Protein 4MLL (pdb70)

Secondary structure (DSSP, 8-state):
-B-HHHHHHHHTTSEEEEEEEETTT--EEEEE-HHHHT--B--GGGHHHHHHHHHHHTTS--TT--BPP-SS--SSGGGSS-B-HHHHHHHT-HHHHHHHHHHH-HHHHHHHHHHHT-TT-----STTT--HHHHTTSSSS--B-HHHHHHHHHHHHTT-SSS-HHHHHHHHHHHEEEE-TTS-EEEEEEEEEEPTTSS-EEEEEEEEEE-TTS-EEEEEEEEEE---SS--HHHHHHHHHHHHHHHS--/-EE-HHHHHHHHTTSEEEEEEEETTT--EEEEE-HHHHT--B--GGGHHHHHHHHHHHTTS--TT--B---SS--SSGGGSS-B-HHHHHHHT-HHHHHHHHHHH-HHHHHHHHHHTT-TT-----STTS--HHHHTTSSSS--B-HHHHHHHHHHHHTT-SSS-HHHHHHHHHHTEEEE-TTS-EEEEEEEEEE-TTSS-EEEEEEEEEE-TT--EEEEEEEEEE---SS--HHHHHHHHHHHHHHHHT-/-EE-HHHHHHHHTTEEEEEEEEETTT--EEEEE-HHHHT--B--GGGHHHHHHHHHHHTTS--TT--B---SS--SSGGGSS-B-HHHHHHHT-HHHHHHHHHHH-HHHHHHHHHHTT-TT-----STTT--HHHHTTSSSS--B-HHHHHHHHHHHHTT-SSS-HHHHHHHHHHHEEEE-TTS-EEEEEEEEEEPTTSS-EEEEEEEEEE-TTS-EEEEEEEEEE---SS--HHHHHHHHHHHHHHHHT-/-B-HHHHHHHHTTSEEEEEEEETTT--EEEEE-HHHHT--B--GGGHHHHHHHHHHHTTS--TT--BPP-SS--SSGGGSS-B-HHHHHHHT-HHHHHHHHHHH-HHHHHHHHHHTT-TT-----STTT--HHHHTTSSSS--B-HHHHHHHHHHHHTT-SSS-HHHHHHHHHHTEEEE-TTS-EEEEEEEEEEPTTSS-EEEEEEEEEE-TTS-EEEEEEEEEE---SS--HHHHHHHHHHHHHHHHT-

CATH classification: 3.40.710.10

Sequence (1002 aa):
TDISTTVASPLFEGTEEGCFLLYDASTNAEIAQFNKAKCATQMAPDSTFDIALSLMAFDAEIIDQKTIFKKWDKTPKGMEEIWNSNHTPKTWMMQFSVVWVSQEITQKIGLNKIKNYLKDFDYGNQDFSGDKERNNGLTEAWLESSLKISPEEEQIQFLRRKIINHNNLPVKNSAIENTIENMYLQDLDNSTTKLYGKTGAGFTANRTLQNGWFEGFIISKSGHHKYVFVSALTGNLGSNNLTSSIKAKKNAITILNTLNLSTDISTVASPLFEGTEGCFLLYDASTNAEIAQFNKAKCATQMAPDSTFDIALSLMAFDAEIIDDQKTIFKWDKTPKGMMEIWNSNHTPKTWMMQFSSVVWVSQEEITQKIGLNKIKKNNYLKDFDYGNQDFSGDKERNNGLTEAWLESSLKISPEEEQIQFLRKIINHNLPVKNNSAIENTIENMYLQDLDNSTKLYGKTGAGFTTANRTLQNGWFEGFIISSKSSGHKKYVFVSALTGNLGSNNLTSSIKAKKNAITILNTLNLSTDISTVASPLFEGTEEGCFLLYDASSTNAEIAQFNKAKCATQMAPDSTFDIALLSLMAFDAEIIDDQKTIFKWDKTPKGMMEIWNSNHTPKTWMQFSSVVWVSQEEITQKIGLNKIKNYLKDFDDYGNQDFSGDKERNNGLTEAWLESSLKISPEEEQIQFLRKIINHNLPVKNSAIENTIENMYLQDLDNSTKLYGKTGAGFTTANRTLQNGWFEGFIISSKSGHKKYVFVSALTGNLGSNLTSSIKAKKNAITILNTLNLTDISTVASPLFEGTEEGCFLLYDASTNAEIAQFNKAKCATQMAPDSTFDIALSLMAFDAEIIDQKKTIFKWDKTPKGMMEIWNSNHTPKTWMMQFSVVWVSQEITQKIGLNKIKNNYLKDFDYGNQDFSGDKERNNGLTEAWLESSLKKISPEEEQIQFLRKIINHNLPVKKNSAIENTIENMYLQDLDNSTKLYGKTGAGFTANRRTLQNGWFEGFIISKSGHKYVFVSALTGNLGSNNLTSSIKAKKNAITILNTLNL

InterPro domains:
  IPR001460 Penicillin-binding protein, transpeptidase [PF00905] (42-262)
  IPR002137 Beta-lactamase, class-D active site [PS00337] (69-79)
  IPR012338 Beta-lactamase/transpeptidase-like [G3DSA:3.40.710.10] (26-276)
  IPR012338 Beta-lactamase/transpeptidase-like [SSF56601] (28-275)
  IPR058151 Beta-lactamase OXA-1 [NF000388] (1-276)

Radius of gyration: 31.04 Å; Cα contacts (8 Å, |Δi|>4): 2279; chains: 4; bounding box: 63×78×81 Å

GO terms:
  GO:0008800 beta-lactamase activity (F, EXP)

Organism: Escherichia coli (NCBI:txid562)

Nearest PDB structures (foldseek):
  1m6k-assembly1_B  TM=9.981E-01  e=2.168E-49  Escherichia coli
  4mll-assembly4_D  TM=9.985E-01  e=2.726E-49  Escherichia coli
  3isg-assembly2_B  TM=9.958E-01  e=1.517E-48  Escherichia coli
  6whl-assembly9_I  TM=9.258E-01  e=6.166E-25  Legionella pneumophila str. Paris
  6v6n-assembly4_D  TM=9.229E-01  e=4.985E-22  Agrobacterium tumefaciens

Structure (mmCIF, N/CA/C/O backbone):
data_4MLL
#
_entry.id   4MLL
#
_cell.length_a   50.919
_cell.length_b   72.609
_cell.length_c   73.446
_cell.angle_alpha   80.90
_cell.angle_beta   69.87
_cell.angle_gamma   71.44
#
_symmetry.space_group_name_H-M   'P 1'
#
loop_
_entity.id
_entity.type
_entity.pdbx_description
1 polymer 'Beta-lactamase OXA-1'
2 non-polymer '(2R,4S)-5,5-dimethyl-2-[(1R)-1-{[(5-methyl-3-phenyl-1,2-oxazol-4-yl)carbonyl]amino}-2-oxoethyl]-1,3-thiazolidine-4-carb oxylic acid'
3 non-polymer 'PHOSPHATE ION'
4 non-polymer (4S)-2-METHYL-2,4-PENTANEDIOL
5 water water
#
loop_
_atom_site.group_PDB
_atom_site.id
_atom_site.type_symbol
_atom_site.label_atom_id
_atom_site.label_alt_id
_atom_site.label_comp_id
_atom_site.label_asym_id
_atom_site.label_entity_id
_atom_site.label_seq_id
_atom_site.pdbx_PDB_ins_code
_atom_site.Cartn_x
_atom_site.Cartn_y
_atom_site.Cartn_z
_atom_site.occupancy
_atom_site.B_iso_or_equiv
_atom_site.auth_seq_id
_atom_site.auth_comp_id
_atom_site.auth_asym_id
_atom_site.auth_atom_id
_atom_site.pdbx_PDB_model_num
ATOM 1 N N . THR A 1 2 ? -4.860 32.892 -1.339 1.00 39.18 19 THR A N 1
ATOM 2 C CA . THR A 1 2 ? -3.701 32.467 -0.484 1.00 34.17 19 THR A CA 1
ATOM 3 C C . THR A 1 2 ? -4.123 32.123 0.952 1.00 35.31 19 THR A C 1
ATOM 4 O O . THR A 1 2 ? -3.328 31.584 1.729 1.00 25.27 19 THR A O 1
ATOM 8 N N . ASP A 1 3 ? -5.380 32.398 1.295 1.00 30.48 20 ASP A N 1
ATOM 9 C CA . ASP A 1 3 ? -5.956 31.916 2.559 1.00 35.71 20 ASP A CA 1
ATOM 10 C C . ASP A 1 3 ? -5.952 30.381 2.622 1.00 33.24 20 ASP A C 1
ATOM 11 O O . ASP A 1 3 ? -6.617 29.731 1.824 1.00 35.34 20 ASP A O 1
ATOM 16 N N . ILE A 1 4 ? -5.213 29.806 3.569 1.00 27.82 21 ILE A N 1
ATOM 17 C CA . ILE A 1 4 ? -5.072 28.323 3.656 1.00 25.34 21 ILE A CA 1
ATOM 18 C C . ILE A 1 4 ? -5.768 27.792 4.919 1.00 27.42 21 ILE A C 1
ATOM 19 O O . ILE A 1 4 ? -5.502 26.667 5.367 1.00 28.08 21 ILE A O 1
ATOM 24 N N . SER A 1 5 ? -6.698 28.587 5.442 1.00 24.32 22 SER A N 1
ATOM 25 C CA . SER A 1 5 ? -7.391 28.269 6.702 1.00 28.55 22 SER A CA 1
ATOM 26 C C . SER A 1 5 ? -8.039 26.900 6.706 1.00 30.10 22 SER A C 1
ATOM 27 O O . SER A 1 5 ? -8.157 26.290 7.761 1.00 30.52 22 SER A O 1
ATOM 30 N N . THR A 1 6 ? -8.517 26.440 5.559 1.00 31.66 23 THR A N 1
ATOM 31 C CA A THR A 1 6 ? -9.145 25.115 5.451 0.70 35.88 23 THR A CA 1
ATOM 32 C CA B THR A 1 6 ? -9.166 25.129 5.497 0.30 31.72 23 THR A CA 1
ATOM 33 C C . THR A 1 6 ? -8.228 24.019 5.959 1.00 31.91 23 THR A C 1
ATOM 34 O O . THR A 1 6 ? -8.658 23.082 6.632 1.00 32.05 23 THR A O 1
ATOM 41 N N . VAL A 1 7 ? -6.943 24.138 5.649 1.00 31.40 24 VAL A N 1
ATOM 42 C CA . VAL A 1 7 ? -5.956 23.127 6.063 1.00 27.48 24 VAL A CA 1
ATOM 43 C C . VAL A 1 7 ? -5.309 23.454 7.425 1.00 25.00 24 VAL A C 1
ATOM 44 O O . VAL A 1 7 ? -5.023 22.564 8.233 1.00 27.28 24 VAL A O 1
ATOM 48 N N . ALA A 1 8 ? -5.086 24.739 7.649 1.00 22.96 25 ALA A N 1
ATOM 49 C CA . ALA A 1 8 ? -4.266 25.167 8.773 1.00 22.88 25 ALA A CA 1
ATOM 50 C C . ALA A 1 8 ? -5.080 25.217 10.068 1.00 25.92 25 ALA A C 1
ATOM 51 O O . ALA A 1 8 ? -4.547 24.979 11.148 1.00 21.51 25 ALA A O 1
ATOM 53 N N . SER A 1 9 ? -6.382 25.502 9.953 1.00 26.87 26 SER A N 1
ATOM 54 C CA . SER A 1 9 ? -7.225 25.662 11.139 1.00 27.78 26 SER A CA 1
ATOM 55 C C . SER A 1 9 ? -7.212 24.483 12.081 1.00 23.02 26 SER A C 1
ATOM 56 O O . SER A 1 9 ? -6.953 24.638 13.262 1.00 21.79 26 SER A O 1
ATOM 59 N N . PRO A 1 10 ? -7.478 23.288 11.581 1.00 25.46 27 PRO A N 1
ATOM 60 C CA . PRO A 1 10 ? -7.422 22.128 12.471 1.00 26.91 27 PRO A CA 1
ATOM 61 C C . PRO A 1 10 ? -6.055 21.907 13.137 1.00 24.61 27 PRO A C 1
ATOM 62 O O . PRO A 1 10 ? -5.957 21.440 14.276 1.00 25.19 27 PRO A O 1
ATOM 66 N N . LEU A 1 11 ? -4.982 22.243 12.423 1.00 21.41 28 LEU A N 1
ATOM 67 C CA . LEU A 1 11 ? -3.638 22.023 12.945 1.00 19.79 28 LEU A CA 1
ATOM 68 C C . LEU A 1 11 ? -3.316 22.963 14.118 1.00 15.27 28 LEU A C 1
ATOM 69 O O . LEU A 1 11 ? -2.529 22.643 14.986 1.00 16.34 28 LEU A O 1
ATOM 74 N N . PHE A 1 12 ? -3.917 24.142 14.072 1.00 15.41 29 PHE A N 1
ATOM 75 C CA . PHE A 1 12 ? -3.708 25.155 15.093 1.00 15.45 29 PHE A CA 1
ATOM 76 C C . PHE A 1 12 ? -4.842 25.290 16.113 1.00 17.26 29 PHE A C 1
ATOM 77 O O . PHE A 1 12 ? -4.763 26.086 17.038 1.00 19.33 29 PHE A O 1
ATOM 85 N N . GLU A 1 13 ? -5.847 24.412 16.008 1.00 18.04 30 GLU A N 1
ATOM 86 C CA . GLU A 1 13 ? -6.882 24.384 17.028 1.00 21.09 30 GLU A CA 1
ATOM 87 C C . GLU A 1 13 ? -6.284 24.299 18.416 1.00 18.79 30 GLU A C 1
ATOM 88 O O . GLU A 1 13 ? -5.394 23.483 18.679 1.00 19.57 30 GLU A O 1
ATOM 94 N N . GLY A 1 14 ? -6.867 24.986 19.403 1.00 20.06 33 GLY A N 1
ATOM 95 C CA . GLY A 1 14 ? -6.450 25.057 20.789 1.00 19.44 33 GLY A CA 1
ATOM 96 C C . GLY A 1 14 ? -5.356 26.083 21.048 1.00 18.56 33 GLY A C 1
ATOM 97 O O . GLY A 1 14 ? -4.920 26.271 22.171 1.00 21.03 33 GLY A O 1
ATOM 98 N N . THR A 1 15 ? -4.927 26.755 19.977 1.00 18.22 34 THR A N 1
ATOM 99 C CA . THR A 1 15 ? -3.892 27.771 20.062 1.00 18.20 34 THR A CA 1
ATOM 100 C C . THR A 1 15 ? -4.301 28.979 19.260 1.00 16.51 34 THR A C 1
ATOM 101 O O . THR A 1 15 ? -5.140 28.896 18.381 1.00 18.82 34 THR A O 1
ATOM 105 N N A GLU A 1 16 ? -3.573 30.073 19.465 0.70 15.37 35 GLU A N 1
ATOM 106 N N B GLU A 1 16 ? -3.596 30.082 19.488 0.30 16.19 35 GLU A N 1
ATOM 107 C CA A GLU A 1 16 ? -3.597 31.208 18.536 0.70 17.97 35 GLU A CA 1
ATOM 108 C CA B GLU A 1 16 ? -3.600 31.203 18.556 0.30 16.75 35 GLU A CA 1
ATOM 109 C C A GLU A 1 16 ? -2.389 31.109 17.606 0.70 16.03 35 GLU A C 1
ATOM 110 C C B GLU A 1 16 ? -2.394 31.097 17.623 0.30 16.18 35 GLU A C 1
ATOM 111 O O A GLU A 1 16 ? -1.245 31.286 18.044 0.70 16.04 35 GLU A O 1
ATOM 112 O O B GLU A 1 16 ? -1.264 31.365 18.035 0.30 16.34 35 GLU A O 1
ATOM 123 N N . GLY A 1 17 ? -2.637 30.644 16.400 1.00 15.43 36 GLY A N 1
ATOM 124 C CA . GLY A 1 17 ? -1.583 30.237 15.500 1.00 16.67 36 GLY A CA 1
ATOM 125 C C . GLY A 1 17 ? -1.555 31.064 14.238 1.00 18.01 36 GLY A C 1
ATOM 126 O O . GLY A 1 17 ? -2.539 31.706 13.869 1.00 18.07 36 GLY A O 1
ATOM 127 N N . CYS A 1 18 ? -0.487 30.920 13.482 1.00 14.33 37 CYS A N 1
ATOM 128 C CA . CYS A 1 18 ? -0.373 31.534 12.175 1.00 17.35 37 CYS A CA 1
ATOM 129 C C . CYS A 1 18 ? 0.671 30.877 11.317 1.00 15.13 37 CYS A C 1
ATOM 130 O O . CYS A 1 18 ? 1.547 30.132 11.795 1.00 15.14 37 CYS A O 1
ATOM 133 N N . PHE A 1 19 ? 0.542 31.103 10.026 1.00 12.38 38 PHE A N 1
ATOM 134 C CA . PHE A 1 19 ? 1.471 30.550 9.097 1.00 11.47 38 PHE A CA 1
ATOM 135 C C . PHE A 1 19 ? 1.619 31.587 7.981 1.00 14.37 38 PHE A C 1
ATOM 136 O O . PHE A 1 19 ? 0.623 32.142 7.505 1.00 14.59 38 PHE A O 1
ATOM 144 N N . LEU A 1 20 ? 2.836 31.732 7.462 1.00 12.19 39 LEU A N 1
ATOM 145 C CA . LEU A 1 20 ? 3.147 32.582 6.316 1.00 11.62 39 LEU A CA 1
ATOM 146 C C . LEU A 1 20 ? 4.134 31.855 5.443 1.00 11.30 39 LEU A C 1
ATOM 147 O O . LEU A 1 20 ? 5.148 31.329 5.948 1.00 12.21 39 LEU A O 1
ATOM 152 N N . LEU A 1 21 ? 3.932 31.952 4.131 1.00 11.26 40 LEU A N 1
ATOM 153 C CA . LEU A 1 21 ? 4.860 31.442 3.146 1.00 11.54 40 LEU A CA 1
ATOM 154 C C . LEU A 1 21 ? 4.948 32.486 2.032 1.00 13.56 40 LEU A C 1
ATOM 155 O O . LEU A 1 21 ? 3.915 32.864 1.461 1.00 13.92 40 LEU A O 1
ATOM 160 N N . TYR A 1 22 ? 6.178 32.920 1.749 1.00 12.38 41 TYR A N 1
ATOM 161 C CA . TYR A 1 22 ? 6.428 33.927 0.711 1.00 12.09 41 TYR A CA 1
ATOM 162 C C . TYR A 1 22 ? 7.495 33.432 -0.236 1.00 12.58 41 TYR A C 1
ATOM 163 O O . TYR A 1 22 ? 8.474 32.834 0.179 1.00 13.31 41 TYR A O 1
ATOM 172 N N . ASP A 1 23 ? 7.367 33.795 -1.518 1.00 14.28 42 ASP A N 1
ATOM 173 C CA . ASP A 1 23 ? 8.449 33.559 -2.457 1.00 14.60 42 ASP A CA 1
ATOM 174 C C . ASP A 1 23 ? 9.603 34.508 -2.140 1.00 14.54 42 ASP A C 1
ATOM 175 O O . ASP A 1 23 ? 9.365 35.708 -2.006 1.00 15.00 42 ASP A O 1
ATOM 180 N N . ALA A 1 24 ? 10.807 33.983 -1.934 1.00 14.14 43 ALA A N 1
ATOM 181 C CA . ALA A 1 24 ? 11.908 34.818 -1.481 1.00 14.73 43 ALA A CA 1
ATOM 182 C C . ALA A 1 24 ? 12.300 35.872 -2.547 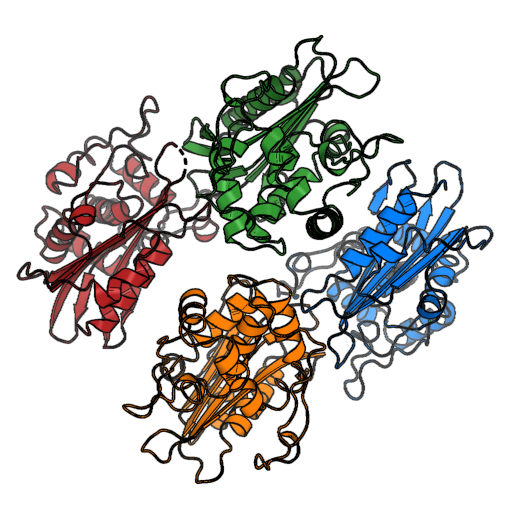1.00 17.14 43 ALA A C 1
ATOM 183 O O . ALA A 1 24 ? 12.808 36.959 -2.205 1.00 20.74 43 ALA A O 1
ATOM 185 N N . SER A 1 25 ? 12.123 35.490 -3.818 1.00 16.24 46 SER A N 1
ATOM 186 C CA . SER A 1 25 ? 12.657 36.333 -4.889 1.00 19.71 46 SER A CA 1
ATOM 187 C C . SER A 1 25 ? 11.673 37.438 -5.185 1.00 19.46 46 SER A C 1
ATOM 188 O O . SER A 1 25 ? 12.079 38.581 -5.334 1.00 23.88 46 SER A O 1
ATOM 191 N N . THR A 1 26 ? 10.399 37.150 -5.245 1.00 17.47 47 THR A N 1
ATOM 192 C CA . THR A 1 26 ? 9.387 38.117 -5.608 1.00 18.06 47 THR A CA 1
ATOM 193 C C . THR A 1 26 ? 8.629 38.742 -4.440 1.00 18.99 47 THR A C 1
ATOM 194 O O . THR A 1 26 ? 7.849 39.656 -4.635 1.00 18.40 47 THR A O 1
ATOM 198 N N . ASN A 1 27 ? 8.783 38.185 -3.236 1.00 17.26 48 ASN A N 1
ATOM 199 C CA . ASN A 1 27 ? 8.003 38.608 -2.075 1.00 16.06 48 ASN A CA 1
ATOM 200 C C . ASN A 1 27 ? 6.499 38.383 -2.218 1.00 15.90 48 ASN A C 1
ATOM 201 O O . ASN A 1 27 ? 5.710 39.032 -1.515 1.00 17.30 48 ASN A O 1
ATOM 206 N N . ALA A 1 28 ? 6.108 37.492 -3.117 1.00 17.70 49 ALA A N 1
ATOM 207 C CA . ALA A 1 28 ? 4.706 37.144 -3.257 1.00 19.11 49 ALA A CA 1
ATOM 208 C C . ALA A 1 28 ? 4.260 36.275 -2.082 1.00 18.33 49 ALA A C 1
ATOM 209 O O . ALA A 1 28 ? 4.944 35.317 -1.708 1.00 18.83 49 ALA A O 1
ATOM 211 N N . GLU A 1 29 ? 3.156 36.641 -1.473 1.00 17.95 50 GLU A N 1
ATOM 212 C CA . GLU A 1 29 ? 2.530 35.811 -0.459 1.00 19.47 50 GLU A CA 1
ATOM 213 C C . GLU A 1 29 ? 1.898 34.592 -1.111 1.00 19.95 50 GLU A C 1
ATOM 214 O O . GLU A 1 29 ? 1.002 34.714 -1.981 1.00 21.72 50 GLU A O 1
ATOM 220 N N . ILE A 1 30 ? 2.352 33.396 -0.727 1.00 17.68 51 ILE A N 1
ATOM 221 C CA . ILE A 1 30 ? 1.887 32.157 -1.328 1.00 16.74 51 ILE A CA 1
ATOM 222 C C . ILE A 1 30 ? 0.779 31.555 -0.484 1.00 16.44 51 ILE A C 1
ATOM 223 O O . ILE A 1 30 ? -0.195 31.016 -1.022 1.00 20.28 51 ILE A O 1
ATOM 228 N N . ALA A 1 31 ? 0.932 31.622 0.822 1.00 16.10 52 ALA A N 1
ATOM 229 C CA . ALA A 1 31 ? -0.033 31.057 1.760 1.00 16.41 52 ALA A CA 1
ATOM 230 C C . ALA A 1 31 ? -0.000 31.849 3.047 1.00 15.80 52 ALA A C 1
ATOM 231 O O . ALA A 1 31 ? 1.079 32.304 3.479 1.00 16.91 52 ALA A O 1
ATOM 233 N N . GLN A 1 32 ? -1.154 32.033 3.683 1.00 16.83 53 GLN A N 1
ATOM 234 C CA . GLN A 1 32 ? -1.284 32.690 4.938 1.00 17.34 53 GLN A CA 1
ATOM 235 C C . GLN A 1 32 ? -2.412 32.045 5.741 1.00 19.63 53 GLN A C 1
ATOM 236 O O . GLN A 1 32 ? -3.468 31.623 5.194 1.00 20.17 53 GLN A O 1
ATOM 242 N N . PHE A 1 33 ? -2.198 32.003 7.048 1.00 18.91 54 PHE A N 1
ATOM 243 C CA . PHE A 1 33 ? -3.240 31.656 8.016 1.00 19.02 54 PHE A CA 1
ATOM 244 C C . PHE A 1 33 ? -3.119 32.644 9.156 1.00 19.33 54 PHE A C 1
ATOM 245 O O . PHE A 1 33 ? -2.018 32.792 9.733 1.00 17.15 54 PHE A O 1
ATOM 253 N N . ASN A 1 34 ? -4.203 33.369 9.456 1.00 18.20 55 ASN A N 1
ATOM 254 C CA . ASN A 1 34 ? -4.345 34.222 10.648 1.00 19.29 55 ASN A CA 1
ATOM 255 C C . ASN A 1 34 ? -3.409 35.451 10.639 1.00 20.62 55 ASN A C 1
ATOM 256 O O . ASN A 1 34 ? -2.527 35.617 11.468 1.00 20.46 55 ASN A O 1
ATOM 261 N N . LYS A 1 35 ? -3.738 36.427 9.809 1.00 27.06 56 LYS A N 1
ATOM 262 C CA . LYS A 1 35 ? -2.899 37.624 9.705 1.00 29.36 56 LYS A CA 1
ATOM 263 C C . LYS A 1 35 ? -2.778 38.462 10.984 1.00 29.95 56 LYS A C 1
ATOM 264 O O . LYS A 1 35 ? -1.745 39.087 11.226 1.00 26.00 56 LYS A O 1
ATOM 270 N N . ALA A 1 36 ? -3.797 38.451 11.841 1.00 25.33 57 ALA A N 1
ATOM 271 C CA . ALA A 1 36 ? -3.741 39.185 13.088 1.00 25.33 57 ALA A CA 1
ATOM 272 C C . ALA A 1 36 ? -2.631 38.629 13.996 1.00 22.52 57 ALA A C 1
ATOM 273 O O . ALA A 1 36 ? -1.914 39.386 14.638 1.00 22.71 57 ALA A O 1
ATOM 275 N N . LYS A 1 37 ? -2.524 37.310 14.089 1.00 20.48 58 LYS A N 1
ATOM 276 C CA . LYS A 1 37 ? -1.457 36.702 14.886 1.00 20.89 58 LYS A CA 1
ATOM 277 C C . LYS A 1 37 ? -0.105 36.940 14.187 1.00 17.84 58 LYS A C 1
ATOM 278 O O . LYS A 1 37 ? 0.924 37.216 14.860 1.00 20.24 58 LYS A O 1
ATOM 284 N N . CYS A 1 38 ? -0.091 36.946 12.861 1.00 19.15 59 CYS A N 1
ATOM 285 C CA . CYS A 1 38 ? 1.145 37.255 12.107 1.00 19.12 59 CYS A CA 1
ATOM 286 C C . CYS A 1 38 ? 1.758 38.629 12.402 1.00 20.67 59 CYS A C 1
ATOM 287 O O . CYS A 1 38 ? 2.950 38.821 12.267 1.00 18.39 59 CYS A O 1
ATOM 290 N N . ALA A 1 39 ? 0.940 39.600 12.738 1.00 19.68 60 ALA A N 1
ATOM 291 C CA . ALA A 1 39 ? 1.403 40.946 13.000 1.00 19.90 60 ALA A CA 1
ATOM 292 C C . ALA A 1 39 ? 1.838 41.195 14.461 1.00 19.50 60 ALA A C 1
ATOM 293 O O . ALA A 1 39 ? 2.346 42.255 14.787 1.00 25.85 60 ALA A O 1
ATOM 295 N N . THR A 1 40 ? 1.588 40.240 15.341 1.00 18.07 61 THR A N 1
ATOM 296 C CA . THR A 1 40 ? 1.816 40.415 16.764 1.00 18.92 61 THR A CA 1
ATOM 297 C C . THR A 1 40 ? 3.285 40.076 17.065 1.00 20.32 61 THR A C 1
ATOM 298 O O . THR A 1 40 ? 3.762 38.968 16.765 1.00 19.01 61 THR A O 1
ATOM 302 N N . GLN A 1 41 ? 3.999 41.007 17.690 1.00 17.87 62 GLN A N 1
ATOM 303 C CA . GLN A 1 41 ? 5.379 40.758 18.144 1.00 17.75 62 GLN A CA 1
ATOM 304 C C . GLN A 1 41 ? 5.433 39.872 19.378 1.00 18.10 62 GLN A C 1
ATOM 305 O O . GLN A 1 41 ? 4.659 40.012 20.315 1.00 20.43 62 GLN A O 1
ATOM 311 N N . MET A 1 42 ? 6.337 38.900 19.357 1.00 15.14 63 MET A N 1
ATOM 312 C CA . MET A 1 42 ? 6.592 38.110 20.521 1.00 16.30 63 MET A CA 1
ATOM 313 C C . MET A 1 42 ? 8.071 37.762 20.609 1.00 14.05 63 MET A C 1
ATOM 314 O O . MET A 1 42 ? 8.821 37.940 19.648 1.00 12.19 63 MET A O 1
ATOM 319 N N . ALA A 1 43 ? 8.479 37.215 21.721 1.00 13.46 64 ALA A N 1
ATOM 320 C CA . ALA A 1 43 ? 9.868 36.819 21.891 1.00 13.56 64 ALA A CA 1
ATOM 321 C C . ALA A 1 43 ? 10.311 35.834 20.805 1.00 12.51 64 ALA A C 1
ATOM 322 O O . ALA A 1 43 ? 9.593 34.879 20.508 1.00 13.40 64 ALA A O 1
ATOM 324 N N . PRO A 1 44 ? 11.485 36.045 20.173 1.00 12.50 65 PRO A N 1
ATOM 325 C CA . PRO A 1 44 ? 11.918 35.093 19.161 1.00 12.12 65 PRO A CA 1
ATOM 326 C C . PRO A 1 44 ? 12.384 33.754 19.770 1.00 13.08 65 PRO A C 1
ATOM 327 O O . PRO A 1 44 ? 12.502 32.761 19.044 1.00 11.09 65 PRO A O 1
ATOM 331 N N . ASP A 1 45 ? 12.776 33.763 21.024 1.00 12.86 66 ASP A N 1
ATOM 332 C CA . ASP A 1 45 ? 13.355 32.587 21.643 1.00 11.08 66 ASP A CA 1
ATOM 333 C C . ASP A 1 45 ? 14.482 32.065 20.800 1.00 12.60 66 ASP A C 1
ATOM 334 O O . ASP A 1 45 ? 15.295 32.857 20.291 1.00 12.17 66 ASP A O 1
ATOM 339 N N . SER A 1 46 ? 14.626 30.777 20.611 1.00 12.53 67 SER A N 1
ATOM 340 C CA . SER A 1 46 ? 15.809 30.241 19.968 1.00 11.61 67 SER A CA 1
ATOM 341 C C . SER A 1 46 ? 15.862 30.558 18.508 1.00 11.50 67 SER A C 1
ATOM 342 O O . SER A 1 46 ? 16.877 30.351 17.890 1.00 12.45 67 SER A O 1
ATOM 345 N N . THR A 1 47 ? 14.800 31.129 17.919 1.00 11.39 68 THR A N 1
ATOM 346 C CA . THR A 1 47 ? 14.974 31.546 16.528 1.00 11.24 68 THR A CA 1
ATOM 347 C C . THR A 1 47 ? 15.952 32.707 16.401 1.00 11.24 68 THR A C 1
ATOM 348 O O . THR A 1 47 ? 16.466 32.956 15.296 1.00 11.60 68 THR A O 1
ATOM 352 N N . PHE A 1 48 ? 16.272 33.336 17.518 1.00 10.33 69 PHE A N 1
ATOM 353 C CA . PHE A 1 48 ? 17.276 34.407 17.499 1.00 11.00 69 PHE A CA 1
ATOM 354 C C . PHE A 1 48 ? 18.636 33.824 17.168 1.00 11.88 69 PHE A C 1
ATOM 355 O O . PHE A 1 48 ? 19.497 34.586 16.709 1.00 12.67 69 PHE A O 1
ATOM 363 N N . ASP A 1 49 ? 18.841 32.531 17.320 1.00 10.91 70 ASP A N 1
ATOM 364 C CA . ASP A 1 49 ? 20.101 31.899 16.933 1.00 11.84 70 ASP A CA 1
ATOM 365 C C . ASP A 1 49 ? 20.421 32.183 15.483 1.00 12.61 70 ASP A C 1
ATOM 366 O O . ASP A 1 49 ? 21.584 32.091 15.064 1.00 13.01 70 ASP A O 1
ATOM 371 N N . ILE A 1 50 ? 19.395 32.339 14.640 1.00 12.29 71 ILE A N 1
ATOM 372 C CA . ILE A 1 50 ? 19.668 32.627 13.237 1.00 11.53 71 ILE A CA 1
ATOM 373 C C . ILE A 1 50 ? 20.457 33.968 13.152 1.00 11.78 71 ILE A C 1
ATOM 374 O O . ILE A 1 50 ? 21.491 34.062 12.446 1.00 12.76 71 ILE A O 1
ATOM 379 N N . ALA A 1 51 ? 19.959 34.972 13.845 1.00 12.49 72 ALA A N 1
ATOM 380 C CA . ALA A 1 51 ? 20.699 36.258 13.902 1.00 11.31 72 ALA A CA 1
ATOM 381 C C . ALA A 1 51 ? 22.058 36.136 14.580 1.00 12.93 72 ALA A C 1
ATOM 382 O O . ALA A 1 51 ? 23.051 36.661 14.045 1.00 13.87 72 ALA A O 1
ATOM 384 N N . LEU A 1 52 ? 22.135 35.418 15.674 1.00 12.72 73 LEU A N 1
ATOM 385 C CA . LEU A 1 52 ? 23.415 35.245 16.360 1.00 13.03 73 LEU A CA 1
ATOM 386 C C . LEU A 1 52 ? 24.427 34.551 15.463 1.00 14.50 73 LEU A C 1
ATOM 387 O O . LEU A 1 52 ? 25.637 34.848 15.509 1.00 15.84 73 LEU A O 1
ATOM 392 N N . SER A 1 53 ? 24.015 33.550 14.690 1.00 12.68 74 SER A N 1
ATOM 393 C CA . SER A 1 53 ? 24.893 32.855 13.791 1.00 12.42 74 SER A CA 1
ATOM 394 C C . SER A 1 53 ? 25.463 33.821 12.777 1.00 14.08 74 SER A C 1
ATOM 395 O O . SER A 1 53 ? 26.667 33.736 12.439 1.00 15.29 74 SER A O 1
ATOM 398 N N . LEU A 1 54 ? 24.625 34.664 12.185 1.00 13.83 75 LEU A N 1
ATOM 399 C CA . LEU A 1 54 ? 25.112 35.648 11.222 1.00 13.89 75 LEU A CA 1
ATOM 400 C C . LEU A 1 54 ? 26.146 36.520 11.918 1.00 15.21 75 LEU A C 1
ATOM 401 O O . LEU A 1 54 ? 27.181 36.849 11.306 1.00 16.61 75 LEU A O 1
ATOM 406 N N . MET A 1 55 ? 25.844 36.991 13.115 1.00 14.49 76 MET A N 1
ATOM 407 C CA . MET A 1 55 ? 26.794 37.852 13.815 1.00 16.05 76 MET A CA 1
ATOM 408 C C . MET A 1 55 ? 28.101 37.145 14.069 1.00 18.41 76 MET A C 1
ATOM 409 O O . MET A 1 55 ? 29.172 37.747 13.884 1.00 18.41 76 MET A O 1
ATOM 414 N N . ALA A 1 56 ? 28.045 35.931 14.590 1.00 16.60 77 ALA A N 1
ATOM 415 C CA . ALA A 1 56 ? 29.239 35.237 14.985 1.00 14.53 77 ALA A CA 1
ATOM 416 C C . ALA A 1 56 ? 30.142 34.976 13.796 1.00 17.95 77 ALA A C 1
ATOM 417 O O . ALA A 1 56 ? 31.367 35.046 13.930 1.00 18.69 77 ALA A O 1
ATOM 419 N N . PHE A 1 57 ? 29.609 34.448 12.710 1.00 15.19 78 PHE A N 1
ATOM 420 C CA . PHE A 1 57 ? 30.414 34.227 11.513 1.00 16.73 78 PHE A CA 1
ATOM 421 C C . PHE A 1 57 ? 30.928 35.549 10.977 1.00 19.18 78 PHE A C 1
ATOM 422 O O . PHE A 1 57 ? 32.112 35.656 10.565 1.00 20.42 78 PHE A O 1
ATOM 430 N N . ASP A 1 58 ? 30.091 36.573 10.923 1.00 16.42 79 ASP A N 1
ATOM 431 C CA . ASP A 1 58 ? 30.505 37.890 10.373 1.00 17.28 79 ASP A CA 1
ATOM 432 C C . ASP A 1 58 ? 31.691 38.389 11.189 1.00 20.65 79 ASP A C 1
ATOM 433 O O . ASP A 1 58 ? 32.605 39.033 10.637 1.00 20.66 79 ASP A O 1
ATOM 438 N N . ALA A 1 59 ? 31.564 38.340 12.504 1.00 19.45 80 ALA A N 1
ATOM 439 C CA . ALA A 1 59 ? 32.593 38.903 13.401 1.00 20.93 80 ALA A CA 1
ATOM 440 C C . ALA A 1 59 ? 33.808 37.985 13.479 1.00 21.49 80 ALA A C 1
ATOM 441 O O . ALA A 1 59 ? 34.790 38.288 14.171 1.00 24.65 80 ALA A O 1
ATOM 443 N N . GLU A 1 60 ? 33.760 36.874 12.781 1.00 21.52 81 GLU A N 1
ATOM 444 C CA . GLU A 1 60 ? 34.851 35.907 12.717 1.00 23.83 81 GLU A CA 1
ATOM 445 C C . GLU A 1 60 ? 35.269 35.360 14.073 1.00 23.59 81 GLU A C 1
ATOM 446 O O . GLU A 1 60 ? 36.432 34.947 14.274 1.00 26.96 81 GLU A O 1
ATOM 452 N N . ILE A 1 61 ? 34.301 35.216 14.977 1.00 22.53 82 ILE A N 1
ATOM 453 C CA . ILE A 1 61 ? 34.538 34.529 16.241 1.00 21.73 82 ILE A CA 1
ATOM 454 C C . ILE A 1 61 ? 34.264 33.037 16.241 1.00 20.45 82 ILE A C 1
ATOM 455 O O . ILE A 1 61 ? 34.685 32.321 17.142 1.00 23.78 82 ILE A O 1
ATOM 460 N N . ILE A 1 62 ? 33.583 32.559 15.203 1.00 20.77 83 ILE A N 1
ATOM 461 C CA . ILE A 1 62 ? 33.485 31.138 14.934 1.00 21.67 83 ILE A CA 1
ATOM 462 C C . ILE A 1 62 ? 33.760 30.919 13.430 1.00 19.78 83 ILE A C 1
ATOM 463 O O . ILE A 1 62 ? 33.598 31.838 12.642 1.00 22.07 83 ILE A O 1
ATOM 468 N N . ASP A 1 63 ? 34.051 29.533 13.180 1.00 21.06 85 ASP A N 1
ATOM 469 C CA . ASP A 1 63 ? 33.975 29.035 11.824 1.00 22.03 85 ASP A CA 1
ATOM 470 C C . ASP A 1 63 ? 33.338 27.660 11.887 1.00 18.57 85 ASP A C 1
ATOM 471 O O . ASP A 1 63 ? 32.937 27.228 12.968 1.00 20.25 85 ASP A O 1
ATOM 476 N N . GLN A 1 64 ? 33.203 26.974 10.758 1.00 19.77 86 GLN A N 1
ATOM 477 C CA . GLN A 1 64 ? 32.530 25.698 10.755 1.00 22.66 86 GLN A CA 1
ATOM 478 C C . GLN A 1 64 ? 33.284 24.612 11.473 1.00 23.44 86 GLN A C 1
ATOM 479 O O . GLN A 1 64 ? 32.692 23.596 11.865 1.00 25.85 86 GLN A O 1
ATOM 485 N N . LYS A 1 65 ? 34.554 24.872 11.775 1.00 27.66 87 LYS A N 1
ATOM 486 C CA . LYS A 1 65 ? 35.353 23.892 12.524 1.00 30.26 87 LYS A CA 1
ATOM 487 C C . LYS A 1 65 ? 35.384 24.139 14.040 1.00 29.59 87 LYS A C 1
ATOM 488 O O . LYS A 1 65 ? 35.976 23.357 14.805 1.00 27.76 87 LYS A O 1
ATOM 494 N N . THR A 1 66 ? 34.741 25.211 14.479 1.00 24.61 88 THR A N 1
ATOM 495 C CA . THR A 1 66 ? 34.662 25.524 15.900 1.00 22.58 88 THR A CA 1
ATOM 496 C C . THR A 1 66 ? 34.018 24.407 16.688 1.00 24.55 88 THR A C 1
ATOM 497 O O . THR A 1 66 ? 33.025 23.823 16.271 1.00 24.56 88 THR A O 1
ATOM 501 N N . ILE A 1 67 ? 34.635 24.053 17.815 1.00 22.36 89 ILE A N 1
ATOM 502 C CA . ILE A 1 67 ? 34.028 23.180 18.794 1.00 21.84 89 ILE A CA 1
ATOM 503 C C . ILE A 1 67 ? 33.811 24.020 20.044 1.00 23.24 89 ILE A C 1
ATOM 504 O O . ILE A 1 67 ? 34.751 24.579 20.609 1.00 24.70 89 ILE A O 1
ATOM 509 N N . PHE A 1 68 ? 32.547 24.161 20.421 1.00 19.18 90 PHE A N 1
ATOM 510 C CA . PHE A 1 68 ? 32.138 24.754 21.690 1.00 18.68 90 PHE A CA 1
ATOM 511 C C . PHE A 1 68 ? 32.296 23.732 22.800 1.00 18.06 90 PHE A C 1
ATOM 512 O O . PHE A 1 68 ? 31.765 22.625 22.723 1.00 19.24 90 PHE A O 1
ATOM 520 N N A LYS A 1 69 ? 33.083 24.089 23.816 0.50 20.05 91 LYS A N 1
ATOM 521 N N B LYS A 1 69 ? 33.072 24.117 23.823 0.50 20.37 91 LYS A N 1
ATOM 522 C CA A LYS A 1 69 ? 33.530 23.134 24.817 0.50 19.63 91 LYS A CA 1
ATOM 523 C CA B LYS A 1 69 ? 33.500 23.208 24.881 0.50 20.25 91 LYS A CA 1
ATOM 524 C C A LYS A 1 69 ? 32.561 23.224 25.997 0.50 17.42 91 LYS A C 1
ATOM 525 C C B LYS A 1 69 ? 32.485 23.253 26.010 0.50 17.37 91 LYS A C 1
ATOM 526 O O A LYS A 1 69 ? 32.440 24.283 26.609 0.50 18.28 91 LYS A O 1
ATOM 527 O O B LYS A 1 69 ? 32.344 24.269 26.690 0.50 18.91 91 LYS A O 1
ATOM 538 N N . TRP A 1 70 ? 31.922 22.105 26.325 1.00 18.33 92 TRP A N 1
ATOM 539 C CA . TRP A 1 70 ? 30.969 22.009 27.433 1.00 17.46 92 TRP A CA 1
ATOM 540 C C . TRP A 1 70 ? 31.705 22.045 28.767 1.00 18.38 92 TRP A C 1
ATOM 541 O O . TRP A 1 70 ? 32.802 21.462 28.904 1.00 20.22 92 TRP A O 1
ATOM 552 N N . ASP A 1 71 ? 31.154 22.794 29.717 1.00 18.96 93 ASP A N 1
ATOM 553 C CA . ASP A 1 71 ? 31.776 22.921 31.022 1.00 18.03 93 ASP A CA 1
ATOM 554 C C . ASP A 1 71 ? 31.515 21.754 31.989 1.00 17.11 93 ASP A C 1
ATOM 555 O O . ASP A 1 71 ? 31.777 21.895 33.194 1.00 19.87 93 ASP A O 1
ATOM 560 N N . LYS A 1 72 ? 30.908 20.665 31.509 1.00 18.07 94 LYS A N 1
ATOM 561 C CA . LYS A 1 72 ? 30.637 19.441 32.318 1.00 18.71 94 LYS A CA 1
ATOM 562 C C . LYS A 1 72 ? 29.533 19.551 33.308 1.00 19.96 94 LYS A C 1
ATOM 563 O O . LYS A 1 72 ? 29.283 18.580 34.035 1.00 23.24 94 LYS A O 1
ATOM 569 N N . THR A 1 73 ? 28.815 20.654 33.330 1.00 21.99 95 THR A N 1
ATOM 570 C CA . THR A 1 73 ? 27.745 20.797 34.281 1.00 25.08 95 THR A CA 1
ATOM 571 C C . THR A 1 73 ? 26.379 20.762 33.588 1.00 26.63 95 THR A C 1
ATOM 572 O O . THR A 1 73 ? 26.249 21.144 32.412 1.00 24.38 95 THR A O 1
ATOM 576 N N . PRO A 1 74 ? 25.375 20.236 34.287 1.00 24.24 96 PRO A N 1
ATOM 577 C CA . PRO A 1 74 ? 24.103 19.998 33.621 1.00 24.67 96 PRO A CA 1
ATOM 578 C C . PRO A 1 74 ? 23.491 21.310 33.152 1.00 23.70 96 PRO A C 1
ATOM 579 O O . PRO A 1 74 ? 23.479 22.288 33.896 1.00 26.17 96 PRO A O 1
ATOM 583 N N . LYS A 1 75 ? 22.978 21.326 31.920 1.00 21.95 97 LYS A N 1
ATOM 584 C CA . LYS A 1 75 ? 22.439 22.562 31.352 1.00 25.32 97 LYS A CA 1
ATOM 585 C C . LYS A 1 75 ? 20.912 22.571 31.243 1.00 24.59 97 LYS A C 1
ATOM 586 O O . LYS A 1 75 ? 20.315 23.565 30.799 1.00 24.13 97 LYS A O 1
ATOM 592 N N . GLY A 1 76 ? 20.273 21.455 31.580 1.00 29.55 98 GLY A N 1
ATOM 593 C CA . GLY A 1 76 ? 18.811 21.425 31.650 1.00 32.11 98 GLY A CA 1
ATOM 594 C C . GLY A 1 76 ? 18.216 20.346 30.769 1.00 35.42 98 GLY A C 1
ATOM 595 O O . GLY A 1 76 ? 17.162 19.793 31.082 1.00 31.83 98 GLY A O 1
ATOM 596 N N . MET A 1 77 ? 18.924 20.036 29.685 1.00 32.36 99 MET A N 1
ATOM 597 C CA . MET A 1 77 ? 18.479 19.080 28.664 1.00 30.36 99 MET A CA 1
ATOM 598 C C . MET A 1 77 ? 19.680 18.187 28.305 1.00 27.41 99 MET A C 1
ATOM 599 O O . MET A 1 77 ? 20.769 18.681 28.039 1.00 24.26 99 MET A O 1
ATOM 604 N N . GLU A 1 78 ? 19.480 16.883 28.186 1.00 28.50 100 GLU A N 1
ATOM 605 C CA A GLU A 1 78 ? 20.614 16.004 27.967 0.50 28.30 100 GLU A CA 1
ATOM 606 C CA B GLU A 1 78 ? 20.584 15.959 27.932 0.50 27.47 100 GLU A CA 1
ATOM 607 C C . GLU A 1 78 ? 21.355 16.323 26.660 1.00 22.85 100 GLU A C 1
ATOM 608 O O . GLU A 1 78 ? 22.583 16.264 26.604 1.00 21.95 100 GLU A O 1
ATOM 619 N N . ILE A 1 79 ? 20.620 16.700 25.615 1.00 23.69 101 ILE A N 1
ATOM 620 C CA . ILE A 1 79 ? 21.266 17.033 24.361 1.00 22.85 101 ILE A CA 1
ATOM 621 C C . ILE A 1 79 ? 22.203 18.267 24.453 1.00 21.05 101 ILE A C 1
ATOM 622 O O . ILE A 1 79 ? 23.133 18.388 23.657 1.00 23.13 101 ILE A O 1
ATOM 627 N N . TRP A 1 80 ? 21.985 19.106 25.458 1.00 20.06 102 TRP A N 1
ATOM 628 C CA . TRP A 1 80 ? 22.826 20.293 25.694 1.00 19.27 102 TRP A CA 1
ATOM 629 C C . TRP A 1 80 ? 24.108 19.937 26.433 1.00 23.46 102 TRP A C 1
ATOM 630 O O . TRP A 1 80 ? 25.063 20.685 26.366 1.00 19.83 102 TRP A O 1
ATOM 641 N N . ASN A 1 81 ? 24.151 18.757 27.050 1.00 19.08 103 ASN A N 1
ATOM 642 C CA . ASN A 1 81 ? 25.259 18.392 27.962 1.00 18.38 103 ASN A CA 1
ATOM 643 C C . ASN A 1 81 ? 26.370 17.702 27.205 1.00 17.89 103 ASN A C 1
ATOM 644 O O . ASN A 1 81 ? 26.661 16.504 27.408 1.00 23.17 103 ASN A O 1
ATOM 649 N N . SER A 1 82 ? 26.969 18.413 26.271 1.00 18.72 104 SER A N 1
ATOM 650 C CA . SER A 1 82 ? 28.054 17.886 25.446 1.00 17.63 104 SER A CA 1
ATOM 651 C C . SER A 1 82 ? 28.719 19.024 24.697 1.00 19.15 104 SER A C 1
ATOM 652 O O . SER A 1 82 ? 28.193 20.145 24.688 1.00 19.20 104 SER A O 1
ATOM 655 N N . ASN A 1 83 ? 29.890 18.778 24.123 1.00 20.32 105 ASN A N 1
ATOM 656 C CA . ASN A 1 83 ? 30.477 19.727 23.197 1.00 20.02 105 ASN A CA 1
ATOM 657 C C . ASN A 1 83 ? 29.536 19.848 21.998 1.00 17.83 105 ASN A C 1
ATOM 658 O O . ASN A 1 83 ? 28.726 18.949 21.749 1.00 20.93 105 ASN A O 1
ATOM 663 N N . HIS A 1 84 ? 29.705 20.938 21.256 1.00 19.19 106 HIS A N 1
ATOM 664 C CA . HIS A 1 84 ? 28.872 21.215 20.098 1.00 19.28 106 HIS A CA 1
ATOM 665 C C . HIS A 1 84 ? 29.653 21.879 18.998 1.00 18.45 106 HIS A C 1
ATOM 666 O O . HIS A 1 84 ? 30.702 22.460 19.211 1.00 20.76 106 HIS A O 1
ATOM 673 N N . THR A 1 85 ? 29.081 21.844 17.801 1.00 18.58 107 THR A N 1
ATOM 674 C CA . THR A 1 85 ? 29.586 22.572 16.661 1.00 18.69 107 THR A CA 1
ATOM 675 C C . THR A 1 85 ? 28.581 23.680 16.285 1.00 16.37 107 THR A C 1
ATOM 676 O O . THR A 1 85 ? 27.473 23.679 16.813 1.00 17.53 107 THR A O 1
ATOM 680 N N . PRO A 1 86 ? 28.957 24.555 15.338 1.00 17.47 108 PRO A N 1
ATOM 681 C CA . PRO A 1 86 ? 27.922 25.497 14.893 1.00 16.57 108 PRO A CA 1
ATOM 682 C C . PRO A 1 86 ? 26.703 24.857 14.301 1.00 17.29 108 PRO A C 1
ATOM 683 O O . PRO A 1 86 ? 25.600 25.396 14.520 1.00 15.98 108 PRO A O 1
ATOM 687 N N . LYS A 1 87 ? 26.859 23.685 13.695 1.00 17.68 109 LYS A N 1
ATOM 688 C CA . LYS A 1 87 ? 25.738 22.934 13.172 1.00 17.39 109 LYS A CA 1
ATOM 689 C C . LYS A 1 87 ? 24.895 22.388 14.285 1.00 18.61 109 LYS A C 1
ATOM 690 O O . LYS A 1 87 ? 23.684 22.521 14.253 1.00 17.59 109 LYS A O 1
ATOM 696 N N . THR A 1 88 ? 25.483 21.701 15.269 1.00 17.19 110 THR A N 1
ATOM 697 C CA . THR A 1 88 ? 24.641 21.145 16.299 1.00 16.74 110 THR A CA 1
ATOM 698 C C . THR A 1 88 ? 24.054 22.159 17.278 1.00 15.02 110 THR A C 1
ATOM 699 O O . THR A 1 88 ? 22.976 21.939 17.851 1.00 16.26 110 THR A O 1
ATOM 703 N N . TRP A 1 89 ? 24.777 23.246 17.506 1.00 15.62 111 TRP A N 1
ATOM 704 C CA . TRP A 1 89 ? 24.234 24.435 18.148 1.00 14.69 111 TRP A CA 1
ATOM 705 C C . TRP A 1 89 ? 22.886 24.830 17.523 1.00 14.87 111 TRP A C 1
ATOM 706 O O . TRP A 1 89 ? 21.895 24.970 18.239 1.00 14.87 111 TRP A O 1
ATOM 717 N N . MET A 1 90 ? 22.895 25.015 16.212 1.00 14.61 112 MET A N 1
ATOM 718 C CA A MET A 1 90 ? 21.664 25.373 15.483 0.50 18.22 112 MET A CA 1
ATOM 719 C CA B MET A 1 90 ? 21.677 25.403 15.501 0.50 15.69 112 MET A CA 1
ATOM 720 C C . MET A 1 90 ? 20.607 24.298 15.604 1.00 16.85 112 MET A C 1
ATOM 721 O O . MET A 1 90 ? 19.470 24.599 15.949 1.00 17.53 112 MET A O 1
ATOM 730 N N . GLN A 1 91 ? 20.986 23.052 15.373 1.00 16.48 113 GLN A N 1
ATOM 731 C CA . GLN A 1 91 ? 20.031 21.946 15.324 1.00 18.31 113 GLN A CA 1
ATOM 732 C C . GLN A 1 91 ? 19.319 21.750 16.656 1.00 21.75 113 GLN A C 1
ATOM 733 O O . GLN A 1 91 ? 18.133 21.468 16.686 1.00 22.68 113 GLN A O 1
ATOM 739 N N . PHE A 1 92 ? 20.042 21.893 17.759 1.00 17.56 114 PHE A N 1
ATOM 740 C CA . PHE A 1 92 ? 19.516 21.548 19.075 1.00 18.15 114 PHE A CA 1
ATOM 741 C C . PHE A 1 92 ? 19.284 22.742 19.971 1.00 16.28 114 PHE A C 1
ATOM 742 O O . PHE A 1 92 ? 18.976 22.603 21.132 1.00 17.15 114 PHE A O 1
ATOM 750 N N . SER A 1 93 ? 19.388 23.933 19.382 1.00 15.78 115 SER A N 1
ATOM 751 C CA . SER A 1 93 ? 19.162 25.200 20.064 1.00 16.47 115 SER A CA 1
ATOM 752 C C . SER A 1 93 ? 19.881 25.195 21.418 1.00 14.73 115 SER A C 1
ATOM 753 O O . SER A 1 93 ? 19.288 25.363 22.486 1.00 15.00 115 SER A O 1
ATOM 756 N N . VAL A 1 94 ? 21.202 25.056 21.332 1.00 15.44 116 VAL A N 1
ATOM 757 C CA . VAL A 1 94 ? 21.999 24.976 22.541 1.00 15.86 116 VAL A CA 1
ATOM 758 C C . VAL A 1 94 ? 22.203 26.368 23.162 1.00 13.29 116 VAL A C 1
ATOM 759 O O . VAL A 1 94 ? 23.066 27.130 22.749 1.00 14.58 116 VAL A O 1
ATOM 763 N N . VAL A 1 95 ? 21.370 26.712 24.128 1.00 13.83 117 VAL A N 1
ATOM 764 C CA . VAL A 1 95 ? 21.269 28.048 24.676 1.00 13.87 117 VAL A CA 1
ATOM 765 C C . VAL A 1 95 ? 22.609 28.479 25.263 1.00 13.78 117 VAL A C 1
ATOM 766 O O . VAL A 1 95 ? 23.048 29.612 25.034 1.00 14.63 117 VAL A O 1
ATOM 770 N N . TRP A 1 96 ? 23.365 27.577 25.878 1.00 14.45 118 TRP A N 1
ATOM 771 C CA . TRP A 1 96 ? 24.629 28.015 26.482 1.00 15.32 118 TRP A CA 1
ATOM 772 C C . TRP A 1 96 ? 25.654 28.449 25.446 1.00 15.24 118 TRP A C 1
ATOM 773 O O . TRP A 1 96 ? 26.480 29.318 25.751 1.00 15.40 118 TRP A O 1
ATOM 784 N N . VAL A 1 97 ? 25.596 27.889 24.244 1.00 14.31 119 VAL A N 1
ATOM 785 C CA . VAL A 1 97 ? 26.449 28.306 23.141 1.00 14.33 119 VAL A CA 1
ATOM 786 C C . VAL A 1 97 ? 26.022 29.695 22.715 1.00 15.22 119 VAL A C 1
ATOM 787 O O . VAL A 1 97 ? 26.848 30.595 22.493 1.00 14.75 119 VAL A O 1
ATOM 791 N N . SER A 1 98 ? 24.713 29.909 22.566 1.00 13.87 120 SER A N 1
ATOM 792 C CA . SER A 1 98 ? 24.226 31.244 22.214 1.00 15.04 120 SER A CA 1
ATOM 793 C C . SER A 1 98 ? 24.738 32.287 23.203 1.00 14.07 120 SER A C 1
ATOM 794 O O . SER A 1 98 ? 25.093 33.403 22.798 1.00 14.88 120 SER A O 1
ATOM 797 N N . GLN A 1 99 ? 24.728 31.955 24.485 1.00 14.41 121 GLN A N 1
ATOM 798 C CA . GLN A 1 99 ? 25.156 32.875 25.533 1.00 15.72 121 GLN A CA 1
ATOM 799 C C . GLN A 1 99 ? 26.679 33.071 25.538 1.00 16.03 121 GLN A C 1
ATOM 800 O O . GLN A 1 99 ? 27.135 34.195 25.788 1.00 17.29 121 GLN A O 1
ATOM 806 N N . GLU A 1 100 ? 27.433 32.061 25.152 1.00 17.11 122 GLU A N 1
ATOM 807 C CA . GLU A 1 100 ? 28.880 32.192 24.974 1.00 18.32 122 GLU A CA 1
ATOM 808 C C . GLU A 1 100 ? 29.127 33.182 23.858 1.00 17.60 122 GLU A C 1
ATOM 809 O O . GLU A 1 100 ? 29.972 34.049 23.933 1.00 19.68 122 GLU A O 1
ATOM 815 N N . ILE A 1 101 ? 28.323 33.098 22.802 1.00 14.94 123 ILE A N 1
ATOM 816 C CA . ILE A 1 101 ? 28.489 33.947 21.663 1.00 15.95 123 ILE A CA 1
ATOM 817 C C . ILE A 1 101 ? 28.115 35.395 21.975 1.00 17.34 123 ILE A C 1
ATOM 818 O O . ILE A 1 101 ? 28.856 36.337 21.630 1.00 17.74 123 ILE A O 1
ATOM 823 N N . THR A 1 102 ? 27.015 35.618 22.671 1.00 16.18 124 THR A N 1
ATOM 824 C CA . THR A 1 102 ? 26.649 36.999 22.973 1.00 16.38 124 THR A CA 1
ATOM 825 C C . THR A 1 102 ? 27.678 37.668 23.890 1.00 18.66 124 THR A C 1
ATOM 826 O O . THR A 1 102 ? 28.014 38.848 23.704 1.00 18.73 124 THR A O 1
ATOM 830 N N . GLN A 1 103 ? 28.207 36.914 24.831 1.00 19.60 125 GLN A N 1
ATOM 831 C CA . GLN A 1 103 ? 29.203 37.461 25.769 1.00 19.66 125 GLN A CA 1
ATOM 832 C C . GLN A 1 103 ? 30.474 37.836 25.027 1.00 22.14 125 GLN A C 1
ATOM 833 O O . GLN A 1 103 ? 31.087 38.870 25.326 1.00 22.74 125 GLN A O 1
ATOM 839 N N . LYS A 1 104 ? 30.810 37.087 23.995 1.00 19.50 126 LYS A N 1
ATOM 840 C CA . LYS A 1 104 ? 31.971 37.385 23.199 1.00 20.21 126 LYS A CA 1
ATOM 841 C C . LYS A 1 104 ? 31.770 38.612 22.328 1.00 23.45 126 LYS A C 1
ATOM 842 O O . LYS A 1 104 ? 32.641 39.497 22.266 1.00 24.52 126 LYS A O 1
ATOM 848 N N . ILE A 1 105 ? 30.642 38.698 21.639 1.00 22.65 127 ILE A N 1
ATOM 849 C CA . ILE A 1 105 ? 30.366 39.898 20.817 1.00 20.45 127 ILE A CA 1
ATOM 850 C C . ILE A 1 105 ? 30.196 41.149 21.656 1.00 21.88 127 ILE A C 1
ATOM 851 O O . ILE A 1 105 ? 30.641 42.238 21.262 1.00 24.10 127 ILE A O 1
ATOM 856 N N . GLY A 1 106 ? 29.412 41.071 22.712 1.00 20.63 128 GLY A N 1
ATOM 857 C CA . GLY A 1 106 ? 29.220 42.209 23.581 1.00 24.06 128 GLY A CA 1
ATOM 858 C C . GLY A 1 106 ? 28.019 43.044 23.192 1.00 19.63 128 GLY A C 1
ATOM 859 O O . GLY A 1 106 ? 27.569 42.993 22.026 1.00 18.90 128 GLY A O 1
ATOM 860 N N . LEU A 1 107 ? 27.427 43.712 24.181 1.00 19.90 129 LEU A N 1
ATOM 861 C CA . LEU A 1 107 ? 26.167 44.349 24.038 1.00 18.85 129 LEU A CA 1
ATOM 862 C C . LEU A 1 107 ? 26.088 45.356 22.917 1.00 16.94 129 LEU A C 1
ATOM 863 O O . LEU A 1 107 ? 25.144 45.333 22.123 1.00 18.11 129 LEU A O 1
ATOM 868 N N . ASN A 1 108 ? 26.964 46.360 22.908 1.00 18.12 130 ASN A N 1
ATOM 869 C CA . ASN A 1 108 ? 26.858 47.385 21.924 1.00 16.53 130 ASN A CA 1
ATOM 870 C C . ASN A 1 108 ? 26.999 46.899 20.486 1.00 15.82 130 ASN A C 1
ATOM 871 O O . ASN A 1 108 ? 26.336 47.418 19.620 1.00 16.24 130 ASN A O 1
ATOM 876 N N . LYS A 1 109 ? 27.894 45.952 20.262 1.00 16.69 131 LYS A N 1
ATOM 877 C CA . LYS A 1 109 ? 28.031 45.364 18.947 1.00 16.26 131 LYS A CA 1
ATOM 878 C C . LYS A 1 109 ? 26.751 44.549 18.553 1.00 16.44 131 LYS A C 1
ATOM 879 O O . LYS A 1 109 ? 26.254 44.664 17.417 1.00 15.50 131 LYS A O 1
ATOM 885 N N . ILE A 1 110 ? 26.171 43.826 19.503 1.00 15.53 132 ILE A N 1
ATOM 886 C CA . ILE A 1 110 ? 24.869 43.141 19.224 1.00 15.78 132 ILE A CA 1
ATOM 887 C C . ILE A 1 110 ? 23.851 44.210 18.839 1.00 15.21 132 ILE A C 1
ATOM 888 O O . ILE A 1 110 ? 23.100 44.051 17.871 1.00 14.58 132 ILE A O 1
ATOM 893 N N . LYS A 1 111 ? 23.737 45.296 19.594 1.00 14.49 133 LYS A N 1
ATOM 894 C CA . LYS A 1 111 ? 22.791 46.341 19.263 1.00 15.19 133 LYS A CA 1
ATOM 895 C C . LYS A 1 111 ? 23.024 46.889 17.887 1.00 15.96 133 LYS A C 1
ATOM 896 O O . LYS A 1 111 ? 22.089 47.264 17.197 1.00 15.76 133 LYS A O 1
ATOM 902 N N . ASN A 1 112 ? 24.276 47.019 17.495 1.00 15.45 134 ASN A N 1
ATOM 903 C CA . ASN A 1 112 ? 24.564 47.529 16.177 1.00 15.74 134 ASN A CA 1
ATOM 904 C C . ASN A 1 112 ? 24.097 46.567 15.062 1.00 13.37 134 ASN A C 1
ATOM 905 O O . ASN A 1 112 ? 23.514 46.973 14.068 1.00 15.17 134 ASN A O 1
ATOM 910 N N . TYR A 1 113 ? 24.353 45.270 15.297 1.00 15.01 135 TYR A N 1
ATOM 911 C CA . TYR A 1 113 ? 23.817 44.240 14.391 1.00 15.31 135 TYR A CA 1
ATOM 912 C C . TYR A 1 113 ? 22.277 44.271 14.338 1.00 14.10 135 TYR A C 1
ATOM 913 O O . TYR A 1 113 ? 21.705 44.150 13.270 1.00 15.70 135 TYR A O 1
ATOM 922 N N . LEU A 1 114 ? 21.623 44.446 15.462 1.00 13.13 136 LEU A N 1
ATOM 923 C CA . LEU A 1 114 ? 20.174 44.492 15.503 1.00 13.80 136 LEU A CA 1
ATOM 924 C C . LEU A 1 114 ? 19.639 45.661 14.683 1.00 12.69 136 LEU A C 1
ATOM 925 O O . LEU A 1 114 ? 18.623 45.555 13.989 1.00 14.24 136 LEU A O 1
ATOM 930 N N . LYS A 1 115 ? 20.370 46.776 14.684 1.00 15.25 137 LYS A N 1
ATOM 931 C CA . LYS A 1 115 ? 19.968 47.946 13.956 1.00 14.73 137 LYS A CA 1
ATOM 932 C C . LYS A 1 115 ? 20.184 47.705 12.444 1.00 13.92 137 LYS A C 1
ATOM 933 O O . LYS A 1 115 ? 19.307 47.977 11.613 1.00 15.43 137 LYS A O 1
ATOM 939 N N . ASP A 1 116 ? 21.312 47.117 12.104 1.00 14.81 138 ASP A N 1
ATOM 940 C CA . ASP A 1 116 ? 21.615 46.742 10.719 1.00 19.07 138 ASP A CA 1
ATOM 941 C C . ASP A 1 116 ? 20.641 45.711 10.175 1.00 16.58 138 ASP A C 1
ATOM 942 O O . ASP A 1 116 ? 20.342 45.690 8.984 1.00 18.74 138 ASP A O 1
ATOM 947 N N . PHE A 1 117 ? 20.168 44.838 11.049 1.00 15.74 139 PHE A N 1
ATOM 948 C CA . PHE A 1 117 ? 19.203 43.804 10.628 1.00 15.76 139 PHE A CA 1
ATOM 949 C C . PHE A 1 117 ? 17.740 44.321 10.713 1.00 16.32 139 PHE A C 1
ATOM 950 O O . PHE A 1 117 ? 16.814 43.630 10.303 1.00 18.82 139 PHE A O 1
ATOM 958 N N . ASP A 1 118 ? 17.514 45.503 11.286 1.00 14.36 140 ASP A N 1
ATOM 959 C CA . ASP A 1 118 ? 16.188 46.099 11.471 1.00 15.71 140 ASP A CA 1
ATOM 960 C C . ASP A 1 118 ? 15.286 45.114 12.222 1.00 16.17 140 ASP A C 1
ATOM 961 O O . ASP A 1 118 ? 14.095 45.028 11.917 1.00 18.05 140 ASP A O 1
ATOM 966 N N . TYR A 1 119 ? 15.808 44.537 13.293 1.00 14.25 141 TYR A N 1
ATOM 967 C CA . TYR A 1 119 ? 15.255 43.317 13.890 1.00 13.55 141 TYR A CA 1
ATOM 968 C C . TYR A 1 119 ? 14.285 43.596 15.005 1.00 12.56 141 TYR A C 1
ATOM 969 O O . TYR A 1 119 ? 14.687 43.927 16.101 1.00 14.51 141 TYR A O 1
ATOM 978 N N . GLY A 1 120 ? 12.978 43.480 14.737 1.00 13.59 142 GLY A N 1
ATOM 979 C CA . GLY A 1 120 ? 11.956 43.561 15.767 1.00 14.04 142 GLY A CA 1
ATOM 980 C C . GLY A 1 120 ? 11.966 44.904 16.502 1.00 14.16 142 GLY A C 1
ATOM 981 O O . GLY A 1 120 ? 12.172 45.976 15.875 1.00 15.89 142 GLY A O 1
ATOM 982 N N . ASN A 1 121 ? 11.733 44.877 17.800 1.00 15.45 143 ASN A N 1
ATOM 983 C CA . ASN A 1 121 ? 11.750 46.084 18.643 1.00 14.65 143 ASN A CA 1
ATOM 984 C C . ASN A 1 121 ? 13.156 46.470 19.058 1.00 18.73 143 ASN A C 1
ATOM 985 O O . ASN A 1 121 ? 13.342 47.453 19.802 1.00 17.52 143 ASN A O 1
ATOM 990 N N . GLN A 1 122 ? 14.136 45.666 18.700 1.00 15.72 144 GLN A N 1
ATOM 991 C CA . GLN A 1 122 ? 15.538 45.932 19.030 1.00 16.88 144 GLN A CA 1
ATOM 992 C C . GLN A 1 122 ? 15.794 46.183 20.509 1.00 19.20 144 GLN A C 1
ATOM 993 O O . GLN A 1 122 ? 16.838 46.784 20.890 1.00 21.24 144 GLN A O 1
ATOM 999 N N . ASP A 1 123 ? 14.982 45.591 21.364 1.00 16.71 145 ASP A N 1
ATOM 1000 C CA . ASP A 1 123 ? 15.065 45.851 22.802 1.00 17.44 145 ASP A CA 1
ATOM 1001 C C . ASP A 1 123 ? 15.866 44.757 23.448 1.00 17.80 145 ASP A C 1
ATOM 1002 O O . ASP A 1 123 ? 15.331 43.664 23.695 1.00 17.24 145 ASP A O 1
ATOM 1007 N N . PHE A 1 124 ? 17.148 45.006 23.703 1.00 18.38 146 PHE A N 1
ATOM 1008 C CA . PHE A 1 124 ? 18.053 44.030 24.298 1.00 16.94 146 PHE A CA 1
ATOM 1009 C C . PHE A 1 124 ? 18.360 44.307 25.787 1.00 18.60 146 PHE A C 1
ATOM 1010 O O . PHE A 1 124 ? 19.326 43.759 26.346 1.00 21.19 146 PHE A O 1
ATOM 1018 N N . SER A 1 125 ? 17.372 44.910 26.438 1.00 17.89 147 SER A N 1
ATOM 1019 C CA . SER A 1 125 ? 17.555 45.299 27.838 1.00 22.99 147 SER A CA 1
ATOM 1020 C C . SER A 1 125 ? 17.388 44.150 28.840 1.00 25.39 147 SER A C 1
ATOM 1021 O O . SER A 1 125 ? 17.908 44.231 29.947 1.00 25.52 147 SER A O 1
ATOM 1024 N N . GLY A 1 126 ? 16.737 43.050 28.458 1.00 20.63 148 GLY A N 1
ATOM 1025 C CA . GLY A 1 126 ? 16.537 41.947 29.368 1.00 21.56 148 GLY A CA 1
ATOM 1026 C C . GLY A 1 126 ? 15.375 42.151 30.327 1.00 22.46 148 GLY A C 1
ATOM 1027 O O . GLY A 1 126 ? 14.439 42.902 30.041 1.00 25.28 148 GLY A O 1
ATOM 1028 N N . ASP A 1 127 ? 15.396 41.411 31.430 1.00 21.43 149 ASP A N 1
ATOM 1029 C CA . ASP A 1 127 ? 14.276 41.423 32.359 1.00 27.75 149 ASP A CA 1
ATOM 1030 C C . ASP A 1 127 ? 14.384 42.649 33.230 1.00 32.94 149 ASP A C 1
ATOM 1031 O O . ASP A 1 127 ? 15.492 43.060 33.580 1.00 28.28 149 ASP A O 1
ATOM 1036 N N . LYS A 1 128 ? 13.240 43.200 33.619 1.00 40.53 150 LYS A N 1
ATOM 1037 C CA . LYS A 1 128 ? 13.226 44.372 34.501 1.00 51.52 150 LYS A CA 1
ATOM 1038 C C . LYS A 1 128 ? 14.024 44.075 35.772 1.00 50.36 150 LYS A C 1
ATOM 1039 O O . LYS A 1 128 ? 13.789 43.065 36.441 1.00 49.71 150 LYS A O 1
ATOM 1041 N N . GLU A 1 129 ? 15.030 44.906 36.033 1.00 56.48 151 GLU A N 1
ATOM 1042 C CA . GLU A 1 129 ? 15.727 44.930 37.321 1.00 55.44 151 GLU A CA 1
ATOM 1043 C C . GLU A 1 129 ? 16.744 43.802 37.500 1.00 52.81 151 GLU A C 1
ATOM 1044 O O . GLU A 1 129 ? 17.219 43.572 38.612 1.00 54.50 151 GLU A O 1
ATOM 1050 N N . ARG A 1 130 ? 17.100 43.112 36.418 1.00 46.68 152 ARG A N 1
ATOM 1051 C CA . ARG A 1 130 ? 17.976 41.940 36.527 1.00 36.31 152 ARG A CA 1
ATOM 1052 C C . ARG A 1 130 ? 19.316 42.097 35.787 1.00 40.75 152 ARG A C 1
ATOM 1053 O O . ARG A 1 130 ? 20.256 41.331 36.020 1.00 40.64 152 ARG A O 1
ATOM 1055 N N . ASN A 1 131 ? 19.438 43.153 34.988 1.00 31.41 153 ASN A N 1
ATOM 1056 C CA . ASN A 1 131 ? 20.592 43.352 34.114 1.00 33.71 153 ASN A CA 1
ATOM 1057 C C . ASN A 1 131 ? 21.139 42.072 33.453 1.00 35.04 153 ASN A C 1
ATOM 1058 O O . ASN A 1 131 ? 22.349 41.825 33.453 1.00 33.84 153 ASN A O 1
ATOM 1063 N N . ASN A 1 132 ? 20.250 41.302 32.819 1.00 26.57 154 ASN A N 1
ATOM 1064 C CA . ASN A 1 132 ? 20.613 39.999 32.257 1.00 23.56 154 ASN A CA 1
ATOM 1065 C C . ASN A 1 132 ? 20.373 39.966 30.750 1.00 24.63 154 ASN A C 1
ATOM 1066 O O . ASN A 1 132 ? 20.275 38.892 30.142 1.00 22.90 154 ASN A O 1
ATOM 1071 N N . GLY A 1 133 ? 20.301 41.145 30.152 1.00 23.67 155 GLY A N 1
ATOM 1072 C CA . GLY A 1 133 ? 19.934 41.243 28.744 1.00 22.65 155 GLY A CA 1
ATOM 1073 C C . GLY A 1 133 ? 20.941 40.540 27.852 1.00 22.68 155 GLY A C 1
ATOM 1074 O O . GLY A 1 133 ? 20.559 39.885 26.898 1.00 19.85 155 GLY A O 1
ATOM 1075 N N . LEU A 1 134 ? 22.226 40.637 28.171 1.00 20.56 156 LEU A N 1
ATOM 1076 C CA . LEU A 1 134 ? 23.273 40.103 27.312 1.00 21.17 156 LEU A CA 1
ATOM 1077 C C . LEU A 1 134 ? 23.079 38.620 27.094 1.00 21.17 156 LEU A C 1
ATOM 1078 O O . LEU A 1 134 ? 23.423 38.118 26.011 1.00 22.41 156 LEU A O 1
ATOM 1083 N N . THR A 1 135 ? 22.595 37.911 28.110 1.00 19.88 157 THR A N 1
ATOM 1084 C CA . THR A 1 135 ? 22.392 36.479 28.007 1.00 21.25 157 THR A CA 1
ATOM 1085 C C . THR A 1 135 ? 20.942 35.957 28.042 1.00 19.64 157 THR A C 1
ATOM 1086 O O . THR A 1 135 ? 20.738 34.756 27.891 1.00 19.26 157 THR A O 1
ATOM 1090 N N . GLU A 1 136 ? 19.955 36.848 28.167 1.00 18.82 158 GLU A N 1
ATOM 1091 C CA . GLU A 1 136 ? 18.548 36.431 28.264 1.00 18.93 158 GLU A CA 1
ATOM 1092 C C . GLU A 1 136 ? 17.597 37.234 27.374 1.00 15.99 158 GLU A C 1
ATOM 1093 O O . GLU A 1 136 ? 16.419 36.900 27.332 1.00 17.33 158 GLU A O 1
ATOM 1099 N N . ALA A 1 137 ? 18.027 38.334 26.752 1.00 15.99 159 ALA A N 1
ATOM 1100 C CA . ALA A 1 137 ? 17.052 39.254 26.188 1.00 15.07 159 ALA A CA 1
ATOM 1101 C C . ALA A 1 137 ? 16.115 38.629 25.151 1.00 14.39 159 ALA A C 1
ATOM 1102 O O . ALA A 1 137 ? 15.032 39.170 24.928 1.00 15.64 159 ALA A O 1
ATOM 1104 N N . TRP A 1 138 ? 16.629 37.655 24.403 1.00 15.17 160 TRP A N 1
ATOM 1105 C CA . TRP A 1 138 ? 15.846 36.998 23.339 1.00 14.00 160 TRP A CA 1
ATOM 1106 C C . TRP A 1 138 ? 14.984 35.839 23.816 1.00 14.95 160 TRP A C 1
ATOM 1107 O O . TRP A 1 138 ? 14.189 35.320 22.999 1.00 13.88 160 TRP A O 1
ATOM 1118 N N . LEU A 1 139 ? 15.071 35.484 25.114 1.00 14.35 161 LEU A N 1
ATOM 1119 C CA . LEU A 1 139 ? 14.408 34.316 25.664 1.00 13.95 161 LEU A CA 1
ATOM 1120 C C . LEU A 1 139 ? 13.256 34.758 26.555 1.00 15.64 161 LEU A C 1
ATOM 1121 O O . LEU A 1 139 ? 13.446 35.019 27.721 1.00 16.96 161 LEU A O 1
ATOM 1126 N N . GLU A 1 140 ? 12.077 34.941 25.962 1.00 14.95 162 GLU A N 1
ATOM 1127 C CA . GLU A 1 140 ? 10.886 35.338 26.675 1.00 15.78 162 GLU A CA 1
ATOM 1128 C C . GLU A 1 140 ? 11.168 36.536 27.566 1.00 15.21 162 GLU A C 1
ATOM 1129 O O . GLU A 1 140 ? 10.827 36.545 28.740 1.00 17.94 162 GLU A O 1
ATOM 1135 N N . SER A 1 141 ? 11.696 37.588 26.966 1.00 15.17 163 SER A N 1
ATOM 1136 C CA . SER A 1 141 ? 12.161 38.752 27.692 1.00 16.12 163 SER A CA 1
ATOM 1137 C C . SER A 1 141 ? 11.862 39.978 26.840 1.00 16.12 163 SER A C 1
ATOM 1138 O O . SER A 1 141 ? 10.770 40.129 26.306 1.00 18.61 163 SER A O 1
ATOM 1141 N N . SER A 1 142 ? 12.793 40.894 26.739 1.00 16.49 164 SER A N 1
ATOM 1142 C CA . SER A 1 142 ? 12.521 42.218 26.187 1.00 15.53 164 SER A CA 1
ATOM 1143 C C . SER A 1 142 ? 12.412 42.247 24.660 1.00 13.73 164 SER A C 1
ATOM 1144 O O . SER A 1 142 ? 11.615 42.976 24.104 1.00 14.79 164 SER A O 1
ATOM 1147 N N . LEU A 1 143 ? 13.186 41.400 23.998 1.00 14.74 165 LEU A N 1
ATOM 1148 C CA . LEU A 1 143 ? 13.302 41.436 22.518 1.00 14.62 165 LEU A CA 1
ATOM 1149 C C . LEU A 1 143 ? 12.083 40.730 21.917 1.00 13.22 165 LEU A C 1
ATOM 1150 O O . LEU A 1 143 ? 11.676 39.667 22.402 1.00 13.41 165 LEU A O 1
ATOM 1155 N N . LYS A 1 144 ? 11.412 41.406 21.018 1.00 12.83 166 LYS A N 1
ATOM 1156 C CA . LYS A 1 144 ? 10.223 40.865 20.365 1.00 13.42 166 LYS A CA 1
ATOM 1157 C C . LYS A 1 144 ? 10.271 41.129 18.870 1.00 13.56 166 LYS A C 1
ATOM 1158 O O . LYS A 1 144 ? 10.753 42.172 18.427 1.00 14.22 166 LYS A O 1
ATOM 1164 N N . ILE A 1 145 ? 9.590 40.290 18.099 1.00 12.44 167 ILE A N 1
ATOM 1165 C CA . ILE A 1 145 ? 9.553 40.369 16.649 1.00 14.20 167 ILE A CA 1
ATOM 1166 C C . ILE A 1 145 ? 8.315 39.632 16.179 1.00 12.50 167 ILE A C 1
ATOM 1167 O O . ILE A 1 145 ? 7.940 38.647 16.823 1.00 12.69 167 ILE A O 1
ATOM 1172 N N . SER A 1 146 ? 7.651 40.095 15.150 1.00 12.04 168 SER A N 1
ATOM 1173 C CA . SER A 1 146 ? 6.445 39.483 14.651 1.00 11.93 168 SER A CA 1
ATOM 1174 C C . SER A 1 146 ? 6.773 38.420 13.612 1.00 12.05 168 SER A C 1
ATOM 1175 O O . SER A 1 146 ? 7.812 38.437 12.954 1.00 11.73 168 SER A O 1
ATOM 1178 N N . PRO A 1 147 ? 5.796 37.508 13.369 1.00 12.61 169 PRO A N 1
ATOM 1179 C CA . PRO A 1 147 ? 5.998 36.595 12.263 1.00 12.74 169 PRO A CA 1
ATOM 1180 C C . PRO A 1 147 ? 6.250 37.321 10.929 1.00 10.90 169 PRO A C 1
ATOM 1181 O O . PRO A 1 147 ? 7.029 36.840 10.110 1.00 11.65 169 PRO A O 1
ATOM 1185 N N . GLU A 1 148 ? 5.490 38.373 10.633 1.00 13.15 170 GLU A N 1
ATOM 1186 C CA A GLU A 1 148 ? 5.731 39.081 9.379 0.50 13.82 170 GLU A CA 1
ATOM 1187 C CA B GLU A 1 148 ? 5.676 39.174 9.433 0.50 14.61 170 GLU A CA 1
ATOM 1188 C C . GLU A 1 148 ? 7.122 39.664 9.316 1.00 11.21 170 GLU A C 1
ATOM 1189 O O . GLU A 1 148 ? 7.714 39.647 8.262 1.00 13.22 170 GLU A O 1
ATOM 1200 N N . GLU A 1 149 ? 7.638 40.166 10.421 1.00 11.72 171 GLU A N 1
ATOM 1201 C CA . GLU A 1 149 ? 8.992 40.683 10.458 1.00 13.65 171 GLU A CA 1
ATOM 1202 C C . GLU A 1 149 ? 10.030 39.581 10.269 1.00 11.76 171 GLU A C 1
ATOM 1203 O O . GLU A 1 149 ? 11.024 39.743 9.604 1.00 13.88 171 GLU A O 1
ATOM 1209 N N . GLN A 1 150 ? 9.763 38.403 10.861 1.00 11.79 172 GLN A N 1
ATOM 1210 C CA . GLN A 1 150 ? 10.646 37.257 10.677 1.00 12.29 172 GLN A CA 1
ATOM 1211 C C . GLN A 1 150 ? 10.687 36.840 9.244 1.00 11.10 172 GLN A C 1
ATOM 1212 O O . GLN A 1 150 ? 11.733 36.506 8.719 1.00 11.92 172 GLN A O 1
ATOM 1218 N N . ILE A 1 151 ? 9.533 36.832 8.550 1.00 11.56 173 ILE A N 1
ATOM 1219 C CA . ILE A 1 151 ? 9.563 36.567 7.115 1.00 11.61 173 ILE A CA 1
ATOM 1220 C C . ILE A 1 151 ? 10.541 37.479 6.390 1.00 11.80 173 ILE A C 1
ATOM 1221 O O . ILE A 1 151 ? 11.271 37.038 5.528 1.00 11.81 173 ILE A O 1
ATOM 1226 N N . GLN A 1 152 ? 10.432 38.784 6.648 1.00 11.87 174 GLN A N 1
ATOM 1227 C CA . GLN A 1 152 ? 11.271 39.722 5.891 1.00 11.71 174 GLN A CA 1
ATOM 1228 C C . GLN A 1 152 ? 12.737 39.678 6.293 1.00 12.91 174 GLN A C 1
ATOM 1229 O O . GLN A 1 152 ? 13.615 39.789 5.440 1.00 13.29 174 GLN A O 1
ATOM 1235 N N . PHE A 1 153 ? 13.019 39.287 7.527 1.00 11.14 175 PHE A N 1
ATOM 1236 C CA . PHE A 1 153 ? 14.377 39.052 7.955 1.00 12.52 175 PHE A CA 1
ATOM 1237 C C . PHE A 1 153 ? 14.914 37.875 7.213 1.00 13.40 175 PHE A C 1
ATOM 1238 O O . PHE A 1 153 ? 16.026 37.907 6.666 1.00 13.42 175 PHE A O 1
ATOM 1246 N N . LEU A 1 154 ? 14.126 36.784 7.171 1.00 11.24 176 LEU A N 1
ATOM 1247 C CA . LEU A 1 154 ? 14.591 35.602 6.435 1.00 11.70 176 LEU A CA 1
ATOM 1248 C C . LEU A 1 154 ? 14.822 35.891 4.939 1.00 10.93 176 LEU A C 1
ATOM 1249 O O . LEU A 1 154 ? 15.738 35.389 4.314 1.00 11.37 176 LEU A O 1
ATOM 1254 N N . ARG A 1 155 ? 13.923 36.673 4.374 1.00 11.94 177 ARG A N 1
ATOM 1255 C CA A ARG A 1 155 ? 14.060 37.093 2.983 0.50 13.16 177 ARG A CA 1
ATOM 1256 C CA B ARG A 1 155 ? 14.081 37.025 2.989 0.50 12.25 177 ARG A CA 1
ATOM 1257 C C . ARG A 1 155 ? 15.351 37.839 2.742 1.00 14.90 177 ARG A C 1
ATOM 1258 O O . ARG A 1 155 ? 16.040 37.581 1.765 1.00 14.56 177 ARG A O 1
ATOM 1273 N N . LYS A 1 156 ? 15.689 38.748 3.654 1.00 13.96 178 LYS A N 1
ATOM 1274 C CA . LYS A 1 156 ? 16.968 39.485 3.552 1.00 14.90 178 LYS A CA 1
ATOM 1275 C C . LYS A 1 156 ? 18.137 38.548 3.581 1.00 15.71 178 LYS A C 1
ATOM 1276 O O . LYS A 1 156 ? 19.132 38.743 2.863 1.00 18.88 178 LYS A O 1
ATOM 1282 N N . ILE A 1 157 ? 18.102 37.533 4.435 1.00 12.38 179 ILE A N 1
ATOM 1283 C CA . ILE A 1 157 ? 19.174 36.589 4.567 1.00 13.35 179 ILE A CA 1
ATOM 1284 C C . ILE A 1 157 ? 19.414 35.871 3.276 1.00 16.27 179 ILE A C 1
ATOM 1285 O O . ILE A 1 157 ? 20.505 35.966 2.690 1.00 17.93 179 ILE A O 1
ATOM 1290 N N . ILE A 1 158 ? 18.398 35.198 2.753 1.00 15.00 180 ILE A N 1
ATOM 1291 C CA . ILE A 1 158 ? 18.623 34.386 1.561 1.00 16.44 180 ILE A CA 1
ATOM 1292 C C . ILE A 1 158 ? 18.917 35.224 0.308 1.00 16.69 180 ILE A C 1
ATOM 1293 O O . ILE A 1 158 ? 19.681 34.803 -0.569 1.00 18.99 180 ILE A O 1
ATOM 1298 N N . ASN A 1 159 ? 18.436 36.456 0.299 1.00 15.89 181 ASN A N 1
ATOM 1299 C CA . ASN A 1 159 ? 18.759 37.405 -0.784 1.00 19.11 181 ASN A CA 1
ATOM 1300 C C . ASN A 1 159 ? 20.053 38.213 -0.551 1.00 19.82 181 ASN A C 1
ATOM 1301 O O . ASN A 1 159 ? 20.414 39.028 -1.413 1.00 21.39 181 ASN A O 1
ATOM 1306 N N . HIS A 1 160 ? 20.780 37.975 0.538 1.00 19.80 182 HIS A N 1
ATOM 1307 C CA . HIS A 1 160 ? 22.038 38.675 0.830 1.00 21.63 182 HIS A CA 1
ATOM 1308 C C . HIS A 1 160 ? 21.867 40.167 0.937 1.00 25.03 182 HIS A C 1
ATOM 1309 O O . HIS A 1 160 ? 22.797 40.946 0.709 1.00 25.78 182 HIS A O 1
ATOM 1316 N N . ASN A 1 161 ? 20.725 40.568 1.424 1.00 18.93 183 ASN A N 1
ATOM 1317 C CA A ASN A 1 161 ? 20.433 41.969 1.629 0.50 20.71 183 ASN A CA 1
ATOM 1318 C CA B ASN A 1 161 ? 20.402 41.955 1.623 0.50 19.17 183 ASN A CA 1
ATOM 1319 C C . ASN A 1 161 ? 20.615 42.328 3.095 1.00 20.87 183 ASN A C 1
ATOM 1320 O O . ASN A 1 161 ? 19.748 42.917 3.707 1.00 21.95 183 ASN A O 1
ATOM 1329 N N . LEU A 1 162 ? 21.772 41.942 3.637 1.00 20.80 184 LEU A N 1
ATOM 1330 C CA . LEU A 1 162 ? 22.237 42.374 4.970 1.00 19.81 184 LEU A CA 1
ATOM 1331 C C . LEU A 1 162 ? 23.720 42.706 4.867 1.00 21.40 184 LEU A C 1
ATOM 1332 O O . LEU A 1 162 ? 24.429 42.098 4.066 1.00 21.87 184 LEU A O 1
ATOM 1337 N N . PRO A 1 163 ? 24.205 43.637 5.713 1.00 20.92 185 PRO A N 1
ATOM 1338 C CA . PRO A 1 163 ? 25.590 44.084 5.609 1.00 23.60 185 PRO A CA 1
ATOM 1339 C C . PRO A 1 163 ? 26.504 43.178 6.419 1.00 20.76 185 PRO A C 1
ATOM 1340 O O . PRO A 1 163 ? 27.112 43.600 7.405 1.00 23.73 185 PRO A O 1
ATOM 1344 N N . VAL A 1 164 ? 26.485 41.887 6.095 1.00 19.11 186 VAL A N 1
ATOM 1345 C CA . VAL A 1 164 ? 27.390 40.893 6.646 1.00 18.01 186 VAL A CA 1
ATOM 1346 C C . VAL A 1 164 ? 28.063 40.078 5.529 1.00 16.45 186 VAL A C 1
ATOM 1347 O O . VAL A 1 164 ? 27.573 40.043 4.402 1.00 20.02 186 VAL A O 1
ATOM 1351 N N . LYS A 1 165 ? 29.132 39.390 5.887 1.00 20.43 187 LYS A N 1
ATOM 1352 C CA . LYS A 1 165 ? 29.814 38.498 4.952 1.00 21.24 187 LYS A CA 1
ATOM 1353 C C . LYS A 1 165 ? 28.822 37.580 4.266 1.00 20.29 187 LYS A C 1
ATOM 1354 O O . LYS A 1 165 ? 28.015 36.895 4.938 1.00 19.23 187 LYS A O 1
ATOM 1360 N N . ASN A 1 166 ? 29.009 37.377 2.980 1.00 22.17 188 ASN A N 1
ATOM 1361 C CA . ASN A 1 166 ? 28.213 36.429 2.217 1.00 21.47 188 ASN A CA 1
ATOM 1362 C C . ASN A 1 166 ? 28.354 35.013 2.768 1.00 20.92 188 ASN A C 1
ATOM 1363 O O . ASN A 1 166 ? 27.369 34.262 2.850 1.00 18.98 188 ASN A O 1
ATOM 1368 N N . SER A 1 167 ? 29.547 34.662 3.224 1.00 20.62 189 SER A N 1
ATOM 1369 C CA . SER A 1 167 ? 29.777 33.357 3.799 1.00 22.28 189 SER A CA 1
ATOM 1370 C C . SER A 1 167 ? 29.014 33.179 5.126 1.00 17.12 189 SER A C 1
ATOM 1371 O O . SER A 1 167 ? 28.714 32.070 5.510 1.00 18.33 189 SER A O 1
ATOM 1374 N N . ALA A 1 168 ? 28.963 34.235 5.928 1.00 17.68 190 ALA A N 1
ATOM 1375 C CA . ALA A 1 168 ? 28.186 34.220 7.173 1.00 15.80 190 ALA A CA 1
ATOM 1376 C C . ALA A 1 168 ? 26.727 33.827 6.902 1.00 17.00 190 ALA A C 1
ATOM 1377 O O . ALA A 1 168 ? 26.163 32.987 7.610 1.00 16.86 190 ALA A O 1
ATOM 1379 N N . ILE A 1 169 ? 26.140 34.406 5.890 1.00 14.84 191 ILE A N 1
ATOM 1380 C CA . ILE A 1 169 ? 24.807 34.002 5.430 1.00 16.31 191 ILE A CA 1
ATOM 1381 C C . ILE A 1 169 ? 24.745 32.542 5.003 1.00 16.54 191 ILE A C 1
ATOM 1382 O O . ILE A 1 169 ? 23.948 31.755 5.526 1.00 15.67 191 ILE A O 1
ATOM 1387 N N . GLU A 1 170 ? 25.605 32.117 4.103 1.00 16.06 192 GLU A N 1
ATOM 1388 C CA . GLU A 1 170 ? 25.455 30.771 3.581 1.00 16.28 192 GLU A CA 1
ATOM 1389 C C . GLU A 1 170 ? 25.883 29.705 4.571 1.00 15.07 192 GLU A C 1
ATOM 1390 O O . GLU A 1 170 ? 25.261 28.632 4.611 1.00 16.43 192 GLU A O 1
ATOM 1396 N N . ASN A 1 171 ? 26.841 29.983 5.462 1.00 15.82 193 ASN A N 1
ATOM 1397 C CA . ASN A 1 171 ? 27.126 29.008 6.511 1.00 17.64 193 ASN A CA 1
ATOM 1398 C C . ASN A 1 171 ? 25.927 28.839 7.468 1.00 15.68 193 ASN A C 1
ATOM 1399 O O . ASN A 1 171 ? 25.644 27.734 7.924 1.00 16.61 193 ASN A O 1
ATOM 1404 N N . THR A 1 172 ? 25.248 29.929 7.753 1.00 14.98 194 THR A N 1
ATOM 1405 C CA . THR A 1 172 ? 24.098 29.878 8.676 1.00 14.66 194 THR A CA 1
ATOM 1406 C C . THR A 1 172 ? 22.951 29.109 8.019 1.00 13.49 194 THR A C 1
ATOM 1407 O O . THR A 1 172 ? 22.369 28.233 8.642 1.00 13.44 194 THR A O 1
ATOM 1411 N N . ILE A 1 173 ? 22.684 29.358 6.748 1.00 12.99 195 ILE A N 1
ATOM 1412 C CA . ILE A 1 173 ? 21.666 28.635 6.024 1.00 13.08 195 ILE A CA 1
ATOM 1413 C C . ILE A 1 173 ? 21.997 27.170 5.966 1.00 14.75 195 ILE A C 1
ATOM 1414 O O . ILE A 1 173 ? 21.143 26.315 6.275 1.00 13.92 195 ILE A O 1
ATOM 1419 N N . GLU A 1 174 ? 23.254 26.846 5.661 1.00 14.69 196 GLU A N 1
ATOM 1420 C CA . GLU A 1 174 ? 23.653 25.459 5.596 1.00 13.87 196 GLU A CA 1
ATOM 1421 C C . GLU A 1 174 ? 23.353 24.745 6.914 1.00 14.86 196 GLU A C 1
ATOM 1422 O O . GLU A 1 174 ? 22.893 23.606 6.967 1.00 14.80 196 GLU A O 1
ATOM 1428 N N . ASN A 1 175 ? 23.695 25.403 8.001 1.00 14.56 197 ASN A N 1
ATOM 1429 C CA . ASN A 1 175 ? 23.532 24.836 9.327 1.00 14.02 197 ASN A CA 1
ATOM 1430 C C . ASN A 1 175 ? 22.093 24.704 9.805 1.00 14.10 197 ASN A C 1
ATOM 1431 O O . ASN A 1 175 ? 21.852 24.003 10.783 1.00 15.67 197 ASN A O 1
ATOM 1436 N N . MET A 1 176 ? 21.167 25.303 9.056 1.00 11.69 198 MET A N 1
ATOM 1437 C CA . MET A 1 176 ? 19.715 25.127 9.250 1.00 13.02 198 MET A CA 1
ATOM 1438 C C . MET A 1 176 ? 19.133 23.955 8.466 1.00 12.38 198 MET A C 1
ATOM 1439 O O . MET A 1 176 ? 17.949 23.612 8.654 1.00 12.96 198 MET A O 1
ATOM 1444 N N . TYR A 1 177 ? 19.890 23.387 7.540 1.00 11.95 199 TYR A N 1
ATOM 1445 C CA . TYR A 1 177 ? 19.298 22.333 6.743 1.00 12.08 199 TYR A CA 1
ATOM 1446 C C . TYR A 1 177 ? 18.804 21.232 7.658 1.00 13.64 199 TYR A C 1
ATOM 1447 O O . TYR A 1 177 ? 19.552 20.748 8.518 1.00 16.08 199 TYR A O 1
ATOM 1456 N N . LEU A 1 178 ? 17.606 20.730 7.375 1.00 12.72 200 LEU A N 1
ATOM 1457 C CA . LEU A 1 178 ? 17.008 19.650 8.180 1.00 14.08 200 LEU A CA 1
ATOM 1458 C C . LEU A 1 178 ? 16.796 18.379 7.380 1.00 16.15 200 LEU A C 1
ATOM 1459 O O . LEU A 1 178 ? 17.081 17.273 7.870 1.00 17.53 200 LEU A O 1
ATOM 1464 N N . GLN A 1 179 ? 16.156 18.486 6.235 1.00 14.54 201 GLN A N 1
ATOM 1465 C CA . GLN A 1 179 ? 15.659 17.332 5.501 1.00 15.32 201 GLN A CA 1
ATOM 1466 C C . GLN A 1 179 ? 15.115 17.771 4.167 1.00 16.29 201 GLN A C 1
ATOM 1467 O O . GLN A 1 179 ? 14.814 18.956 3.987 1.00 15.56 201 GLN A O 1
ATOM 1473 N N . ASP A 1 180 ? 14.760 16.832 3.315 1.00 14.69 202 ASP A N 1
ATOM 1474 C CA . ASP A 1 180 ? 13.903 17.090 2.182 1.00 16.76 202 ASP A CA 1
ATOM 1475 C C . ASP A 1 180 ? 12.461 16.710 2.501 1.00 17.34 202 ASP A C 1
ATOM 1476 O O . ASP A 1 180 ? 12.217 15.794 3.272 1.00 20.41 202 ASP A O 1
ATOM 1481 N N . LEU A 1 181 ? 11.502 17.374 1.885 1.00 17.22 203 LEU A N 1
ATOM 1482 C CA . LEU A 1 181 ? 10.083 17.092 2.070 1.00 18.35 203 LEU A CA 1
ATOM 1483 C C . LEU A 1 181 ? 9.684 16.089 1.019 1.00 19.78 203 LEU A C 1
ATOM 1484 O O . LEU A 1 181 ? 10.520 15.652 0.240 1.00 21.34 203 LEU A O 1
ATOM 1489 N N . ASP A 1 182 ? 8.385 15.823 0.929 1.00 21.38 204 ASP A N 1
ATOM 1490 C CA . ASP A 1 182 ? 7.885 14.659 0.195 1.00 28.06 204 ASP A CA 1
ATOM 1491 C C . ASP A 1 182 ? 8.116 14.846 -1.277 1.00 30.96 204 ASP A C 1
ATOM 1492 O O . ASP A 1 182 ? 8.354 13.856 -1.995 1.00 43.94 204 ASP A O 1
ATOM 1497 N N . ASN A 1 183 ? 7.987 16.081 -1.765 1.00 28.85 205 ASN A N 1
ATOM 1498 C CA . ASN A 1 183 ? 8.237 16.298 -3.205 1.00 35.27 205 ASN A CA 1
ATOM 1499 C C . ASN A 1 183 ? 9.664 16.801 -3.457 1.00 26.34 205 ASN A C 1
ATOM 1500 O O . ASN A 1 183 ? 9.961 17.507 -4.422 1.00 31.80 205 ASN A O 1
ATOM 1505 N N . SER A 1 184 ? 10.566 16.369 -2.586 1.00 27.31 206 SER A N 1
ATOM 1506 C CA . SER A 1 184 ? 11.997 16.697 -2.708 1.00 30.02 206 SER A CA 1
ATOM 1507 C C . SER A 1 184 ? 12.381 18.152 -2.399 1.00 25.33 206 SER A C 1
ATOM 1508 O O . SER A 1 184 ? 13.589 18.450 -2.420 1.00 29.94 206 SER A O 1
ATOM 1511 N N . THR A 1 185 ? 11.414 19.074 -2.263 1.00 18.76 207 THR A N 1
ATOM 1512 C CA A THR A 1 185 ? 11.719 20.420 -1.802 0.60 18.87 207 THR A CA 1
ATOM 1513 C CA B THR A 1 185 ? 11.796 20.426 -1.833 0.40 17.99 207 THR A CA 1
ATOM 1514 C C . THR A 1 185 ? 12.612 20.246 -0.581 1.00 16.65 207 THR A C 1
ATOM 1515 O O . THR A 1 185 ? 12.485 19.253 0.124 1.00 20.80 207 THR A O 1
ATOM 1522 N N . LYS A 1 186 ? 13.520 21.166 -0.351 1.00 15.23 208 LYS A N 1
ATOM 1523 C CA . LYS A 1 186 ? 14.500 21.068 0.726 1.00 15.17 208 LYS A CA 1
ATOM 1524 C C . LYS A 1 186 ? 14.136 22.031 1.836 1.00 13.96 208 LYS A C 1
ATOM 1525 O O . LYS A 1 186 ? 13.784 23.187 1.562 1.00 14.32 208 LYS A O 1
ATOM 1531 N N . LEU A 1 187 ? 14.156 21.556 3.064 1.00 13.03 209 LEU A N 1
ATOM 1532 C CA . LEU A 1 187 ? 13.762 22.318 4.232 1.00 12.64 209 LEU A CA 1
ATOM 1533 C C . LEU A 1 187 ? 14.971 22.717 5.073 1.00 11.66 209 LEU A C 1
ATOM 1534 O O . LEU A 1 187 ? 15.723 21.879 5.538 1.00 12.03 209 LEU A O 1
ATOM 1539 N N . TYR A 1 188 ? 15.055 24.017 5.349 1.00 11.41 210 TYR A N 1
ATOM 1540 C CA . TYR A 1 188 ? 16.072 24.583 6.199 1.00 11.19 210 TYR A CA 1
ATOM 1541 C C . TYR A 1 188 ? 15.294 25.306 7.275 1.00 13.45 210 TYR A C 1
ATOM 1542 O O . TYR A 1 188 ? 14.440 26.154 6.954 1.00 14.42 210 TYR A O 1
ATOM 1551 N N . GLY A 1 189 ? 15.404 24.906 8.528 1.00 12.37 211 GLY A N 1
ATOM 1552 C CA . GLY A 1 189 ? 14.533 25.480 9.513 1.00 14.26 211 GLY A CA 1
ATOM 1553 C C . GLY A 1 189 ? 15.129 25.609 10.886 1.00 13.67 211 GLY A C 1
ATOM 1554 O O . GLY A 1 189 ? 16.213 25.111 11.164 1.00 15.03 211 GLY A O 1
ATOM 1555 N N . LYS A 1 190 ? 14.393 26.250 11.771 1.00 12.80 212 LYS A N 1
ATOM 1556 C CA . LYS A 1 190 ? 14.832 26.536 13.130 1.00 11.90 212 LYS A CA 1
ATOM 1557 C C . LYS A 1 190 ? 13.605 26.700 14.008 1.00 11.45 212 LYS A C 1
ATOM 1558 O O . LYS A 1 190 ? 12.647 27.407 13.658 1.00 11.62 212 LYS A O 1
ATOM 1564 N N . THR A 1 191 ? 13.637 26.005 15.138 1.00 10.70 213 THR A N 1
ATOM 1565 C CA . THR A 1 191 ? 12.620 26.103 16.146 1.00 10.41 213 THR A CA 1
ATOM 1566 C C . THR A 1 191 ? 12.999 27.109 17.219 1.00 11.62 213 THR A C 1
ATOM 1567 O O . THR A 1 191 ? 14.163 27.443 17.449 1.00 12.75 213 THR A O 1
ATOM 1571 N N . GLY A 1 192 ? 11.977 27.517 17.966 1.00 11.26 214 GLY A N 1
ATOM 1572 C CA . GLY A 1 192 ? 12.151 28.217 19.236 1.00 12.91 214 GLY A CA 1
ATOM 1573 C C . GLY A 1 192 ? 10.900 28.122 20.061 1.00 12.71 214 GLY A C 1
ATOM 1574 O O . GLY A 1 192 ? 9.807 28.065 19.502 1.00 13.26 214 GLY A O 1
ATOM 1575 N N . ALA A 1 193 ? 11.016 28.139 21.371 1.00 12.87 215 ALA A N 1
ATOM 1576 C CA . ALA A 1 193 ? 9.850 28.010 22.217 1.00 14.02 215 ALA A CA 1
ATOM 1577 C C . ALA A 1 193 ? 10.182 28.523 23.594 1.00 14.58 215 ALA A C 1
ATOM 1578 O O . ALA A 1 193 ? 11.335 28.466 24.032 1.00 15.99 215 ALA A O 1
ATOM 1580 N N . GLY A 1 194 ? 9.147 28.879 24.328 1.00 12.64 216 GLY A N 1
ATOM 1581 C CA . GLY A 1 194 ? 9.284 29.293 25.698 1.00 13.38 216 GLY A CA 1
ATOM 1582 C C . GLY A 1 194 ? 7.938 29.507 26.316 1.00 13.28 216 GLY A C 1
ATOM 1583 O O . GLY A 1 194 ? 6.928 29.494 25.624 1.00 15.25 216 GLY A O 1
ATOM 1584 N N . PHE A 1 195 ? 7.915 29.722 27.629 1.00 14.86 217 PHE A N 1
ATOM 1585 C CA . PHE A 1 195 ? 6.729 30.142 28.315 1.00 15.10 217 PHE A CA 1
ATOM 1586 C C . PHE A 1 195 ? 6.697 31.654 28.357 1.00 13.74 217 PHE A C 1
ATOM 1587 O O . PHE A 1 195 ? 7.681 32.283 28.723 1.00 16.64 217 PHE A O 1
ATOM 1595 N N . THR A 1 196 ? 5.573 32.227 28.248 1.00 15.64 219 THR A N 1
ATOM 1596 C CA . THR A 1 196 ? 5.374 33.659 28.462 1.00 15.65 219 THR A CA 1
ATOM 1597 C C . THR A 1 196 ? 5.700 34.027 29.900 1.00 16.63 219 THR A C 1
ATOM 1598 O O . THR A 1 196 ? 5.254 33.368 30.836 1.00 16.45 219 THR A O 1
ATOM 1602 N N . ALA A 1 197 ? 6.498 35.060 30.097 1.00 16.69 220 ALA A N 1
ATOM 1603 C CA . ALA A 1 197 ? 6.910 35.468 31.417 1.00 19.28 220 ALA A CA 1
ATOM 1604 C C . ALA A 1 197 ? 5.694 35.699 32.280 1.00 17.73 220 ALA A C 1
ATOM 1605 O O . ALA A 1 197 ? 4.756 36.369 31.876 1.00 18.38 220 ALA A O 1
ATOM 1607 N N . ASN A 1 198 ? 5.704 35.142 33.489 1.00 17.95 221 ASN A N 1
ATOM 1608 C CA . ASN A 1 198 ? 4.667 35.422 34.477 1.00 19.50 221 ASN A CA 1
ATOM 1609 C C . ASN A 1 198 ? 3.300 34.821 34.132 1.00 18.85 221 ASN A C 1
ATOM 1610 O O . ASN A 1 198 ? 2.301 35.164 34.765 1.00 18.64 221 ASN A O 1
ATOM 1615 N N . ARG A 1 199 ? 3.249 33.905 33.157 1.00 17.23 222 ARG A N 1
ATOM 1616 C CA . ARG A 1 199 ? 2.016 33.298 32.720 1.00 17.81 222 ARG A CA 1
ATOM 1617 C C . ARG A 1 199 ? 2.219 31.800 32.416 1.00 15.46 222 ARG A C 1
ATOM 1618 O O . ARG A 1 199 ? 3.359 31.311 32.384 1.00 17.66 222 ARG A O 1
ATOM 1626 N N . THR A 1 200 ? 1.141 31.082 32.116 1.00 16.33 223 THR A N 1
ATOM 1627 C CA . THR A 1 200 ? 1.230 29.666 31.823 1.00 16.48 223 THR A CA 1
ATOM 1628 C C . THR A 1 200 ? 1.322 29.356 30.332 1.00 15.60 223 THR A C 1
ATOM 1629 O O . THR A 1 200 ? 1.660 28.247 29.944 1.00 17.59 223 THR A O 1
ATOM 1633 N N . LEU A 1 201 ? 1.048 30.372 29.507 1.00 15.38 224 LEU A N 1
ATOM 1634 C CA . LEU A 1 201 ? 1.097 30.231 28.052 1.00 15.74 224 LEU A CA 1
ATOM 1635 C C . LEU A 1 201 ? 2.494 29.870 27.508 1.00 14.85 224 LEU A C 1
ATOM 1636 O O . LEU A 1 201 ? 3.527 30.279 28.062 1.00 16.28 224 LEU A O 1
ATOM 1641 N N . GLN A 1 202 ? 2.465 29.065 26.455 1.00 15.91 225 GLN A N 1
ATOM 1642 C CA . GLN A 1 202 ? 3.642 28.680 25.661 1.00 16.80 225 GLN A CA 1
ATOM 1643 C C . GLN A 1 202 ? 3.580 29.430 24.331 1.00 16.13 225 GLN A C 1
ATOM 1644 O O . GLN A 1 202 ? 2.531 29.552 23.714 1.00 16.14 225 GLN A O 1
ATOM 1650 N N . ASN A 1 203 ? 4.756 29.723 23.799 1.00 15.43 226 ASN A N 1
ATOM 1651 C CA . ASN A 1 203 ? 4.945 30.285 22.445 1.00 13.06 226 ASN A CA 1
ATOM 1652 C C . ASN A 1 203 ? 5.886 29.392 21.704 1.00 12.08 226 ASN A C 1
ATOM 1653 O O . ASN A 1 203 ? 6.835 28.836 22.298 1.00 13.50 226 ASN A O 1
ATOM 1658 N N . GLY A 1 204 ? 5.594 29.164 20.433 1.00 11.71 227 GLY A N 1
ATOM 1659 C CA . GLY A 1 204 ? 6.452 28.354 19.617 1.00 11.40 227 GLY A CA 1
ATOM 1660 C C . GLY A 1 204 ? 6.619 28.941 18.233 1.00 11.56 227 GLY A C 1
ATOM 1661 O O . GLY A 1 204 ? 5.667 29.467 17.667 1.00 12.49 227 GLY A O 1
ATOM 1662 N N . TRP A 1 205 ? 7.766 28.633 17.657 1.00 10.55 228 TRP A N 1
ATOM 1663 C CA . TRP A 1 205 ? 8.130 28.996 16.302 1.00 10.89 228 TRP A CA 1
ATOM 1664 C C . TRP A 1 205 ? 8.725 27.816 15.560 1.00 10.54 228 TRP A C 1
ATOM 1665 O O . TRP A 1 205 ? 9.509 27.066 16.134 1.00 11.08 228 TRP A O 1
ATOM 1676 N N . PHE A 1 206 ? 8.509 27.780 14.242 1.00 9.57 229 PHE A N 1
ATOM 1677 C CA . PHE A 1 206 ? 9.361 27.044 13.362 1.00 9.68 229 PHE A CA 1
ATOM 1678 C C . PHE A 1 206 ? 9.401 27.882 12.091 1.00 10.59 229 PHE A C 1
ATOM 1679 O O . PHE A 1 206 ? 8.351 28.182 11.520 1.00 10.85 229 PHE A O 1
ATOM 1687 N N . GLU A 1 207 ? 10.588 28.175 11.571 1.00 10.37 230 GLU A N 1
ATOM 1688 C CA . GLU A 1 207 ? 10.723 29.089 10.452 1.00 9.82 230 GLU A CA 1
ATOM 1689 C C . GLU A 1 207 ? 11.955 28.763 9.669 1.00 10.21 230 GLU A C 1
ATOM 1690 O O . GLU A 1 207 ? 12.883 28.126 10.168 1.00 10.21 230 GLU A O 1
ATOM 1696 N N . GLY A 1 208 ? 12.020 29.290 8.444 1.00 10.09 231 GLY A N 1
ATOM 1697 C CA . GLY A 1 208 ? 13.152 29.055 7.608 1.00 10.86 231 GLY A CA 1
ATOM 1698 C C . GLY A 1 208 ? 12.883 29.196 6.134 1.00 10.41 231 GLY A C 1
ATOM 1699 O O . GLY A 1 208 ? 12.147 30.074 5.710 1.00 11.01 231 GLY A O 1
ATOM 1700 N N . PHE A 1 209 ? 13.545 28.336 5.389 1.00 11.33 232 PHE A N 1
ATOM 1701 C CA . PHE A 1 209 ? 13.653 28.429 3.939 1.00 12.44 232 PHE A CA 1
ATOM 1702 C C . PHE A 1 209 ? 13.216 27.116 3.327 1.00 12.24 232 PHE A C 1
ATOM 1703 O O . PHE A 1 209 ? 13.448 26.042 3.903 1.00 10.93 232 PHE A O 1
ATOM 1711 N N . ILE A 1 210 ? 12.588 27.210 2.172 1.00 12.55 233 ILE A N 1
ATOM 1712 C CA . ILE A 1 210 ? 12.360 26.051 1.301 1.00 13.98 233 ILE A CA 1
ATOM 1713 C C . ILE A 1 210 ? 12.970 26.260 -0.063 1.00 12.68 233 ILE A C 1
ATOM 1714 O O . ILE A 1 210 ? 12.864 27.368 -0.609 1.00 13.54 233 ILE A O 1
ATOM 1719 N N . ILE A 1 211 ? 13.740 25.296 -0.554 1.00 13.09 234 ILE A N 1
ATOM 1720 C CA . ILE A 1 211 ? 14.290 25.375 -1.904 1.00 14.44 234 ILE A CA 1
ATOM 1721 C C . ILE A 1 211 ? 13.681 24.255 -2.731 1.00 13.99 234 ILE A C 1
ATOM 1722 O O . ILE A 1 211 ? 13.812 23.105 -2.372 1.00 14.90 234 ILE A O 1
ATOM 1727 N N . SER A 1 212 ? 12.895 24.605 -3.751 1.00 15.60 235 SER A N 1
ATOM 1728 C CA . SER A 1 212 ? 12.194 23.628 -4.563 1.00 15.13 235 SER A CA 1
ATOM 1729 C C . SER A 1 212 ? 13.005 23.208 -5.761 1.00 16.49 235 SER A C 1
ATOM 1730 O O . SER A 1 212 ? 13.760 23.996 -6.322 1.00 15.82 235 SER A O 1
ATOM 1733 N N . LYS A 1 213 ? 12.807 21.957 -6.171 1.00 17.18 236 LYS A N 1
ATOM 1734 C CA . LYS A 1 213 ? 13.379 21.507 -7.432 1.00 19.97 236 LYS A CA 1
ATOM 1735 C C . LYS A 1 213 ? 12.796 22.285 -8.627 1.00 20.93 236 LYS A C 1
ATOM 1736 O O . LYS A 1 213 ? 13.363 22.247 -9.724 1.00 23.29 236 LYS A O 1
ATOM 1742 N N . SER A 1 214 ? 11.633 22.917 -8.454 1.00 20.35 237 SER A N 1
ATOM 1743 C CA . SER A 1 214 ? 11.075 23.851 -9.440 1.00 21.45 237 SER A CA 1
ATOM 1744 C C . SER A 1 214 ? 12.001 25.011 -9.756 1.00 20.71 237 SER A C 1
ATOM 1745 O O . SER A 1 214 ? 11.800 25.728 -10.742 1.00 22.33 237 SER A O 1
ATOM 1748 N N . GLY A 1 215 ? 12.921 25.310 -8.836 1.00 16.96 238 GLY A N 1
ATOM 1749 C CA . GLY A 1 215 ? 13.793 26.455 -8.925 1.00 19.01 238 GLY A CA 1
ATOM 1750 C C . GLY A 1 215 ? 13.484 27.492 -7.870 1.00 18.48 238 GLY A C 1
ATOM 1751 O O . GLY A 1 215 ? 14.385 28.191 -7.445 1.00 18.50 238 GLY A O 1
ATOM 1752 N N . HIS A 1 216 ? 12.221 27.625 -7.484 1.00 17.16 239 HIS A N 1
ATOM 1753 C CA A HIS A 1 216 ? 11.719 28.644 -6.540 0.70 18.45 239 HIS A CA 1
ATOM 1754 C CA B HIS A 1 216 ? 11.937 28.729 -6.593 0.30 16.53 239 HIS A CA 1
ATOM 1755 C C . HIS A 1 216 ? 12.320 28.462 -5.148 1.00 14.98 239 HIS A C 1
ATOM 1756 O O . HIS A 1 216 ? 12.510 27.315 -4.709 1.00 16.46 239 HIS A O 1
ATOM 1769 N N . LYS A 1 217 ? 12.612 29.568 -4.478 1.00 16.38 240 LYS A N 1
ATOM 1770 C CA . LYS A 1 217 ? 12.919 29.590 -3.070 1.00 16.02 240 LYS A CA 1
ATOM 1771 C C . LYS A 1 217 ? 11.921 30.381 -2.305 1.00 15.03 240 LYS A C 1
ATOM 1772 O O . LYS A 1 217 ? 11.384 31.395 -2.781 1.00 15.61 240 LYS A O 1
ATOM 1778 N N . TYR A 1 218 ? 11.653 29.920 -1.076 1.00 13.67 241 TYR A N 1
ATOM 1779 C CA . TYR A 1 218 ? 10.630 30.528 -0.228 1.00 12.62 241 TYR A CA 1
ATOM 1780 C C . TYR A 1 218 ? 11.164 30.688 1.196 1.00 12.05 241 TYR A C 1
ATOM 1781 O O . TYR A 1 218 ? 12.078 29.978 1.640 1.00 12.66 241 TYR A O 1
ATOM 1790 N N . VAL A 1 219 ? 10.511 31.593 1.909 1.00 10.57 242 VAL A N 1
ATOM 1791 C CA . VAL A 1 219 ? 10.683 31.729 3.336 1.00 10.99 242 VAL A CA 1
ATOM 1792 C C . VAL A 1 219 ? 9.335 31.466 4.005 1.00 11.27 242 VAL A C 1
ATOM 1793 O O . VAL A 1 219 ? 8.286 31.724 3.437 1.00 11.33 242 VAL A O 1
ATOM 1797 N N . PHE A 1 220 ? 9.372 30.867 5.183 1.00 10.78 243 PHE A N 1
ATOM 1798 C CA . PHE A 1 220 ? 8.137 30.586 5.921 1.00 10.10 243 PHE A CA 1
ATOM 1799 C C . PHE A 1 220 ? 8.298 30.790 7.390 1.00 9.89 243 PHE A C 1
ATOM 1800 O O . PHE A 1 220 ? 9.420 30.704 7.944 1.00 10.17 243 PHE A O 1
ATOM 1808 N N . VAL A 1 221 ? 7.166 31.014 8.043 1.00 9.70 244 VAL A N 1
ATOM 1809 C CA . VAL A 1 221 ? 7.084 31.097 9.470 1.00 10.66 244 VAL A CA 1
ATOM 1810 C C . VAL A 1 221 ? 5.781 30.445 9.973 1.00 9.90 244 VAL A C 1
ATOM 1811 O O . VAL A 1 221 ? 4.714 30.668 9.380 1.00 11.27 244 VAL A O 1
ATOM 1815 N N . SER A 1 222 ? 5.932 29.515 10.923 1.00 10.83 245 SER A N 1
ATOM 1816 C CA . SER A 1 222 ? 4.839 28.894 11.663 1.00 11.82 245 SER A CA 1
ATOM 1817 C C . SER A 1 222 ? 4.995 29.286 13.113 1.00 9.52 245 SER A C 1
ATOM 1818 O O . SER A 1 222 ? 6.103 29.065 13.666 1.00 10.78 245 SER A O 1
ATOM 1821 N N . ALA A 1 223 ? 4.007 29.920 13.734 1.00 11.22 246 ALA A N 1
ATOM 1822 C CA . ALA A 1 223 ? 4.129 30.390 15.097 1.00 12.36 246 ALA A CA 1
ATOM 1823 C C . ALA A 1 223 ? 2.798 30.261 15.834 1.00 13.32 246 ALA A C 1
ATOM 1824 O O . ALA A 1 223 ? 1.735 30.336 15.213 1.00 14.03 246 ALA A O 1
ATOM 1826 N N . LEU A 1 224 ? 2.864 30.062 17.134 1.00 13.76 247 LEU A N 1
ATOM 1827 C CA . LEU A 1 224 ? 1.624 29.910 17.898 1.00 12.14 247 LEU A CA 1
ATOM 1828 C C . LEU A 1 224 ? 1.889 30.293 19.313 1.00 13.56 247 LEU A C 1
ATOM 1829 O O . LEU A 1 224 ? 3.042 30.249 19.812 1.00 13.67 247 LEU A O 1
ATOM 1834 N N . THR A 1 225 ? 0.793 30.609 20.010 1.00 13.70 248 THR A N 1
ATOM 1835 C CA . THR A 1 225 ? 0.758 30.839 21.448 1.00 14.98 248 THR A CA 1
ATOM 1836 C C . THR A 1 225 ? -0.453 30.116 22.035 1.00 15.65 248 THR A C 1
ATOM 1837 O O . THR A 1 225 ? -1.521 30.141 21.427 1.00 16.00 248 THR A O 1
ATOM 1841 N N . GLY A 1 226 ? -0.285 29.390 23.111 1.00 16.66 249 GLY A N 1
ATOM 1842 C CA . GLY A 1 226 ? -1.455 28.764 23.696 1.00 18.25 249 GLY A CA 1
ATOM 1843 C C . GLY A 1 226 ? -1.134 28.105 25.000 1.00 20.33 249 GLY A C 1
ATOM 1844 O O . GLY A 1 226 ? 0.027 27.981 25.399 1.00 17.39 249 GLY A O 1
ATOM 1845 N N . ASN A 1 227 ? -2.189 27.750 25.720 1.00 18.07 250 ASN A N 1
ATOM 1846 C CA . ASN A 1 227 ? -2.044 26.919 26.908 1.00 18.05 250 ASN A CA 1
ATOM 1847 C C . ASN A 1 227 ? -1.986 25.455 26.514 1.00 19.89 250 ASN A C 1
ATOM 1848 O O . ASN A 1 227 ? -2.968 24.870 26.071 1.00 23.53 250 ASN A O 1
ATOM 1853 N N . LEU A 1 228 ? -0.783 24.902 26.517 1.00 18.23 251 LEU A N 1
ATOM 1854 C CA . LEU A 1 228 ? -0.532 23.529 26.120 1.00 18.21 251 LEU A CA 1
ATOM 1855 C C . LEU A 1 228 ? -0.018 22.730 27.292 1.00 19.97 251 LEU A C 1
ATOM 1856 O O . LEU A 1 228 ? 0.620 21.689 27.120 1.00 19.17 251 LEU A O 1
ATOM 1861 N N . GLY A 1 229 ? -0.249 23.244 28.497 1.00 18.38 252 GLY A N 1
ATOM 1862 C CA . GLY A 1 229 ? 0.237 22.559 29.684 1.00 19.17 252 GLY A CA 1
ATOM 1863 C C . GLY A 1 229 ? 1.651 22.872 30.075 1.00 19.68 252 GLY A C 1
ATOM 1864 O O . GLY A 1 229 ? 2.163 23.905 29.687 1.00 20.37 252 GLY A O 1
ATOM 1865 N N . SER A 1 230 ? 2.290 21.992 30.831 1.00 18.68 253 SER A N 1
ATOM 1866 C CA . SER A 1 230 ? 3.597 22.251 31.422 1.00 20.57 253 SER A CA 1
ATOM 1867 C C . SER A 1 230 ? 4.766 21.632 30.647 1.00 18.65 253 SER A C 1
ATOM 1868 O O . SER A 1 230 ? 5.913 21.828 31.021 1.00 21.66 253 SER A O 1
ATOM 1871 N N . ASN A 1 231 ? 4.439 20.808 29.668 1.00 21.22 254 ASN A N 1
ATOM 1872 C CA A ASN A 1 231 ? 5.402 20.278 28.711 0.50 21.97 254 ASN A CA 1
ATOM 1873 C CA B ASN A 1 231 ? 5.430 20.317 28.719 0.50 23.03 254 ASN A CA 1
ATOM 1874 C C . ASN A 1 231 ? 5.483 21.225 27.507 1.00 21.61 254 ASN A C 1
ATOM 1875 O O . ASN A 1 231 ? 4.489 21.461 26.842 1.00 20.96 254 ASN A O 1
ATOM 1884 N N . LEU A 1 232 ? 6.664 21.734 27.249 1.00 20.69 255 LEU A N 1
ATOM 1885 C CA . LEU A 1 232 ? 6.892 22.704 26.208 1.00 20.15 255 LEU A CA 1
ATOM 1886 C C . LEU A 1 232 ? 6.908 22.038 24.821 1.00 18.98 255 LEU A C 1
ATOM 1887 O O . LEU A 1 232 ? 7.894 21.451 24.411 1.00 23.90 255 LEU A O 1
ATOM 1892 N N . THR A 1 233 ? 5.768 22.051 24.162 1.00 16.48 256 THR A N 1
ATOM 1893 C CA . THR A 1 233 ? 5.577 21.360 22.913 1.00 16.97 256 THR A CA 1
ATOM 1894 C C . THR A 1 233 ? 5.192 22.312 21.784 1.00 15.75 256 THR A C 1
ATOM 1895 O O . THR A 1 233 ? 4.857 21.909 20.679 1.00 15.47 256 THR A O 1
ATOM 1899 N N . SER A 1 234 ? 5.180 23.592 22.073 1.00 15.91 257 SER A N 1
ATOM 1900 C CA . SER A 1 234 ? 4.725 24.588 21.108 1.00 15.21 257 SER A CA 1
ATOM 1901 C C . SER A 1 234 ? 5.566 24.652 19.802 1.00 13.59 257 SER A C 1
ATOM 1902 O O . SER A 1 234 ? 4.998 24.821 18.762 1.00 14.11 257 SER A O 1
ATOM 1905 N N . SER A 1 235 ? 6.870 24.453 19.908 1.00 14.71 258 SER A N 1
ATOM 1906 C CA . SER A 1 235 ? 7.673 24.391 18.675 1.00 13.23 258 SER A CA 1
ATOM 1907 C C . SER A 1 235 ? 7.588 23.053 17.981 1.00 16.72 258 SER A C 1
ATOM 1908 O O . SER A 1 235 ? 7.619 22.996 16.761 1.00 14.87 258 SER A O 1
ATOM 1911 N N . ILE A 1 236 ? 7.359 21.986 18.723 1.00 14.07 259 ILE A N 1
ATOM 1912 C CA . ILE A 1 236 ? 7.076 20.691 18.112 1.00 14.92 259 ILE A CA 1
ATOM 1913 C C . ILE A 1 236 ? 5.833 20.838 17.228 1.00 13.51 259 ILE A C 1
ATOM 1914 O O . ILE A 1 236 ? 5.807 20.391 16.092 1.00 13.71 259 ILE A O 1
ATOM 1919 N N . LYS A 1 237 ? 4.786 21.409 17.797 1.00 12.49 260 LYS A N 1
ATOM 1920 C CA . LYS A 1 237 ? 3.534 21.625 17.103 1.00 12.05 260 LYS A CA 1
ATOM 1921 C C . LYS A 1 237 ? 3.748 22.584 15.912 1.00 12.29 260 LYS A C 1
ATOM 1922 O O . LYS A 1 237 ? 3.222 22.349 14.833 1.00 13.18 260 LYS A O 1
ATOM 1928 N N . ALA A 1 238 ? 4.393 23.727 16.143 1.00 12.61 261 ALA A N 1
ATOM 1929 C CA . ALA A 1 238 ? 4.629 24.695 15.039 1.00 12.43 261 ALA A CA 1
ATOM 1930 C C . ALA A 1 238 ? 5.368 24.039 13.885 1.00 12.31 261 ALA A C 1
ATOM 1931 O O . ALA A 1 238 ? 5.024 24.258 12.750 1.00 12.01 261 ALA A O 1
ATOM 1933 N N . LYS A 1 239 ? 6.371 23.196 14.203 1.00 10.67 262 LYS A N 1
ATOM 1934 C CA . LYS A 1 239 ? 7.120 22.488 13.198 1.00 10.63 262 LYS A CA 1
ATOM 1935 C C . LYS A 1 239 ? 6.231 21.509 12.433 1.00 12.47 262 LYS A C 1
ATOM 1936 O O . LYS A 1 239 ? 6.303 21.404 11.210 1.00 13.58 262 LYS A O 1
ATOM 1942 N N . LYS A 1 240 ? 5.602 20.625 13.199 1.00 12.89 263 LYS A N 1
ATOM 1943 C CA . LYS A 1 240 ? 4.694 19.619 12.620 1.00 12.85 263 LYS A CA 1
ATOM 1944 C C . LYS A 1 240 ? 3.766 20.305 11.628 1.00 12.52 263 LYS A C 1
ATOM 1945 O O . LYS A 1 240 ? 3.551 19.844 10.506 1.00 12.04 263 LYS A O 1
ATOM 1947 N N . ASN A 1 241 ? 3.131 21.370 12.101 1.00 12.19 264 ASN A N 1
ATOM 1948 C CA . ASN A 1 241 ? 2.129 22.048 11.307 1.00 14.21 264 ASN A CA 1
ATOM 1949 C C . ASN A 1 241 ? 2.738 22.587 10.000 1.00 13.41 264 ASN A C 1
ATOM 1950 O O . ASN A 1 241 ? 2.147 22.482 8.934 1.00 14.13 264 ASN A O 1
ATOM 1955 N N . ALA A 1 242 ? 3.910 23.207 10.129 1.00 12.49 265 ALA A N 1
ATOM 1956 C CA . ALA A 1 242 ? 4.574 23.740 8.939 1.00 12.85 265 ALA A CA 1
ATOM 1957 C C . ALA A 1 242 ? 4.831 22.650 7.925 1.00 13.30 265 ALA A C 1
ATOM 1958 O O . ALA A 1 242 ? 4.561 22.822 6.741 1.00 12.50 265 ALA A O 1
ATOM 1960 N N . ILE A 1 243 ? 5.379 21.510 8.378 1.00 12.37 266 ILE A N 1
ATOM 1961 C CA . ILE A 1 243 ? 5.713 20.454 7.446 1.00 13.20 266 ILE A CA 1
ATOM 1962 C C . ILE A 1 243 ? 4.435 19.906 6.780 1.00 13.45 266 ILE A C 1
ATOM 1963 O O . ILE A 1 243 ? 4.401 19.662 5.607 1.00 14.37 266 ILE A O 1
ATOM 1968 N N . THR A 1 244 ? 3.393 19.713 7.576 1.00 13.65 267 THR A N 1
ATOM 1969 C CA . THR A 1 244 ? 2.140 19.222 7.017 1.00 14.70 267 THR A CA 1
ATOM 1970 C C . THR A 1 244 ? 1.671 20.190 5.938 1.00 15.73 267 THR A C 1
ATOM 1971 O O . THR A 1 244 ? 1.218 19.785 4.862 1.00 16.05 267 THR A O 1
ATOM 1975 N N . ILE A 1 245 ? 1.645 21.483 6.253 1.00 13.23 268 ILE A N 1
ATOM 1976 C CA . ILE A 1 245 ? 1.142 22.477 5.316 1.00 13.79 268 ILE A CA 1
ATOM 1977 C C . ILE A 1 245 ? 2.000 22.602 4.044 1.00 13.52 268 ILE A C 1
ATOM 1978 O O . ILE A 1 245 ? 1.485 22.482 2.933 1.00 15.08 268 ILE A O 1
ATOM 1983 N N . LEU A 1 246 ? 3.321 22.573 4.220 1.00 13.37 269 LEU A N 1
ATOM 1984 C CA . LEU A 1 246 ? 4.227 22.667 3.071 1.00 13.81 269 LEU A CA 1
ATOM 1985 C C . LEU A 1 246 ? 4.081 21.472 2.154 1.00 14.69 269 LEU A C 1
ATOM 1986 O O . LEU A 1 246 ? 4.121 21.640 0.942 1.00 15.29 269 LEU A O 1
ATOM 1991 N N . ASN A 1 247 ? 3.906 20.281 2.726 1.00 14.42 270 ASN A N 1
ATOM 1992 C CA . ASN A 1 247 ? 3.711 19.111 1.873 1.00 16.47 270 ASN A CA 1
ATOM 1993 C C . ASN A 1 247 ? 2.393 19.128 1.101 1.00 18.21 270 ASN A C 1
ATOM 1994 O O . ASN A 1 247 ? 2.344 18.542 0.037 1.00 21.89 270 ASN A O 1
ATOM 1999 N N . THR A 1 248 ? 1.375 19.847 1.545 1.00 20.43 271 THR A N 1
ATOM 2000 C CA . THR A 1 248 ? 0.153 19.942 0.735 1.00 22.85 271 THR A CA 1
ATOM 2001 C C . THR A 1 248 ? 0.310 20.830 -0.499 1.00 27.84 271 THR A C 1
ATOM 2002 O O . THR A 1 248 ? -0.546 20.809 -1.379 1.00 25.93 271 THR A O 1
ATOM 2006 N N . LEU A 1 249 ? 1.371 21.642 -0.565 1.00 26.59 272 LEU A N 1
ATOM 2007 C CA . LEU A 1 249 ? 1.518 22.660 -1.618 1.00 21.92 272 LEU A CA 1
ATOM 2008 C C . LEU A 1 249 ? 2.419 22.237 -2.787 1.00 26.35 272 LEU A C 1
ATOM 2009 O O . LEU A 1 249 ? 3.296 21.362 -2.639 1.00 27.58 272 LEU A O 1
ATOM 2014 N N . ASN A 1 250 ? 2.226 22.866 -3.949 1.00 25.96 273 ASN A N 1
ATOM 2015 C CA . ASN A 1 250 ? 3.104 22.642 -5.118 1.00 27.20 273 ASN A CA 1
ATOM 2016 C C . ASN A 1 250 ? 4.072 23.820 -5.329 1.00 29.87 273 ASN A C 1
ATOM 2017 O O . ASN A 1 250 ? 3.721 24.854 -5.911 1.00 34.54 273 ASN A O 1
ATOM 2022 N N . LEU A 1 251 ? 5.293 23.665 -4.829 1.00 26.55 274 LEU A N 1
ATOM 2023 C CA . LEU A 1 251 ? 6.213 24.800 -4.727 1.00 28.20 274 LEU A CA 1
ATOM 2024 C C . LEU A 1 251 ? 7.371 24.682 -5.706 1.00 27.97 274 LEU A C 1
ATOM 2025 O O . LEU A 1 251 ? 7.959 25.668 -6.128 1.00 22.19 274 LEU A O 1
ATOM 2031 N N . SER B 1 1 ? 21.165 14.449 47.630 1.00 62.53 18 SER B N 1
ATOM 2032 C CA . SER B 1 1 ? 20.618 15.457 48.581 1.00 53.13 18 SER B CA 1
ATOM 2033 C C . SER B 1 1 ? 21.746 16.300 49.134 1.00 51.36 18 SER B C 1
ATOM 2034 O O . SER B 1 1 ? 22.631 15.794 49.811 1.00 55.55 18 SER B O 1
ATOM 2036 N N . THR B 1 2 ? 21.747 17.584 48.814 1.00 50.29 19 THR B N 1
ATOM 2037 C CA . THR B 1 2 ? 22.398 18.531 49.691 1.00 51.28 19 THR B CA 1
ATOM 2038 C C . THR B 1 2 ? 21.486 18.674 50.892 1.00 45.62 19 THR B C 1
ATOM 2039 O O . THR B 1 2 ? 20.280 18.912 50.758 1.00 32.63 19 THR B O 1
ATOM 2043 N N . ASP B 1 3 ? 22.033 18.358 52.054 1.00 45.05 20 ASP B N 1
ATOM 2044 C CA . ASP B 1 3 ? 21.498 18.874 53.289 1.00 44.87 20 ASP B CA 1
ATOM 2045 C C . ASP B 1 3 ? 21.569 20.396 53.228 1.00 40.98 20 ASP B C 1
ATOM 2046 O O . ASP B 1 3 ? 22.646 20.968 53.077 1.00 39.61 20 ASP B O 1
ATOM 2051 N N . ILE B 1 4 ? 20.405 21.044 53.263 1.00 29.87 21 ILE B N 1
ATOM 2052 C CA . ILE B 1 4 ? 20.339 22.506 53.238 1.00 29.54 21 ILE B CA 1
ATOM 2053 C C . ILE B 1 4 ? 19.969 23.087 54.612 1.00 33.89 21 ILE B C 1
ATOM 2054 O O . ILE B 1 4 ? 19.428 24.213 54.693 1.00 28.49 21 ILE B O 1
ATOM 2059 N N . SER B 1 5 ? 20.349 22.373 55.684 1.00 31.27 22 SER B N 1
ATOM 2060 C CA . SER B 1 5 ? 20.051 22.790 57.064 1.00 30.37 22 SER B CA 1
ATOM 2061 C C . SER B 1 5 ? 20.593 24.175 57.393 1.00 34.26 22 SER B C 1
ATOM 2062 O O . SER B 1 5 ? 19.992 24.898 58.193 1.00 34.38 22 SER B O 1
ATOM 2065 N N . THR B 1 6 ? 21.725 24.545 56.792 1.00 32.05 23 THR B N 1
ATOM 2066 C CA . THR B 1 6 ? 22.342 25.847 57.049 1.00 37.77 23 THR B CA 1
ATOM 2067 C C . THR B 1 6 ? 21.361 26.973 56.728 1.00 39.94 23 THR B C 1
ATOM 2068 O O . THR B 1 6 ? 21.146 27.866 57.548 1.00 34.55 23 THR B O 1
ATOM 2072 N N . VAL B 1 7 ? 20.763 26.900 55.538 1.00 37.50 24 VAL B N 1
ATOM 2073 C CA . VAL B 1 7 ? 19.806 27.896 55.046 1.00 35.70 24 VAL B CA 1
ATOM 2074 C C . VAL B 1 7 ? 18.436 27.719 55.710 1.00 35.01 24 VAL B C 1
ATOM 2075 O O . VAL B 1 7 ? 17.796 28.691 56.114 1.00 31.35 24 VAL B O 1
ATOM 2079 N N . ALA B 1 8 ? 17.979 26.477 55.796 1.00 28.68 25 ALA B N 1
ATOM 2080 C CA . ALA B 1 8 ? 16.602 26.195 56.212 1.00 27.89 25 ALA B CA 1
ATOM 2081 C C . ALA B 1 8 ? 16.365 26.244 57.712 1.00 29.29 25 ALA B C 1
ATOM 2082 O O . ALA B 1 8 ? 15.278 26.566 58.146 1.00 25.22 25 ALA B O 1
ATOM 2084 N N . SER B 1 9 ? 17.338 25.824 58.516 1.00 27.80 26 SER B N 1
ATOM 2085 C CA . SER B 1 9 ? 17.151 25.823 59.967 1.00 29.06 26 SER B CA 1
ATOM 2086 C C . SER B 1 9 ? 16.579 27.112 60.552 1.00 27.98 26 SER B C 1
ATOM 2087 O O . SER B 1 9 ? 15.588 27.068 61.306 1.00 27.09 26 SER B O 1
ATOM 2090 N N . PRO B 1 10 ? 17.257 28.247 60.318 1.00 26.95 27 PRO B N 1
ATOM 2091 C CA . PRO B 1 10 ? 16.774 29.518 60.866 1.00 26.49 27 PRO B CA 1
ATOM 2092 C C . PRO B 1 10 ? 15.369 29.876 60.362 1.00 25.51 27 PRO B C 1
ATOM 2093 O O . PRO B 1 10 ? 14.586 30.445 61.110 1.00 26.57 27 PRO B O 1
ATOM 2097 N N . LEU B 1 11 ? 15.020 29.419 59.155 1.00 24.66 28 LEU B N 1
ATOM 2098 C CA . LEU B 1 11 ? 13.689 29.690 58.588 1.00 22.43 28 LEU B CA 1
ATOM 2099 C C . LEU B 1 11 ? 12.570 28.936 59.311 1.00 20.54 28 LEU B C 1
ATOM 2100 O O . LEU B 1 11 ? 11.438 29.436 59.389 1.00 22.84 28 LEU B O 1
ATOM 2105 N N . PHE B 1 12 ? 12.875 27.768 59.868 1.00 20.23 29 PHE B N 1
ATOM 2106 C CA . PHE B 1 12 ? 11.892 26.942 60.516 1.00 22.79 29 PHE B CA 1
ATOM 2107 C C . PHE B 1 12 ? 12.011 26.956 62.037 1.00 21.79 29 PHE B C 1
ATOM 2108 O O . PHE B 1 12 ? 11.228 26.311 62.714 1.00 24.97 29 PHE B O 1
ATOM 2116 N N . GLU B 1 13 ? 12.973 27.724 62.550 1.00 24.44 30 GLU B N 1
ATOM 2117 C CA . GLU B 1 13 ? 13.185 27.827 63.988 1.00 27.89 30 GLU B CA 1
ATOM 2118 C C . GLU B 1 13 ? 11.900 28.241 64.702 1.00 24.55 30 GLU B C 1
ATOM 2119 O O . GLU B 1 13 ? 11.163 29.090 64.217 1.00 24.23 30 GLU B O 1
ATOM 2125 N N . GLY B 1 14 ? 11.533 27.421 65.807 1.00 23.45 33 GLY B N 1
ATOM 2126 C CA . GLY B 1 14 ? 10.334 27.531 66.624 1.00 24.89 33 GLY B CA 1
ATOM 2127 C C . GLY B 1 14 ? 9.231 26.618 66.110 1.00 25.38 33 GLY B C 1
ATOM 2128 O O . GLY B 1 14 ? 8.106 26.621 66.632 1.00 26.45 33 GLY B O 1
ATOM 2129 N N . THR B 1 15 ? 9.542 25.907 65.027 1.00 22.92 34 THR B N 1
ATOM 2130 C CA . THR B 1 15 ? 8.683 24.850 64.516 1.00 21.29 34 THR B CA 1
ATOM 2131 C C . THR B 1 15 ? 9.459 23.573 64.216 1.00 21.01 34 THR B C 1
ATOM 2132 O O . THR B 1 15 ? 10.705 23.559 64.193 1.00 22.72 34 THR B O 1
ATOM 2136 N N . GLU B 1 16 ? 8.735 22.483 64.039 1.00 20.80 35 GLU B N 1
ATOM 2137 C CA . GLU B 1 16 ? 9.304 21.329 63.367 1.00 20.56 35 GLU B CA 1
ATOM 2138 C C . GLU B 1 16 ? 8.968 21.417 61.890 1.00 18.97 35 GLU B C 1
ATOM 2139 O O . GLU B 1 16 ? 7.838 21.085 61.468 1.00 18.27 35 GLU B O 1
ATOM 2145 N N . GLY B 1 17 ? 10.014 21.681 61.115 1.00 19.01 36 GLY B N 1
ATOM 2146 C CA . GLY B 1 17 ? 9.899 22.110 59.714 1.00 18.50 36 GLY B CA 1
ATOM 2147 C C . GLY B 1 17 ? 10.657 21.150 58.833 1.00 21.10 36 GLY B C 1
ATOM 2148 O O . GLY B 1 17 ? 11.528 20.405 59.302 1.00 20.67 36 GLY B O 1
ATOM 2149 N N . CYS B 1 18 ? 10.366 21.150 57.538 1.00 18.77 37 CYS B N 1
ATOM 2150 C CA . CYS B 1 18 ? 11.087 20.305 56.605 1.00 21.08 37 CYS B CA 1
ATOM 2151 C C . CYS B 1 18 ? 10.927 20.829 55.201 1.00 18.05 37 CYS B C 1
ATOM 2152 O O . CYS B 1 18 ? 10.048 21.669 54.923 1.00 17.79 37 CYS B O 1
ATOM 2155 N N . PHE B 1 19 ? 11.788 20.369 54.316 1.00 17.47 38 PHE B N 1
ATOM 2156 C CA . PHE B 1 19 ? 11.804 20.798 52.933 1.00 15.59 38 PHE B CA 1
ATOM 2157 C C . PHE B 1 19 ? 12.391 19.676 52.101 1.00 18.75 38 PHE B C 1
ATOM 2158 O O . PHE B 1 19 ? 13.389 19.042 52.523 1.00 19.01 38 PHE B O 1
ATOM 2166 N N . LEU B 1 20 ? 11.740 19.345 50.989 1.00 16.40 39 LEU B N 1
ATOM 2167 C CA . LEU B 1 20 ? 12.280 18.427 50.009 1.00 16.97 39 LEU B CA 1
ATOM 2168 C C . LEU B 1 20 ? 12.172 19.051 48.640 1.00 18.80 39 LEU B C 1
ATOM 2169 O O . LEU B 1 20 ? 11.129 19.608 48.287 1.00 16.03 39 LEU B O 1
ATOM 2174 N N . LEU B 1 21 ? 13.167 18.793 47.813 1.00 19.22 40 LEU B N 1
ATOM 2175 C CA . LEU B 1 21 ? 13.143 19.132 46.406 1.00 19.76 40 LEU B CA 1
ATOM 2176 C C . LEU B 1 21 ? 13.706 17.952 45.637 1.00 18.75 40 LEU B C 1
ATOM 2177 O O . LEU B 1 21 ? 14.846 17.536 45.919 1.00 18.50 40 LEU B O 1
ATOM 2182 N N . TYR B 1 22 ? 12.942 17.430 44.696 1.00 18.08 41 TYR B N 1
ATOM 2183 C CA . TYR B 1 22 ? 13.345 16.280 43.896 1.00 20.00 41 TYR B CA 1
ATOM 2184 C C . TYR B 1 22 ? 13.286 16.621 42.415 1.00 19.18 41 TYR B C 1
ATOM 2185 O O . TYR B 1 22 ? 12.412 17.351 41.945 1.00 17.96 41 TYR B O 1
ATOM 2194 N N . ASP B 1 23 ? 14.189 16.039 41.645 1.00 19.34 42 ASP B N 1
ATOM 2195 C CA . ASP B 1 23 ? 14.032 15.948 40.198 1.00 19.41 42 ASP B CA 1
ATOM 2196 C C . ASP B 1 23 ? 12.807 15.145 39.823 1.00 19.31 42 ASP B C 1
ATOM 2197 O O . ASP B 1 23 ? 12.645 14.023 40.267 1.00 20.66 42 ASP B O 1
ATOM 2202 N N . ALA B 1 24 ? 11.924 15.710 38.998 1.00 16.99 43 ALA B N 1
ATOM 2203 C CA . ALA B 1 24 ? 10.680 15.083 38.692 1.00 21.22 43 ALA B CA 1
ATOM 2204 C C . ALA B 1 24 ? 10.905 13.792 37.929 1.00 21.06 43 ALA B C 1
ATOM 2205 O O . ALA B 1 24 ? 10.382 12.758 38.309 1.00 21.25 43 ALA B O 1
ATOM 2207 N N . SER B 1 25 ? 11.750 13.804 36.872 1.00 20.59 46 SER B N 1
ATOM 2208 C CA . SER B 1 25 ? 11.871 12.594 36.062 1.00 22.22 46 SER B CA 1
ATOM 2209 C C . SER B 1 25 ? 12.673 11.490 36.760 1.00 22.03 46 SER B C 1
ATOM 2210 O O . SER B 1 25 ? 12.292 10.339 36.679 1.00 26.20 46 SER B O 1
ATOM 2213 N N . THR B 1 26 ? 13.758 11.833 37.431 1.00 21.38 47 THR B N 1
ATOM 2214 C CA . THR B 1 26 ? 14.686 10.803 37.920 1.00 25.15 47 THR B CA 1
ATOM 2215 C C . THR B 1 26 ? 14.441 10.391 39.350 1.00 27.71 47 THR B C 1
ATOM 2216 O O . THR B 1 26 ? 15.003 9.386 39.800 1.00 24.25 47 THR B O 1
ATOM 2220 N N . ASN B 1 27 ? 13.695 11.194 40.102 1.00 24.21 48 ASN B N 1
ATOM 2221 C CA . ASN B 1 27 ? 13.562 10.973 41.545 1.00 25.26 48 ASN B CA 1
ATOM 2222 C C . ASN B 1 27 ? 14.844 11.227 42.338 1.00 22.37 48 ASN B C 1
ATOM 2223 O O . ASN B 1 27 ? 14.896 10.859 43.498 1.00 25.47 48 ASN B O 1
ATOM 2228 N N . ALA B 1 28 ? 15.798 11.948 41.765 1.00 21.51 49 ALA B N 1
ATOM 2229 C CA . ALA B 1 28 ? 16.981 12.361 42.486 1.00 22.83 49 ALA B CA 1
ATOM 2230 C C . ALA B 1 28 ? 16.580 13.395 43.549 1.00 24.55 49 ALA B C 1
ATOM 2231 O O . ALA B 1 28 ? 15.936 14.404 43.237 1.00 22.73 49 ALA B O 1
ATOM 2233 N N . GLU B 1 29 ? 17.067 13.216 44.764 1.00 25.82 50 GLU B N 1
ATOM 2234 C CA . GLU B 1 29 ? 16.907 14.212 45.821 1.00 27.25 50 GLU B CA 1
ATOM 2235 C C . GLU B 1 29 ? 17.922 15.296 45.608 1.00 29.20 50 GLU B C 1
ATOM 2236 O O . GLU B 1 29 ? 19.123 15.037 45.659 1.00 28.64 50 GLU B O 1
ATOM 2242 N N . ILE B 1 30 ? 17.445 16.515 45.363 1.00 22.35 51 ILE B N 1
ATOM 2243 C CA . ILE B 1 30 ? 18.292 17.670 45.169 1.00 22.64 51 ILE B CA 1
ATOM 2244 C C . ILE B 1 30 ? 18.554 18.407 46.480 1.00 23.14 51 ILE B C 1
ATOM 2245 O O . ILE B 1 30 ? 19.640 18.959 46.668 1.00 28.59 51 ILE B O 1
ATOM 2250 N N . ALA B 1 31 ? 17.541 18.555 47.337 1.00 21.24 52 ALA B N 1
ATOM 2251 C CA . ALA B 1 31 ? 17.701 19.307 48.580 1.00 20.46 52 ALA B CA 1
ATOM 2252 C C . ALA B 1 31 ? 16.785 18.721 49.626 1.00 22.04 52 ALA B C 1
ATOM 2253 O O . ALA B 1 31 ? 15.695 18.261 49.325 1.00 23.22 52 ALA B O 1
ATOM 2255 N N . GLN B 1 32 ? 17.266 18.673 50.858 1.00 20.95 53 GLN B N 1
ATOM 2256 C CA . GLN B 1 32 ? 16.453 18.163 51.949 1.00 20.17 53 GLN B CA 1
ATOM 2257 C C . GLN B 1 32 ? 16.810 18.867 53.248 1.00 19.62 53 GLN B C 1
ATOM 2258 O O . GLN B 1 32 ? 17.959 19.272 53.483 1.00 22.84 53 GLN B O 1
ATOM 2264 N N . PHE B 1 33 ? 15.792 19.053 54.065 1.00 19.87 54 PHE B N 1
ATOM 2265 C CA . PHE B 1 33 ? 15.926 19.458 55.455 1.00 19.07 54 PHE B CA 1
ATOM 2266 C C . PHE B 1 33 ? 14.958 18.672 56.337 1.00 21.44 54 PHE B C 1
ATOM 2267 O O . PHE B 1 33 ? 13.770 18.562 56.029 1.00 21.17 54 PHE B O 1
ATOM 2275 N N . ASN B 1 34 ? 15.511 17.978 57.336 1.00 21.08 55 ASN B N 1
ATOM 2276 C CA . ASN B 1 34 ? 14.753 17.345 58.391 1.00 21.34 55 ASN B CA 1
ATOM 2277 C C . ASN B 1 34 ? 13.990 16.151 57.886 1.00 24.20 55 ASN B C 1
ATOM 2278 O O . ASN B 1 34 ? 12.754 16.110 57.906 1.00 19.43 55 ASN B O 1
ATOM 2283 N N . LYS B 1 35 ? 14.748 15.124 57.494 1.00 22.86 56 LYS B N 1
ATOM 2284 C CA . LYS B 1 35 ? 14.151 13.888 56.996 1.00 22.77 56 LYS B CA 1
ATOM 2285 C C . LYS B 1 35 ? 13.196 13.175 57.951 1.00 20.86 56 LYS B C 1
ATOM 2286 O O . LYS B 1 35 ? 12.195 12.614 57.507 1.00 21.07 56 LYS B O 1
ATOM 2292 N N . ALA B 1 36 ? 13.407 13.269 59.264 1.00 20.50 57 ALA B N 1
ATOM 2293 C CA . ALA B 1 36 ? 12.444 12.667 60.169 1.00 21.23 57 ALA B CA 1
ATOM 2294 C C . ALA B 1 36 ? 11.047 13.310 60.036 1.00 18.92 57 ALA B C 1
ATOM 2295 O O . ALA B 1 36 ? 10.057 12.606 59.990 1.00 21.16 57 ALA B O 1
ATOM 2297 N N . LYS B 1 37 ? 11.011 14.643 59.965 1.00 19.49 58 LYS B N 1
ATOM 2298 C CA . LYS B 1 37 ? 9.719 15.342 59.840 1.00 18.43 58 LYS B CA 1
ATOM 2299 C C . LYS B 1 37 ? 9.124 15.107 58.461 1.00 17.77 58 LYS B C 1
ATOM 2300 O O . LYS B 1 37 ? 7.921 14.915 58.332 1.00 17.79 58 LYS B O 1
ATOM 2306 N N . CYS B 1 38 ? 9.986 14.930 57.457 1.00 16.74 59 CYS B N 1
ATOM 2307 C CA . CYS B 1 38 ? 9.497 14.531 56.128 1.00 19.28 59 CYS B CA 1
ATOM 2308 C C . CYS B 1 38 ? 8.743 13.242 56.096 1.00 19.94 59 CYS B C 1
ATOM 2309 O O . CYS B 1 38 ? 7.934 13.020 55.200 1.00 18.45 59 CYS B O 1
ATOM 2312 N N . ALA B 1 39 ? 9.035 12.329 57.031 1.00 19.47 60 ALA B N 1
ATOM 2313 C CA . ALA B 1 39 ? 8.399 11.035 57.051 1.00 18.45 60 ALA B CA 1
ATOM 2314 C C . ALA B 1 39 ? 7.110 10.970 57.893 1.00 17.25 60 ALA B C 1
ATOM 2315 O O . ALA B 1 39 ? 6.356 9.996 57.811 1.00 21.12 60 ALA B O 1
ATOM 2317 N N . THR B 1 40 ? 6.771 12.067 58.581 1.00 17.63 61 THR B N 1
ATOM 2318 C CA . THR B 1 40 ? 5.626 12.089 59.461 1.00 17.92 61 THR B CA 1
ATOM 2319 C C . THR B 1 40 ? 4.342 12.458 58.733 1.00 18.38 61 THR B C 1
ATOM 2320 O O . THR B 1 40 ? 4.285 13.480 58.033 1.00 18.22 61 THR B O 1
ATOM 2324 N N . GLN B 1 41 ? 3.355 11.584 58.771 1.00 18.22 62 GLN B N 1
ATOM 2325 C CA . GLN B 1 41 ? 2.066 11.871 58.165 1.00 16.46 62 GLN B CA 1
ATOM 2326 C C . GLN B 1 41 ? 1.314 12.911 58.959 1.00 19.33 62 GLN B C 1
ATOM 2327 O O . GLN B 1 41 ? 1.149 12.792 60.182 1.00 19.35 62 GLN B O 1
ATOM 2333 N N . MET B 1 42 ? 0.690 13.857 58.251 1.00 16.56 63 MET B N 1
ATOM 2334 C CA . MET B 1 42 ? -0.264 14.769 58.884 1.00 16.91 63 MET B CA 1
ATOM 2335 C C . MET B 1 42 ? -1.364 15.112 57.876 1.00 14.85 63 MET B C 1
ATOM 2336 O O . MET B 1 42 ? -1.329 14.676 56.723 1.00 15.83 63 MET B O 1
ATOM 2341 N N . ALA B 1 43 ? -2.387 15.787 58.342 1.00 14.67 64 ALA B N 1
ATOM 2342 C CA . ALA B 1 43 ? -3.508 16.085 57.467 1.00 15.44 64 ALA B CA 1
ATOM 2343 C C . ALA B 1 43 ? -3.007 16.941 56.281 1.00 13.55 64 ALA B C 1
ATOM 2344 O O . ALA B 1 43 ? -2.198 17.855 56.445 1.00 15.51 64 ALA B O 1
ATOM 2346 N N . PRO B 1 44 ? -3.518 16.625 55.091 1.00 13.10 65 PRO B N 1
ATOM 2347 C CA . PRO B 1 44 ? -3.072 17.418 53.906 1.00 14.66 65 PRO B CA 1
ATOM 2348 C C . PRO B 1 44 ? -3.715 18.803 53.854 1.00 13.85 65 PRO B C 1
ATOM 2349 O O . PRO B 1 44 ? -3.207 19.742 53.200 1.00 13.25 65 PRO B O 1
ATOM 2353 N N . ASP B 1 45 ? -4.806 18.976 54.574 1.00 12.84 66 ASP B N 1
ATOM 2354 C CA . ASP B 1 45 ? -5.604 20.199 54.556 1.00 14.29 66 ASP B CA 1
ATOM 2355 C C . ASP B 1 45 ? -5.789 20.572 53.093 1.00 14.27 66 ASP B C 1
ATOM 2356 O O . ASP B 1 45 ? -6.131 19.708 52.278 1.00 13.46 66 ASP B O 1
ATOM 2361 N N . SER B 1 46 ? -5.689 21.860 52.764 1.00 12.62 67 SER B N 1
ATOM 2362 C CA . SER B 1 46 ? -6.107 22.311 51.432 1.00 12.68 67 SER B CA 1
ATOM 2363 C C . SER B 1 46 ? -5.227 21.796 50.318 1.00 11.72 67 SER B C 1
ATOM 2364 O O . SER B 1 46 ? -5.619 21.887 49.154 1.00 12.67 67 SER B O 1
ATOM 2367 N N . THR B 1 47 ? -4.086 21.162 50.645 1.00 11.76 68 THR B N 1
ATOM 2368 C CA . THR B 1 47 ? -3.288 20.529 49.587 1.00 11.31 68 THR B CA 1
ATOM 2369 C C . THR B 1 47 ? -4.034 19.336 48.991 1.00 10.06 68 THR B C 1
ATOM 2370 O O . THR B 1 47 ? -3.753 18.931 47.876 1.00 10.93 68 THR B O 1
ATOM 2374 N N . PHE B 1 48 ? -5.030 18.831 49.692 1.00 11.66 69 PHE B N 1
ATOM 2375 C CA . PHE B 1 48 ? -5.859 17.781 49.116 1.00 11.76 69 PHE B CA 1
ATOM 2376 C C . PHE B 1 48 ? -6.630 18.243 47.893 1.00 12.04 69 PHE B C 1
ATOM 2377 O O . PHE B 1 48 ? -7.086 17.440 47.072 1.00 11.85 69 PHE B O 1
ATOM 2385 N N . ASP B 1 49 ? -6.757 19.559 47.720 1.00 11.60 70 ASP B N 1
ATOM 2386 C CA . ASP B 1 49 ? -7.437 20.090 46.516 1.00 12.19 70 ASP B CA 1
ATOM 2387 C C . ASP B 1 49 ? -6.719 19.692 45.234 1.00 11.43 70 ASP B C 1
ATOM 2388 O O . ASP B 1 49 ? -7.361 19.571 44.192 1.00 11.57 70 ASP B O 1
ATOM 2393 N N . ILE B 1 50 ? -5.423 19.399 45.313 1.00 10.70 71 ILE B N 1
ATOM 2394 C CA . ILE B 1 50 ? -4.702 18.925 44.143 1.00 11.43 71 ILE B CA 1
ATOM 2395 C C . ILE B 1 50 ? -5.305 17.581 43.718 1.00 12.02 71 ILE B C 1
ATOM 2396 O O . ILE B 1 50 ? -5.620 17.362 42.548 1.00 13.17 71 ILE B O 1
ATOM 2401 N N . ALA B 1 51 ? -5.463 16.653 44.678 1.00 13.03 72 ALA B N 1
ATOM 2402 C CA . ALA B 1 51 ? -6.103 15.377 44.421 1.00 12.32 72 ALA B CA 1
ATOM 2403 C C . ALA B 1 51 ? -7.516 15.489 43.973 1.00 11.56 72 ALA B C 1
ATOM 2404 O O . ALA B 1 51 ? -7.928 14.844 43.009 1.00 13.62 72 ALA B O 1
ATOM 2406 N N . LEU B 1 52 ? -8.299 16.342 44.617 1.00 11.66 73 LEU B N 1
ATOM 2407 C CA . LEU B 1 52 ? -9.673 16.543 44.236 1.00 13.87 73 LEU B CA 1
ATOM 2408 C C . LEU B 1 52 ? -9.816 17.077 42.828 1.00 12.96 73 LEU B C 1
ATOM 2409 O O . LEU B 1 52 ? -10.757 16.691 42.120 1.00 14.31 73 LEU B O 1
ATOM 2414 N N . SER B 1 53 ? -8.928 17.967 42.413 1.00 12.56 74 SER B N 1
ATOM 2415 C CA . SER B 1 53 ? -8.985 18.526 41.102 1.00 12.58 74 SER B CA 1
ATOM 2416 C C . SER B 1 53 ? -8.762 17.441 40.065 1.00 12.39 74 SER B C 1
ATOM 2417 O O . SER B 1 53 ? -9.477 17.346 39.092 1.00 13.41 74 SER B O 1
ATOM 2420 N N . LEU B 1 54 ? -7.792 16.574 40.310 1.00 12.50 75 LEU B N 1
ATOM 2421 C CA . LEU B 1 54 ? -7.539 15.432 39.407 1.00 14.75 75 LEU B CA 1
ATOM 2422 C C . LEU B 1 54 ? -8.755 14.549 39.309 1.00 14.78 75 LEU B C 1
ATOM 2423 O O . LEU B 1 54 ? -9.188 14.171 38.202 1.00 15.91 75 LEU B O 1
ATOM 2428 N N . MET B 1 55 ? -9.355 14.239 40.449 1.00 13.32 76 MET B N 1
ATOM 2429 C CA . MET B 1 55 ? -10.554 13.410 40.455 1.00 14.91 76 MET B CA 1
ATOM 2430 C C . MET B 1 55 ? -11.707 14.028 39.668 1.00 16.82 76 MET B C 1
ATOM 2431 O O . MET B 1 55 ? -12.403 13.368 38.905 1.00 16.53 76 MET B O 1
ATOM 2436 N N . ALA B 1 56 ? -11.958 15.302 39.915 1.00 15.43 77 ALA B N 1
ATOM 2437 C CA . ALA B 1 56 ? -13.094 15.995 39.341 1.00 15.79 77 ALA B CA 1
ATOM 2438 C C . ALA B 1 56 ? -12.981 16.150 37.823 1.00 15.29 77 ALA B C 1
ATOM 2439 O O . ALA B 1 56 ? -13.969 15.910 37.090 1.00 16.04 77 ALA B O 1
ATOM 2441 N N . PHE B 1 57 ? -11.817 16.548 37.341 1.00 14.04 78 PHE B N 1
ATOM 2442 C CA . PHE B 1 57 ? -11.576 16.594 35.902 1.00 15.00 78 PHE B CA 1
ATOM 2443 C C . PHE B 1 57 ? -11.629 15.175 35.322 1.00 17.53 78 PHE B C 1
ATOM 2444 O O . PHE B 1 57 ? -12.278 14.936 34.264 1.00 16.68 78 PHE B O 1
ATOM 2452 N N . ASP B 1 58 ? -11.014 14.213 36.008 1.00 16.09 79 ASP B N 1
ATOM 2453 C CA . ASP B 1 58 ? -11.015 12.842 35.474 1.00 18.42 79 ASP B CA 1
ATOM 2454 C C . ASP B 1 58 ? -12.415 12.264 35.370 1.00 18.93 79 ASP B C 1
ATOM 2455 O O . ASP B 1 58 ? -12.724 11.555 34.382 1.00 19.65 79 ASP B O 1
ATOM 2460 N N . ALA B 1 59 ? -13.266 12.552 36.341 1.00 16.81 80 ALA B N 1
ATOM 2461 C CA . ALA B 1 59 ? -14.634 12.026 36.350 1.00 19.67 80 ALA B CA 1
ATOM 2462 C C . ALA B 1 59 ? -15.590 12.840 35.465 1.00 19.73 80 ALA B C 1
ATOM 2463 O O . ALA B 1 59 ? -16.782 12.530 35.396 1.00 23.31 80 ALA B O 1
ATOM 2465 N N . GLU B 1 60 ? -15.069 13.903 34.848 1.00 18.87 81 GLU B N 1
ATOM 2466 C CA . GLU B 1 60 ? -15.790 14.785 33.927 1.00 20.41 81 GLU B CA 1
ATOM 2467 C C . GLU B 1 60 ? -16.964 15.474 34.579 1.00 23.70 81 GLU B C 1
ATOM 2468 O O . GLU B 1 60 ? -17.972 15.775 33.941 1.00 21.91 81 GLU B O 1
ATOM 2474 N N . ILE B 1 61 ? -16.806 15.806 35.848 1.00 17.69 82 ILE B N 1
ATOM 2475 C CA . ILE B 1 61 ? -17.834 16.553 36.521 1.00 20.39 82 ILE B CA 1
ATOM 2476 C C . ILE B 1 61 ? -17.538 18.060 36.507 1.00 17.05 82 ILE B C 1
ATOM 2477 O O . ILE B 1 61 ? -18.427 18.866 36.715 1.00 18.71 82 ILE B O 1
ATOM 2482 N N . ILE B 1 62 ? -16.329 18.415 36.111 1.00 17.39 83 ILE B N 1
ATOM 2483 C CA . ILE B 1 62 ? -15.944 19.804 35.875 1.00 15.91 83 ILE B CA 1
ATOM 2484 C C . ILE B 1 62 ? -15.189 19.863 34.558 1.00 15.22 83 ILE B C 1
ATOM 2485 O O . ILE B 1 62 ? -14.456 18.956 34.166 1.00 19.07 83 ILE B O 1
ATOM 2490 N N . ASP B 1 63 ? -15.045 20.994 33.919 1.00 17.53 85 ASP B N 1
ATOM 2491 C CA A ASP B 1 63 ? -14.326 21.617 32.824 0.50 17.65 85 ASP B CA 1
ATOM 2492 C CA B ASP B 1 63 ? -14.356 21.665 32.832 0.50 18.97 85 ASP B CA 1
ATOM 2493 C C . ASP B 1 63 ? -13.657 22.868 33.390 1.00 16.47 85 ASP B C 1
ATOM 2494 O O . ASP B 1 63 ? -14.162 23.444 34.322 1.00 15.88 85 ASP B O 1
ATOM 2503 N N . GLN B 1 64 ? -12.692 23.392 32.666 1.00 15.12 86 GLN B N 1
ATOM 2504 C CA . GLN B 1 64 ? -12.155 24.691 33.009 1.00 15.60 86 GLN B CA 1
ATOM 2505 C C . GLN B 1 64 ? -13.248 25.796 32.979 1.00 15.91 86 GLN B C 1
ATOM 2506 O O . GLN B 1 64 ? -13.114 26.802 33.684 1.00 18.32 86 GLN B O 1
ATOM 2512 N N . LYS B 1 65 ? -14.327 25.567 32.225 1.00 16.72 87 LYS B N 1
ATOM 2513 C CA . LYS B 1 65 ? -15.420 26.542 32.107 1.00 18.53 87 LYS B CA 1
ATOM 2514 C C . LYS B 1 65 ? -16.455 26.449 33.204 1.00 18.57 87 LYS B C 1
ATOM 2515 O O . LYS B 1 65 ? -17.337 27.293 33.300 1.00 20.06 87 LYS B O 1
ATOM 2521 N N . THR B 1 66 ? -16.459 25.370 33.965 1.00 15.29 88 THR B N 1
ATOM 2522 C CA . THR B 1 66 ? -17.479 25.198 34.963 1.00 16.40 88 THR B CA 1
ATOM 2523 C C . THR B 1 66 ? -17.489 26.353 35.953 1.00 15.96 88 THR B C 1
ATOM 2524 O O . THR B 1 66 ? -16.422 26.809 36.390 1.00 17.82 88 THR B O 1
ATOM 2528 N N . ILE B 1 67 ? -18.688 26.851 36.281 1.00 16.07 89 ILE B N 1
ATOM 2529 C CA . ILE B 1 67 ? -18.879 27.872 37.289 1.00 16.22 89 ILE B CA 1
ATOM 2530 C C . ILE B 1 67 ? -19.567 27.264 38.493 1.00 18.66 89 ILE B C 1
ATOM 2531 O O . ILE B 1 67 ? -20.721 26.835 38.411 1.00 20.03 89 ILE B O 1
ATOM 2536 N N . PHE B 1 68 ? -18.856 27.194 39.625 1.00 17.10 90 PHE B N 1
ATOM 2537 C CA . PHE B 1 68 ? -19.456 26.811 40.902 1.00 17.34 90 PHE B CA 1
ATOM 2538 C C . PHE B 1 68 ? -20.240 28.005 41.476 1.00 17.98 90 PHE B C 1
ATOM 2539 O O . PHE B 1 68 ? -19.721 29.125 41.582 1.00 18.96 90 PHE B O 1
ATOM 2547 N N . LYS B 1 69 ? -21.522 27.762 41.730 1.00 22.95 91 LYS B N 1
ATOM 2548 C CA . LYS B 1 69 ? -22.438 28.830 42.100 1.00 22.67 91 LYS B CA 1
ATOM 2549 C C . LYS B 1 69 ? -22.447 28.998 43.604 1.00 23.11 91 LYS B C 1
ATOM 2550 O O . LYS B 1 69 ? -22.787 28.081 44.315 1.00 22.88 91 LYS B O 1
ATOM 2556 N N . TRP B 1 70 ? -21.938 30.126 44.066 1.00 20.64 92 TRP B N 1
ATOM 2557 C CA . TRP B 1 70 ? -21.988 30.508 45.473 1.00 22.67 92 TRP B CA 1
ATOM 2558 C C . TRP B 1 70 ? -23.428 30.549 45.933 1.00 25.24 92 TRP B C 1
ATOM 2559 O O . TRP B 1 70 ? -24.286 31.139 45.258 1.00 29.10 92 TRP B O 1
ATOM 2570 N N . ASP B 1 71 ? -23.694 29.955 47.095 1.00 27.46 93 ASP B N 1
ATOM 2571 C CA . ASP B 1 71 ? -25.074 29.920 47.643 1.00 29.98 93 ASP B CA 1
ATOM 2572 C C . ASP B 1 71 ? -25.492 31.218 48.363 1.00 33.83 93 ASP B C 1
ATOM 2573 O O . ASP B 1 71 ? -26.529 31.251 49.032 1.00 38.11 93 ASP B O 1
ATOM 2578 N N . LYS B 1 72 ? -24.713 32.279 48.185 1.00 29.73 94 LYS B N 1
ATOM 2579 C CA . LYS B 1 72 ? -25.045 33.613 48.694 1.00 34.32 94 LYS B CA 1
ATOM 2580 C C . LYS B 1 72 ? -25.153 33.644 50.210 1.00 35.02 94 LYS B C 1
ATOM 2581 O O . LYS B 1 72 ? -25.727 34.567 50.765 1.00 41.81 94 LYS B O 1
ATOM 2587 N N . THR B 1 73 ? -24.545 32.672 50.881 1.00 33.26 95 THR B N 1
ATOM 2588 C CA . THR B 1 73 ? -24.403 32.741 52.336 1.00 36.26 95 THR B CA 1
ATOM 2589 C C . THR B 1 73 ? -22.951 33.018 52.700 1.00 36.46 95 THR B C 1
ATOM 2590 O O . THR B 1 73 ? -22.051 32.662 51.956 1.00 29.80 95 THR B O 1
ATOM 2594 N N . PRO B 1 74 ? -22.725 33.751 53.796 1.00 33.82 96 PRO B N 1
ATOM 2595 C CA . PRO B 1 74 ? -21.381 34.175 54.103 1.00 31.01 96 PRO B CA 1
ATOM 2596 C C . PRO B 1 74 ? -20.451 33.003 54.473 1.00 29.50 96 PRO B C 1
ATOM 2597 O O . PRO B 1 74 ? -20.802 32.128 55.245 1.00 27.85 96 PRO B O 1
ATOM 2601 N N . LYS B 1 75 ? -19.310 32.967 53.808 1.00 25.32 97 LYS B N 1
ATOM 2602 C CA . LYS B 1 75 ? -18.324 31.899 54.008 1.00 23.90 97 LYS B CA 1
ATOM 2603 C C . LYS B 1 75 ? -17.129 32.338 54.833 1.00 23.73 97 LYS B C 1
ATOM 2604 O O . LYS B 1 75 ? -16.253 31.534 55.126 1.00 25.79 97 LYS B O 1
ATOM 2610 N N . GLY B 1 76 ? -17.081 33.617 55.185 1.00 23.86 98 GLY B N 1
ATOM 2611 C CA . GLY B 1 76 ? -16.125 34.161 56.135 1.00 25.06 98 GLY B CA 1
ATOM 2612 C C . GLY B 1 76 ? -14.921 34.854 55.517 1.00 28.30 98 GLY B C 1
ATOM 2613 O O . GLY B 1 76 ? -14.067 35.372 56.226 1.00 28.27 98 GLY B O 1
ATOM 2614 N N . MET B 1 77 ? -14.816 34.793 54.192 1.00 25.81 99 MET B N 1
ATOM 2615 C CA A MET B 1 77 ? -13.766 35.532 53.477 0.50 23.52 99 MET B CA 1
ATOM 2616 C CA B MET B 1 77 ? -13.775 35.472 53.455 0.50 23.20 99 MET B CA 1
ATOM 2617 C C . MET B 1 77 ? -14.424 36.052 52.215 1.00 22.12 99 MET B C 1
ATOM 2618 O O . MET B 1 77 ? -15.190 35.366 51.587 1.00 20.19 99 MET B O 1
ATOM 2627 N N . GLU B 1 78 ? -14.107 37.284 51.829 1.00 18.95 100 GLU B N 1
ATOM 2628 C CA . GLU B 1 78 ? -14.810 37.911 50.714 1.00 19.46 100 GLU B CA 1
ATOM 2629 C C . GLU B 1 78 ? -14.544 37.172 49.405 1.00 15.25 100 GLU B C 1
ATOM 2630 O O . GLU B 1 78 ? -15.449 36.978 48.617 1.00 18.63 100 GLU B O 1
ATOM 2636 N N . ILE B 1 79 ? -13.341 36.620 49.274 1.00 16.73 101 ILE B N 1
ATOM 2637 C CA . ILE B 1 79 ? -13.036 35.948 48.017 1.00 17.40 101 ILE B CA 1
ATOM 2638 C C . ILE B 1 79 ? -13.796 34.600 47.936 1.00 17.26 101 ILE B C 1
ATOM 2639 O O . ILE B 1 79 ? -14.066 34.138 46.841 1.00 19.94 101 ILE B O 1
ATOM 2644 N N . TRP B 1 80 ? -14.237 34.039 49.065 1.00 15.37 102 TRP B N 1
ATOM 2645 C CA . TRP B 1 80 ? -15.047 32.830 49.072 1.00 17.55 102 TRP B CA 1
ATOM 2646 C C . TRP B 1 80 ? -16.526 33.106 48.809 1.00 15.85 102 TRP B C 1
ATOM 2647 O O . TRP B 1 80 ? -17.314 32.216 48.475 1.00 16.29 102 TRP B O 1
ATOM 2658 N N . ASN B 1 81 ? -16.890 34.398 48.910 1.00 18.34 103 ASN B N 1
ATOM 2659 C CA . ASN B 1 81 ? -18.273 34.835 48.720 1.00 18.06 103 ASN B CA 1
ATOM 2660 C C . ASN B 1 81 ? -18.480 35.260 47.285 1.00 21.39 103 ASN B C 1
ATOM 2661 O O . ASN B 1 81 ? -18.894 36.404 46.996 1.00 21.44 103 ASN B O 1
ATOM 2666 N N . SER B 1 82 ? -18.391 34.279 46.397 1.00 19.53 104 SER B N 1
ATOM 2667 C CA . SER B 1 82 ? -18.252 34.523 44.966 1.00 18.05 104 SER B CA 1
ATOM 2668 C C . SER B 1 82 ? -18.418 33.200 44.244 1.00 21.59 104 SER B C 1
ATOM 2669 O O . SER B 1 82 ? -18.045 32.151 44.773 1.00 18.34 104 SER B O 1
ATOM 2672 N N . ASN B 1 83 ? -18.989 33.222 43.050 1.00 21.00 105 ASN B N 1
ATOM 2673 C CA . ASN B 1 83 ? -18.880 32.095 42.154 1.00 20.73 105 ASN B CA 1
ATOM 2674 C C . ASN B 1 83 ? -17.406 31.877 41.890 1.00 16.32 105 ASN B C 1
ATOM 2675 O O . ASN B 1 83 ? -16.606 32.807 41.946 1.00 16.95 105 ASN B O 1
ATOM 2680 N N . HIS B 1 84 ? -17.055 30.649 41.482 1.00 17.11 106 HIS B N 1
ATOM 2681 C CA . HIS B 1 84 ? -15.685 30.294 41.211 1.00 15.37 106 HIS B CA 1
ATOM 2682 C C . HIS B 1 84 ? -15.626 29.392 39.993 1.00 14.18 106 HIS B C 1
ATOM 2683 O O . HIS B 1 84 ? -16.623 28.753 39.663 1.00 16.51 106 HIS B O 1
ATOM 2690 N N . THR B 1 85 ? -14.461 29.321 39.373 1.00 14.67 107 THR B N 1
ATOM 2691 C CA . THR B 1 85 ? -14.135 28.324 38.353 1.00 15.40 107 THR B CA 1
ATOM 2692 C C . THR B 1 85 ? -13.151 27.351 39.000 1.00 14.37 107 THR B C 1
ATOM 2693 O O . THR B 1 85 ? -12.628 27.635 40.078 1.00 13.33 107 THR B O 1
ATOM 2697 N N . PRO B 1 86 ? -12.751 26.312 38.276 1.00 12.85 108 PRO B N 1
ATOM 2698 C CA . PRO B 1 86 ? -11.735 25.420 38.839 1.00 13.08 108 PRO B CA 1
ATOM 2699 C C . PRO B 1 86 ? -10.411 26.131 39.078 1.00 13.45 108 PRO B C 1
ATOM 2700 O O . PRO B 1 86 ? -9.702 25.826 40.042 1.00 12.80 108 PRO B O 1
ATOM 2704 N N . LYS B 1 87 ? -10.065 27.132 38.254 1.00 14.62 109 LYS B N 1
ATOM 2705 C CA . LYS B 1 87 ? -8.871 27.901 38.459 1.00 14.37 109 LYS B CA 1
ATOM 2706 C C . LYS B 1 87 ? -8.938 28.740 39.726 1.00 12.96 109 LYS B C 1
ATOM 2707 O O . LYS B 1 87 ? -8.010 28.725 40.538 1.00 13.59 109 LYS B O 1
ATOM 2713 N N . THR B 1 88 ? -9.999 29.482 39.942 1.00 13.11 110 THR B N 1
ATOM 2714 C CA . THR B 1 88 ? -10.042 30.331 41.113 1.00 13.80 110 THR B CA 1
ATOM 2715 C C . THR B 1 88 ? -10.296 29.543 42.378 1.00 12.51 110 THR B C 1
ATOM 2716 O O . THR B 1 88 ? -9.818 29.932 43.454 1.00 12.97 110 THR B O 1
ATOM 2720 N N . TRP B 1 89 ? -10.968 28.409 42.266 1.00 12.78 111 TRP B N 1
ATOM 2721 C CA . TRP B 1 89 ? -11.012 27.448 43.357 1.00 10.44 111 TRP B CA 1
ATOM 2722 C C . TRP B 1 89 ? -9.622 27.092 43.876 1.00 11.83 111 TRP B C 1
ATOM 2723 O O . TRP B 1 89 ? -9.343 27.186 45.067 1.00 11.62 111 TRP B O 1
ATOM 2734 N N . MET B 1 90 ? -8.738 26.759 42.962 1.00 12.41 112 MET B N 1
ATOM 2735 C CA A MET B 1 90 ? -7.388 26.353 43.307 0.50 10.86 112 MET B CA 1
ATOM 2736 C CA B MET B 1 90 ? -7.403 26.352 43.331 0.50 13.93 112 MET B CA 1
ATOM 2737 C C . MET B 1 90 ? -6.676 27.554 43.908 1.00 12.70 112 MET B C 1
ATOM 2738 O O . MET B 1 90 ? -6.042 27.448 44.935 1.00 15.83 112 MET B O 1
ATOM 2747 N N . GLN B 1 91 ? -6.735 28.706 43.213 1.00 13.64 113 GLN B N 1
ATOM 2748 C CA . GLN B 1 91 ? -5.945 29.891 43.598 1.00 14.67 113 GLN B CA 1
ATOM 2749 C C . GLN B 1 91 ? -6.298 30.326 45.012 1.00 14.96 113 GLN B C 1
ATOM 2750 O O . GLN B 1 91 ? -5.451 30.745 45.795 1.00 14.78 113 GLN B O 1
ATOM 2756 N N . PHE B 1 92 ? -7.584 30.318 45.318 1.00 13.20 114 PHE B N 1
ATOM 2757 C CA . PHE B 1 92 ? -8.078 30.835 46.577 1.00 13.03 114 PHE B CA 1
ATOM 2758 C C . PHE B 1 92 ? -8.493 29.795 47.617 1.00 11.28 114 PHE B C 1
ATOM 2759 O O . PHE B 1 92 ? -8.992 30.115 48.695 1.00 12.81 114 PHE B O 1
ATOM 2767 N N . SER B 1 93 ? -8.183 28.525 47.328 1.00 11.93 115 SER B N 1
ATOM 2768 C CA A SER B 1 93 ? -8.439 27.436 48.263 0.70 11.38 115 SER B CA 1
ATOM 2769 C CA B SER B 1 93 ? -8.445 27.447 48.262 0.30 11.86 115 SER B CA 1
ATOM 2770 C C . SER B 1 93 ? -9.878 27.454 48.788 1.00 12.31 115 SER B C 1
ATOM 2771 O O . SER B 1 93 ? -10.118 27.467 49.983 1.00 12.45 115 SER B O 1
ATOM 2776 N N . VAL B 1 94 ? -10.838 27.463 47.858 1.00 11.56 116 VAL B N 1
ATOM 2777 C CA . VAL B 1 94 ? -12.212 27.664 48.236 1.00 11.81 116 VAL B CA 1
ATOM 2778 C C . VAL B 1 94 ? -12.796 26.371 48.779 1.00 12.36 116 VAL B C 1
ATOM 2779 O O . VAL B 1 94 ? -13.207 25.484 48.025 1.00 12.13 116 VAL B O 1
ATOM 2783 N N . VAL B 1 95 ? -12.852 26.302 50.098 1.00 11.96 117 VAL B N 1
ATOM 2784 C CA . VAL B 1 95 ? -13.199 25.047 50.745 1.00 12.57 117 VAL B CA 1
ATOM 2785 C C . VAL B 1 95 ? -14.616 24.576 50.351 1.00 12.12 117 VAL B C 1
ATOM 2786 O O . VAL B 1 95 ? -14.877 23.372 50.146 1.00 13.81 117 VAL B O 1
ATOM 2790 N N . TRP B 1 96 ? -15.587 25.494 50.249 1.00 13.21 118 TRP B N 1
ATOM 2791 C CA . TRP B 1 96 ? -16.930 25.031 49.896 1.00 13.58 118 TRP B CA 1
ATOM 2792 C C . TRP B 1 96 ? -17.016 24.391 48.528 1.00 13.06 118 TRP B C 1
ATOM 2793 O O . TRP B 1 96 ? -17.835 23.500 48.302 1.00 15.63 118 TRP B O 1
ATOM 2804 N N . VAL B 1 97 ? -16.145 24.827 47.613 1.00 12.96 119 VAL B N 1
ATOM 2805 C CA . VAL B 1 97 ? -16.021 24.168 46.307 1.00 13.18 119 VAL B CA 1
ATOM 2806 C C . VAL B 1 97 ? -15.471 22.755 46.441 1.00 13.31 119 VAL B C 1
ATOM 2807 O O . VAL B 1 97 ? -16.061 21.811 45.893 1.00 14.70 119 VAL B O 1
ATOM 2811 N N . SER B 1 98 ? -14.429 22.592 47.247 1.00 13.41 120 SER B N 1
ATOM 2812 C CA . SER B 1 98 ? -13.948 21.244 47.532 1.00 13.98 120 SER B CA 1
ATOM 2813 C C . SER B 1 98 ? -15.057 20.336 48.064 1.00 15.24 120 SER B C 1
ATOM 2814 O O . SER B 1 98 ? -15.164 19.172 47.656 1.00 15.89 120 SER B O 1
ATOM 2817 N N . GLN B 1 99 ? -15.886 20.886 48.948 1.00 14.37 121 GLN B N 1
ATOM 2818 C CA . GLN B 1 99 ? -16.947 20.132 49.567 1.00 14.33 121 GLN B CA 1
ATOM 2819 C C . GLN B 1 99 ? -18.080 19.796 48.587 1.00 16.94 121 GLN B C 1
ATOM 2820 O O . GLN B 1 99 ? -18.672 18.729 48.674 1.00 19.72 121 GLN B O 1
ATOM 2826 N N . GLU B 1 100 ? -18.357 20.679 47.650 1.00 16.21 122 GLU B N 1
ATOM 2827 C CA A GLU B 1 100 ? -19.333 20.378 46.606 0.50 17.26 122 GLU B CA 1
ATOM 2828 C CA B GLU B 1 100 ? -19.314 20.414 46.573 0.50 17.45 122 GLU B CA 1
ATOM 2829 C C . GLU B 1 100 ? -18.784 19.277 45.713 1.00 17.43 122 GLU B C 1
ATOM 2830 O O . GLU B 1 100 ? -19.536 18.368 45.307 1.00 19.49 122 GLU B O 1
ATOM 2841 N N . ILE B 1 101 ? -17.497 19.332 45.391 1.00 16.49 123 ILE B N 1
ATOM 2842 C CA . ILE B 1 101 ? -16.863 18.311 44.560 1.00 17.45 123 ILE B CA 1
ATOM 2843 C C . ILE B 1 101 ? -16.891 16.938 45.232 1.00 16.95 123 ILE B C 1
ATOM 2844 O O . ILE B 1 101 ? -17.283 15.972 44.610 1.00 17.69 123 ILE B O 1
ATOM 2849 N N . THR B 1 102 ? -16.558 16.848 46.509 1.00 17.67 124 THR B N 1
ATOM 2850 C CA . THR B 1 102 ? -16.550 15.547 47.163 1.00 19.01 124 THR B CA 1
ATOM 2851 C C . THR B 1 102 ? -17.932 14.970 47.225 1.00 22.77 124 THR B C 1
ATOM 2852 O O . THR B 1 102 ? -18.097 13.760 47.053 1.00 22.43 124 THR B O 1
ATOM 2856 N N . GLN B 1 103 ? -18.941 15.797 47.485 1.00 21.92 125 GLN B N 1
ATOM 2857 C CA . GLN B 1 103 ? -20.312 15.293 47.541 1.00 25.91 125 GLN B CA 1
ATOM 2858 C C . GLN B 1 103 ? -20.792 14.792 46.196 1.00 24.43 125 GLN B C 1
ATOM 2859 O O . GLN B 1 103 ? -21.517 13.818 46.117 1.00 27.29 125 GLN B O 1
ATOM 2865 N N . LYS B 1 104 ? -20.365 15.422 45.121 1.00 22.68 126 LYS B N 1
ATOM 2866 C CA . LYS B 1 104 ? -20.701 14.961 43.793 1.00 23.92 126 LYS B CA 1
ATOM 2867 C C . LYS B 1 104 ? -20.012 13.640 43.419 1.00 25.93 126 LYS B C 1
ATOM 2868 O O . LYS B 1 104 ? -20.635 12.748 42.851 1.00 27.89 126 LYS B O 1
ATOM 2874 N N . ILE B 1 105 ? -18.745 13.495 43.764 1.00 23.17 127 ILE B N 1
ATOM 2875 C CA . ILE B 1 105 ? -17.971 12.301 43.388 1.00 22.57 127 ILE B CA 1
ATOM 2876 C C . ILE B 1 105 ? -18.463 11.118 44.218 1.00 25.83 127 ILE B C 1
ATOM 2877 O O . ILE B 1 105 ? -18.633 10.011 43.697 1.00 25.85 127 ILE B O 1
ATOM 2882 N N . GLY B 1 106 ? -18.706 11.375 45.498 1.00 22.70 128 GLY B N 1
ATOM 2883 C CA . GLY B 1 106 ? -19.203 10.366 46.442 1.00 22.56 128 GLY B CA 1
ATOM 2884 C C . GLY B 1 106 ? -18.072 9.611 47.114 1.00 22.10 128 GLY B C 1
ATOM 2885 O O . GLY B 1 106 ? -16.992 9.474 46.542 1.00 22.00 128 GLY B O 1
ATOM 2886 N N . LEU B 1 107 ? -18.360 9.038 48.282 1.00 21.42 129 LEU B N 1
ATOM 2887 C CA . LEU B 1 107 ? -17.349 8.333 49.075 1.00 25.79 129 LEU B CA 1
ATOM 2888 C C . LEU B 1 107 ? -16.705 7.164 48.336 1.00 23.77 129 LEU B C 1
ATOM 2889 O O . LEU B 1 107 ? -15.481 6.990 48.360 1.00 25.69 129 LEU B O 1
ATOM 2894 N N . ASN B 1 108 ? -17.515 6.330 47.697 1.00 26.17 130 ASN B N 1
ATOM 2895 C CA . ASN B 1 108 ? -16.959 5.107 47.143 1.00 30.31 130 ASN B CA 1
ATOM 2896 C C . ASN B 1 108 ? -15.965 5.413 46.041 1.00 24.65 130 ASN B C 1
ATOM 2897 O O . ASN B 1 108 ? -14.848 4.884 46.027 1.00 23.64 130 ASN B O 1
ATOM 2902 N N . LYS B 1 109 ? -16.282 6.388 45.205 1.00 23.05 131 LYS B N 1
ATOM 2903 C CA . LYS B 1 109 ? -15.356 6.783 44.153 1.00 21.83 131 LYS B CA 1
ATOM 2904 C C . LYS B 1 109 ? -14.123 7.538 44.675 1.00 19.22 131 LYS B C 1
ATOM 2905 O O . LYS B 1 109 ? -13.008 7.332 44.201 1.00 20.00 131 LYS B O 1
ATOM 2911 N N . ILE B 1 110 ? -14.317 8.378 45.683 1.00 19.24 132 ILE B N 1
ATOM 2912 C CA . ILE B 1 110 ? -13.162 8.975 46.345 1.00 18.86 132 ILE B CA 1
ATOM 2913 C C . ILE B 1 110 ? -12.189 7.921 46.855 1.00 20.24 132 ILE B C 1
ATOM 2914 O O . ILE B 1 110 ? -10.993 7.985 46.640 1.00 17.41 132 ILE B O 1
ATOM 2919 N N A LYS B 1 111 ? -12.724 6.927 47.551 0.50 20.21 133 LYS B N 1
ATOM 2920 N N B LYS B 1 111 ? -12.735 6.928 47.547 0.50 20.22 133 LYS B N 1
ATOM 2921 C CA A LYS B 1 111 ? -11.868 5.878 48.105 0.50 20.36 133 LYS B CA 1
ATOM 2922 C CA B LYS B 1 111 ? -11.899 5.874 48.121 0.50 20.50 133 LYS B CA 1
ATOM 2923 C C A LYS B 1 111 ? -11.122 5.154 47.002 0.50 18.60 133 LYS B C 1
ATOM 2924 C C B LYS B 1 111 ? -11.146 5.137 47.025 0.50 18.71 133 LYS B C 1
ATOM 2925 O O A LYS B 1 111 ? -9.947 4.822 47.163 0.50 20.11 133 LYS B O 1
ATOM 2926 O O B LYS B 1 111 ? -9.972 4.811 47.202 0.50 19.68 133 LYS B O 1
ATOM 2937 N N . ASN B 1 112 ? -11.817 4.889 45.900 1.00 17.92 134 ASN B N 1
ATOM 2938 C CA A ASN B 1 112 ? -11.178 4.270 44.747 0.50 22.18 134 ASN B CA 1
ATOM 2939 C CA B ASN B 1 112 ? -11.167 4.274 44.768 0.50 21.18 134 ASN B CA 1
ATOM 2940 C C . ASN B 1 112 ? -10.044 5.123 44.169 1.00 20.87 134 ASN B C 1
ATOM 2941 O O . ASN B 1 112 ? -8.957 4.628 43.870 1.00 20.07 134 ASN B O 1
ATOM 2950 N N . TYR B 1 113 ? -10.275 6.431 44.060 1.00 20.05 135 TYR B N 1
ATOM 2951 C CA . TYR B 1 113 ? -9.176 7.315 43.679 1.00 17.92 135 TYR B CA 1
ATOM 2952 C C . TYR B 1 113 ? -8.045 7.361 44.696 1.00 18.01 135 TYR B C 1
ATOM 2953 O O . TYR B 1 113 ? -6.896 7.389 44.314 1.00 17.03 135 TYR B O 1
ATOM 2962 N N . LEU B 1 114 ? -8.336 7.366 45.994 1.00 17.33 136 LEU B N 1
ATOM 2963 C CA . LEU B 1 114 ? -7.243 7.377 46.982 1.00 16.76 136 LEU B CA 1
ATOM 2964 C C . LEU B 1 114 ? -6.361 6.115 46.885 1.00 16.92 136 LEU B C 1
ATOM 2965 O O . LEU B 1 114 ? -5.162 6.173 47.107 1.00 19.18 136 LEU B O 1
ATOM 2970 N N . LYS B 1 115 ? -7.002 4.995 46.571 1.00 21.65 137 LYS B N 1
ATOM 2971 C CA . LYS B 1 115 ? -6.249 3.760 46.341 1.00 21.59 137 LYS B CA 1
ATOM 2972 C C . LYS B 1 115 ? -5.411 3.848 45.063 1.00 19.66 137 LYS B C 1
ATOM 2973 O O . LYS B 1 115 ? -4.214 3.538 45.091 1.00 21.00 137 LYS B O 1
ATOM 2979 N N . ASP B 1 116 ? -6.042 4.304 43.975 1.00 20.40 138 ASP B N 1
ATOM 2980 C CA . ASP B 1 116 ? -5.360 4.487 42.688 1.00 22.42 138 ASP B CA 1
ATOM 2981 C C . ASP B 1 116 ? -4.169 5.448 42.837 1.00 22.35 138 ASP B C 1
ATOM 2982 O O . ASP B 1 116 ? -3.144 5.291 42.152 1.00 23.58 138 ASP B O 1
ATOM 2987 N N . PHE B 1 117 ? -4.329 6.487 43.667 1.00 18.76 139 PHE B N 1
ATOM 2988 C CA . PHE B 1 117 ? -3.300 7.513 43.838 1.00 20.89 139 PHE B CA 1
ATOM 2989 C C . PHE B 1 117 ? -2.252 7.110 44.901 1.00 19.85 139 PHE B C 1
ATOM 2990 O O . PHE B 1 117 ? -1.288 7.819 45.133 1.00 23.11 139 PHE B O 1
ATOM 2998 N N . ASP B 1 118 ? -2.495 6.009 45.610 1.00 20.36 140 ASP B N 1
ATOM 2999 C CA . ASP B 1 118 ? -1.640 5.589 46.737 1.00 22.17 140 ASP B CA 1
ATOM 3000 C C . ASP B 1 118 ? -1.472 6.787 47.705 1.00 19.90 140 ASP B C 1
ATOM 3001 O O . ASP B 1 118 ? -0.374 7.139 48.128 1.00 21.61 140 ASP B O 1
ATOM 3006 N N . TYR B 1 119 ? -2.606 7.341 48.117 1.00 19.97 141 TYR B N 1
ATOM 3007 C CA . TYR B 1 119 ? -2.616 8.616 48.805 1.00 16.08 141 TYR B CA 1
ATOM 3008 C C . TYR B 1 119 ? -2.611 8.457 50.330 1.00 15.66 141 TYR B C 1
ATOM 3009 O O . TYR B 1 119 ? -3.672 8.354 50.967 1.00 17.35 141 TYR B O 1
ATOM 3018 N N . GLY B 1 120 ? -1.423 8.520 50.912 1.00 17.57 142 GLY B N 1
ATOM 3019 C CA . GLY B 1 120 ? -1.254 8.510 52.377 1.00 17.85 142 GLY B CA 1
ATOM 3020 C C . GLY B 1 120 ? -1.925 7.325 53.039 1.00 20.00 142 GLY B C 1
ATOM 3021 O O . GLY B 1 120 ? -1.902 6.213 52.506 1.00 21.10 142 GLY B O 1
ATOM 3022 N N . ASN B 1 121 ? -2.615 7.590 54.139 1.00 17.21 143 ASN B N 1
ATOM 3023 C CA . ASN B 1 121 ? -3.301 6.519 54.869 1.00 17.60 143 ASN B CA 1
ATOM 3024 C C . ASN B 1 121 ? -4.646 6.191 54.275 1.00 18.50 143 ASN B C 1
ATOM 3025 O O . ASN B 1 121 ? -5.344 5.307 54.773 1.00 20.96 143 ASN B O 1
ATOM 3030 N N . GLN B 1 122 ? -5.057 6.893 53.224 1.00 17.47 144 GLN B N 1
ATOM 3031 C CA . GLN B 1 122 ? -6.333 6.631 52.563 1.00 17.37 144 GLN B CA 1
ATOM 3032 C C . GLN B 1 122 ? -7.564 6.609 53.490 1.00 19.34 144 GLN B C 1
ATOM 3033 O O . GLN B 1 122 ? -8.610 6.085 53.093 1.00 21.03 144 GLN B O 1
ATOM 3039 N N . ASP B 1 123 ? -7.479 7.283 54.630 1.00 17.37 145 ASP B N 1
ATOM 3040 C CA . ASP B 1 123 ? -8.542 7.218 55.604 1.00 19.33 145 ASP B CA 1
ATOM 3041 C C . ASP B 1 123 ? -9.500 8.410 55.429 1.00 19.73 145 ASP B C 1
ATOM 3042 O O . ASP B 1 123 ? -9.171 9.540 55.823 1.00 17.44 145 ASP B O 1
ATOM 3047 N N . PHE B 1 124 ? -10.622 8.142 54.773 1.00 18.55 146 PHE B N 1
ATOM 3048 C CA . PHE B 1 124 ? -11.667 9.132 54.458 1.00 17.55 146 PHE B CA 1
ATOM 3049 C C . PHE B 1 124 ? -12.902 9.015 55.364 1.00 18.96 146 PHE B C 1
ATOM 3050 O O . PHE B 1 124 ? -13.970 9.520 55.048 1.00 21.46 146 PHE B O 1
ATOM 3058 N N . SER B 1 125 ? -12.711 8.440 56.542 1.00 19.86 147 SER B N 1
ATOM 3059 C CA . SER B 1 125 ? -13.818 8.200 57.466 1.00 24.72 147 SER B CA 1
ATOM 3060 C C . SER B 1 125 ? -14.250 9.418 58.275 1.00 22.21 147 SER B C 1
ATOM 3061 O O . SER B 1 125 ? -15.327 9.418 58.864 1.00 25.38 147 SER B O 1
ATOM 3064 N N . GLY B 1 126 ? -13.431 10.470 58.331 1.00 21.37 148 GLY B N 1
ATOM 3065 C CA . GLY B 1 126 ? -13.751 11.637 59.140 1.00 24.99 148 GLY B CA 1
ATOM 3066 C C . GLY B 1 126 ? -13.628 11.375 60.625 1.00 24.76 148 GLY B C 1
ATOM 3067 O O . GLY B 1 126 ? -12.829 10.547 61.034 1.00 26.43 148 GLY B O 1
ATOM 3068 N N . ASP B 1 127 ? -14.313 12.202 61.423 1.00 27.30 149 ASP B N 1
ATOM 3069 C CA . ASP B 1 127 ? -14.218 12.181 62.899 1.00 34.18 149 ASP B CA 1
ATOM 3070 C C . ASP B 1 127 ? -15.372 11.352 63.511 1.00 33.18 149 ASP B C 1
ATOM 3071 O O . ASP B 1 127 ? -16.527 11.523 63.143 1.00 36.90 149 ASP B O 1
ATOM 3076 N N . LYS B 1 128 ? -15.060 10.497 64.483 1.00 40.36 150 LYS B N 1
ATOM 3077 C CA . LYS B 1 128 ? -15.941 9.355 64.829 1.00 41.83 150 LYS B CA 1
ATOM 3078 C C . LYS B 1 128 ? -17.387 9.726 65.213 1.00 40.88 150 LYS B C 1
ATOM 3079 O O . LYS B 1 128 ? -17.620 10.618 66.037 1.00 50.04 150 LYS B O 1
ATOM 3081 N N . GLU B 1 129 ? -18.345 8.996 64.639 1.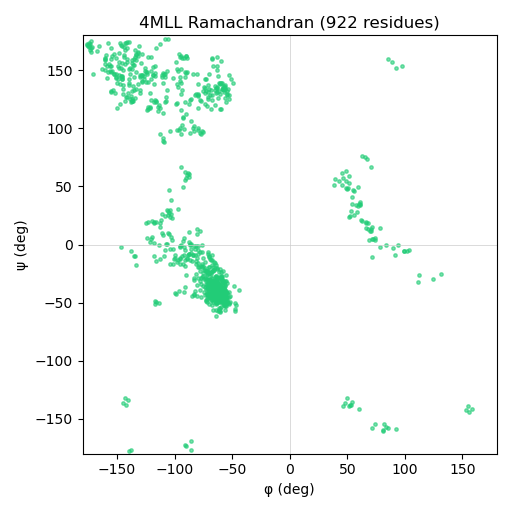00 43.54 151 GLU B N 1
ATOM 3082 C CA . GLU B 1 129 ? -19.788 9.187 64.891 1.00 43.42 151 GLU B CA 1
ATOM 3083 C C . GLU B 1 129 ? -20.384 10.458 64.280 1.00 41.25 151 GLU B C 1
ATOM 3084 O O . GLU B 1 129 ? -21.558 10.763 64.509 1.00 46.37 151 GLU B O 1
ATOM 3086 N N . ARG B 1 130 ? -19.595 11.206 63.510 1.00 38.09 152 ARG B N 1
ATOM 3087 C CA . ARG B 1 130 ? -20.090 12.450 62.926 1.00 30.88 152 ARG B CA 1
ATOM 3088 C C . ARG B 1 130 ? -20.556 12.284 61.471 1.00 30.64 152 ARG B C 1
ATOM 3089 O O . ARG B 1 130 ? -21.236 13.169 60.923 1.00 32.18 152 ARG B O 1
ATOM 3097 N N . ASN B 1 131 ? -20.166 11.171 60.853 1.00 33.57 153 ASN B N 1
ATOM 3098 C CA . ASN B 1 131 ? -20.383 10.940 59.420 1.00 35.95 153 ASN B CA 1
ATOM 3099 C C . ASN B 1 131 ? -20.028 12.169 58.570 1.00 33.87 153 ASN B C 1
ATOM 3100 O O . ASN B 1 131 ? -20.831 12.670 57.778 1.00 34.96 153 ASN B O 1
ATOM 3105 N N . ASN B 1 132 ? -18.835 12.693 58.795 1.00 28.63 154 ASN B N 1
ATOM 3106 C CA . ASN B 1 132 ? -18.460 13.959 58.189 1.00 25.71 154 ASN B CA 1
ATOM 3107 C C . ASN B 1 132 ? -17.266 13.827 57.244 1.00 25.52 154 ASN B C 1
ATOM 3108 O O . ASN B 1 132 ? -16.631 14.824 56.900 1.00 23.35 154 ASN B O 1
ATOM 3113 N N . GLY B 1 133 ? -16.968 12.621 56.782 1.00 25.99 155 GLY B N 1
ATOM 3114 C CA . GLY B 1 133 ? -15.867 12.428 55.832 1.00 22.63 155 GLY B CA 1
ATOM 3115 C C . GLY B 1 133 ? -15.964 13.280 54.574 1.00 21.57 155 GLY B C 1
ATOM 3116 O O . GLY B 1 133 ? -14.980 13.871 54.151 1.00 21.86 155 GLY B O 1
ATOM 3117 N N . LEU B 1 134 ? -17.137 13.341 53.957 1.00 22.24 156 LEU B N 1
ATOM 3118 C CA . LEU B 1 134 ? -17.276 14.083 52.701 1.00 22.92 156 LEU B CA 1
ATOM 3119 C C . LEU B 1 134 ? -17.089 15.576 52.871 1.00 26.19 156 LEU B C 1
ATOM 3120 O O . LEU B 1 134 ? -16.784 16.295 51.912 1.00 27.88 156 LEU B O 1
ATOM 3125 N N . THR B 1 135 ? -17.292 16.082 54.066 1.00 21.36 157 THR B N 1
ATOM 3126 C CA . THR B 1 135 ? -17.105 17.494 54.261 1.00 23.48 157 THR B CA 1
ATOM 3127 C C . THR B 1 135 ? -15.782 17.841 54.925 1.00 20.41 157 THR B C 1
ATOM 3128 O O . THR B 1 135 ? -15.357 18.975 54.834 1.00 19.57 157 THR B O 1
ATOM 3132 N N . GLU B 1 136 ? -15.113 16.890 55.551 1.00 19.69 158 GLU B N 1
ATOM 3133 C CA . GLU B 1 136 ? -14.034 17.256 56.432 1.00 18.80 158 GLU B CA 1
ATOM 3134 C C . GLU B 1 136 ? -12.852 16.295 56.500 1.00 15.42 158 GLU B C 1
ATOM 3135 O O . GLU B 1 136 ? -11.893 16.603 57.192 1.00 15.36 158 GLU B O 1
ATOM 3141 N N . ALA B 1 137 ? -12.900 15.171 55.795 1.00 15.88 159 ALA B N 1
ATOM 3142 C CA . ALA B 1 137 ? -11.898 14.149 56.097 1.00 17.17 159 ALA B CA 1
ATOM 3143 C C . ALA B 1 137 ? -10.449 14.595 55.897 1.00 15.99 159 ALA B C 1
ATOM 3144 O O . ALA B 1 137 ? -9.529 14.066 56.498 1.00 15.41 159 ALA B O 1
ATOM 3146 N N . TRP B 1 138 ? -10.263 15.557 54.988 1.00 15.69 160 TRP B N 1
ATOM 3147 C CA . TRP B 1 138 ? -8.943 16.028 54.603 1.00 15.06 160 TRP B CA 1
ATOM 3148 C C . TRP B 1 138 ? -8.501 17.283 55.366 1.00 13.10 160 TRP B C 1
ATOM 3149 O O . TRP B 1 138 ? -7.362 17.735 55.242 1.00 14.63 160 TRP B O 1
ATOM 3160 N N . LEU B 1 139 ? -9.365 17.778 56.244 1.00 14.12 161 LEU B N 1
ATOM 3161 C CA . LEU B 1 139 ? -9.130 18.984 57.007 1.00 16.77 161 LEU B CA 1
ATOM 3162 C C . LEU B 1 139 ? -8.916 18.670 58.483 1.00 15.58 161 LEU B C 1
ATOM 3163 O O . LEU B 1 139 ? -9.873 18.664 59.261 1.00 15.69 161 LEU B O 1
ATOM 3168 N N . GLU B 1 140 ? -7.639 18.476 58.848 1.00 14.93 162 GLU B N 1
ATOM 3169 C CA . GLU B 1 140 ? -7.269 18.121 60.198 1.00 16.75 162 GLU B CA 1
ATOM 3170 C C . GLU B 1 140 ? -8.199 17.055 60.786 1.00 17.45 162 GLU B C 1
ATOM 3171 O O . GLU B 1 140 ? -8.811 17.213 61.862 1.00 18.47 162 GLU B O 1
ATOM 3177 N N . SER B 1 141 ? -8.307 15.954 60.068 1.00 17.35 163 SER B N 1
ATOM 3178 C CA . SER B 1 141 ? -9.216 14.881 60.411 1.00 17.54 163 SER B CA 1
ATOM 3179 C C . SER B 1 141 ? -8.529 13.538 60.155 1.00 17.74 163 SER B C 1
ATOM 3180 O O . SER B 1 141 ? -7.386 13.380 60.543 1.00 19.38 163 SER B O 1
ATOM 3183 N N . SER B 1 142 ? -9.214 12.611 59.514 1.00 16.87 164 SER B N 1
ATOM 3184 C CA . SER B 1 142 ? -8.745 11.233 59.409 1.00 18.49 164 SER B CA 1
ATOM 3185 C C . SER B 1 142 ? -7.606 11.032 58.396 1.00 16.82 164 SER B C 1
ATOM 3186 O O . SER B 1 142 ? -6.679 10.225 58.602 1.00 18.14 164 SER B O 1
ATOM 3189 N N . LEU B 1 143 ? -7.652 11.779 57.293 1.00 16.71 165 LEU B N 1
ATOM 3190 C CA . LEU B 1 143 ? -6.738 11.567 56.175 1.00 15.66 165 LEU B CA 1
ATOM 3191 C C . LEU B 1 143 ? -5.395 12.188 56.472 1.00 15.65 165 LEU B C 1
ATOM 3192 O O . LEU B 1 143 ? -5.301 13.317 56.971 1.00 16.34 165 LEU B O 1
ATOM 3197 N N . LYS B 1 144 ? -4.334 11.394 56.283 1.00 14.86 166 LYS B N 1
ATOM 3198 C CA . LYS B 1 144 ? -2.976 11.810 56.617 1.00 16.00 166 LYS B CA 1
ATOM 3199 C C . LYS B 1 144 ? -1.989 11.349 55.567 1.00 15.80 166 LYS B C 1
ATOM 3200 O O . LYS B 1 144 ? -2.208 10.335 54.915 1.00 16.61 166 LYS B O 1
ATOM 3206 N N . ILE B 1 145 ? -1.016 12.207 55.300 1.00 14.78 167 ILE B N 1
ATOM 3207 C CA . ILE B 1 145 ? -0.003 11.922 54.298 1.00 14.62 167 ILE B CA 1
ATOM 3208 C C . ILE B 1 145 ? 1.262 12.646 54.728 1.00 14.42 167 ILE B C 1
ATOM 3209 O O . ILE B 1 145 ? 1.203 13.753 55.303 1.00 14.47 167 ILE B O 1
ATOM 3214 N N . SER B 1 146 ? 2.435 12.071 54.431 1.00 14.31 168 SER B N 1
ATOM 3215 C CA . SER B 1 146 ? 3.691 12.686 54.813 1.00 13.84 168 SER B CA 1
ATOM 3216 C C . SER B 1 146 ? 4.237 13.565 53.678 1.00 14.30 168 SER B C 1
ATOM 3217 O O . SER B 1 146 ? 3.908 13.359 52.511 1.00 14.60 168 SER B O 1
ATOM 3220 N N . PRO B 1 147 ? 5.148 14.481 54.014 1.00 15.42 169 PRO B N 1
ATOM 3221 C CA . PRO B 1 147 ? 5.840 15.183 52.959 1.00 14.81 169 PRO B CA 1
ATOM 3222 C C . PRO B 1 147 ? 6.510 14.292 51.899 1.00 16.65 169 PRO B C 1
ATOM 3223 O O . PRO B 1 147 ? 6.434 14.586 50.701 1.00 16.09 169 PRO B O 1
ATOM 3227 N N A GLU B 1 148 ? 7.211 13.243 52.344 0.50 16.11 170 GLU B N 1
ATOM 3228 N N B GLU B 1 148 ? 7.215 13.227 52.306 0.50 16.97 170 GLU B N 1
ATOM 3229 C CA A GLU B 1 148 ? 7.812 12.287 51.410 0.50 16.81 170 GLU B CA 1
ATOM 3230 C CA B GLU B 1 148 ? 7.825 12.341 51.296 0.50 17.97 170 GLU B CA 1
ATOM 3231 C C A GLU B 1 148 ? 6.780 11.674 50.475 0.50 16.10 170 GLU B C 1
ATOM 3232 C C B GLU B 1 148 ? 6.766 11.647 50.435 0.50 16.98 170 GLU B C 1
ATOM 3233 O O A GLU B 1 148 ? 7.018 11.545 49.268 0.50 16.54 170 GLU B O 1
ATOM 3234 O O B GLU B 1 148 ? 6.942 11.480 49.223 0.50 15.43 170 GLU B O 1
ATOM 3245 N N . GLU B 1 149 ? 5.630 11.275 51.017 1.00 15.83 171 GLU B N 1
ATOM 3246 C CA . GLU B 1 149 ? 4.567 10.714 50.206 1.00 16.38 171 GLU B CA 1
ATOM 3247 C C . GLU B 1 149 ? 3.991 11.780 49.228 1.00 15.71 171 GLU B C 1
ATOM 3248 O O . GLU B 1 149 ? 3.653 11.453 48.102 1.00 17.08 171 GLU B O 1
ATOM 3254 N N . GLN B 1 150 ? 3.877 13.028 49.691 1.00 14.97 172 GLN B N 1
ATOM 3255 C CA . GLN B 1 150 ? 3.415 14.106 48.794 1.00 13.80 172 GLN B CA 1
ATOM 3256 C C . GLN B 1 150 ? 4.375 14.342 47.643 1.00 14.33 172 GLN B C 1
ATOM 3257 O O . GLN B 1 150 ? 3.925 14.479 46.506 1.00 14.98 172 GLN B O 1
ATOM 3263 N N . ILE B 1 151 ? 5.679 14.252 47.901 1.00 14.71 173 ILE B N 1
ATOM 3264 C CA . ILE B 1 151 ? 6.644 14.366 46.834 1.00 14.75 173 ILE B CA 1
ATOM 3265 C C . ILE B 1 151 ? 6.312 13.332 45.770 1.00 15.60 173 ILE B C 1
ATOM 3266 O O . ILE B 1 151 ? 6.381 13.614 44.559 1.00 15.76 173 ILE B O 1
ATOM 3271 N N . GLN B 1 152 ? 6.152 12.074 46.175 1.00 15.84 174 GLN B N 1
ATOM 3272 C CA . GLN B 1 152 ? 5.952 11.023 45.186 1.00 15.64 174 GLN B CA 1
ATOM 3273 C C . GLN B 1 152 ? 4.616 11.138 44.432 1.00 14.84 174 GLN B C 1
ATOM 3274 O O . GLN B 1 152 ? 4.517 10.901 43.251 1.00 16.62 174 GLN B O 1
ATOM 3280 N N . PHE B 1 153 ? 3.589 11.612 45.126 1.00 14.95 175 PHE B N 1
ATOM 3281 C CA . PHE B 1 153 ? 2.316 11.943 44.488 1.00 15.30 175 PHE B CA 1
ATOM 3282 C C . PHE B 1 153 ? 2.500 13.037 43.436 1.00 14.34 175 PHE B C 1
ATOM 3283 O O . PHE B 1 153 ? 2.037 12.889 42.296 1.00 14.96 175 PHE B O 1
ATOM 3291 N N . LEU B 1 154 ? 3.254 14.079 43.777 1.00 14.10 176 LEU B N 1
ATOM 3292 C CA . LEU B 1 154 ? 3.526 15.191 42.856 1.00 14.01 176 LEU B CA 1
ATOM 3293 C C . LEU B 1 154 ? 4.320 14.696 41.655 1.00 15.48 176 LEU B C 1
ATOM 3294 O O . LEU B 1 154 ? 4.016 15.055 40.530 1.00 15.07 176 LEU B O 1
ATOM 3299 N N . ARG B 1 155 ? 5.295 13.809 41.893 1.00 15.21 177 ARG B N 1
ATOM 3300 C CA . ARG B 1 155 ? 6.018 13.220 40.755 1.00 14.88 177 ARG B CA 1
ATOM 3301 C C . ARG B 1 155 ? 5.097 12.473 39.812 1.00 15.83 177 ARG B C 1
ATOM 3302 O O . ARG B 1 155 ? 5.243 12.590 38.599 1.00 16.96 177 ARG B O 1
ATOM 3310 N N . LYS B 1 156 ? 4.198 11.661 40.361 1.00 16.26 178 LYS B N 1
ATOM 3311 C CA . LYS B 1 156 ? 3.286 10.886 39.557 1.00 17.94 178 LYS B CA 1
ATOM 3312 C C . LYS B 1 156 ? 2.423 11.764 38.692 1.00 16.57 178 LYS B C 1
ATOM 3313 O O . LYS B 1 156 ? 2.001 11.372 37.593 1.00 17.96 178 LYS B O 1
ATOM 3319 N N . ILE B 1 157 ? 2.019 12.909 39.241 1.00 16.29 179 ILE B N 1
ATOM 3320 C CA . ILE B 1 157 ? 1.207 13.855 38.515 1.00 14.95 179 ILE B CA 1
ATOM 3321 C C . ILE B 1 157 ? 2.012 14.381 37.337 1.00 16.63 179 ILE B C 1
ATOM 3322 O O . ILE B 1 157 ? 1.594 14.229 36.206 1.00 16.35 179 ILE B O 1
ATOM 3327 N N . ILE B 1 158 ? 3.134 15.027 37.582 1.00 15.34 180 ILE B N 1
ATOM 3328 C CA . ILE B 1 158 ? 3.803 15.722 36.482 1.00 16.06 180 ILE B CA 1
ATOM 3329 C C . ILE B 1 158 ? 4.428 14.721 35.483 1.00 15.52 180 ILE B C 1
ATOM 3330 O O . ILE B 1 158 ? 4.540 15.028 34.273 1.00 20.35 180 ILE B O 1
ATOM 3335 N N . ASN B 1 159 ? 4.706 13.493 35.933 1.00 18.40 181 ASN B N 1
ATOM 3336 C CA . ASN B 1 159 ? 5.192 12.446 35.016 1.00 18.46 181 ASN B CA 1
ATOM 3337 C C . ASN B 1 159 ? 4.053 11.674 34.320 1.00 22.59 181 ASN B C 1
ATOM 3338 O O . ASN B 1 159 ? 4.305 10.762 33.536 1.00 21.77 181 ASN B O 1
ATOM 3343 N N . HIS B 1 160 ? 2.810 12.022 34.589 1.00 19.89 182 HIS B N 1
ATOM 3344 C CA . HIS B 1 160 ? 1.648 11.309 34.051 1.00 22.50 182 HIS B CA 1
ATOM 3345 C C . HIS B 1 160 ? 1.680 9.804 34.345 1.00 23.77 182 HIS B C 1
ATOM 3346 O O . HIS B 1 160 ? 1.275 8.983 33.491 1.00 25.80 182 HIS B O 1
ATOM 3353 N N . ASN B 1 161 ? 2.098 9.445 35.553 1.00 22.13 183 ASN B N 1
ATOM 3354 C CA . ASN B 1 161 ? 1.961 8.078 36.086 1.00 21.48 183 ASN B CA 1
ATOM 3355 C C . ASN B 1 161 ? 0.841 7.884 37.089 1.00 28.03 183 ASN B C 1
ATOM 3356 O O . ASN B 1 161 ? 0.976 7.148 38.072 1.00 31.55 183 ASN B O 1
ATOM 3361 N N . LEU B 1 162 ? -0.271 8.551 36.824 1.00 26.16 184 LEU B N 1
ATOM 3362 C CA . LEU B 1 162 ? -1.495 8.389 37.598 1.00 23.55 184 LEU B CA 1
ATOM 3363 C C . LEU B 1 162 ? -2.546 7.929 36.623 1.00 26.79 184 LEU B C 1
ATOM 3364 O O . LEU B 1 162 ? -2.534 8.349 35.469 1.00 27.59 184 LEU B O 1
ATOM 3369 N N . PRO B 1 163 ? -3.512 7.141 37.092 1.00 22.30 185 PRO B N 1
ATOM 3370 C CA . PRO B 1 163 ? -4.529 6.651 36.182 1.00 21.70 185 PRO B CA 1
ATOM 3371 C C . PRO B 1 163 ? -5.677 7.627 36.068 1.00 24.92 185 PRO B C 1
ATOM 3372 O O . PRO B 1 163 ? -6.828 7.289 36.385 1.00 27.66 185 PRO B O 1
ATOM 3376 N N . VAL B 1 164 ? -5.355 8.839 35.601 1.00 21.84 186 VAL B N 1
ATOM 3377 C CA . VAL B 1 164 ? -6.368 9.809 35.236 1.00 21.13 186 VAL B CA 1
ATOM 3378 C C . VAL B 1 164 ? -6.035 10.371 33.871 1.00 21.01 186 VAL B C 1
ATOM 3379 O O . VAL B 1 164 ? -4.925 10.226 33.390 1.00 23.11 186 VAL B O 1
ATOM 3383 N N . LYS B 1 165 ? -7.037 10.974 33.241 1.00 22.24 187 LYS B N 1
ATOM 3384 C CA . LYS B 1 165 ? -6.865 11.621 31.932 1.00 22.63 187 LYS B CA 1
ATOM 3385 C C . LYS B 1 165 ? -5.720 12.600 31.952 1.00 23.52 187 LYS B C 1
ATOM 3386 O O . LYS B 1 165 ? -5.561 13.383 32.898 1.00 20.44 187 LYS B O 1
ATOM 3392 N N . ASN B 1 166 ? -5.025 12.700 30.829 1.00 20.57 188 ASN B N 1
ATOM 3393 C CA A ASN B 1 166 ? -3.882 13.602 30.786 0.50 22.13 188 ASN B CA 1
ATOM 3394 C CA B ASN B 1 166 ? -3.895 13.625 30.674 0.50 22.85 188 ASN B CA 1
ATOM 3395 C C . ASN B 1 166 ? -4.306 15.090 30.904 1.00 18.69 188 ASN B C 1
ATOM 3396 O O . ASN B 1 166 ? -3.611 15.839 31.578 1.00 21.40 188 ASN B O 1
ATOM 3405 N N . SER B 1 167 ? -5.478 15.452 30.401 1.00 19.55 189 SER B N 1
ATOM 3406 C CA . SER B 1 167 ? -5.983 16.829 30.547 1.00 21.03 189 SER B CA 1
ATOM 3407 C C . SER B 1 167 ? -6.332 17.116 32.001 1.00 18.05 189 SER B C 1
ATOM 3408 O O . SER B 1 167 ? -6.184 18.262 32.444 1.00 18.85 189 SER B O 1
ATOM 3411 N N . ALA B 1 168 ? -6.725 16.113 32.782 1.00 17.01 190 ALA B N 1
ATOM 3412 C CA . ALA B 1 168 ? -7.023 16.318 34.218 1.00 15.64 190 ALA B CA 1
ATOM 3413 C C . ALA B 1 168 ? -5.742 16.769 34.913 1.00 16.33 190 ALA B C 1
ATOM 3414 O O . ALA B 1 168 ? -5.746 17.676 35.754 1.00 16.42 190 ALA B O 1
ATOM 3416 N N . ILE B 1 169 ? -4.629 16.098 34.624 1.00 16.16 191 ILE B N 1
ATOM 3417 C CA . ILE B 1 169 ? -3.361 16.493 35.148 1.00 16.27 191 ILE B CA 1
ATOM 3418 C C . ILE B 1 169 ? -2.960 17.891 34.723 1.00 15.74 191 ILE B C 1
ATOM 3419 O O . ILE B 1 169 ? -2.592 18.703 35.555 1.00 15.86 191 ILE B O 1
ATOM 3424 N N . GLU B 1 170 ? -2.891 18.150 33.412 1.00 18.85 192 GLU B N 1
ATOM 3425 C CA . GLU B 1 170 ? -2.362 19.438 32.987 1.00 17.45 192 GLU B CA 1
ATOM 3426 C C . GLU B 1 170 ? -3.305 20.624 33.335 1.00 14.48 192 GLU B C 1
ATOM 3427 O O . GLU B 1 170 ? -2.808 21.699 33.615 1.00 15.40 192 GLU B O 1
ATOM 3433 N N . ASN B 1 171 ? -4.601 20.418 33.356 1.00 16.97 193 ASN B N 1
ATOM 3434 C CA . ASN B 1 171 ? -5.505 21.483 33.837 1.00 17.05 193 ASN B CA 1
ATOM 3435 C C . ASN B 1 171 ? -5.316 21.777 35.324 1.00 15.26 193 ASN B C 1
ATOM 3436 O O . ASN B 1 171 ? -5.222 22.922 35.743 1.00 15.54 193 ASN B O 1
ATOM 3441 N N . THR B 1 172 ? -5.081 20.723 36.110 1.00 15.12 194 THR B N 1
ATOM 3442 C CA . THR B 1 172 ? -4.746 20.915 37.515 1.00 13.68 194 THR B CA 1
ATOM 3443 C C . THR B 1 172 ? -3.432 21.647 37.734 1.00 13.16 194 THR B C 1
ATOM 3444 O O . THR B 1 172 ? -3.353 22.619 38.494 1.00 13.11 194 THR B O 1
ATOM 3448 N N . ILE B 1 173 ? -2.371 21.233 37.026 1.00 14.03 195 ILE B N 1
ATOM 3449 C CA . ILE B 1 173 ? -1.096 21.954 37.167 1.00 13.53 195 ILE B CA 1
ATOM 3450 C C . ILE B 1 173 ? -1.245 23.426 36.716 1.00 12.18 195 ILE B C 1
ATOM 3451 O O . ILE B 1 173 ? -0.750 24.297 37.397 1.00 14.55 195 ILE B O 1
ATOM 3456 N N . GLU B 1 174 ? -1.941 23.657 35.609 1.00 14.51 196 GLU B N 1
ATOM 3457 C CA . GLU B 1 174 ? -2.110 25.039 35.140 1.00 14.10 196 GLU B CA 1
ATOM 3458 C C . GLU B 1 174 ? -2.791 25.902 36.211 1.00 14.06 196 GLU B C 1
ATOM 3459 O O . GLU B 1 174 ? -2.349 27.005 36.473 1.00 14.69 196 GLU B O 1
ATOM 3465 N N . ASN B 1 175 ? -3.779 25.327 36.877 1.00 14.81 197 ASN B N 1
ATOM 3466 C CA . ASN B 1 175 ? -4.539 26.029 37.897 1.00 13.58 197 ASN B CA 1
ATOM 3467 C C . ASN B 1 175 ? -3.734 26.294 39.170 1.00 13.06 197 ASN B C 1
ATOM 3468 O O . ASN B 1 175 ? -4.098 27.174 39.939 1.00 14.18 197 ASN B O 1
ATOM 3473 N N . MET B 1 176 ? -2.645 25.544 39.367 1.00 12.92 198 MET B N 1
ATOM 3474 C CA . MET B 1 176 ? -1.705 25.777 40.430 1.00 12.72 198 MET B CA 1
ATOM 3475 C C . MET B 1 176 ? -0.663 26.836 40.162 1.00 13.08 198 MET B C 1
ATOM 3476 O O . MET B 1 176 ? 0.111 27.182 41.028 1.00 13.31 198 MET B O 1
ATOM 3481 N N . TYR B 1 177 ? -0.605 27.319 38.914 1.00 15.21 199 TYR B N 1
ATOM 3482 C CA . TYR B 1 177 ? 0.389 28.311 38.624 1.00 15.03 199 TYR B CA 1
ATOM 3483 C C . TYR B 1 177 ? 0.278 29.535 39.514 1.00 14.98 199 TYR B C 1
ATOM 3484 O O . TYR B 1 177 ? -0.824 30.051 39.720 1.00 16.06 199 TYR B O 1
ATOM 3493 N N . LEU B 1 178 ? 1.371 29.969 40.095 1.00 13.92 200 LEU B N 1
ATOM 3494 C CA . LEU B 1 178 ? 1.376 31.128 40.981 1.00 16.03 200 LEU B CA 1
ATOM 3495 C C . LEU B 1 178 ? 2.153 32.328 40.465 1.00 18.88 200 LEU B C 1
ATOM 3496 O O . LEU B 1 178 ? 1.660 33.495 40.499 1.00 17.54 200 LEU B O 1
ATOM 3501 N N . GLN B 1 179 ? 3.377 32.108 40.037 1.00 17.01 201 GLN B N 1
ATOM 3502 C CA . GLN B 1 179 ? 4.280 33.204 39.692 1.00 16.24 201 GLN B CA 1
ATOM 3503 C C . GLN B 1 179 ? 5.561 32.622 39.119 1.00 17.63 201 GLN B C 1
ATOM 3504 O O . GLN B 1 179 ? 5.799 31.424 39.199 1.00 17.49 201 GLN B O 1
ATOM 3510 N N . ASP B 1 180 ? 6.391 33.507 38.589 1.00 17.07 202 ASP B N 1
ATOM 3511 C CA . ASP B 1 180 ? 7.757 33.171 38.313 1.00 16.29 202 ASP B CA 1
ATOM 3512 C C . ASP B 1 180 ? 8.626 33.621 39.474 1.00 18.50 202 ASP B C 1
ATOM 3513 O O . ASP B 1 180 ? 8.363 34.644 40.118 1.00 20.51 202 ASP B O 1
ATOM 3518 N N . LEU B 1 181 ? 9.664 32.841 39.781 1.00 16.57 203 LEU B N 1
ATOM 3519 C CA . LEU B 1 181 ? 10.698 33.240 40.723 1.00 21.51 203 LEU B CA 1
ATOM 3520 C C . LEU B 1 181 ? 11.791 34.057 40.066 1.00 26.96 203 LEU B C 1
ATOM 3521 O O . LEU B 1 181 ? 11.673 34.450 38.913 1.00 24.55 203 LEU B O 1
ATOM 3526 N N . ASP B 1 182 ? 12.876 34.273 40.804 1.00 26.66 204 ASP B N 1
ATOM 3527 C CA . ASP B 1 182 ? 13.769 35.398 40.526 1.00 35.96 204 ASP B CA 1
ATOM 3528 C C . ASP B 1 182 ? 14.464 35.247 39.186 1.00 35.00 204 ASP B C 1
ATOM 3529 O O . ASP B 1 182 ? 14.727 36.242 38.495 1.00 37.86 204 ASP B O 1
ATOM 3534 N N . ASN B 1 183 ? 14.706 33.999 38.805 1.00 30.77 205 ASN B N 1
ATOM 3535 C CA . ASN B 1 183 ? 15.448 33.674 37.582 1.00 29.58 205 ASN B CA 1
ATOM 3536 C C . ASN B 1 183 ? 14.525 33.148 36.465 1.00 29.01 205 ASN B C 1
ATOM 3537 O O . ASN B 1 183 ? 14.922 32.315 35.651 1.00 30.96 205 ASN B O 1
ATOM 3542 N N . SER B 1 184 ? 13.254 33.534 36.537 1.00 28.13 206 SER B N 1
ATOM 3543 C CA . SER B 1 184 ? 12.225 33.066 35.609 1.00 26.29 206 SER B CA 1
ATOM 3544 C C . SER B 1 184 ? 11.844 31.598 35.794 1.00 25.13 206 SER B C 1
ATOM 3545 O O . SER B 1 184 ? 11.080 31.072 34.980 1.00 30.38 206 SER B O 1
ATOM 3548 N N . THR B 1 185 ? 12.285 30.964 36.888 1.00 20.57 207 THR B N 1
ATOM 3549 C CA . THR B 1 185 ? 11.763 29.654 37.242 1.00 20.33 207 THR B CA 1
ATOM 3550 C C . THR B 1 185 ? 10.283 29.770 37.573 1.00 19.62 207 THR B C 1
ATOM 3551 O O . THR B 1 185 ? 9.848 30.724 38.218 1.00 22.06 207 THR B O 1
ATOM 3555 N N . LYS B 1 186 ? 9.508 28.874 37.013 1.00 16.15 208 LYS B N 1
ATOM 3556 C CA . LYS B 1 186 ? 8.043 28.963 37.140 1.00 15.27 208 LYS B CA 1
ATOM 3557 C C . LYS B 1 186 ? 7.573 28.110 38.318 1.00 13.41 208 LYS B C 1
ATOM 3558 O O . LYS B 1 186 ? 7.957 26.950 38.429 1.00 14.94 208 LYS B O 1
ATOM 3564 N N . LEU B 1 187 ? 6.768 28.735 39.173 1.00 13.02 209 LEU B N 1
ATOM 3565 C CA . LEU B 1 187 ? 6.254 28.144 40.398 1.00 13.91 209 LEU B CA 1
ATOM 3566 C C . LEU B 1 187 ? 4.775 27.821 40.248 1.00 13.11 209 LEU B C 1
ATOM 3567 O O . LEU B 1 187 ? 3.906 28.706 40.053 1.00 13.64 209 LEU B O 1
ATOM 3572 N N . TYR B 1 188 ? 4.456 26.551 40.474 1.00 13.67 210 TYR B N 1
ATOM 3573 C CA . TYR B 1 188 ? 3.101 26.042 40.531 1.00 14.37 210 TYR B CA 1
ATOM 3574 C C . TYR B 1 188 ? 2.945 25.421 41.898 1.00 14.46 210 TYR B C 1
ATOM 3575 O O . TYR B 1 188 ? 3.733 24.572 42.270 1.00 15.36 210 TYR B O 1
ATOM 3584 N N . GLY B 1 189 ? 2.042 25.911 42.727 1.00 14.28 211 GLY B N 1
ATOM 3585 C CA . GLY B 1 189 ? 2.064 25.518 44.124 1.00 15.90 211 GLY B CA 1
ATOM 3586 C C . GLY B 1 189 ? 0.722 25.641 44.776 1.00 17.05 211 GLY B C 1
ATOM 3587 O O . GLY B 1 189 ? -0.262 26.173 44.213 1.00 16.34 211 GLY B O 1
ATOM 3588 N N . LYS B 1 190 ? 0.647 25.085 45.973 1.00 15.12 212 LYS B N 1
ATOM 3589 C CA . LYS B 1 190 ? -0.575 25.002 46.720 1.00 14.21 212 LYS B CA 1
ATOM 3590 C C . LYS B 1 190 ? -0.272 24.996 48.199 1.00 13.39 212 LYS B C 1
ATOM 3591 O O . LYS B 1 190 ? 0.630 24.255 48.655 1.00 14.11 212 LYS B O 1
ATOM 3597 N N . THR B 1 191 ? -0.952 25.851 48.939 1.00 12.40 213 THR B N 1
ATOM 3598 C CA . THR B 1 191 ? -0.854 25.904 50.393 1.00 12.81 213 THR B CA 1
ATOM 3599 C C . THR B 1 191 ? -1.872 25.008 51.058 1.00 12.19 213 THR B C 1
ATOM 3600 O O . THR B 1 191 ? -2.903 24.620 50.472 1.00 13.28 213 THR B O 1
ATOM 3604 N N . GLY B 1 192 ? -1.626 24.713 52.338 1.00 13.39 214 GLY B N 1
ATOM 3605 C CA . GLY B 1 192 ? -2.645 24.158 53.215 1.00 12.97 214 GLY B CA 1
ATOM 3606 C C . GLY B 1 192 ? -2.303 24.493 54.650 1.00 13.04 214 GLY B C 1
ATOM 3607 O O . GLY B 1 192 ? -1.118 24.569 54.986 1.00 12.65 214 GLY B O 1
ATOM 3608 N N . ALA B 1 193 ? -3.295 24.679 55.524 1.00 13.00 215 ALA B N 1
ATOM 3609 C CA . ALA B 1 193 ? -3.025 25.049 56.904 1.00 14.71 215 ALA B CA 1
ATOM 3610 C C . ALA B 1 193 ? -4.180 24.588 57.754 1.00 13.96 215 ALA B C 1
ATOM 3611 O O . ALA B 1 193 ? -5.363 24.659 57.346 1.00 14.13 215 ALA B O 1
ATOM 3613 N N . GLY B 1 194 ? -3.884 24.263 59.008 1.00 13.97 216 GLY B N 1
ATOM 3614 C CA . GLY B 1 194 ? -4.932 23.893 59.990 1.00 13.67 216 GLY B CA 1
ATOM 3615 C C . GLY B 1 194 ? -4.281 23.782 61.340 1.00 15.16 216 GLY B C 1
ATOM 3616 O O . GLY B 1 194 ? -3.055 23.846 61.468 1.00 14.76 216 GLY B O 1
ATOM 3617 N N . PHE B 1 195 ? -5.123 23.656 62.361 1.00 15.02 217 PHE B N 1
ATOM 3618 C CA . PHE B 1 195 ? -4.649 23.380 63.702 1.00 14.18 217 PHE B CA 1
ATOM 3619 C C . PHE B 1 195 ? -4.697 21.904 63.960 1.00 12.24 217 PHE B C 1
ATOM 3620 O O . PHE B 1 195 ? -5.596 21.167 63.531 1.00 15.43 217 PHE B O 1
ATOM 3628 N N . THR B 1 196 ? -3.761 21.347 64.616 1.00 15.53 219 THR B N 1
ATOM 3629 C CA A THR B 1 196 ? -3.802 20.061 65.252 0.50 17.17 219 THR B CA 1
ATOM 3630 C CA B THR B 1 196 ? -3.825 19.959 65.089 0.50 15.58 219 THR B CA 1
ATOM 3631 C C . THR B 1 196 ? -4.969 19.675 66.064 1.00 15.76 219 THR B C 1
ATOM 3632 O O . THR B 1 196 ? -5.196 20.368 67.027 1.00 17.25 219 THR B O 1
ATOM 3639 N N . ALA B 1 197 ? -5.695 18.595 65.783 1.00 16.75 220 ALA B N 1
ATOM 3640 C CA . ALA B 1 197 ? -6.813 18.211 66.644 1.00 18.32 220 ALA B CA 1
ATOM 3641 C C . ALA B 1 197 ? -6.300 18.034 68.067 1.00 16.60 220 ALA B C 1
ATOM 3642 O O . ALA B 1 197 ? -5.264 17.391 68.309 1.00 18.67 220 ALA B O 1
ATOM 3644 N N . ASN B 1 198 ? -7.030 18.606 69.018 1.00 16.60 221 ASN B N 1
ATOM 3645 C CA . ASN B 1 198 ? -6.803 18.419 70.446 1.00 17.58 221 ASN B CA 1
ATOM 3646 C C . ASN B 1 198 ? -5.498 19.029 70.983 1.00 19.39 221 ASN B C 1
ATOM 3647 O O . ASN B 1 198 ? -5.117 18.850 72.143 1.00 20.46 221 ASN B O 1
ATOM 3652 N N . ARG B 1 199 ? -4.861 19.877 70.174 1.00 16.36 222 ARG B N 1
ATOM 3653 C CA . ARG B 1 199 ? -3.631 20.559 70.544 1.00 17.44 222 ARG B CA 1
ATOM 3654 C C . ARG B 1 199 ? -3.641 21.998 70.023 1.00 15.53 222 ARG B C 1
ATOM 3655 O O . ARG B 1 199 ? -4.582 22.403 69.318 1.00 16.82 222 ARG B O 1
ATOM 3663 N N . THR B 1 200 ? -2.682 22.799 70.476 1.00 15.35 223 THR B N 1
ATOM 3664 C CA . THR B 1 200 ? -2.569 24.185 70.066 1.00 15.22 223 THR B CA 1
ATOM 3665 C C . THR B 1 200 ? -1.775 24.352 68.791 1.00 16.11 223 THR B C 1
ATOM 3666 O O . THR B 1 200 ? -1.750 25.448 68.236 1.00 17.19 223 THR B O 1
ATOM 3670 N N . LEU B 1 201 ? -1.064 23.304 68.353 1.00 15.49 224 LEU B N 1
ATOM 3671 C CA . LEU B 1 201 ? -0.140 23.410 67.218 1.00 15.54 224 LEU B CA 1
ATOM 3672 C C . LEU B 1 201 ? -0.866 23.682 65.891 1.00 14.42 224 LEU B C 1
ATOM 3673 O O . LEU B 1 201 ? -2.002 23.320 65.706 1.00 15.33 224 LEU B O 1
ATOM 3678 N N . GLN B 1 202 ? -0.121 24.307 64.982 1.00 15.59 225 GLN B N 1
ATOM 3679 C CA . GLN B 1 202 ? -0.529 24.521 63.600 1.00 15.22 225 GLN B CA 1
ATOM 3680 C C . GLN B 1 202 ? 0.310 23.681 62.675 1.00 15.30 225 GLN B C 1
ATOM 3681 O O . GLN B 1 202 ? 1.502 23.501 62.895 1.00 15.91 225 GLN B O 1
ATOM 3687 N N . ASN B 1 203 ? -0.317 23.185 61.612 1.00 14.65 226 ASN B N 1
ATOM 3688 C CA . ASN B 1 203 ? 0.390 22.548 60.526 1.00 15.24 226 ASN B CA 1
ATOM 3689 C C . ASN B 1 203 ? 0.330 23.424 59.335 1.00 13.65 226 ASN B C 1
ATOM 3690 O O . ASN B 1 203 ? -0.746 24.004 59.046 1.00 14.75 226 ASN B O 1
ATOM 3695 N N . GLY B 1 204 ? 1.375 23.409 58.520 1.00 14.40 227 GLY B N 1
ATOM 3696 C CA . GLY B 1 204 ? 1.357 24.176 57.277 1.00 13.47 227 GLY B CA 1
ATOM 3697 C C . GLY B 1 204 ? 2.098 23.512 56.161 1.00 14.02 227 GLY B C 1
ATOM 3698 O O . GLY B 1 204 ? 3.070 22.768 56.400 1.00 14.15 227 GLY B O 1
ATOM 3699 N N . TRP B 1 205 ? 1.557 23.636 54.962 1.00 12.42 228 TRP B N 1
ATOM 3700 C CA . TRP B 1 205 ? 2.148 23.094 53.759 1.00 12.03 228 TRP B CA 1
ATOM 3701 C C . TRP B 1 205 ? 2.307 24.186 52.738 1.00 12.40 228 TRP B C 1
ATOM 3702 O O . TRP B 1 205 ? 1.390 25.023 52.536 1.00 12.34 228 TRP B O 1
ATOM 3713 N N . PHE B 1 206 ? 3.312 24.022 51.876 1.00 12.57 229 PHE B N 1
ATOM 3714 C CA . PHE B 1 206 ? 3.374 24.660 50.548 1.00 12.85 229 PHE B CA 1
ATOM 3715 C C . PHE B 1 206 ? 4.150 23.741 49.629 1.00 12.73 229 PHE B C 1
ATOM 3716 O O . PHE B 1 206 ? 5.279 23.388 49.942 1.00 13.42 229 PHE B O 1
ATOM 3724 N N . GLU B 1 207 ? 3.495 23.247 48.589 1.00 12.03 230 GLU B N 1
ATOM 3725 C CA . GLU B 1 207 ? 4.117 22.253 47.739 1.00 13.69 230 GLU B CA 1
ATOM 3726 C C . GLU B 1 207 ? 3.750 22.438 46.300 1.00 12.67 230 GLU B C 1
ATOM 3727 O O . GLU B 1 207 ? 2.727 23.091 45.996 1.00 12.64 230 GLU B O 1
ATOM 3733 N N . GLY B 1 208 ? 4.445 21.759 45.417 1.00 13.04 231 GLY B N 1
ATOM 3734 C CA . GLY B 1 208 ? 4.114 21.804 43.987 1.00 12.94 231 GLY B CA 1
ATOM 3735 C C . GLY B 1 208 ? 5.266 21.499 43.080 1.00 13.35 231 GLY B C 1
ATOM 3736 O O . GLY B 1 208 ? 6.112 20.621 43.375 1.00 13.56 231 GLY B O 1
ATOM 3737 N N . PHE B 1 209 ? 5.331 22.277 42.001 1.00 13.53 232 PHE B N 1
ATOM 3738 C CA . PHE B 1 209 ? 6.193 22.046 40.870 1.00 14.02 232 PHE B CA 1
ATOM 3739 C C . PHE B 1 209 ? 7.008 23.304 40.606 1.00 16.28 232 PHE B C 1
ATOM 3740 O O . PHE B 1 209 ? 6.486 24.418 40.722 1.00 14.47 232 PHE B O 1
ATOM 3748 N N . ILE B 1 210 ? 8.268 23.152 40.219 1.00 15.33 233 ILE B N 1
ATOM 3749 C CA . ILE B 1 210 ? 8.976 24.230 39.551 1.00 15.16 233 ILE B CA 1
ATOM 3750 C C . ILE B 1 210 ? 9.496 23.758 38.184 1.00 16.80 233 ILE B C 1
ATOM 3751 O O . ILE B 1 210 ? 9.913 22.607 37.978 1.00 19.49 233 ILE B O 1
ATOM 3756 N N . ILE B 1 211 ? 9.383 24.659 37.224 1.00 16.57 234 ILE B N 1
ATOM 3757 C CA . ILE B 1 211 ? 9.889 24.435 35.866 1.00 17.82 234 ILE B CA 1
ATOM 3758 C C . ILE B 1 211 ? 10.911 25.528 35.614 1.00 17.53 234 ILE B C 1
ATOM 3759 O O . ILE B 1 211 ? 10.573 26.711 35.543 1.00 18.19 234 ILE B O 1
ATOM 3764 N N A SER B 1 212 ? 12.172 25.127 35.495 0.50 17.83 235 SER B N 1
ATOM 3765 N N B SER B 1 212 ? 12.196 25.176 35.601 0.50 18.93 235 SER B N 1
ATOM 3766 C CA A SER B 1 212 ? 13.274 26.054 35.313 0.50 19.17 235 SER B CA 1
ATOM 3767 C CA B SER B 1 212 ? 13.249 26.173 35.406 0.50 20.82 235 SER B CA 1
ATOM 3768 C C A SER B 1 212 ? 13.246 26.653 33.911 0.50 19.62 235 SER B C 1
ATOM 3769 C C B SER B 1 212 ? 13.276 26.648 33.956 0.50 21.16 235 SER B C 1
ATOM 3770 O O A SER B 1 212 ? 12.695 26.070 33.000 0.50 18.60 235 SER B O 1
ATOM 3771 O O B SER B 1 212 ? 12.768 25.992 33.071 0.50 19.45 235 SER B O 1
ATOM 3776 N N . LYS B 1 213 ? 13.850 27.819 33.731 1.00 23.50 236 LYS B N 1
ATOM 3777 C CA . LYS B 1 213 ? 13.924 28.380 32.396 1.00 25.49 236 LYS B CA 1
ATOM 3778 C C . LYS B 1 213 ? 14.796 27.507 31.478 1.00 24.35 236 LYS B C 1
ATOM 3779 O O . LYS B 1 213 ? 14.692 27.605 30.265 1.00 23.81 236 LYS B O 1
ATOM 3785 N N . SER B 1 214 ? 15.658 26.664 32.043 1.00 27.11 237 SER B N 1
ATOM 3786 C CA A SER B 1 214 ? 16.361 25.652 31.272 0.50 27.93 237 SER B CA 1
ATOM 3787 C CA B SER B 1 214 ? 16.359 25.685 31.235 0.50 28.93 237 SER B CA 1
ATOM 3788 C C . SER B 1 214 ? 15.435 24.523 30.864 1.00 31.90 237 SER B C 1
ATOM 3789 O O . SER B 1 214 ? 15.865 23.576 30.213 1.00 45.99 237 SER B O 1
ATOM 3794 N N . GLY B 1 215 ? 14.175 24.592 31.302 1.00 30.31 238 GLY B N 1
ATOM 3795 C CA . GLY B 1 215 ? 13.146 23.595 30.974 1.00 29.88 238 GLY B CA 1
ATOM 3796 C C . GLY B 1 215 ? 13.023 22.452 31.984 1.00 27.28 238 GLY B C 1
ATOM 3797 O O . GLY B 1 215 ? 12.120 21.624 31.892 1.00 32.64 238 GLY B O 1
ATOM 3798 N N . HIS B 1 216 ? 13.957 22.390 32.920 1.00 25.93 239 HIS B N 1
ATOM 3799 C CA . HIS B 1 216 ? 14.013 21.286 33.855 1.00 24.85 239 HIS B CA 1
ATOM 3800 C C . HIS B 1 216 ? 12.903 21.331 34.901 1.00 21.91 239 HIS B C 1
ATOM 3801 O O . HIS B 1 216 ? 12.547 22.416 35.375 1.00 22.30 239 HIS B O 1
ATOM 3808 N N . LYS B 1 217 ? 12.379 20.157 35.243 1.00 20.18 240 LYS B N 1
ATOM 3809 C CA A LYS B 1 217 ? 11.187 20.009 36.113 0.50 20.03 240 LYS B CA 1
ATOM 3810 C CA B LYS B 1 217 ? 11.268 20.095 36.173 0.50 19.14 240 LYS B CA 1
ATOM 3811 C C . LYS B 1 217 ? 11.555 19.406 37.482 1.00 19.18 240 LYS B C 1
ATOM 3812 O O . LYS B 1 217 ? 12.222 18.351 37.536 1.00 19.10 240 LYS B O 1
ATOM 3823 N N . TYR B 1 218 ? 10.996 19.979 38.547 1.00 18.70 241 TYR B N 1
ATOM 3824 C CA . TYR B 1 218 ? 11.212 19.540 39.917 1.00 16.67 241 TYR B CA 1
ATOM 3825 C C . TYR B 1 218 ? 9.883 19.544 40.663 1.00 16.99 241 TYR B C 1
ATOM 3826 O O . TYR B 1 218 ? 8.918 20.235 40.264 1.00 15.45 241 TYR B O 1
ATOM 3835 N N . VAL B 1 219 ? 9.823 18.740 41.714 1.00 14.72 242 VAL B N 1
ATOM 3836 C CA . VAL B 1 219 ? 8.755 18.809 42.675 1.00 14.85 242 VAL B CA 1
ATOM 3837 C C . VAL B 1 219 ? 9.328 19.191 44.020 1.00 14.55 242 VAL B C 1
ATOM 3838 O O . VAL B 1 219 ? 10.486 18.894 44.325 1.00 15.19 242 VAL B O 1
ATOM 3842 N N . PHE B 1 220 ? 8.517 19.824 44.870 1.00 13.84 243 PHE B N 1
ATOM 3843 C CA . PHE B 1 220 ? 8.971 20.248 46.165 1.00 13.28 243 PHE B CA 1
ATOM 3844 C C . PHE B 1 220 ? 7.840 20.206 47.182 1.00 13.34 243 PHE B C 1
ATOM 3845 O O . PHE B 1 220 ? 6.642 20.324 46.837 1.00 13.11 243 PHE B O 1
ATOM 3853 N N . VAL B 1 221 ? 8.251 20.100 48.450 1.00 13.73 244 VAL B N 1
ATOM 3854 C CA . VAL B 1 221 ? 7.351 20.233 49.592 1.00 11.96 244 VAL B CA 1
ATOM 3855 C C . VAL B 1 221 ? 8.051 21.008 50.679 1.00 14.38 244 VAL B C 1
ATOM 3856 O O . VAL B 1 221 ? 9.212 20.681 51.030 1.00 15.14 244 VAL B O 1
ATOM 3860 N N . SER B 1 222 ? 7.377 22.024 51.206 1.00 13.48 245 SER B N 1
ATOM 3861 C CA . SER B 1 222 ? 7.785 22.747 52.391 1.00 13.66 245 SER B CA 1
ATOM 3862 C C . SER B 1 222 ? 6.672 22.527 53.420 1.00 15.31 245 SER B C 1
ATOM 3863 O O . SER B 1 222 ? 5.501 22.713 53.114 1.00 14.27 245 SER B O 1
ATOM 3866 N N . ALA B 1 223 ? 6.977 21.990 54.595 1.00 14.58 246 ALA B N 1
ATOM 3867 C CA . ALA B 1 223 ? 5.940 21.683 55.578 1.00 14.79 246 ALA B CA 1
ATOM 3868 C C . ALA B 1 223 ? 6.417 21.948 56.983 1.00 14.71 246 ALA B C 1
ATOM 3869 O O . ALA B 1 223 ? 7.621 21.876 57.271 1.00 16.29 246 ALA B O 1
ATOM 3871 N N . LEU B 1 224 ? 5.493 22.196 57.891 1.00 14.25 247 LEU B N 1
ATOM 3872 C CA . LEU B 1 224 ? 5.858 22.438 59.280 1.00 14.77 247 LEU B CA 1
ATOM 3873 C C . LEU B 1 224 ? 4.709 22.199 60.219 1.00 14.98 247 LEU B C 1
ATOM 3874 O O . LEU B 1 224 ? 3.533 22.199 59.833 1.00 15.40 247 LEU B O 1
ATOM 3879 N N . THR B 1 225 ? 5.098 21.859 61.450 1.00 16.71 248 THR B N 1
ATOM 3880 C CA . THR B 1 225 ? 4.183 21.834 62.584 1.00 15.11 248 THR B CA 1
ATOM 3881 C C . THR B 1 225 ? 4.774 22.584 63.735 1.00 18.44 248 THR B C 1
ATOM 3882 O O . THR B 1 225 ? 5.948 22.402 64.060 1.00 19.85 248 THR B O 1
ATOM 3886 N N . GLY B 1 226 ? 4.000 23.447 64.356 1.00 16.85 249 GLY B N 1
ATOM 3887 C CA . GLY B 1 226 ? 4.555 24.227 65.475 1.00 18.58 249 GLY B CA 1
ATOM 3888 C C . GLY B 1 226 ? 3.553 25.054 66.213 1.00 17.35 249 GLY B C 1
ATOM 3889 O O . GLY B 1 226 ? 2.442 25.293 65.736 1.00 17.61 249 GLY B O 1
ATOM 3890 N N . ASN B 1 227 ? 3.977 25.583 67.362 1.00 19.55 250 ASN B N 1
ATOM 3891 C CA . ASN B 1 227 ? 3.163 26.544 68.091 1.00 19.16 250 ASN B CA 1
ATOM 3892 C C . ASN B 1 227 ? 3.439 27.923 67.547 1.00 19.79 250 ASN B C 1
ATOM 3893 O O . ASN B 1 227 ? 4.488 28.492 67.787 1.00 22.43 250 ASN B O 1
ATOM 3898 N N . LEU B 1 228 ? 2.480 28.453 66.795 1.00 18.45 251 LEU B N 1
ATOM 3899 C CA . LEU B 1 228 ? 2.605 29.760 66.195 1.00 18.47 251 LEU B CA 1
ATOM 3900 C C . LEU B 1 228 ? 1.539 30.689 66.718 1.00 18.10 251 LEU B C 1
ATOM 3901 O O . LEU B 1 228 ? 1.207 31.674 66.109 1.00 18.21 251 LEU B O 1
ATOM 3906 N N . GLY B 1 229 ? 0.959 30.319 67.850 1.00 17.70 252 GLY B N 1
ATOM 3907 C CA . GLY B 1 229 ? -0.150 31.042 68.451 1.00 19.66 252 GLY B CA 1
ATOM 3908 C C . GLY B 1 229 ? -1.510 30.728 67.879 1.00 19.17 252 GLY B C 1
ATOM 3909 O O . GLY B 1 229 ? -1.731 29.662 67.295 1.00 17.37 252 GLY B O 1
ATOM 3910 N N . SER B 1 230 ? -2.425 31.685 68.002 1.00 16.84 253 SER B N 1
ATOM 3911 C CA . SER B 1 230 ? -3.828 31.529 67.618 1.00 18.38 253 SER B CA 1
ATOM 3912 C C . SER B 1 230 ? -4.165 32.021 66.221 1.00 17.60 253 SER B C 1
ATOM 3913 O O . SER B 1 230 ? -5.270 31.788 65.737 1.00 17.96 253 SER B O 1
ATOM 3916 N N A ASN B 1 231 ? -3.212 32.698 65.595 0.50 17.41 254 ASN B N 1
ATOM 3917 N N B ASN B 1 231 ? -3.256 32.774 65.598 0.50 18.09 254 ASN B N 1
ATOM 3918 C CA A ASN B 1 231 ? -3.367 33.145 64.231 0.50 18.86 254 ASN B CA 1
ATOM 3919 C CA B ASN B 1 231 ? -3.426 33.197 64.204 0.50 19.99 254 ASN B CA 1
ATOM 3920 C C A ASN B 1 231 ? -2.731 32.129 63.296 0.50 17.62 254 ASN B C 1
ATOM 3921 C C B ASN B 1 231 ? -2.742 32.204 63.272 0.50 18.06 254 ASN B C 1
ATOM 3922 O O A ASN B 1 231 ? -1.589 31.711 63.498 0.50 18.26 254 ASN B O 1
ATOM 3923 O O B ASN B 1 231 ? -1.534 31.985 63.378 0.50 16.93 254 ASN B O 1
ATOM 3932 N N . LEU B 1 232 ? -3.528 31.643 62.356 1.00 17.27 255 LEU B N 1
ATOM 3933 C CA . LEU B 1 232 ? -3.074 30.540 61.476 1.00 16.27 255 LEU B CA 1
ATOM 3934 C C . LEU B 1 232 ? -2.154 31.083 60.390 1.00 16.92 255 LEU B C 1
ATOM 3935 O O . LEU B 1 232 ? -2.589 31.598 59.384 1.00 19.39 255 LEU B O 1
ATOM 3940 N N . THR B 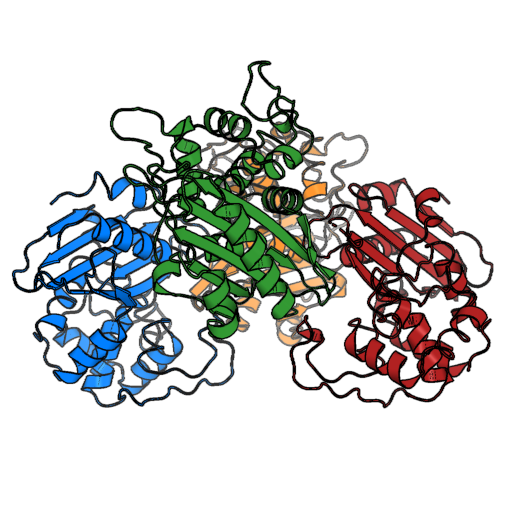1 233 ? -0.868 30.949 60.621 1.00 15.19 256 THR B N 1
ATOM 3941 C CA . THR B 1 233 ? 0.158 31.500 59.716 1.00 15.38 256 THR B CA 1
ATOM 3942 C C . THR B 1 233 ? 1.106 30.420 59.237 1.00 14.96 256 THR B C 1
ATOM 3943 O O . THR B 1 233 ? 2.116 30.685 58.587 1.00 16.01 256 THR B O 1
ATOM 3947 N N . SER B 1 234 ? 0.829 29.190 59.580 1.00 13.21 257 SER B N 1
ATOM 3948 C CA . SER B 1 234 ? 1.719 28.111 59.210 1.00 14.00 257 SER B CA 1
ATOM 3949 C C . SER B 1 234 ? 1.965 27.934 57.713 1.00 14.06 257 SER B C 1
ATOM 3950 O O . SER B 1 234 ? 3.087 27.606 57.299 1.00 14.77 257 SER B O 1
ATOM 3953 N N . SER B 1 235 ? 0.934 28.107 56.890 1.00 14.05 258 SER B N 1
ATOM 3954 C CA . SER B 1 235 ? 1.197 28.036 55.448 1.00 13.80 258 SER B CA 1
ATOM 3955 C C . SER B 1 235 ? 1.840 29.286 54.896 1.00 14.00 258 SER B C 1
ATOM 3956 O O . SER B 1 235 ? 2.638 29.211 53.950 1.00 13.58 258 SER B O 1
ATOM 3959 N N . ILE B 1 236 ? 1.587 30.448 55.500 1.00 14.51 259 ILE B N 1
ATOM 3960 C CA . ILE B 1 236 ? 2.308 31.642 55.121 1.00 15.59 259 ILE B CA 1
ATOM 3961 C C . ILE B 1 236 ? 3.812 31.454 55.341 1.00 14.28 259 ILE B C 1
ATOM 3962 O O . ILE B 1 236 ? 4.608 31.758 54.449 1.00 15.23 259 ILE B O 1
ATOM 3967 N N . LYS B 1 237 ? 4.185 30.874 56.467 1.00 15.88 260 LYS B N 1
ATOM 3968 C CA . LYS B 1 237 ? 5.594 30.602 56.776 1.00 16.18 260 LYS B CA 1
ATOM 3969 C C . LYS B 1 237 ? 6.160 29.510 55.865 1.00 17.03 260 LYS B C 1
ATOM 3970 O O . LYS B 1 237 ? 7.238 29.691 55.301 1.00 15.36 260 LYS B O 1
ATOM 3976 N N . ALA B 1 238 ? 5.399 28.437 55.636 1.00 14.71 261 ALA B N 1
ATOM 3977 C CA . ALA B 1 238 ? 5.893 27.349 54.790 1.00 15.39 261 ALA B CA 1
ATOM 3978 C C . ALA B 1 238 ? 6.154 27.881 53.395 1.00 14.58 261 ALA B C 1
ATOM 3979 O O . ALA B 1 238 ? 7.117 27.477 52.760 1.00 15.11 261 ALA B O 1
ATOM 3981 N N . LYS B 1 239 ? 5.215 28.699 52.879 1.00 13.84 262 LYS B N 1
ATOM 3982 C CA . LYS B 1 239 ? 5.326 29.222 51.504 1.00 14.40 262 LYS B CA 1
ATOM 3983 C C . LYS B 1 239 ? 6.482 30.215 51.402 1.00 13.82 262 LYS B C 1
ATOM 3984 O O . LYS B 1 239 ? 7.294 30.110 50.470 1.00 15.19 262 LYS B O 1
ATOM 3990 N N . LYS B 1 240 ? 6.623 31.144 52.353 1.00 15.57 263 LYS B N 1
ATOM 3991 C CA . LYS B 1 240 ? 7.700 32.115 52.337 1.00 17.39 263 LYS B CA 1
ATOM 3992 C C . LYS B 1 240 ? 9.043 31.383 52.410 1.00 15.15 263 LYS B C 1
ATOM 3993 O O . LYS B 1 240 ? 9.950 31.650 51.627 1.00 16.32 263 LYS B O 1
ATOM 3999 N N . ASN B 1 241 ? 9.093 30.364 53.254 1.00 15.44 264 ASN B N 1
ATOM 4000 C CA . ASN B 1 241 ? 10.346 29.609 53.402 1.00 15.10 264 ASN B CA 1
ATOM 4001 C C . ASN B 1 241 ? 10.719 28.886 52.099 1.00 17.72 264 ASN B C 1
ATOM 4002 O O . ASN B 1 241 ? 11.875 28.902 51.665 1.00 18.03 264 ASN B O 1
ATOM 4007 N N . ALA B 1 242 ? 9.736 28.289 51.451 1.00 15.66 265 ALA B N 1
ATOM 4008 C CA . ALA B 1 242 ? 9.940 27.629 50.174 1.00 14.35 265 ALA B CA 1
ATOM 4009 C C . ALA B 1 242 ? 10.506 28.572 49.176 1.00 14.77 265 ALA B C 1
ATOM 4010 O O . ALA B 1 242 ? 11.419 28.200 48.417 1.00 16.91 265 ALA B O 1
ATOM 4012 N N . ILE B 1 243 ? 9.860 29.714 49.021 1.00 16.13 266 ILE B N 1
ATOM 4013 C CA . ILE B 1 243 ? 10.317 30.716 48.061 1.00 16.84 266 ILE B CA 1
ATOM 4014 C C . ILE B 1 243 ? 11.749 31.170 48.353 1.00 17.57 266 ILE B C 1
ATOM 4015 O O . ILE B 1 243 ? 12.569 31.245 47.436 1.00 17.37 266 ILE B O 1
ATOM 4020 N N . THR B 1 244 ? 12.047 31.464 49.604 1.00 16.66 267 THR B N 1
ATOM 4021 C CA . THR B 1 244 ? 13.393 31.826 50.016 1.00 19.57 267 THR B CA 1
ATOM 4022 C C . THR B 1 244 ? 14.403 30.761 49.647 1.00 19.09 267 THR B C 1
ATOM 4023 O O . THR B 1 244 ? 15.394 31.054 48.975 1.00 21.47 267 THR B O 1
ATOM 4027 N N . ILE B 1 245 ? 14.091 29.510 49.951 1.00 17.98 268 ILE B N 1
ATOM 4028 C CA . ILE B 1 245 ? 14.993 28.394 49.647 1.00 18.19 268 ILE B CA 1
ATOM 4029 C C . ILE B 1 245 ? 15.173 28.246 48.140 1.00 20.95 268 ILE B C 1
ATOM 4030 O O . ILE B 1 245 ? 16.285 28.078 47.648 1.00 22.78 268 ILE B O 1
ATOM 4035 N N . LEU B 1 246 ? 14.067 28.216 47.409 1.00 18.48 269 LEU B N 1
ATOM 4036 C CA . LEU B 1 246 ? 14.112 27.944 45.978 1.00 18.44 269 LEU B CA 1
ATOM 4037 C C . LEU B 1 246 ? 14.920 29.018 45.272 1.00 19.93 269 LEU B C 1
ATOM 4038 O O . LEU B 1 246 ? 15.661 28.708 44.308 1.00 21.83 269 LEU B O 1
ATOM 4043 N N . ASN B 1 247 ? 14.758 30.269 45.698 1.00 22.06 270 ASN B N 1
ATOM 4044 C CA . ASN B 1 247 ? 15.495 31.380 45.104 1.00 22.19 270 ASN B CA 1
ATOM 4045 C C . ASN B 1 247 ? 16.997 31.282 45.395 1.00 27.64 270 ASN B C 1
ATOM 4046 O O . ASN B 1 247 ? 17.799 31.599 44.522 1.00 27.15 270 ASN B O 1
ATOM 4051 N N . THR B 1 248 ? 17.388 30.718 46.537 1.00 26.76 271 THR B N 1
ATOM 4052 C CA . THR B 1 248 ? 18.831 30.515 46.812 1.00 28.79 271 THR B CA 1
ATOM 4053 C C . THR B 1 248 ? 19.466 29.424 45.969 1.00 31.78 271 THR B C 1
ATOM 4054 O O . THR B 1 248 ? 20.671 29.428 45.734 1.00 32.27 271 THR B O 1
ATOM 4058 N N . LEU B 1 249 ? 18.677 28.431 45.597 1.00 31.30 272 LEU B N 1
ATOM 4059 C CA . LEU B 1 249 ? 19.199 27.285 44.872 1.00 33.04 272 LEU B CA 1
ATOM 4060 C C . LEU B 1 249 ? 19.385 27.676 43.427 1.00 35.03 272 LEU B C 1
ATOM 4061 O O . LEU B 1 249 ? 20.121 27.028 42.675 1.00 42.16 272 LEU B O 1
ATOM 4066 N N . ASN B 1 250 ? 18.640 28.699 43.020 1.00 35.88 273 ASN B N 1
ATOM 4067 C CA . ASN B 1 250 ? 18.755 29.230 41.684 1.00 42.82 273 ASN B CA 1
ATOM 4068 C C . ASN B 1 250 ? 18.638 28.099 40.660 1.00 53.99 273 ASN B C 1
ATOM 4069 O O . ASN B 1 250 ? 19.552 27.856 39.866 1.00 57.66 273 ASN B O 1
ATOM 4074 N N . LEU B 1 251 ? 17.507 27.399 40.702 1.00 57.90 274 LEU B N 1
ATOM 4075 C CA . LEU B 1 251 ? 17.359 26.122 40.002 1.00 64.56 274 LEU B CA 1
ATOM 4076 C C . LEU B 1 251 ? 16.781 26.295 38.602 1.00 69.86 274 LEU B C 1
ATOM 4077 O O . LEU B 1 251 ? 15.910 27.138 38.392 1.00 64.48 274 LEU B O 1
ATOM 4083 N N . SER C 1 1 ? 24.199 2.059 14.723 1.00 75.23 18 SER C N 1
ATOM 4084 C CA . SER C 1 1 ? 23.368 2.108 13.485 1.00 69.35 18 SER C CA 1
ATOM 4085 C C . SER C 1 1 ? 23.882 1.111 12.458 1.00 61.10 18 SER C C 1
ATOM 4086 O O . SER C 1 1 ? 23.872 1.387 11.259 1.00 62.07 18 SER C O 1
ATOM 4088 N N . THR C 1 2 ? 24.284 -0.064 12.929 1.00 52.00 19 THR C N 1
ATOM 4089 C CA . THR C 1 2 ? 24.915 -1.047 12.065 1.00 51.68 19 THR C CA 1
ATOM 4090 C C . THR C 1 2 ? 24.059 -1.311 10.835 1.00 46.58 19 THR C C 1
ATOM 4091 O O . THR C 1 2 ? 22.843 -1.566 10.920 1.00 28.02 19 THR C O 1
ATOM 4095 N N . ASP C 1 3 ? 24.689 -1.143 9.681 1.00 42.00 20 ASP C N 1
ATOM 4096 C CA . ASP C 1 3 ? 24.158 -1.645 8.429 1.00 42.31 20 ASP C CA 1
ATOM 4097 C C . ASP C 1 3 ? 24.201 -3.172 8.436 1.00 42.19 20 ASP C C 1
ATOM 4098 O O . ASP C 1 3 ? 25.275 -3.781 8.494 1.00 39.27 20 ASP C O 1
ATOM 4103 N N . ILE C 1 4 ? 23.024 -3.794 8.371 1.00 32.61 21 ILE C N 1
ATOM 4104 C CA . ILE C 1 4 ? 22.934 -5.244 8.431 1.00 29.18 21 ILE C CA 1
ATOM 4105 C C . ILE C 1 4 ? 22.553 -5.813 7.071 1.00 33.80 21 ILE C C 1
ATOM 4106 O O . ILE C 1 4 ? 22.043 -6.931 6.981 1.00 29.86 21 ILE C O 1
ATOM 4111 N N . SER C 1 5 ? 22.848 -5.060 6.009 1.00 32.35 22 SER C N 1
ATOM 4112 C CA . SER C 1 5 ? 22.652 -5.562 4.636 1.00 32.03 22 SER C CA 1
ATOM 4113 C C . SER C 1 5 ? 23.127 -7.006 4.395 1.00 38.26 22 SER C C 1
ATOM 4114 O O . SER C 1 5 ? 22.500 -7.756 3.642 1.00 34.62 22 SER C O 1
ATOM 4117 N N . THR C 1 6 ? 24.259 -7.391 4.973 1.00 36.14 23 THR C N 1
ATOM 4118 C CA . THR C 1 6 ? 24.822 -8.717 4.735 1.00 38.53 23 THR C CA 1
ATOM 4119 C C . THR C 1 6 ? 23.837 -9.818 5.136 1.00 39.14 23 THR C C 1
ATOM 4120 O O . THR C 1 6 ? 23.753 -10.885 4.500 1.00 34.89 23 THR C O 1
ATOM 4124 N N . VAL C 1 7 ? 23.165 -9.594 6.261 1.00 33.77 24 VAL C N 1
ATOM 4125 C CA . VAL C 1 7 ? 22.213 -10.561 6.786 1.00 33.52 24 VAL C CA 1
ATOM 4126 C C . VAL C 1 7 ? 20.868 -10.314 6.099 1.00 29.55 24 VAL C C 1
ATOM 4127 O O . VAL C 1 7 ? 20.239 -11.239 5.604 1.00 31.33 24 VAL C O 1
ATOM 4131 N N . ALA C 1 8 ? 20.496 -9.050 5.987 1.00 32.27 25 ALA C N 1
ATOM 4132 C CA . ALA C 1 8 ? 19.132 -8.692 5.562 1.00 28.35 25 ALA C CA 1
ATOM 4133 C C . ALA C 1 8 ? 18.922 -8.828 4.060 1.00 29.80 25 ALA C C 1
ATOM 4134 O O . ALA C 1 8 ? 17.847 -9.178 3.604 1.00 26.10 25 ALA C O 1
ATOM 4136 N N . SER C 1 9 ? 19.920 -8.455 3.273 1.00 30.01 26 SER C N 1
ATOM 4137 C CA . SER C 1 9 ? 19.723 -8.351 1.839 1.00 28.91 26 SER C CA 1
ATOM 4138 C C . SER C 1 9 ? 19.136 -9.603 1.181 1.00 27.50 26 SER C C 1
ATOM 4139 O O . SER C 1 9 ? 18.151 -9.515 0.413 1.00 26.71 26 SER C O 1
ATOM 4142 N N . PRO C 1 10 ? 19.736 -10.776 1.444 1.00 25.59 27 PRO C N 1
ATOM 4143 C CA . PRO C 1 10 ? 19.232 -12.024 0.865 1.00 29.19 27 PRO C CA 1
ATOM 4144 C C . PRO C 1 10 ? 17.803 -12.360 1.318 1.00 24.74 27 PRO C C 1
ATOM 4145 O O . PRO C 1 10 ? 17.033 -12.945 0.560 1.00 25.90 27 PRO C O 1
ATOM 4149 N N . LEU C 1 11 ? 17.464 -12.012 2.551 1.00 25.32 28 LEU C N 1
ATOM 4150 C CA . LEU C 1 11 ? 16.151 -12.350 3.101 1.00 23.67 28 LEU C CA 1
ATOM 4151 C C . LEU C 1 11 ? 15.070 -11.533 2.417 1.00 21.24 28 LEU C C 1
ATOM 4152 O O . LEU C 1 11 ? 13.922 -11.996 2.319 1.00 23.52 28 LEU C O 1
ATOM 4157 N N . PHE C 1 12 ? 15.438 -10.379 1.869 1.00 20.94 29 PHE C N 1
ATOM 4158 C CA . PHE C 1 12 ? 14.484 -9.486 1.245 1.00 21.47 29 PHE C CA 1
ATOM 4159 C C . PHE C 1 12 ? 14.584 -9.451 -0.301 1.00 21.74 29 PHE C C 1
ATOM 4160 O O . PHE C 1 12 ? 13.883 -8.679 -0.947 1.00 24.15 29 PHE C O 1
ATOM 4168 N N . GLU C 1 13 ? 15.507 -10.242 -0.846 1.00 27.11 30 GLU C N 1
ATOM 4169 C CA . GLU C 1 13 ? 15.716 -10.325 -2.307 1.00 27.11 30 GLU C CA 1
ATOM 4170 C C . GLU C 1 13 ? 14.412 -10.668 -3.032 1.00 28.79 30 GLU C C 1
ATOM 4171 O O . GLU C 1 13 ? 13.634 -11.490 -2.545 1.00 26.37 30 GLU C O 1
ATOM 4177 N N . GLY C 1 14 ? 14.108 -9.803 -4.082 1.00 26.65 33 GLY C N 1
ATOM 4178 C CA . GLY C 1 14 ? 12.849 -9.977 -4.804 1.00 28.11 33 GLY C CA 1
ATOM 4179 C C . GLY C 1 14 ? 11.763 -9.015 -4.348 1.00 26.99 33 GLY C C 1
ATOM 4180 O O . GLY C 1 14 ? 10.639 -9.032 -4.877 1.00 26.24 33 GLY C O 1
ATOM 4181 N N . THR C 1 15 ? 12.065 -8.248 -3.301 1.00 23.25 34 THR C N 1
ATOM 4182 C CA . THR C 1 15 ? 11.156 -7.221 -2.759 1.00 22.18 34 THR C CA 1
ATOM 4183 C C . THR C 1 15 ? 11.944 -5.945 -2.419 1.00 19.56 34 THR C C 1
ATOM 4184 O O . THR C 1 15 ? 13.178 -5.976 -2.363 1.00 24.30 34 THR C O 1
ATOM 4188 N N A GLU C 1 16 ? 11.273 -4.814 -2.277 0.50 21.04 35 GLU C N 1
ATOM 4189 N N B GLU C 1 16 ? 11.235 -4.842 -2.216 0.50 20.07 35 GLU C N 1
ATOM 4190 C CA A GLU C 1 16 ? 11.897 -3.682 -1.588 0.50 22.64 35 GLU C CA 1
ATOM 4191 C CA B GLU C 1 16 ? 11.804 -3.639 -1.590 0.50 21.18 35 GLU C CA 1
ATOM 4192 C C A GLU C 1 16 ? 11.584 -3.878 -0.112 0.50 20.62 35 GLU C C 1
ATOM 4193 C C B GLU C 1 16 ? 11.589 -3.728 -0.073 0.50 20.25 35 GLU C C 1
ATOM 4194 O O A GLU C 1 16 ? 10.434 -3.795 0.289 0.50 17.77 35 GLU C O 1
ATOM 4195 O O B GLU C 1 16 ? 10.515 -3.281 0.410 0.50 15.86 35 GLU C O 1
ATOM 4206 N N . GLY C 1 17 ? 12.595 -4.243 0.652 1.00 18.77 36 GLY C N 1
ATOM 4207 C CA . GLY C 1 17 ? 12.438 -4.582 2.087 1.00 18.43 36 GLY C CA 1
ATOM 4208 C C . GLY C 1 17 ? 13.235 -3.663 2.969 1.00 20.18 36 GLY C C 1
ATOM 4209 O O . GLY C 1 17 ? 14.101 -2.919 2.502 1.00 21.92 36 GLY C O 1
ATOM 4210 N N . CYS C 1 18 ? 12.893 -3.618 4.245 1.00 18.85 37 CYS C N 1
ATOM 4211 C CA . CYS C 1 18 ? 13.656 -2.864 5.187 1.00 17.89 37 CYS C CA 1
ATOM 4212 C C . CYS C 1 18 ? 13.516 -3.414 6.585 1.00 16.38 37 CYS C C 1
ATOM 4213 O O . CYS C 1 18 ? 12.674 -4.285 6.880 1.00 18.54 37 CYS C O 1
ATOM 4216 N N . PHE C 1 19 ? 14.442 -3.019 7.440 1.00 15.88 38 PHE C N 1
ATOM 4217 C CA . PHE C 1 19 ? 14.429 -3.416 8.824 1.00 16.09 38 PHE C CA 1
ATOM 4218 C C . PHE C 1 19 ? 15.000 -2.296 9.663 1.00 17.29 38 PHE C C 1
ATOM 4219 O O . PHE C 1 19 ? 16.015 -1.694 9.266 1.00 19.53 38 PHE C O 1
ATOM 4227 N N . LEU C 1 20 ? 14.402 -2.019 10.806 1.00 14.57 39 LEU C N 1
ATOM 4228 C CA . LEU C 1 20 ? 14.974 -1.121 11.761 1.00 15.96 39 LEU C CA 1
ATOM 4229 C C . LEU C 1 20 ? 14.847 -1.733 13.124 1.00 15.69 39 LEU C C 1
ATOM 4230 O O . LEU C 1 20 ? 13.785 -2.273 13.496 1.00 14.89 39 LEU C O 1
ATOM 4235 N N . LEU C 1 21 ? 15.849 -1.502 13.961 1.00 15.60 40 LEU C N 1
ATOM 4236 C CA . LEU C 1 21 ? 15.812 -1.850 15.368 1.00 17.12 40 LEU C CA 1
ATOM 4237 C C . LEU C 1 21 ? 16.412 -0.687 16.149 1.00 16.14 40 LEU C C 1
ATOM 4238 O O . LEU C 1 21 ? 17.524 -0.256 15.819 1.00 17.87 40 LEU C O 1
ATOM 4243 N N . TYR C 1 22 ? 15.708 -0.195 17.132 1.00 14.45 41 TYR C N 1
ATOM 4244 C CA . TYR C 1 22 ? 16.117 0.976 17.952 1.00 17.14 41 TYR C CA 1
ATOM 4245 C C . TYR C 1 22 ? 16.041 0.649 19.402 1.00 17.17 41 TYR C C 1
ATOM 4246 O O . TYR C 1 22 ? 15.173 -0.072 19.871 1.00 15.56 41 TYR C O 1
ATOM 4255 N N . ASP C 1 23 ? 16.963 1.222 20.191 1.00 15.82 42 ASP C N 1
ATOM 4256 C CA . ASP C 1 23 ? 16.811 1.237 21.618 1.00 16.32 42 ASP C CA 1
ATOM 4257 C C . ASP C 1 23 ? 15.604 2.040 22.019 1.00 16.83 42 ASP C C 1
ATOM 4258 O O . ASP C 1 23 ? 15.448 3.190 21.607 1.00 20.72 42 ASP C O 1
ATOM 4263 N N . ALA C 1 24 ? 14.756 1.484 22.862 1.00 16.73 43 ALA C N 1
ATOM 4264 C CA . ALA C 1 24 ? 13.496 2.103 23.173 1.00 18.05 43 ALA C CA 1
ATOM 4265 C C . ALA C 1 24 ? 13.740 3.407 23.942 1.00 18.56 43 ALA C C 1
ATOM 4266 O O . ALA C 1 24 ? 13.179 4.477 23.634 1.00 18.04 43 ALA C O 1
ATOM 4268 N N . SER C 1 25 ? 14.477 3.359 25.100 1.00 21.71 46 SER C N 1
ATOM 4269 C CA A SER C 1 25 ? 14.678 4.543 25.940 0.50 19.65 46 SER C CA 1
ATOM 4270 C CA B SER C 1 25 ? 14.682 4.543 25.948 0.50 19.37 46 SER C CA 1
ATOM 4271 C C . SER C 1 25 ? 15.493 5.619 25.251 1.00 19.83 46 SER C C 1
ATOM 4272 O O . SER C 1 25 ? 15.150 6.785 25.343 1.00 23.54 46 SER C O 1
ATOM 4277 N N . THR C 1 26 ? 16.553 5.240 24.556 1.00 18.81 47 THR C N 1
ATOM 4278 C CA . THR C 1 26 ? 17.478 6.271 24.037 1.00 22.20 47 THR C CA 1
ATOM 4279 C C . THR C 1 26 ? 17.292 6.700 22.588 1.00 24.03 47 THR C C 1
ATOM 4280 O O . THR C 1 26 ? 17.935 7.650 22.135 1.00 24.31 47 THR C O 1
ATOM 4284 N N . ASN C 1 27 ? 16.524 5.955 21.810 1.00 20.85 48 ASN C N 1
ATOM 4285 C CA . ASN C 1 27 ? 16.436 6.231 20.364 1.00 20.83 48 ASN C CA 1
ATOM 4286 C C . ASN C 1 27 ? 17.727 5.984 19.592 1.00 19.93 48 ASN C C 1
ATOM 4287 O O . ASN C 1 27 ? 17.824 6.328 18.416 1.00 24.62 48 ASN C O 1
ATOM 4292 N N . ALA C 1 28 ? 18.639 5.213 20.167 1.00 20.09 49 ALA C N 1
ATOM 4293 C CA . ALA C 1 28 ? 19.797 4.800 19.418 1.00 22.13 49 ALA C CA 1
ATOM 4294 C C . ALA C 1 28 ? 19.360 3.800 18.356 1.00 23.20 49 ALA C C 1
ATOM 4295 O O . ALA C 1 28 ? 18.694 2.797 18.665 1.00 20.89 49 ALA C O 1
ATOM 4297 N N . GLU C 1 29 ? 19.838 3.990 17.134 1.00 23.59 50 GLU C N 1
ATOM 4298 C CA . GLU C 1 29 ? 19.669 3.011 16.083 1.00 19.55 50 GLU C CA 1
ATOM 4299 C C . GLU C 1 29 ? 20.669 1.898 16.284 1.00 24.62 50 GLU C C 1
ATOM 4300 O O . GLU C 1 29 ? 21.878 2.148 16.442 1.00 27.23 50 GLU C O 1
ATOM 4306 N N . ILE C 1 30 ? 20.174 0.672 16.364 1.00 20.68 51 ILE C N 1
ATOM 4307 C CA . ILE C 1 30 ? 20.999 -0.493 16.575 1.00 20.88 51 ILE C CA 1
ATOM 4308 C C . ILE C 1 30 ? 21.270 -1.221 15.255 1.00 22.37 51 ILE C C 1
ATOM 4309 O O . ILE C 1 30 ? 22.354 -1.747 15.032 1.00 26.58 51 ILE C O 1
ATOM 4314 N N . ALA C 1 31 ? 20.251 -1.351 14.411 1.00 20.80 52 ALA C N 1
ATOM 4315 C CA . ALA C 1 31 ? 20.407 -2.060 13.146 1.00 21.66 52 ALA C CA 1
ATOM 4316 C C . ALA C 1 31 ? 19.468 -1.483 12.114 1.00 21.26 52 ALA C C 1
ATOM 4317 O O . ALA C 1 31 ? 18.397 -1.035 12.452 1.00 19.79 52 ALA C O 1
ATOM 4319 N N . GLN C 1 32 ? 19.936 -1.338 10.880 1.00 22.05 53 GLN C N 1
ATOM 4320 C CA . GLN C 1 32 ? 19.085 -0.828 9.817 1.00 24.27 53 GLN C CA 1
ATOM 4321 C C . GLN C 1 32 ? 19.428 -1.466 8.490 1.00 22.38 53 GLN C C 1
ATOM 4322 O O . GLN C 1 32 ? 20.546 -1.944 8.273 1.00 22.59 53 GLN C O 1
ATOM 4328 N N . PHE C 1 33 ? 18.384 -1.682 7.697 1.00 21.38 54 PHE C N 1
ATOM 4329 C CA . PHE C 1 33 ? 18.509 -2.083 6.306 1.00 22.39 54 PHE C CA 1
ATOM 4330 C C . PHE C 1 33 ? 17.567 -1.264 5.431 1.00 27.98 54 PHE C C 1
ATOM 4331 O O . PHE C 1 33 ? 16.373 -1.141 5.714 1.00 22.11 54 PHE C O 1
ATOM 4339 N N . ASN C 1 34 ? 18.134 -0.639 4.396 1.00 23.15 55 ASN C N 1
ATOM 4340 C CA . ASN C 1 34 ? 17.406 0.071 3.380 1.00 21.52 55 ASN C CA 1
ATOM 4341 C C . ASN C 1 34 ? 16.662 1.309 3.895 1.00 26.45 55 ASN C C 1
ATOM 4342 O O . ASN C 1 34 ? 15.442 1.378 3.914 1.00 23.07 55 ASN C O 1
ATOM 4347 N N . LYS C 1 35 ? 17.410 2.378 4.155 1.00 27.64 56 LYS C N 1
ATOM 4348 C CA . LYS C 1 35 ? 16.797 3.604 4.673 1.00 25.75 56 LYS C CA 1
ATOM 4349 C C . LYS C 1 35 ? 15.749 4.342 3.792 1.00 26.20 56 LYS C C 1
ATOM 4350 O O . LYS C 1 35 ? 14.827 4.979 4.318 1.00 24.25 56 LYS C O 1
ATOM 4356 N N . ALA C 1 36 ? 15.905 4.316 2.465 1.00 25.47 57 ALA C N 1
ATOM 4357 C CA . ALA C 1 36 ? 14.909 4.883 1.558 1.00 28.47 57 ALA C CA 1
ATOM 4358 C C . ALA C 1 36 ? 13.543 4.198 1.733 1.00 18.82 57 ALA C C 1
ATOM 4359 O O . ALA C 1 36 ? 12.504 4.869 1.746 1.00 25.73 57 ALA C O 1
ATOM 4361 N N . LYS C 1 37 ? 13.572 2.878 1.835 1.00 23.29 58 LYS C N 1
ATOM 4362 C CA . LYS C 1 37 ? 12.338 2.110 2.062 1.00 22.54 58 LYS C CA 1
ATOM 4363 C C . LYS C 1 37 ? 11.807 2.329 3.479 1.00 19.35 58 LYS C C 1
ATOM 4364 O O . LYS C 1 37 ? 10.649 2.626 3.641 1.00 18.85 58 LYS C O 1
ATOM 4370 N N . CYS C 1 38 ? 12.712 2.537 4.433 1.00 18.23 59 CYS C N 1
ATOM 4371 C CA . CYS C 1 38 ? 12.310 2.893 5.800 1.00 19.34 59 CYS C CA 1
ATOM 4372 C C . CYS C 1 38 ? 11.582 4.217 5.876 1.00 18.65 59 CYS C C 1
ATOM 4373 O O . CYS C 1 38 ? 10.760 4.470 6.764 1.00 18.95 59 CYS C O 1
ATOM 4376 N N . ALA C 1 39 ? 11.918 5.138 4.965 1.00 18.78 60 ALA C N 1
ATOM 4377 C CA . ALA C 1 39 ? 11.294 6.434 4.966 1.00 18.17 60 ALA C CA 1
ATOM 4378 C C . ALA C 1 39 ? 10.059 6.593 4.081 1.00 20.65 60 ALA C C 1
ATOM 4379 O O . ALA C 1 39 ? 9.431 7.650 4.086 1.00 22.05 60 ALA C O 1
ATOM 4381 N N . THR C 1 40 ? 9.640 5.512 3.441 1.00 17.37 61 THR C N 1
ATOM 4382 C CA . THR C 1 40 ? 8.503 5.517 2.546 1.00 20.52 61 THR C CA 1
ATOM 4383 C C . THR C 1 40 ? 7.200 5.180 3.308 1.00 16.29 61 THR C C 1
ATOM 4384 O O . THR C 1 40 ? 7.098 4.095 3.917 1.00 17.72 61 THR C O 1
ATOM 4388 N N . GLN C 1 41 ? 6.207 6.061 3.260 1.00 16.64 62 GLN C N 1
ATOM 4389 C CA . GLN C 1 41 ? 4.899 5.806 3.846 1.00 17.18 62 GLN C CA 1
ATOM 4390 C C . GLN C 1 41 ? 4.113 4.791 3.037 1.00 19.42 62 GLN C C 1
ATOM 4391 O O . GLN C 1 41 ? 4.052 4.873 1.816 1.00 21.49 62 GLN C O 1
ATOM 4397 N N . MET C 1 42 ? 3.542 3.801 3.718 1.00 14.90 63 MET C N 1
ATOM 4398 C CA . MET C 1 42 ? 2.517 2.976 3.074 1.00 14.80 63 MET C CA 1
ATOM 4399 C C . MET C 1 42 ? 1.429 2.657 4.122 1.00 13.32 63 MET C C 1
ATOM 4400 O O . MET C 1 42 ? 1.515 3.021 5.276 1.00 14.35 63 MET C O 1
ATOM 4405 N N . ALA C 1 43 ? 0.353 2.028 3.664 1.00 14.10 64 ALA C N 1
ATOM 4406 C CA . ALA C 1 43 ? -0.753 1.702 4.574 1.00 13.41 64 ALA C CA 1
ATOM 4407 C C . ALA C 1 43 ? -0.263 0.797 5.710 1.00 10.72 64 ALA C C 1
ATOM 4408 O O . ALA C 1 43 ? 0.501 -0.105 5.474 1.00 12.84 64 ALA C O 1
ATOM 4410 N N . PRO C 1 44 ? -0.745 1.064 6.916 1.00 11.81 65 PRO C N 1
ATOM 4411 C CA . PRO C 1 44 ? -0.312 0.224 8.060 1.00 13.17 65 PRO C CA 1
ATOM 4412 C C . PRO C 1 44 ? -0.978 -1.135 8.080 1.00 12.39 65 PRO C C 1
ATOM 4413 O O . PRO C 1 44 ? -0.488 -2.075 8.687 1.00 12.62 65 PRO C O 1
ATOM 4417 N N . ASP C 1 45 ? -2.096 -1.225 7.360 1.00 11.63 66 ASP C N 1
ATOM 4418 C CA . ASP C 1 45 ? -2.924 -2.423 7.371 1.00 12.61 66 ASP C CA 1
ATOM 4419 C C . ASP C 1 45 ? -3.129 -2.814 8.833 1.00 11.86 66 ASP C C 1
ATOM 4420 O O . ASP C 1 45 ? -3.407 -1.968 9.686 1.00 11.43 66 ASP C O 1
ATOM 4425 N N . SER C 1 46 ? -3.011 -4.106 9.113 1.00 11.00 67 SER C N 1
ATOM 4426 C CA . SER C 1 46 ? -3.450 -4.613 10.431 1.00 11.38 67 SER C CA 1
ATOM 4427 C C . SER C 1 46 ? -2.547 -4.158 11.574 1.00 10.89 67 SER C C 1
ATOM 4428 O O . SER C 1 46 ? -2.941 -4.250 12.760 1.00 11.11 67 SER C O 1
ATOM 4431 N N . THR C 1 47 ? -1.388 -3.575 11.249 1.00 10.01 68 THR C N 1
ATOM 4432 C CA . THR C 1 47 ? -0.574 -2.980 12.311 1.00 10.21 68 THR C CA 1
ATOM 4433 C C . THR C 1 47 ? -1.310 -1.793 12.957 1.00 9.44 68 THR C C 1
ATOM 4434 O O . THR C 1 47 ? -0.994 -1.401 14.061 1.00 9.91 68 THR C O 1
ATOM 4438 N N . PHE C 1 48 ? -2.298 -1.211 12.291 1.00 10.53 69 PHE C N 1
ATOM 4439 C CA . PHE C 1 48 ? -3.087 -0.193 12.893 1.00 9.95 69 PHE C CA 1
ATOM 4440 C C . PHE C 1 48 ? -3.819 -0.656 14.135 1.00 10.01 69 PHE C C 1
ATOM 4441 O O . PHE C 1 48 ? -4.232 0.131 14.966 1.00 10.06 69 PHE C O 1
ATOM 4449 N N . ASP C 1 49 ? -4.006 -1.980 14.263 1.00 10.77 70 ASP C N 1
ATOM 4450 C CA . ASP C 1 49 ? -4.683 -2.519 15.444 1.00 11.43 70 ASP C CA 1
ATOM 4451 C C . ASP C 1 49 ? -3.957 -2.134 16.715 1.00 10.06 70 ASP C C 1
ATOM 4452 O O . ASP C 1 49 ? -4.592 -2.059 17.771 1.00 11.16 70 ASP C O 1
ATOM 4457 N N . ILE C 1 50 ? -2.629 -1.937 16.631 1.00 10.46 71 ILE C N 1
ATOM 4458 C CA . ILE C 1 50 ? -1.937 -1.451 17.806 1.00 10.65 71 ILE C CA 1
ATOM 4459 C C . ILE C 1 50 ? -2.524 -0.127 18.299 1.00 11.72 71 ILE C C 1
ATOM 4460 O O . ILE C 1 50 ? -2.789 0.083 19.494 1.00 11.01 71 ILE C O 1
ATOM 4465 N N . ALA C 1 51 ? -2.626 0.839 17.368 1.00 11.52 72 ALA C N 1
ATOM 4466 C CA . ALA C 1 51 ? -3.220 2.115 17.677 1.00 11.81 72 ALA C CA 1
ATOM 4467 C C . ALA C 1 51 ? -4.649 2.001 18.127 1.00 10.78 72 ALA C C 1
ATOM 4468 O O . ALA C 1 51 ? -5.086 2.610 19.088 1.00 11.49 72 ALA C O 1
ATOM 4470 N N A LEU C 1 52 ? -5.436 1.185 17.414 0.70 10.93 73 LEU C N 1
ATOM 4471 N N B LEU C 1 52 ? -5.373 1.142 17.434 0.30 11.36 73 LEU C N 1
ATOM 4472 C CA A LEU C 1 52 ? -6.838 1.026 17.818 0.70 11.69 73 LEU C CA 1
ATOM 4473 C CA B LEU C 1 52 ? -6.769 1.014 17.718 0.30 11.68 73 LEU C CA 1
ATOM 4474 C C A LEU C 1 52 ? -7.000 0.470 19.222 0.70 10.94 73 LEU C C 1
ATOM 4475 C C B LEU C 1 52 ? -7.052 0.381 19.089 0.30 11.58 73 LEU C C 1
ATOM 4476 O O A LEU C 1 52 ? -7.862 0.872 19.972 0.70 11.75 73 LEU C O 1
ATOM 4477 O O B LEU C 1 52 ? -8.051 0.698 19.702 0.30 12.31 73 LEU C O 1
ATOM 4486 N N . SER C 1 53 ? -6.141 -0.463 19.572 1.00 11.08 74 SER C N 1
ATOM 4487 C CA . SER C 1 53 ? -6.225 -1.055 20.892 1.00 10.74 74 SER C CA 1
A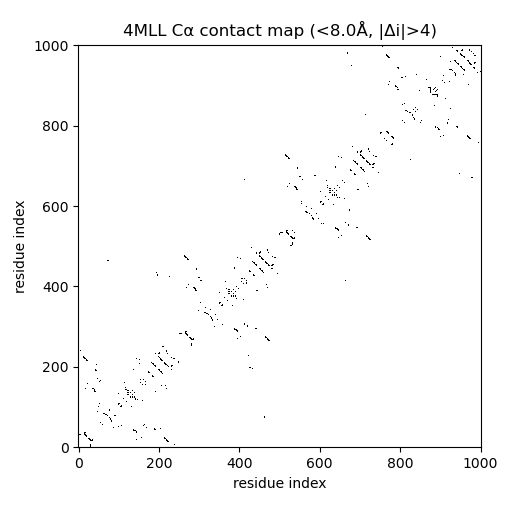TOM 4488 C C . SER C 1 53 ? -5.963 0.022 21.953 1.00 11.43 74 SER C C 1
ATOM 4489 O O . SER C 1 53 ? -6.654 0.095 22.961 1.00 12.23 74 SER C O 1
ATOM 4492 N N . LEU C 1 54 ? -4.979 0.895 21.727 1.00 10.77 75 LEU C N 1
ATOM 4493 C CA . LEU C 1 54 ? -4.710 1.966 22.689 1.00 11.24 75 LEU C CA 1
ATOM 4494 C C . LEU C 1 54 ? -5.953 2.863 22.802 1.00 11.59 75 LEU C C 1
ATOM 4495 O O . LEU C 1 54 ? -6.379 3.242 23.899 1.00 14.08 75 LEU C O 1
ATOM 4500 N N . MET C 1 55 ? -6.555 3.199 21.667 1.00 12.41 76 MET C N 1
ATOM 4501 C CA . MET C 1 55 ? -7.738 4.081 21.664 1.00 14.31 76 MET C CA 1
ATOM 4502 C C . MET C 1 55 ? -8.894 3.418 22.447 1.00 14.32 76 MET C C 1
ATOM 4503 O O . MET C 1 55 ? -9.619 4.059 23.239 1.00 14.25 76 MET C O 1
ATOM 4508 N N . ALA C 1 56 ? -9.098 2.112 22.220 1.00 12.64 77 ALA C N 1
ATOM 4509 C CA . ALA C 1 56 ? -10.277 1.427 22.744 1.00 13.74 77 ALA C CA 1
ATOM 4510 C C . ALA C 1 56 ? -10.161 1.248 24.243 1.00 12.71 77 ALA C C 1
ATOM 4511 O O . ALA C 1 56 ? -11.123 1.475 24.983 1.00 13.35 77 ALA C O 1
ATOM 4513 N N . PHE C 1 57 ? -8.983 0.858 24.707 1.00 12.82 78 PHE C N 1
ATOM 4514 C CA . PHE C 1 57 ? -8.734 0.800 26.138 1.00 13.03 78 PHE C CA 1
ATOM 4515 C C . PHE C 1 57 ? -8.829 2.189 26.779 1.00 14.11 78 PHE C C 1
ATOM 4516 O O . PHE C 1 57 ? -9.424 2.355 27.833 1.00 14.97 78 PHE C O 1
ATOM 4524 N N . ASP C 1 58 ? -8.210 3.188 26.151 1.00 13.17 79 ASP C N 1
ATOM 4525 C CA . ASP C 1 58 ? -8.195 4.521 26.752 1.00 14.69 79 ASP C CA 1
ATOM 4526 C C . ASP C 1 58 ? -9.610 5.119 26.809 1.00 13.29 79 ASP C C 1
ATOM 4527 O O . ASP C 1 58 ? -9.994 5.752 27.798 1.00 16.16 79 ASP C O 1
ATOM 4532 N N . ALA C 1 59 ? -10.399 4.877 25.799 1.00 13.94 80 ALA C N 1
ATOM 4533 C CA . ALA C 1 59 ? -11.771 5.390 25.741 1.00 15.94 80 ALA C CA 1
ATOM 4534 C C . ALA C 1 59 ? -12.738 4.587 26.663 1.00 17.36 80 ALA C C 1
ATOM 4535 O O . ALA C 1 59 ? -13.922 4.895 26.690 1.00 19.99 80 ALA C O 1
ATOM 4537 N N . GLU C 1 60 ? -12.240 3.491 27.262 1.00 16.65 81 GLU C N 1
ATOM 4538 C CA . GLU C 1 60 ? -13.016 2.604 28.128 1.00 16.27 81 GLU C CA 1
ATOM 4539 C C . GLU C 1 60 ? -14.156 1.990 27.375 1.00 18.37 81 GLU C C 1
ATOM 4540 O O . GLU C 1 60 ? -15.176 1.653 27.976 1.00 19.35 81 GLU C O 1
ATOM 4546 N N . ILE C 1 61 ? -13.979 1.706 26.098 1.00 15.12 82 ILE C N 1
ATOM 4547 C CA . ILE C 1 61 ? -14.989 0.945 25.414 1.00 17.06 82 ILE C CA 1
ATOM 4548 C C . ILE C 1 61 ? -14.723 -0.560 25.480 1.00 15.84 82 ILE C C 1
ATOM 4549 O O . ILE C 1 61 ? -15.606 -1.368 25.149 1.00 16.05 82 ILE C O 1
ATOM 4554 N N . ILE C 1 62 ? -13.479 -0.927 25.789 1.00 16.00 83 ILE C N 1
ATOM 4555 C CA . ILE C 1 62 ? -13.159 -2.329 26.058 1.00 15.42 83 ILE C CA 1
ATOM 4556 C C . ILE C 1 62 ? -12.345 -2.405 27.314 1.00 13.52 83 ILE C C 1
ATOM 4557 O O . ILE C 1 62 ? -11.661 -1.450 27.731 1.00 16.63 83 ILE C O 1
ATOM 4562 N N A ASP C 1 63 ? -12.325 -3.525 27.920 0.70 14.65 85 ASP C N 1
ATOM 4563 N N B ASP C 1 63 ? -12.452 -3.643 28.044 0.30 13.21 85 ASP C N 1
ATOM 4564 C CA A ASP C 1 63 ? -11.212 -3.922 28.782 0.70 16.42 85 ASP C CA 1
ATOM 4565 C CA B ASP C 1 63 ? -11.726 -4.261 29.144 0.30 12.69 85 ASP C CA 1
ATOM 4566 C C A ASP C 1 63 ? -10.945 -5.413 28.548 0.70 13.40 85 ASP C C 1
ATOM 4567 C C B ASP C 1 63 ? -11.020 -5.487 28.591 0.30 12.53 85 ASP C C 1
ATOM 4568 O O A ASP C 1 63 ? -11.475 -5.986 27.602 0.70 13.86 85 ASP C O 1
ATOM 4569 O O B ASP C 1 63 ? -11.418 -6.004 27.550 0.30 13.31 85 ASP C O 1
ATOM 4578 N N . GLN C 1 64 ? -10.008 -5.992 29.289 1.00 13.30 86 GLN C N 1
ATOM 4579 C CA . GLN C 1 64 ? -9.514 -7.291 28.916 1.00 13.48 86 GLN C CA 1
ATOM 4580 C C . GLN C 1 64 ? -10.616 -8.368 28.917 1.00 14.37 86 GLN C C 1
ATOM 4581 O O . GLN C 1 64 ? -10.488 -9.354 28.194 1.00 15.05 86 GLN C O 1
ATOM 4587 N N . LYS C 1 65 ? -11.662 -8.159 29.720 1.00 15.97 87 LYS C N 1
ATOM 4588 C CA . LYS C 1 65 ? -12.785 -9.083 29.805 1.00 16.25 87 LYS C CA 1
ATOM 4589 C C . LYS C 1 65 ? -13.802 -8.944 28.706 1.00 15.26 87 LYS C C 1
ATOM 4590 O O . LYS C 1 65 ? -14.666 -9.794 28.545 1.00 18.12 87 LYS C O 1
ATOM 4596 N N . THR C 1 66 ? -13.750 -7.892 27.916 1.00 13.72 88 THR C N 1
ATOM 4597 C CA . THR C 1 66 ? -14.776 -7.682 26.909 1.00 14.41 88 THR C CA 1
ATOM 4598 C C . THR C 1 66 ? -14.825 -8.825 25.898 1.00 14.98 88 THR C C 1
ATOM 4599 O O . THR C 1 66 ? -13.792 -9.267 25.399 1.00 15.28 88 THR C O 1
ATOM 4603 N N . ILE C 1 67 ? -16.045 -9.254 25.539 1.00 14.85 89 ILE C N 1
ATOM 4604 C CA . ILE C 1 67 ? -16.253 -10.250 24.512 1.00 14.79 89 ILE C CA 1
ATOM 4605 C C . ILE C 1 67 ? -16.943 -9.586 23.341 1.00 16.08 89 ILE C C 1
ATOM 4606 O O . ILE C 1 67 ? -18.093 -9.139 23.421 1.00 18.56 89 ILE C O 1
ATOM 4611 N N . PHE C 1 68 ? -16.256 -9.577 22.198 1.00 13.52 90 PHE C N 1
ATOM 4612 C CA . PHE C 1 68 ? -16.853 -9.169 20.968 1.00 15.63 90 PHE C CA 1
ATOM 4613 C C . PHE C 1 68 ? -17.647 -10.338 20.391 1.00 15.53 90 PHE C C 1
ATOM 4614 O O . PHE C 1 68 ? -17.128 -11.445 20.232 1.00 15.98 90 PHE C O 1
ATOM 4622 N N . LYS C 1 69 ? -18.884 -10.034 20.049 1.00 17.61 91 LYS C N 1
ATOM 4623 C CA . LYS C 1 69 ? -19.833 -11.056 19.634 1.00 18.40 91 LYS C CA 1
ATOM 4624 C C . LYS C 1 69 ? -19.837 -11.173 18.124 1.00 18.26 91 LYS C C 1
ATOM 4625 O O . LYS C 1 69 ? -20.185 -10.244 17.431 1.00 19.92 91 LYS C O 1
ATOM 4631 N N . TRP C 1 70 ? -19.425 -12.336 17.650 1.00 19.88 92 TRP C N 1
ATOM 4632 C CA . TRP C 1 70 ? -19.468 -12.657 16.228 1.00 19.55 92 TRP C CA 1
ATOM 4633 C C . TRP C 1 70 ? -20.912 -12.617 15.735 1.00 22.92 92 TRP C C 1
ATOM 4634 O O . TRP C 1 70 ? -21.808 -13.124 16.417 1.00 23.76 92 TRP C O 1
ATOM 4645 N N . ASP C 1 71 ? -21.137 -11.939 14.616 1.00 23.46 93 ASP C N 1
ATOM 4646 C CA . ASP C 1 71 ? -22.497 -11.783 14.057 1.00 25.17 93 ASP C CA 1
ATOM 4647 C C . ASP C 1 71 ? -23.030 -13.014 13.303 1.00 28.03 93 ASP C C 1
ATOM 4648 O O . ASP C 1 71 ? -24.141 -12.945 12.749 1.00 30.30 93 ASP C O 1
ATOM 4653 N N . LYS C 1 72 ? -22.327 -14.146 13.439 1.00 23.61 94 LYS C N 1
ATOM 4654 C CA . LYS C 1 72 ? -22.685 -15.475 12.923 1.00 31.88 94 LYS C CA 1
ATOM 4655 C C . LYS C 1 72 ? -22.633 -15.588 11.409 1.00 29.28 94 LYS C C 1
ATOM 4656 O O . LYS C 1 72 ? -22.969 -16.641 10.870 1.00 33.86 94 LYS C O 1
ATOM 4662 N N . THR C 1 73 ? -22.194 -14.527 10.738 1.00 26.65 95 THR C N 1
ATOM 4663 C CA . THR C 1 73 ? -21.922 -14.561 9.286 1.00 27.47 95 THR C CA 1
ATOM 4664 C C . THR C 1 73 ? -20.474 -14.978 8.955 1.00 27.50 95 THR C C 1
ATOM 4665 O O . THR C 1 73 ? -19.521 -14.682 9.700 1.00 26.30 95 THR C O 1
ATOM 4669 N N . PRO C 1 74 ? -20.280 -15.651 7.822 1.00 23.84 96 PRO C N 1
ATOM 4670 C CA . PRO C 1 74 ? -18.962 -16.224 7.582 1.00 24.00 96 PRO C CA 1
ATOM 4671 C C . PRO C 1 74 ? -17.940 -15.156 7.224 1.00 19.06 96 PRO C C 1
ATOM 4672 O O . PRO C 1 74 ? -18.271 -14.215 6.508 1.00 23.11 96 PRO C O 1
ATOM 4676 N N . LYS C 1 75 ? -16.746 -15.236 7.835 1.00 18.56 97 LYS C N 1
ATOM 4677 C CA . LYS C 1 75 ? -15.760 -14.167 7.694 1.00 20.00 97 LYS C CA 1
ATOM 4678 C C . LYS C 1 75 ? -14.583 -14.602 6.851 1.00 20.94 97 LYS C C 1
ATOM 4679 O O . LYS C 1 75 ? -13.707 -13.774 6.587 1.00 21.34 97 LYS C O 1
ATOM 4685 N N . GLY C 1 76 ? -14.488 -15.894 6.537 1.00 22.26 98 GLY C N 1
ATOM 4686 C CA . GLY C 1 76 ? -13.486 -16.435 5.629 1.00 23.44 98 GLY C CA 1
ATOM 4687 C C . GLY C 1 76 ? -12.337 -17.166 6.295 1.00 25.86 98 GLY C C 1
ATOM 4688 O O . GLY C 1 76 ? -11.495 -17.749 5.631 1.00 23.98 98 GLY C O 1
ATOM 4689 N N . MET C 1 77 ? -12.308 -17.152 7.619 1.00 24.38 99 MET C N 1
ATOM 4690 C CA A MET C 1 77 ? -11.279 -17.815 8.402 0.50 20.84 99 MET C CA 1
ATOM 4691 C CA B MET C 1 77 ? -11.323 -17.941 8.338 0.50 20.10 99 MET C CA 1
ATOM 4692 C C . MET C 1 77 ? -11.996 -18.417 9.587 1.00 19.07 99 MET C C 1
ATOM 4693 O O . MET C 1 77 ? -12.760 -17.694 10.221 1.00 17.36 99 MET C O 1
ATOM 4702 N N . GLU C 1 78 ? -11.725 -19.667 9.954 1.00 19.26 100 GLU C N 1
ATOM 4703 C CA . GLU C 1 78 ? -12.433 -20.251 11.096 1.00 19.55 100 GLU C CA 1
ATOM 4704 C C . GLU C 1 78 ? -12.223 -19.466 12.376 1.00 17.16 100 GLU C C 1
ATOM 4705 O O . GLU C 1 78 ? -13.155 -19.272 13.166 1.00 18.86 100 GLU C O 1
ATOM 4711 N N . ILE C 1 79 ? -11.003 -18.986 12.565 1.00 18.35 101 ILE C N 1
ATOM 4712 C CA . ILE C 1 79 ? -10.756 -18.286 13.793 1.00 17.08 101 ILE C CA 1
ATOM 4713 C C . ILE C 1 79 ? -11.492 -16.944 13.854 1.00 14.77 101 ILE C C 1
ATOM 4714 O O . ILE C 1 79 ? -11.705 -16.442 14.947 1.00 15.50 101 ILE C O 1
ATOM 4719 N N . TRP C 1 80 ? -11.809 -16.358 12.708 1.00 13.50 102 TRP C N 1
ATOM 4720 C CA . TRP C 1 80 ? -12.617 -15.155 12.687 1.00 14.11 102 TRP C CA 1
ATOM 4721 C C . TRP C 1 80 ? -14.121 -15.378 12.929 1.00 15.66 102 TRP C C 1
ATOM 4722 O O . TRP C 1 80 ? -14.846 -14.466 13.270 1.00 13.88 102 TRP C O 1
ATOM 4733 N N . ASN C 1 81 ? -14.556 -16.638 12.777 1.00 17.60 103 ASN C N 1
ATOM 4734 C CA . ASN C 1 81 ? -15.940 -17.029 12.986 1.00 17.75 103 ASN C CA 1
ATOM 4735 C C . ASN C 1 81 ? -16.173 -17.458 14.412 1.00 21.55 103 ASN C C 1
ATOM 4736 O O . ASN C 1 81 ? -16.472 -18.621 14.720 1.00 20.83 103 ASN C O 1
ATOM 4741 N N . SER C 1 82 ? -15.827 -16.560 15.308 1.00 17.72 104 SER C N 1
ATOM 4742 C CA . SER C 1 82 ? -15.812 -16.826 16.727 1.00 16.93 104 SER C CA 1
ATOM 4743 C C . SER C 1 82 ? -15.957 -15.489 17.463 1.00 17.54 104 SER C C 1
ATOM 4744 O O . SER C 1 82 ? -15.575 -14.429 16.951 1.00 18.04 104 SER C O 1
ATOM 4747 N N . ASN C 1 83 ? -16.494 -15.537 18.666 1.00 17.49 105 ASN C N 1
ATOM 4748 C CA . ASN C 1 83 ? -16.366 -14.430 19.609 1.00 17.28 105 ASN C CA 1
ATOM 4749 C C . ASN C 1 83 ? -14.886 -14.272 19.916 1.00 14.34 105 ASN C C 1
ATOM 4750 O O . ASN C 1 83 ? -14.076 -15.174 19.784 1.00 15.71 105 ASN C O 1
ATOM 4755 N N . HIS C 1 84 ? -14.511 -13.036 20.285 1.00 14.22 106 HIS C N 1
ATOM 4756 C CA . HIS C 1 84 ? -13.141 -12.691 20.608 1.00 13.11 106 HIS C CA 1
ATOM 4757 C C . HIS C 1 84 ? -13.035 -11.815 21.817 1.00 13.15 106 HIS C C 1
ATOM 4758 O O . HIS C 1 84 ? -14.015 -11.186 22.187 1.00 15.05 106 HIS C O 1
ATOM 4765 N N . THR C 1 85 ? -11.874 -11.810 22.434 1.00 13.25 107 THR C N 1
ATOM 4766 C CA . THR C 1 85 ? -11.493 -10.830 23.443 1.00 13.79 107 THR C CA 1
ATOM 4767 C C . THR C 1 85 ? -10.502 -9.859 22.820 1.00 12.24 107 THR C C 1
ATOM 4768 O O . THR C 1 85 ? -9.984 -10.117 21.745 1.00 11.46 107 THR C O 1
ATOM 4772 N N . PRO C 1 86 ? -10.097 -8.843 23.585 1.00 11.28 108 PRO C N 1
ATOM 4773 C CA . PRO C 1 86 ? -9.067 -7.976 23.032 1.00 11.84 108 PRO C CA 1
ATOM 4774 C C . PRO C 1 86 ? -7.740 -8.700 22.807 1.00 11.50 108 PRO C C 1
ATOM 4775 O O . PRO C 1 86 ? -7.049 -8.431 21.816 1.00 10.42 108 PRO C O 1
ATOM 4779 N N . LYS C 1 87 ? -7.454 -9.751 23.568 1.00 11.17 109 LYS C N 1
ATOM 4780 C CA . LYS C 1 87 ? -6.219 -10.461 23.370 1.00 10.74 109 LYS C CA 1
ATOM 4781 C C . LYS C 1 87 ? -6.310 -11.270 22.078 1.00 12.27 109 LYS C C 1
ATOM 4782 O O . LYS C 1 87 ? -5.374 -11.265 21.240 1.00 11.33 109 LYS C O 1
ATOM 4788 N N . THR C 1 88 ? -7.400 -12.009 21.874 1.00 13.11 110 THR C N 1
ATOM 4789 C CA . THR C 1 88 ? -7.496 -12.834 20.674 1.00 11.30 110 THR C CA 1
ATOM 4790 C C . THR C 1 88 ? -7.676 -11.997 19.396 1.00 10.47 110 THR C C 1
ATOM 4791 O O . THR C 1 88 ? -7.274 -12.378 18.308 1.00 11.04 110 THR C O 1
ATOM 4795 N N . TRP C 1 89 ? -8.387 -10.875 19.539 1.00 11.07 111 TRP C N 1
ATOM 4796 C CA . TRP C 1 89 ? -8.419 -9.889 18.479 1.00 10.25 111 TRP C CA 1
ATOM 4797 C C . TRP C 1 89 ? -7.012 -9.568 17.939 1.00 9.90 111 TRP C C 1
ATOM 4798 O O . TRP C 1 89 ? -6.777 -9.646 16.739 1.00 10.51 111 TRP C O 1
ATOM 4809 N N . MET C 1 90 ? -6.108 -9.280 18.859 1.00 10.76 112 MET C N 1
ATOM 4810 C CA . MET C 1 90 ? -4.764 -8.944 18.510 1.00 11.98 112 MET C CA 1
ATOM 4811 C C . MET C 1 90 ? -4.032 -10.124 17.918 1.00 11.80 112 MET C C 1
ATOM 4812 O O . MET C 1 90 ? -3.447 -10.064 16.871 1.00 13.91 112 MET C O 1
ATOM 4817 N N . GLN C 1 91 ? -4.149 -11.271 18.606 1.00 12.25 113 GLN C N 1
ATOM 4818 C CA . GLN C 1 91 ? -3.401 -12.455 18.187 1.00 13.66 113 GLN C CA 1
ATOM 4819 C C . GLN C 1 91 ? -3.783 -12.917 16.796 1.00 13.28 113 GLN C C 1
ATOM 4820 O O . GLN C 1 91 ? -2.927 -13.291 16.005 1.00 14.26 113 GLN C O 1
ATOM 4826 N N . PHE C 1 92 ? -5.061 -12.774 16.431 1.00 12.47 114 PHE C N 1
ATOM 4827 C CA . PHE C 1 92 ? -5.590 -13.277 15.167 1.00 12.45 114 PHE C CA 1
ATOM 4828 C C . PHE C 1 92 ? -5.978 -12.201 14.145 1.00 12.23 114 PHE C C 1
ATOM 4829 O O . PHE C 1 92 ? -6.501 -12.481 13.063 1.00 12.21 114 PHE C O 1
ATOM 4837 N N . SER C 1 93 ? -5.631 -10.966 14.453 1.00 11.40 115 SER C N 1
ATOM 4838 C CA A SER C 1 93 ? -5.832 -9.826 13.548 0.70 9.78 115 SER C CA 1
ATOM 4839 C CA B SER C 1 93 ? -5.827 -9.864 13.518 0.30 10.60 115 SER C CA 1
ATOM 4840 C C . SER C 1 93 ? -7.276 -9.798 13.025 1.00 9.65 115 SER C C 1
ATOM 4841 O O . SER C 1 93 ? -7.539 -9.738 11.847 1.00 10.58 115 SER C O 1
ATOM 4846 N N . VAL C 1 94 ? -8.224 -9.815 13.977 1.00 9.49 116 VAL C N 1
ATOM 4847 C CA . VAL C 1 94 ? -9.631 -9.995 13.582 1.00 10.01 116 VAL C CA 1
ATOM 4848 C C . VAL C 1 94 ? -10.184 -8.666 13.075 1.00 10.78 116 VAL C C 1
ATOM 4849 O O . VAL C 1 94 ? -10.607 -7.828 13.837 1.00 11.09 116 VAL C O 1
ATOM 4853 N N . VAL C 1 95 ? -10.200 -8.529 11.752 1.00 11.17 117 VAL C N 1
ATOM 4854 C CA . VAL C 1 95 ? -10.546 -7.266 11.137 1.00 11.93 117 VAL C CA 1
ATOM 4855 C C . VAL C 1 95 ? -11.934 -6.793 11.559 1.00 11.22 117 VAL C C 1
ATOM 4856 O O . VAL C 1 95 ? -12.172 -5.599 11.771 1.00 12.54 117 VAL C O 1
ATOM 4860 N N . TRP C 1 96 ? -12.917 -7.730 11.607 1.00 11.04 118 TRP C N 1
ATOM 4861 C CA . TRP C 1 96 ? -14.284 -7.276 11.954 1.00 11.17 118 TRP C CA 1
ATOM 4862 C C . TRP C 1 96 ? -14.383 -6.639 13.338 1.00 11.29 118 TRP C C 1
ATOM 4863 O O . TRP C 1 96 ? -15.159 -5.747 13.576 1.00 13.81 118 TRP C O 1
ATOM 4874 N N . VAL C 1 97 ? -13.507 -7.075 14.250 1.00 10.91 119 VAL C N 1
ATOM 4875 C CA . VAL C 1 97 ? -13.399 -6.431 15.573 1.00 13.06 119 VAL C CA 1
ATOM 4876 C C . VAL C 1 97 ? -12.840 -5.006 15.463 1.00 13.56 119 VAL C C 1
ATOM 4877 O O . VAL C 1 97 ? -13.390 -4.078 16.043 1.00 13.48 119 VAL C O 1
ATOM 4881 N N . SER C 1 98 ? -11.795 -4.855 14.657 1.00 12.40 120 SER C N 1
ATOM 4882 C CA . SER C 1 98 ? -11.242 -3.522 14.427 1.00 11.62 120 SER C CA 1
ATOM 4883 C C . SER C 1 98 ? -12.310 -2.572 13.894 1.00 12.83 120 SER C C 1
ATOM 4884 O O . SER C 1 98 ? -12.431 -1.444 14.344 1.00 12.34 120 SER C O 1
ATOM 4887 N N . GLN C 1 99 ? -13.151 -3.120 13.003 1.00 12.48 121 GLN C N 1
ATOM 4888 C CA . GLN C 1 99 ? -14.227 -2.327 12.398 1.00 13.49 121 GLN C CA 1
ATOM 4889 C C . GLN C 1 99 ? -15.314 -2.012 13.395 1.00 13.92 121 GLN C C 1
ATOM 4890 O O . GLN C 1 99 ? -15.933 -0.926 13.307 1.00 17.02 121 GLN C O 1
ATOM 4896 N N . GLU C 1 100 ? -15.665 -2.906 14.288 1.00 14.44 122 GLU C N 1
ATOM 4897 C CA A GLU C 1 100 ? -16.628 -2.588 15.361 0.50 15.32 122 GLU C CA 1
ATOM 4898 C CA B GLU C 1 100 ? -16.635 -2.559 15.331 0.50 17.01 122 GLU C CA 1
ATOM 4899 C C . GLU C 1 100 ? -16.079 -1.462 16.237 1.00 14.26 122 GLU C C 1
ATOM 4900 O O . GLU C 1 100 ? -16.807 -0.562 16.672 1.00 16.25 122 GLU C O 1
ATOM 4911 N N . ILE C 1 101 ? -14.803 -1.574 16.584 1.00 14.71 123 ILE C N 1
ATOM 4912 C CA . ILE C 1 101 ? -14.159 -0.597 17.433 1.00 14.47 123 ILE C CA 1
ATOM 4913 C C . ILE C 1 101 ? -14.092 0.792 16.821 1.00 15.16 123 ILE C C 1
ATOM 4914 O O . ILE C 1 101 ? -14.451 1.760 17.467 1.00 15.31 123 ILE C O 1
ATOM 4919 N N . THR C 1 102 ? -13.730 0.871 15.552 1.00 14.63 124 THR C N 1
ATOM 4920 C CA . THR C 1 102 ? -13.695 2.198 14.939 1.00 15.02 124 THR C CA 1
ATOM 4921 C C . THR C 1 102 ? -15.082 2.820 14.877 1.00 18.59 124 THR C C 1
ATOM 4922 O O . THR C 1 102 ? -15.227 4.020 15.144 1.00 19.79 124 THR C O 1
ATOM 4926 N N . GLN C 1 103 ? -16.097 2.026 14.569 1.00 18.97 125 GLN C N 1
ATOM 4927 C CA . GLN C 1 103 ? -17.482 2.551 14.559 1.00 19.45 125 GLN C CA 1
ATOM 4928 C C . GLN C 1 103 ? -17.949 3.053 15.910 1.00 21.27 125 GLN C C 1
ATOM 4929 O O . GLN C 1 103 ? -18.639 4.089 15.997 1.00 24.60 125 GLN C O 1
ATOM 4935 N N . LYS C 1 104 ? -17.522 2.393 16.973 1.00 19.64 126 LYS C N 1
ATOM 4936 C CA . LYS C 1 104 ? -17.854 2.821 18.309 1.00 21.52 126 LYS C CA 1
ATOM 4937 C C . LYS C 1 104 ? -17.143 4.088 18.731 1.00 21.89 126 LYS C C 1
ATOM 4938 O O . LYS C 1 104 ? -17.763 4.959 19.334 1.00 26.87 126 LYS C O 1
ATOM 4944 N N . ILE C 1 105 ? -15.849 4.188 18.440 1.00 19.15 127 ILE C N 1
ATOM 4945 C CA . ILE C 1 105 ? -15.075 5.351 18.836 1.00 19.42 127 ILE C CA 1
ATOM 4946 C C . ILE C 1 105 ? -15.547 6.557 18.023 1.00 22.30 127 ILE C C 1
ATOM 4947 O O . ILE C 1 105 ? -15.651 7.662 18.556 1.00 22.31 127 ILE C O 1
ATOM 4952 N N . GLY C 1 106 ? -15.746 6.344 16.728 1.00 19.56 128 GLY C N 1
ATOM 4953 C CA . GLY C 1 106 ? -16.234 7.378 15.807 1.00 19.30 128 GLY C CA 1
ATOM 4954 C C . GLY C 1 106 ? -15.131 8.266 15.254 1.00 17.96 128 GLY C C 1
ATOM 4955 O O . GLY C 1 106 ? -14.032 8.372 15.810 1.00 20.34 128 GLY C O 1
ATOM 4956 N N . LEU C 1 107 ? -15.437 8.902 14.131 1.00 19.96 129 LEU C N 1
ATOM 4957 C CA . LEU C 1 107 ? -14.409 9.576 13.348 1.00 21.14 129 LEU C CA 1
ATOM 4958 C C . LEU C 1 107 ? -13.702 10.698 14.115 1.00 22.75 129 LEU C C 1
ATOM 4959 O O . LEU C 1 107 ? -12.479 10.797 14.099 1.00 20.52 129 LEU C O 1
ATOM 4964 N N . ASN C 1 108 ? -14.451 11.525 14.825 1.00 21.00 130 ASN C N 1
ATOM 4965 C CA . ASN C 1 108 ? -13.813 12.682 15.407 1.00 23.02 130 ASN C CA 1
ATOM 4966 C C . ASN C 1 108 ? -12.810 12.282 16.494 1.00 19.51 130 ASN C C 1
ATOM 4967 O O . ASN C 1 108 ? -11.714 12.807 16.558 1.00 21.96 130 ASN C O 1
ATOM 4972 N N . LYS C 1 109 ? -13.162 11.282 17.294 1.00 19.87 131 LYS C N 1
ATOM 4973 C CA . LYS C 1 109 ? -12.283 10.840 18.345 1.00 19.07 131 LYS C CA 1
ATOM 4974 C C . LYS C 1 109 ? -11.095 10.063 17.765 1.00 14.84 131 LYS C C 1
ATOM 4975 O O . LYS C 1 109 ? -9.968 10.239 18.206 1.00 15.99 131 LYS C O 1
ATOM 4981 N N . ILE C 1 110 ? -11.329 9.296 16.715 1.00 15.05 132 ILE C N 1
ATOM 4982 C CA . ILE C 1 110 ? -10.204 8.669 16.019 1.00 15.83 132 ILE C CA 1
ATOM 4983 C C . ILE C 1 110 ? -9.195 9.717 15.502 1.00 15.97 132 ILE C C 1
ATOM 4984 O O . ILE C 1 110 ? -7.971 9.620 15.740 1.00 15.81 132 ILE C O 1
ATOM 4989 N N . LYS C 1 111 ? -9.691 10.782 14.857 1.00 16.10 133 LYS C N 1
ATOM 4990 C CA . LYS C 1 111 ? -8.802 11.869 14.435 1.00 16.67 133 LYS C CA 1
ATOM 4991 C C . LYS C 1 111 ? -8.051 12.554 15.562 1.00 16.23 133 LYS C C 1
ATOM 4992 O O . LYS C 1 111 ? -6.868 12.749 15.427 1.00 18.05 133 LYS C O 1
ATOM 4998 N N . ASN C 1 112 ? -8.700 12.703 16.705 1.00 16.23 134 ASN C N 1
ATOM 4999 C CA . ASN C 1 112 ? -8.017 13.261 17.849 1.00 17.95 134 ASN C CA 1
ATOM 5000 C C . ASN C 1 112 ? -6.903 12.344 18.323 1.00 16.08 134 ASN C C 1
ATOM 5001 O O . ASN C 1 112 ? -5.817 12.788 18.650 1.00 18.28 134 ASN C O 1
ATOM 5006 N N . TYR C 1 113 ? -7.163 11.022 18.376 1.00 15.55 135 TYR C N 1
ATOM 5007 C CA . TYR C 1 113 ? -6.095 10.089 18.745 1.00 14.42 135 TYR C CA 1
ATOM 5008 C C . TYR C 1 113 ? -4.968 10.033 17.731 1.00 12.85 135 TYR C C 1
ATOM 5009 O O . TYR C 1 113 ? -3.834 10.013 18.122 1.00 14.48 135 TYR C O 1
ATOM 5018 N N . LEU C 1 114 ? -5.294 10.126 16.446 1.00 13.78 136 LEU C N 1
ATOM 5019 C CA . LEU C 1 114 ? -4.262 10.139 15.431 1.00 13.48 136 LEU C CA 1
ATOM 5020 C C . LEU C 1 114 ? -3.311 11.356 15.565 1.00 14.70 136 LEU C C 1
ATOM 5021 O O . LEU C 1 114 ? -2.130 11.254 15.360 1.00 16.30 136 LEU C O 1
ATOM 5026 N N . LYS C 1 115 ? -3.900 12.490 15.919 1.00 16.97 137 LYS C N 1
ATOM 5027 C CA . LYS C 1 115 ? -3.115 13.686 16.200 1.00 17.77 137 LYS C CA 1
ATOM 5028 C C . LYS C 1 115 ? -2.281 13.511 17.448 1.00 18.90 137 LYS C C 1
ATOM 5029 O O . LYS C 1 115 ? -1.091 13.764 17.412 1.00 18.66 137 LYS C O 1
ATOM 5035 N N . ASP C 1 116 ? -2.873 12.957 18.509 1.00 17.18 138 ASP C N 1
ATOM 5036 C CA . ASP C 1 116 ? -2.126 12.688 19.779 1.00 19.63 138 ASP C CA 1
ATOM 5037 C C . ASP C 1 116 ? -1.011 11.670 19.580 1.00 20.15 138 ASP C C 1
ATOM 5038 O O . ASP C 1 116 ? -0.002 11.708 20.282 1.00 22.27 138 ASP C O 1
ATOM 5043 N N . PHE C 1 117 ? -1.172 10.787 18.599 1.00 16.18 139 PHE C N 1
ATOM 5044 C CA . PHE C 1 117 ? -0.233 9.709 18.387 1.00 16.46 139 PHE C CA 1
ATOM 5045 C C . PHE C 1 117 ? 0.799 10.082 17.324 1.00 16.87 139 PHE C C 1
ATOM 5046 O O . PHE C 1 117 ? 1.716 9.337 17.059 1.00 18.72 139 PHE C O 1
ATOM 5054 N N A ASP C 1 118 ? 0.677 11.268 16.717 0.50 16.54 140 ASP C N 1
ATOM 5055 N N B ASP C 1 118 ? 0.569 11.204 16.651 0.50 15.56 140 ASP C N 1
ATOM 5056 C CA A ASP C 1 118 ? 1.463 11.633 15.503 0.50 18.52 140 ASP C CA 1
ATOM 5057 C CA B ASP C 1 118 ? 1.416 11.593 15.532 0.50 17.65 140 ASP C CA 1
ATOM 5058 C C A ASP C 1 118 ? 1.525 10.474 14.511 0.50 18.39 140 ASP C C 1
ATOM 5059 C C B ASP C 1 118 ? 1.523 10.445 14.557 0.50 17.68 140 ASP C C 1
ATOM 5060 O O A ASP C 1 118 ? 2.590 10.045 14.085 0.50 18.58 140 ASP C O 1
ATOM 5061 O O B ASP C 1 118 ? 2.603 9.939 14.264 0.50 17.61 140 ASP C O 1
ATOM 5070 N N . TYR C 1 119 ? 0.351 9.996 14.117 1.00 16.68 141 TYR C N 1
ATOM 5071 C CA . TYR C 1 119 ? 0.259 8.742 13.356 1.00 14.21 141 TYR C CA 1
ATOM 5072 C C . TYR C 1 119 ? 0.296 8.986 11.859 1.00 13.21 141 TYR C C 1
ATOM 5073 O O . TYR C 1 119 ? -0.746 9.106 11.186 1.00 14.24 141 TYR C O 1
ATOM 5082 N N . GLY C 1 120 ? 1.502 8.943 11.313 1.00 14.14 142 GLY C N 1
ATOM 5083 C CA . GLY C 1 120 ? 1.699 9.112 9.892 1.00 14.67 142 GLY C CA 1
ATOM 5084 C C . GLY C 1 120 ? 1.006 10.315 9.267 1.00 16.07 142 GLY C C 1
ATOM 5085 O O . GLY C 1 120 ? 0.946 11.419 9.854 1.00 18.41 142 GLY C O 1
ATOM 5086 N N . ASN C 1 121 ? 0.330 10.086 8.157 1.00 14.84 143 ASN C N 1
ATOM 5087 C CA . ASN C 1 121 ? -0.373 11.203 7.476 1.00 15.06 143 ASN C CA 1
ATOM 5088 C C . ASN C 1 121 ? -1.688 11.534 8.111 1.00 14.74 143 ASN C C 1
ATOM 5089 O O . ASN C 1 121 ? -2.361 12.473 7.703 1.00 18.21 143 ASN C O 1
ATOM 5094 N N . GLN C 1 122 ? -2.102 10.730 9.121 1.00 14.79 144 GLN C N 1
ATOM 5095 C CA . GLN C 1 122 ? -3.356 11.002 9.859 1.00 15.41 144 GLN C CA 1
ATOM 5096 C C . GLN C 1 122 ? -4.609 11.114 8.967 1.00 15.98 144 GLN C C 1
ATOM 5097 O O . GLN C 1 122 ? -5.619 11.682 9.374 1.00 17.97 144 GLN C O 1
ATOM 5103 N N . ASP C 1 123 ? -4.568 10.482 7.809 1.00 16.94 145 ASP C N 1
ATOM 5104 C CA . ASP C 1 123 ? -5.635 10.613 6.832 1.00 17.38 145 ASP C CA 1
ATOM 5105 C C . ASP C 1 123 ? -6.649 9.455 6.925 1.00 16.40 145 ASP C C 1
ATOM 5106 O O . ASP C 1 123 ? -6.359 8.337 6.493 1.00 15.91 145 ASP C O 1
ATOM 5111 N N . PHE C 1 124 ? -7.745 9.732 7.607 1.00 15.70 146 PHE C N 1
ATOM 5112 C CA . PHE C 1 124 ? -8.748 8.699 7.863 1.00 15.39 146 PHE C CA 1
ATOM 5113 C C . PHE C 1 124 ? -9.952 8.844 6.937 1.00 17.80 146 PHE C C 1
ATOM 5114 O O . PHE C 1 124 ? -11.051 8.416 7.253 1.00 18.11 146 PHE C O 1
ATOM 5122 N N . SER C 1 125 ? -9.744 9.497 5.799 1.00 18.05 147 SER C N 1
ATOM 5123 C CA . SER C 1 125 ? -10.845 9.748 4.880 1.00 17.52 147 SER C CA 1
ATOM 5124 C C . SER C 1 125 ? -11.304 8.542 4.096 1.00 17.12 147 SER C C 1
ATOM 5125 O O . SER C 1 125 ? -12.452 8.518 3.646 1.00 19.15 147 SER C O 1
ATOM 5128 N N . GLY C 1 126 ? -10.431 7.535 3.965 1.00 15.11 148 GLY C N 1
ATOM 5129 C CA . GLY C 1 126 ? -10.800 6.349 3.223 1.00 16.85 148 GLY C CA 1
ATOM 5130 C C . GLY C 1 126 ? -10.645 6.546 1.729 1.00 17.84 148 GLY C C 1
ATOM 5131 O O . GLY C 1 126 ? -9.903 7.425 1.283 1.00 18.96 148 GLY C O 1
ATOM 5132 N N . ASP C 1 127 ? -11.323 5.701 0.967 1.00 18.26 149 ASP C N 1
ATOM 5133 C CA . ASP C 1 127 ? -11.196 5.702 -0.487 1.00 22.78 149 ASP C CA 1
ATOM 5134 C C . ASP C 1 127 ? -12.060 6.843 -1.029 1.00 20.32 149 ASP C C 1
ATOM 5135 O O . ASP C 1 127 ? -13.166 7.078 -0.551 1.00 19.51 149 ASP C O 1
ATOM 5140 N N . LYS C 1 128 ? -11.530 7.558 -2.013 1.00 24.77 150 LYS C N 1
ATOM 5141 C CA . LYS C 1 128 ? -12.309 8.595 -2.678 1.00 25.16 150 LYS C CA 1
ATOM 5142 C C . LYS C 1 128 ? -13.658 8.087 -3.201 1.00 21.75 150 LYS C C 1
ATOM 5143 O O . LYS C 1 128 ? -13.760 7.010 -3.798 1.00 22.04 150 LYS C O 1
ATOM 5149 N N . GLU C 1 129 ? -14.704 8.822 -2.834 1.00 22.96 151 GLU C N 1
ATOM 5150 C CA . GLU C 1 129 ? -16.057 8.576 -3.321 1.00 22.64 151 GLU C CA 1
ATOM 5151 C C . GLU C 1 129 ? -16.719 7.324 -2.759 1.00 24.60 151 GLU C C 1
ATOM 5152 O O . GLU C 1 129 ? -17.737 6.885 -3.258 1.00 26.90 151 GLU C O 1
ATOM 5158 N N . ARG C 1 130 ? -16.175 6.758 -1.686 1.00 21.79 152 ARG C N 1
ATOM 5159 C CA . ARG C 1 130 ? -16.744 5.549 -1.130 1.00 25.30 152 ARG C CA 1
ATOM 5160 C C . ARG C 1 130 ? -17.298 5.747 0.284 1.00 23.79 152 ARG C C 1
ATOM 5161 O O . ARG C 1 130 ? -17.950 4.847 0.823 1.00 27.24 152 ARG C O 1
ATOM 5169 N N . ASN C 1 131 ? -16.947 6.854 0.926 1.00 23.14 153 ASN C N 1
ATOM 5170 C CA . ASN C 1 131 ? -17.379 7.113 2.298 1.00 25.08 153 ASN C CA 1
ATOM 5171 C C . ASN C 1 131 ? -17.160 5.933 3.247 1.00 24.04 153 ASN C C 1
ATOM 5172 O O . ASN C 1 131 ? -18.038 5.541 4.030 1.00 31.30 153 ASN C O 1
ATOM 5177 N N . ASN C 1 132 ? -15.963 5.380 3.202 1.00 20.15 154 ASN C N 1
ATOM 5178 C CA . ASN C 1 132 ? -15.706 4.141 3.912 1.00 19.25 154 ASN C CA 1
ATOM 5179 C C . ASN C 1 132 ? -14.550 4.265 4.897 1.00 20.75 154 ASN C C 1
ATOM 5180 O O . ASN C 1 132 ? -13.940 3.261 5.287 1.00 19.73 154 ASN C O 1
ATOM 5185 N N . GLY C 1 133 ? -14.210 5.479 5.284 1.00 18.58 155 GLY C N 1
ATOM 5186 C CA . GLY C 1 133 ? -13.061 5.679 6.166 1.00 17.99 155 GLY C CA 1
ATOM 5187 C C . GLY C 1 133 ? -13.160 4.907 7.460 1.00 20.14 155 GLY C C 1
ATOM 5188 O O . GLY C 1 133 ? -12.173 4.286 7.908 1.00 17.73 155 GLY C O 1
ATOM 5189 N N . LEU C 1 134 ? -14.336 4.881 8.053 1.00 21.01 156 LEU C N 1
ATOM 5190 C CA . LEU C 1 134 ? -14.507 4.273 9.355 1.00 23.93 156 LEU C CA 1
ATOM 5191 C C . LEU C 1 134 ? -14.245 2.772 9.307 1.00 22.96 156 LEU C C 1
ATOM 5192 O O . LEU C 1 134 ? -13.907 2.170 10.340 1.00 31.45 156 LEU C O 1
ATOM 5197 N N . THR C 1 135 ? -14.462 2.133 8.164 1.00 19.59 157 THR C N 1
ATOM 5198 C CA . THR C 1 135 ? -14.316 0.671 8.027 1.00 22.81 157 THR C CA 1
ATOM 5199 C C . THR C 1 135 ? -13.038 0.246 7.296 1.00 19.95 157 THR C C 1
ATOM 5200 O O . THR C 1 135 ? -12.689 -0.930 7.314 1.00 18.50 157 THR C O 1
ATOM 5204 N N . GLU C 1 136 ? -12.393 1.175 6.570 1.00 15.78 158 GLU C N 1
ATOM 5205 C CA . GLU C 1 136 ? -11.371 0.796 5.653 1.00 15.67 158 GLU C CA 1
ATOM 5206 C C . GLU C 1 136 ? -10.119 1.669 5.611 1.00 13.47 158 GLU C C 1
ATOM 5207 O O . GLU C 1 136 ? -9.201 1.318 4.866 1.00 13.03 158 GLU C O 1
ATOM 5213 N N . ALA C 1 137 ? -10.104 2.791 6.340 1.00 13.21 159 ALA C N 1
ATOM 5214 C CA . ALA C 1 137 ? -9.092 3.815 6.069 1.00 14.04 159 ALA C CA 1
ATOM 5215 C C . ALA C 1 137 ? -7.669 3.321 6.267 1.00 14.96 159 ALA C C 1
ATOM 5216 O O . ALA C 1 137 ? -6.775 3.807 5.600 1.00 13.77 159 ALA C O 1
ATOM 5218 N N . TRP C 1 138 ? -7.480 2.325 7.148 1.00 13.86 160 TRP C N 1
ATOM 5219 C CA . TRP C 1 138 ? -6.148 1.797 7.469 1.00 13.26 160 TRP C CA 1
ATOM 5220 C C . TRP C 1 138 ? -5.756 0.575 6.658 1.00 11.37 160 TRP C C 1
ATOM 5221 O O . TRP C 1 138 ? -4.652 0.064 6.801 1.00 12.39 160 TRP C O 1
ATOM 5232 N N . LEU C 1 139 ? -6.649 0.124 5.775 1.00 12.21 161 LEU C N 1
ATOM 5233 C CA . LEU C 1 139 ? -6.439 -1.106 5.008 1.00 12.98 161 LEU C CA 1
ATOM 5234 C C . LEU C 1 139 ? -6.252 -0.762 3.536 1.00 14.47 161 LEU C C 1
ATOM 5235 O O . LEU C 1 139 ? -7.231 -0.638 2.773 1.00 13.98 161 LEU C O 1
ATOM 5240 N N . GLU C 1 140 ? -4.986 -0.649 3.142 1.00 12.85 162 GLU C N 1
ATOM 5241 C CA . GLU C 1 140 ? -4.575 -0.224 1.809 1.00 13.43 162 GLU C CA 1
ATOM 5242 C C . GLU C 1 140 ? -5.464 0.905 1.267 1.00 14.44 162 GLU C C 1
ATOM 5243 O O . GLU C 1 140 ? -6.059 0.790 0.199 1.00 16.29 162 GLU C O 1
ATOM 5249 N N . SER C 1 141 ? -5.552 1.987 2.014 1.00 13.83 163 SER C N 1
ATOM 5250 C CA . SER C 1 141 ? -6.445 3.103 1.711 1.00 15.08 163 SER C CA 1
ATOM 5251 C C . SER C 1 141 ? -5.738 4.431 2.057 1.00 15.29 163 SER C C 1
ATOM 5252 O O . SER C 1 141 ? -4.561 4.581 1.733 1.00 18.44 163 SER C O 1
ATOM 5255 N N . SER C 1 142 ? -6.442 5.365 2.663 1.00 13.49 164 SER C N 1
ATOM 5256 C CA . SER C 1 142 ? -5.898 6.721 2.808 1.00 14.20 164 SER C CA 1
ATOM 5257 C C . SER C 1 142 ? -4.779 6.870 3.835 1.00 15.28 164 SER C C 1
ATOM 5258 O O . SER C 1 142 ? -3.827 7.663 3.634 1.00 16.55 164 SER C O 1
ATOM 5261 N N . LEU C 1 143 ? -4.833 6.094 4.924 1.00 13.61 165 LEU C N 1
ATOM 5262 C CA . LEU C 1 143 ? -3.919 6.260 6.036 1.00 12.85 165 LEU C CA 1
ATOM 5263 C C . LEU C 1 143 ? -2.590 5.599 5.699 1.00 14.59 165 LEU C C 1
ATOM 5264 O O . LEU C 1 143 ? -2.505 4.484 5.221 1.00 14.30 165 LEU C O 1
ATOM 5269 N N . LYS C 1 144 ? -1.512 6.372 5.871 1.00 12.61 166 LYS C N 1
ATOM 5270 C CA . LYS C 1 144 ? -0.180 5.910 5.555 1.00 12.56 166 LYS C CA 1
ATOM 5271 C C . LYS C 1 144 ? 0.828 6.350 6.606 1.00 12.99 166 LYS C C 1
ATOM 5272 O O . LYS C 1 144 ? 0.683 7.394 7.233 1.00 16.48 166 LYS C O 1
ATOM 5278 N N . ILE C 1 145 ? 1.801 5.482 6.787 1.00 12.95 167 ILE C N 1
ATOM 5279 C CA . ILE C 1 145 ? 2.833 5.719 7.778 1.00 12.45 167 ILE C CA 1
ATOM 5280 C C . ILE C 1 145 ? 4.061 5.005 7.324 1.00 12.81 167 ILE C C 1
ATOM 5281 O O . ILE C 1 145 ? 4.020 3.941 6.727 1.00 15.01 167 ILE C O 1
ATOM 5286 N N . SER C 1 146 ? 5.233 5.570 7.633 1.00 13.53 168 SER C N 1
ATOM 5287 C CA . SER C 1 146 ? 6.473 4.924 7.267 1.00 13.08 168 SER C CA 1
ATOM 5288 C C . SER C 1 146 ? 7.030 3.997 8.353 1.00 12.28 168 SER C C 1
ATOM 5289 O O . SER C 1 146 ? 6.670 4.153 9.532 1.00 12.77 168 SER C O 1
ATOM 5292 N N . PRO C 1 147 ? 7.911 3.096 7.953 1.00 13.29 169 PRO C N 1
ATOM 5293 C CA . PRO C 1 147 ? 8.621 2.346 8.998 1.00 13.86 169 PRO C CA 1
ATOM 5294 C C . PRO C 1 147 ? 9.278 3.203 10.072 1.00 14.74 169 PRO C C 1
ATOM 5295 O O . PRO C 1 147 ? 9.246 2.880 11.254 1.00 14.50 169 PRO C O 1
ATOM 5299 N N A GLU C 1 148 ? 9.913 4.316 9.698 0.50 14.56 170 GLU C N 1
ATOM 5300 N N B GLU C 1 148 ? 9.963 4.246 9.608 0.50 15.97 170 GLU C N 1
ATOM 5301 C CA A GLU C 1 148 ? 10.581 5.163 10.736 0.50 13.43 170 GLU C CA 1
ATOM 5302 C CA B GLU C 1 148 ? 10.595 5.221 10.507 0.50 17.00 170 GLU C CA 1
ATOM 5303 C C A GLU C 1 148 ? 9.531 5.773 11.628 0.50 13.94 170 GLU C C 1
ATOM 5304 C C B GLU C 1 148 ? 9.594 5.732 11.522 0.50 14.73 170 GLU C C 1
ATOM 5305 O O A GLU C 1 148 ? 9.735 6.020 12.815 0.50 12.23 170 GLU C O 1
ATOM 5306 O O B GLU C 1 148 ? 9.919 5.831 12.704 0.50 15.56 170 GLU C O 1
ATOM 5317 N N . GLU C 1 149 ? 8.418 6.154 11.041 1.00 13.44 171 GLU C N 1
ATOM 5318 C CA . GLU C 1 149 ? 7.375 6.731 11.844 1.00 13.74 171 GLU C CA 1
ATOM 5319 C C . GLU C 1 149 ? 6.774 5.699 12.818 1.00 13.37 171 GLU C C 1
ATOM 5320 O O . GLU C 1 149 ? 6.378 6.038 13.927 1.00 14.02 171 GLU C O 1
ATOM 5326 N N . GLN C 1 150 ? 6.667 4.454 12.333 1.00 13.51 172 GLN C N 1
ATOM 5327 C CA . GLN C 1 150 ? 6.197 3.391 13.197 1.00 13.02 172 GLN C CA 1
ATOM 5328 C C . GLN C 1 150 ? 7.170 3.143 14.317 1.00 12.72 172 GLN C C 1
ATOM 5329 O O . GLN C 1 150 ? 6.714 2.935 15.424 1.00 12.26 172 GLN C O 1
ATOM 5335 N N . ILE C 1 151 ? 8.486 3.141 14.056 1.00 12.23 173 ILE C N 1
ATOM 5336 C CA . ILE C 1 151 ? 9.441 3.031 15.134 1.00 13.30 173 ILE C CA 1
ATOM 5337 C C . ILE C 1 151 ? 9.220 4.058 16.229 1.00 13.33 173 ILE C C 1
ATOM 5338 O O . ILE C 1 151 ? 9.218 3.727 17.408 1.00 13.39 173 ILE C O 1
ATOM 5343 N N . GLN C 1 152 ? 8.996 5.310 15.824 1.00 13.49 174 GLN C N 1
ATOM 5344 C CA . GLN C 1 152 ? 8.748 6.349 16.822 1.00 13.26 174 GLN C CA 1
ATOM 5345 C C . GLN C 1 152 ? 7.453 6.234 17.597 1.00 13.18 174 GLN C C 1
ATOM 5346 O O . GLN C 1 152 ? 7.386 6.512 18.776 1.00 14.07 174 GLN C O 1
ATOM 5352 N N . PHE C 1 153 ? 6.401 5.777 16.888 1.00 13.03 175 PHE C N 1
ATOM 5353 C CA . PHE C 1 153 ? 5.163 5.467 17.562 1.00 13.82 175 PHE C CA 1
ATOM 5354 C C . PHE C 1 153 ? 5.363 4.336 18.598 1.00 11.93 175 PHE C C 1
ATOM 5355 O O . PHE C 1 153 ? 4.919 4.479 19.712 1.00 12.56 175 PHE C O 1
ATOM 5363 N N . LEU C 1 154 ? 6.073 3.278 18.194 1.00 12.73 176 LEU C N 1
ATOM 5364 C CA . LEU C 1 154 ? 6.307 2.157 19.106 1.00 10.65 176 LEU C CA 1
ATOM 5365 C C . LEU C 1 154 ? 7.122 2.606 20.328 1.00 11.81 176 LEU C C 1
ATOM 5366 O O . LEU C 1 154 ? 6.832 2.248 21.468 1.00 12.80 176 LEU C O 1
ATOM 5371 N N . ARG C 1 155 ? 8.043 3.540 20.096 1.00 12.78 177 ARG C N 1
ATOM 5372 C CA . ARG C 1 155 ? 8.856 4.071 21.219 1.00 12.22 177 ARG C CA 1
ATOM 5373 C C . ARG C 1 155 ? 7.974 4.868 22.156 1.00 13.43 177 ARG C C 1
ATOM 5374 O O . ARG C 1 155 ? 8.081 4.713 23.376 1.00 14.26 177 ARG C O 1
ATOM 5382 N N . LYS C 1 156 ? 7.115 5.727 21.618 1.00 13.81 178 LYS C N 1
ATOM 5383 C CA . LYS C 1 156 ? 6.206 6.455 22.468 1.00 13.56 178 LYS C CA 1
ATOM 5384 C C . LYS C 1 156 ? 5.355 5.540 23.334 1.00 14.55 178 LYS C C 1
ATOM 5385 O O . LYS C 1 156 ? 4.964 5.884 24.465 1.00 15.08 178 LYS C O 1
ATOM 5391 N N . ILE C 1 157 ? 4.923 4.407 22.737 1.00 13.95 179 ILE C N 1
ATOM 5392 C CA . ILE C 1 157 ? 4.101 3.447 23.483 1.00 14.03 179 ILE C CA 1
ATOM 5393 C C . ILE C 1 157 ? 4.868 2.888 24.659 1.00 12.68 179 ILE C C 1
ATOM 5394 O O . ILE C 1 157 ? 4.456 3.072 25.792 1.00 13.69 179 ILE C O 1
ATOM 5399 N N . ILE C 1 158 ? 5.999 2.294 24.384 1.00 14.19 180 ILE C N 1
ATOM 5400 C CA . ILE C 1 158 ? 6.654 1.588 25.459 1.00 14.47 180 ILE C CA 1
ATOM 5401 C C . ILE C 1 158 ? 7.265 2.523 26.492 1.00 14.61 180 ILE C C 1
ATOM 5402 O O . ILE C 1 158 ? 7.381 2.207 27.664 1.00 16.26 180 ILE C O 1
ATOM 5407 N N . ASN C 1 159 ? 7.583 3.731 26.053 1.00 14.28 181 ASN C N 1
ATOM 5408 C CA . ASN C 1 159 ? 8.102 4.767 26.976 1.00 15.49 181 ASN C CA 1
ATOM 5409 C C . ASN C 1 159 ? 6.998 5.554 27.675 1.00 18.61 181 ASN C C 1
ATOM 5410 O O . ASN C 1 159 ? 7.271 6.411 28.530 1.00 19.42 181 ASN C O 1
ATOM 5415 N N . HIS C 1 160 ? 5.730 5.235 27.398 1.00 15.58 182 HIS C N 1
ATOM 5416 C CA . HIS C 1 160 ? 4.593 5.859 28.027 1.00 17.48 182 HIS C CA 1
ATOM 5417 C C . HIS C 1 160 ? 4.593 7.354 27.735 1.00 20.59 182 HIS C C 1
ATOM 5418 O O . HIS C 1 160 ? 4.109 8.151 28.546 1.00 24.00 182 HIS C O 1
ATOM 5425 N N . ASN C 1 161 ? 5.005 7.719 26.539 1.00 18.27 183 ASN C N 1
ATOM 5426 C CA . ASN C 1 161 ? 4.983 9.117 26.098 1.00 20.25 183 ASN C CA 1
ATOM 5427 C C . ASN C 1 161 ? 3.839 9.364 25.109 1.00 19.88 183 ASN C C 1
ATOM 5428 O O . ASN C 1 161 ? 4.013 9.950 24.033 1.00 23.72 183 ASN C O 1
ATOM 5433 N N . LEU C 1 162 ? 2.665 8.874 25.466 1.00 18.46 184 LEU C N 1
ATOM 5434 C CA . LEU C 1 162 ? 1.415 9.181 24.780 1.00 17.11 184 LEU C CA 1
ATOM 5435 C C . LEU C 1 162 ? 0.411 9.618 25.811 1.00 17.48 184 LEU C C 1
ATOM 5436 O O . LEU C 1 162 ? 0.446 9.080 26.933 1.00 19.19 184 LEU C O 1
ATOM 5441 N N . PRO C 1 163 ? -0.609 10.404 25.402 1.00 18.19 185 PRO C N 1
ATOM 5442 C CA . PRO C 1 163 ? -1.582 10.922 26.361 1.00 17.35 185 PRO C CA 1
ATOM 5443 C C . PRO C 1 163 ? -2.753 9.956 26.504 1.00 20.25 185 PRO C C 1
ATOM 5444 O O . PRO C 1 163 ? -3.901 10.292 26.269 1.00 20.91 185 PRO C O 1
ATOM 5448 N N . VAL C 1 164 ? -2.428 8.717 26.866 1.00 18.71 186 VAL C N 1
ATOM 5449 C CA . VAL C 1 164 ? -3.415 7.690 27.116 1.00 17.97 186 VAL C CA 1
ATOM 5450 C C . VAL C 1 164 ? -3.053 7.046 28.437 1.00 16.71 186 VAL C C 1
ATOM 5451 O O . VAL C 1 164 ? -1.919 7.112 28.896 1.00 17.95 186 VAL C O 1
ATOM 5455 N N . LYS C 1 165 ? -4.023 6.298 28.979 1.00 18.01 187 LYS C N 1
ATOM 5456 C CA . LYS C 1 165 ? -3.820 5.546 30.226 1.00 20.42 187 LYS C CA 1
ATOM 5457 C C . LYS C 1 165 ? -2.636 4.610 30.090 1.00 17.63 187 LYS C C 1
ATOM 5458 O O . LYS C 1 165 ? -2.522 3.909 29.070 1.00 15.52 187 LYS C O 1
ATOM 5464 N N . ASN C 1 166 ? -1.767 4.560 31.092 1.00 18.84 188 ASN C N 1
ATOM 5465 C CA . ASN C 1 166 ? -0.654 3.625 31.112 1.00 19.66 188 ASN C CA 1
ATOM 5466 C C . ASN C 1 166 ? -1.164 2.163 30.970 1.00 16.50 188 ASN C C 1
ATOM 5467 O O . ASN C 1 166 ? -0.503 1.328 30.325 1.00 16.87 188 ASN C O 1
ATOM 5472 N N . SER C 1 167 ? -2.326 1.856 31.549 1.00 16.46 189 SER C N 1
ATOM 5473 C CA . SER C 1 167 ? -2.884 0.504 31.448 1.00 16.48 189 SER C CA 1
ATOM 5474 C C . SER C 1 167 ? -3.342 0.189 30.017 1.00 16.47 189 SER C C 1
ATOM 5475 O O . SER C 1 167 ? -3.252 -0.953 29.581 1.00 14.94 189 SER C O 1
ATOM 5478 N N . ALA C 1 168 ? -3.782 1.198 29.250 1.00 14.58 190 ALA C N 1
ATOM 5479 C CA . ALA C 1 168 ? -4.137 0.961 27.884 1.00 12.98 190 ALA C CA 1
ATOM 5480 C C . ALA C 1 168 ? -2.921 0.499 27.104 1.00 12.65 190 ALA C C 1
ATOM 5481 O O . ALA C 1 168 ? -2.985 -0.367 26.261 1.00 14.13 190 ALA C O 1
ATOM 5483 N N . ILE C 1 169 ? -1.764 1.128 27.349 1.00 11.81 191 ILE C N 1
ATOM 5484 C CA . ILE C 1 169 ? -0.531 0.765 26.733 1.00 12.02 191 ILE C CA 1
ATOM 5485 C C . ILE C 1 169 ? -0.113 -0.654 27.149 1.00 13.62 191 ILE C C 1
ATOM 5486 O O . ILE C 1 169 ? 0.175 -1.490 26.280 1.00 12.20 191 ILE C O 1
ATOM 5491 N N . GLU C 1 170 ? -0.093 -0.936 28.463 1.00 12.56 192 GLU C N 1
ATOM 5492 C CA . GLU C 1 170 ? 0.397 -2.243 28.895 1.00 13.29 192 GLU C CA 1
ATOM 5493 C C . GLU C 1 170 ? -0.550 -3.400 28.538 1.00 11.55 192 GLU C C 1
ATOM 5494 O O . GLU C 1 170 ? -0.058 -4.444 28.211 1.00 11.30 192 GLU C O 1
ATOM 5500 N N . ASN C 1 171 ? -1.838 -3.146 28.497 1.00 12.17 193 ASN C N 1
ATOM 5501 C CA . ASN C 1 171 ? -2.765 -4.179 28.073 1.00 12.71 193 ASN C CA 1
ATOM 5502 C C . ASN C 1 171 ? -2.539 -4.470 26.589 1.00 12.37 193 ASN C C 1
ATOM 5503 O O . ASN C 1 171 ? -2.578 -5.598 26.159 1.00 12.03 193 ASN C O 1
ATOM 5508 N N . THR C 1 172 ? -2.326 -3.410 25.792 1.00 12.56 194 THR C N 1
ATOM 5509 C CA . THR C 1 172 ? -2.044 -3.610 24.369 1.00 11.00 194 THR C CA 1
ATOM 5510 C C . THR C 1 172 ? -0.747 -4.406 24.098 1.00 11.07 194 THR C C 1
ATOM 5511 O O . THR C 1 172 ? -0.710 -5.352 23.318 1.00 11.80 194 THR C O 1
ATOM 5515 N N . ILE C 1 173 ? 0.318 -3.996 24.800 1.00 11.21 195 ILE C N 1
ATOM 5516 C CA . ILE C 1 173 ? 1.586 -4.714 24.655 1.00 9.99 195 ILE C CA 1
ATOM 5517 C C . ILE C 1 173 ? 1.429 -6.199 25.086 1.00 9.99 195 ILE C C 1
ATOM 5518 O O . ILE C 1 173 ? 1.882 -7.083 24.398 1.00 11.25 195 ILE C O 1
ATOM 5523 N N . GLU C 1 174 ? 0.795 -6.410 26.227 1.00 11.38 196 GLU C N 1
ATOM 5524 C CA . GLU C 1 174 ? 0.548 -7.790 26.670 1.00 10.41 196 GLU C CA 1
ATOM 5525 C C . GLU C 1 174 ? -0.117 -8.624 25.595 1.00 10.94 196 GLU C C 1
ATOM 5526 O O . GLU C 1 174 ? 0.315 -9.727 25.304 1.00 11.50 196 GLU C O 1
ATOM 5532 N N . ASN C 1 175 ? -1.114 -8.021 24.952 1.00 10.18 197 ASN C N 1
ATOM 5533 C CA . ASN C 1 175 ? -1.907 -8.736 23.941 1.00 9.93 197 ASN C CA 1
ATOM 5534 C C . ASN C 1 175 ? -1.102 -9.041 22.695 1.00 10.51 197 ASN C C 1
ATOM 5535 O O . ASN C 1 175 ? -1.478 -9.841 21.872 1.00 11.35 197 ASN C O 1
ATOM 5540 N N . MET C 1 176 ? -0.055 -8.267 22.454 1.00 10.30 198 MET C N 1
ATOM 5541 C CA . MET C 1 176 ? 0.921 -8.458 21.373 1.00 10.17 198 MET C CA 1
ATOM 5542 C C . MET C 1 176 ? 1.982 -9.538 21.612 1.00 9.56 198 MET C C 1
ATOM 5543 O O . MET C 1 176 ? 2.732 -9.943 20.745 1.00 10.57 198 MET C O 1
ATOM 5548 N N . TYR C 1 177 ? 2.003 -10.097 22.819 1.00 11.19 199 TYR C N 1
ATOM 5549 C CA . TYR C 1 177 ? 3.048 -11.063 23.124 1.00 12.16 199 TYR C CA 1
ATOM 5550 C C . TYR C 1 177 ? 2.885 -12.263 22.201 1.00 11.54 199 TYR C C 1
ATOM 5551 O O . TYR C 1 177 ? 1.750 -12.764 21.962 1.00 12.70 199 TYR C O 1
ATOM 5560 N N . LEU C 1 178 ? 3.972 -12.723 21.625 1.00 10.52 200 LEU C N 1
ATOM 5561 C CA . LEU C 1 178 ? 3.974 -13.848 20.702 1.00 12.60 200 LEU C CA 1
ATOM 5562 C C . LEU C 1 178 ? 4.767 -15.052 21.194 1.00 12.67 200 LEU C C 1
ATOM 5563 O O . LEU C 1 178 ? 4.253 -16.195 21.195 1.00 14.34 200 LEU C O 1
ATOM 5568 N N . GLN C 1 179 ? 5.992 -14.848 21.666 1.00 13.07 201 GLN C N 1
ATOM 5569 C CA . GLN C 1 179 ? 6.902 -15.965 21.977 1.00 12.90 201 GLN C CA 1
ATOM 5570 C C . GLN C 1 179 ? 8.158 -15.401 22.634 1.00 13.63 201 GLN C C 1
ATOM 5571 O O . GLN C 1 179 ? 8.417 -14.201 22.520 1.00 13.21 201 GLN C O 1
ATOM 5577 N N . ASP C 1 180 ? 9.035 -16.281 23.109 1.00 14.76 202 ASP C N 1
ATOM 5578 C CA . ASP C 1 180 ? 10.413 -15.947 23.430 1.00 14.69 202 ASP C CA 1
ATOM 5579 C C . ASP C 1 180 ? 11.292 -16.443 22.302 1.00 15.92 202 ASP C C 1
ATOM 5580 O O . ASP C 1 180 ? 10.958 -17.410 21.583 1.00 18.32 202 ASP C O 1
ATOM 5585 N N . LEU C 1 181 ? 12.319 -15.665 21.998 1.00 16.62 203 LEU C N 1
ATOM 5586 C CA . LEU C 1 181 ? 13.306 -16.038 21.010 1.00 16.78 203 LEU C CA 1
ATOM 5587 C C . LEU C 1 181 ? 14.380 -16.887 21.651 1.00 19.05 203 LEU C C 1
ATOM 5588 O O . LEU C 1 181 ? 14.238 -17.301 22.782 1.00 18.75 203 LEU C O 1
ATOM 5593 N N . ASP C 1 182 ? 15.392 -17.243 20.871 1.00 19.19 204 ASP C N 1
ATOM 5594 C CA . ASP C 1 182 ? 16.251 -18.390 21.191 1.00 25.36 204 ASP C CA 1
ATOM 5595 C C . ASP C 1 182 ? 17.006 -18.134 22.487 1.00 25.87 204 ASP C C 1
ATOM 5596 O O . ASP C 1 182 ? 17.281 -19.076 23.242 1.00 29.99 204 ASP C O 1
ATOM 5601 N N . ASN C 1 183 ? 17.292 -16.861 22.761 1.00 27.30 205 ASN C N 1
ATOM 5602 C CA . ASN C 1 183 ? 18.040 -16.473 23.959 1.00 25.44 205 ASN C CA 1
ATOM 5603 C C . ASN C 1 183 ? 17.143 -15.889 25.077 1.00 25.77 205 ASN C C 1
ATOM 5604 O O . ASN C 1 183 ? 17.591 -15.150 25.954 1.00 26.65 205 ASN C O 1
ATOM 5609 N N . SER C 1 184 ? 15.878 -16.290 25.064 1.00 22.90 206 SER C N 1
ATOM 5610 C CA . SER C 1 184 ? 14.880 -15.866 26.041 1.00 21.58 206 SER C CA 1
ATOM 5611 C C . SER C 1 184 ? 14.423 -14.421 25.903 1.00 17.62 206 SER C C 1
ATOM 5612 O O . SER C 1 184 ? 13.635 -13.954 26.726 1.00 23.48 206 SER C O 1
ATOM 5615 N N . THR C 1 185 ? 14.887 -13.720 24.883 1.00 17.08 207 THR C N 1
ATOM 5616 C CA . THR C 1 185 ? 14.378 -12.374 24.596 1.00 16.27 207 THR C CA 1
ATOM 5617 C C . THR C 1 185 ? 12.898 -12.511 24.240 1.00 15.99 207 THR C C 1
ATOM 5618 O O . THR C 1 185 ? 12.505 -13.413 23.478 1.00 18.85 207 THR C O 1
ATOM 5622 N N . LYS C 1 186 ? 12.075 -11.653 24.795 1.00 12.49 208 LYS C N 1
ATOM 5623 C CA . LYS C 1 186 ? 10.613 -11.763 24.629 1.00 13.51 208 LYS C CA 1
ATOM 5624 C C . LYS C 1 186 ? 10.168 -10.918 23.456 1.00 12.27 208 LYS C C 1
ATOM 5625 O O . LYS C 1 186 ? 10.573 -9.771 23.297 1.00 12.75 208 LYS C O 1
ATOM 5631 N N . LEU C 1 187 ? 9.342 -11.512 22.601 1.00 11.80 209 LEU C N 1
ATOM 5632 C CA . LEU C 1 187 ? 8.855 -10.920 21.354 1.00 12.79 209 LEU C CA 1
ATOM 5633 C C . LEU C 1 187 ? 7.402 -10.552 21.468 1.00 12.90 209 LEU C C 1
ATOM 5634 O O . LEU C 1 187 ? 6.572 -11.438 21.679 1.00 11.41 209 LEU C O 1
ATOM 5639 N N . TYR C 1 188 ? 7.079 -9.299 21.252 1.00 12.70 210 TYR C N 1
ATOM 5640 C CA . TYR C 1 188 ? 5.719 -8.783 21.245 1.00 13.05 210 TYR C CA 1
ATOM 5641 C C . TYR C 1 188 ? 5.583 -8.156 19.885 1.00 13.08 210 TYR C C 1
ATOM 5642 O O . TYR C 1 188 ? 6.285 -7.203 19.557 1.00 14.47 210 TYR C O 1
ATOM 5651 N N . GLY C 1 189 ? 4.690 -8.612 19.044 1.00 12.75 211 GLY C N 1
ATOM 5652 C CA . GLY C 1 189 ? 4.653 -8.041 17.705 1.00 13.76 211 GLY C CA 1
ATOM 5653 C C . GLY C 1 189 ? 3.332 -8.206 17.004 1.00 13.41 211 GLY C C 1
ATOM 5654 O O . GLY C 1 189 ? 2.375 -8.781 17.556 1.00 16.22 211 GLY C O 1
ATOM 5655 N N . LYS C 1 190 ? 3.235 -7.587 15.852 1.00 12.72 212 LYS C N 1
ATOM 5656 C CA . LYS C 1 190 ? 2.004 -7.538 15.085 1.00 11.99 212 LYS C CA 1
ATOM 5657 C C . LYS C 1 190 ? 2.371 -7.573 13.638 1.00 12.44 212 LYS C C 1
ATOM 5658 O O . LYS C 1 190 ? 3.179 -6.750 13.159 1.00 12.33 212 LYS C O 1
ATOM 5664 N N . THR C 1 191 ? 1.634 -8.349 12.863 1.00 11.34 213 THR C N 1
ATOM 5665 C CA . THR C 1 191 ? 1.726 -8.373 11.412 1.00 13.44 213 THR C CA 1
ATOM 5666 C C . THR C 1 191 ? 0.689 -7.471 10.763 1.00 10.43 213 THR C C 1
ATOM 5667 O O . THR C 1 191 ? -0.274 -7.037 11.338 1.00 11.51 213 THR C O 1
ATOM 5671 N N . GLY C 1 192 ? 0.948 -7.142 9.505 1.00 11.26 214 GLY C N 1
ATOM 5672 C CA . GLY C 1 192 ? -0.062 -6.588 8.630 1.00 12.38 214 GLY C CA 1
ATOM 5673 C C . GLY C 1 192 ? 0.304 -6.813 7.169 1.00 12.09 214 GLY C C 1
ATOM 5674 O O . GLY C 1 192 ? 1.463 -6.914 6.807 1.00 12.37 214 GLY C O 1
ATOM 5675 N N . ALA C 1 193 ? -0.728 -6.978 6.325 1.00 11.87 215 ALA C N 1
ATOM 5676 C CA . ALA C 1 193 ? -0.491 -7.311 4.921 1.00 12.15 215 ALA C CA 1
ATOM 5677 C C . ALA C 1 193 ? -1.666 -6.887 4.070 1.00 13.41 215 ALA C C 1
ATOM 5678 O O . ALA C 1 193 ? -2.801 -6.874 4.501 1.00 12.85 215 ALA C O 1
ATOM 5680 N N . GLY C 1 194 ? -1.355 -6.546 2.833 1.00 13.91 216 GLY C N 1
ATOM 5681 C CA . GLY C 1 194 ? -2.375 -6.208 1.857 1.00 15.12 216 GLY C CA 1
ATOM 5682 C C . GLY C 1 194 ? -1.723 -6.044 0.511 1.00 13.74 216 GLY C C 1
ATOM 5683 O O . GLY C 1 194 ? -0.506 -6.059 0.385 1.00 14.52 216 GLY C O 1
ATOM 5684 N N . PHE C 1 195 ? -2.573 -5.836 -0.491 1.00 13.99 217 PHE C N 1
ATOM 5685 C CA . PHE C 1 195 ? -2.094 -5.558 -1.850 1.00 13.19 217 PHE C CA 1
ATOM 5686 C C . PHE C 1 195 ? -2.095 -4.080 -2.056 1.00 13.75 217 PHE C C 1
ATOM 5687 O O . PHE C 1 195 ? -3.025 -3.382 -1.708 1.00 15.77 217 PHE C O 1
ATOM 5695 N N . THR C 1 196 ? -1.196 -3.574 -2.865 1.00 16.52 219 THR C N 1
ATOM 5696 C CA A THR C 1 196 ? -1.211 -2.199 -3.308 0.50 17.11 219 THR C CA 1
ATOM 5697 C CA B THR C 1 196 ? -1.150 -2.211 -3.376 0.50 16.75 219 THR C CA 1
ATOM 5698 C C . THR C 1 196 ? -2.347 -1.942 -4.274 1.00 17.48 219 THR C C 1
ATOM 5699 O O . THR C 1 196 ? -2.574 -2.692 -5.240 1.00 16.79 219 THR C O 1
ATOM 5706 N N . ALA C 1 197 ? -3.066 -0.870 -4.009 1.00 15.58 220 ALA C N 1
ATOM 5707 C CA . ALA C 1 197 ? -4.183 -0.488 -4.864 1.00 18.22 220 ALA C CA 1
ATOM 5708 C C . ALA C 1 197 ? -3.670 -0.292 -6.295 1.00 19.04 220 ALA C C 1
ATOM 5709 O O . ALA C 1 197 ? -2.588 0.249 -6.543 1.00 20.68 220 ALA C O 1
ATOM 5711 N N . ASN C 1 198 ? -4.411 -0.870 -7.245 1.00 19.84 221 ASN C N 1
ATOM 5712 C CA . ASN C 1 198 ? -4.163 -0.676 -8.670 1.00 18.49 221 ASN C CA 1
ATOM 5713 C C . ASN C 1 198 ? -2.899 -1.310 -9.227 1.00 18.72 221 ASN C C 1
ATOM 5714 O O . ASN C 1 198 ? -2.549 -1.086 -10.393 1.00 21.01 221 ASN C O 1
ATOM 5719 N N . ARG C 1 199 ? -2.242 -2.175 -8.450 1.00 17.67 222 ARG C N 1
ATOM 5720 C CA . ARG C 1 199 ? -1.004 -2.823 -8.843 1.00 17.35 222 ARG C CA 1
ATOM 5721 C C . ARG C 1 199 ? -1.004 -4.248 -8.313 1.00 16.15 222 ARG C C 1
ATOM 5722 O O . ARG C 1 199 ? -1.866 -4.606 -7.502 1.00 17.26 222 ARG C O 1
ATOM 5730 N N . THR C 1 200 ? -0.015 -5.016 -8.693 1.00 15.79 223 THR C N 1
ATOM 5731 C CA . THR C 1 200 ? 0.041 -6.424 -8.291 1.00 15.46 223 THR C CA 1
ATOM 5732 C C . THR C 1 200 ? 0.826 -6.627 -7.008 1.00 16.42 223 THR C C 1
ATOM 5733 O O . THR C 1 200 ? 0.836 -7.715 -6.473 1.00 15.86 223 THR C O 1
ATOM 5737 N N . LEU C 1 201 ? 1.495 -5.598 -6.525 1.00 17.05 224 LEU C N 1
ATOM 5738 C CA . LEU C 1 201 ? 2.391 -5.716 -5.400 1.00 15.90 224 LEU C CA 1
ATOM 5739 C C . LEU C 1 201 ? 1.664 -6.037 -4.097 1.00 15.17 224 LEU C C 1
ATOM 5740 O O . LEU C 1 201 ? 0.565 -5.613 -3.900 1.00 16.39 224 LEU C O 1
ATOM 5745 N N . GLN C 1 202 ? 2.441 -6.560 -3.164 1.00 16.17 225 GLN C N 1
ATOM 5746 C CA . GLN C 1 202 ? 1.992 -6.787 -1.783 1.00 14.34 225 GLN C CA 1
ATOM 5747 C C . GLN C 1 202 ? 2.853 -5.969 -0.870 1.00 15.48 225 GLN C C 1
ATOM 5748 O O . GLN C 1 202 ? 4.073 -5.859 -1.081 1.00 15.46 225 GLN C O 1
ATOM 5754 N N . ASN C 1 203 ? 2.226 -5.487 0.193 1.00 13.84 226 ASN C N 1
ATOM 5755 C CA . ASN C 1 203 ? 2.907 -4.810 1.303 1.00 13.39 226 ASN C CA 1
ATOM 5756 C C . ASN C 1 203 ? 2.846 -5.695 2.517 1.00 12.70 226 ASN C C 1
ATOM 5757 O O . ASN C 1 203 ? 1.799 -6.340 2.790 1.00 13.27 226 ASN C O 1
ATOM 5762 N N . GLY C 1 204 ? 3.939 -5.772 3.279 1.00 13.81 227 GLY C N 1
ATOM 5763 C CA . GLY C 1 204 ? 3.956 -6.601 4.505 1.00 14.03 227 GLY C CA 1
ATOM 5764 C C . GLY C 1 204 ? 4.685 -5.941 5.652 1.00 12.57 227 GLY C C 1
ATOM 5765 O O . GLY C 1 204 ? 5.601 -5.156 5.400 1.00 13.59 227 GLY C O 1
ATOM 5766 N N . TRP C 1 205 ? 4.108 -6.043 6.855 1.00 11.85 228 TRP C N 1
ATOM 5767 C CA . TRP C 1 205 ? 4.712 -5.510 8.085 1.00 11.02 228 TRP C CA 1
ATOM 5768 C C . TRP C 1 205 ? 4.829 -6.609 9.110 1.00 11.31 228 TRP C C 1
ATOM 5769 O O . TRP C 1 205 ? 3.918 -7.494 9.261 1.00 12.06 228 TRP C O 1
ATOM 5780 N N . PHE C 1 206 ? 5.869 -6.513 9.937 1.00 11.88 229 PHE C N 1
ATOM 5781 C CA . PHE C 1 206 ? 5.912 -7.175 11.258 1.00 11.55 229 PHE C CA 1
ATOM 5782 C C . PHE C 1 206 ? 6.724 -6.287 12.176 1.00 11.66 229 PHE C C 1
ATOM 5783 O O . PHE C 1 206 ? 7.870 -5.954 11.856 1.00 13.20 229 PHE C O 1
ATOM 5791 N N . GLU C 1 207 ? 6.117 -5.842 13.249 1.00 11.04 230 GLU C N 1
ATOM 5792 C CA . GLU C 1 207 ? 6.760 -4.845 14.085 1.00 11.41 230 GLU C CA 1
ATOM 5793 C C . GLU C 1 207 ? 6.325 -4.961 15.495 1.00 11.16 230 GLU C C 1
ATOM 5794 O O . GLU C 1 207 ? 5.372 -5.690 15.831 1.00 12.00 230 GLU C O 1
ATOM 5800 N N . GLY C 1 208 ? 7.092 -4.407 16.414 1.00 11.08 231 GLY C N 1
ATOM 5801 C CA . GLY C 1 208 ? 6.791 -4.467 17.835 1.00 11.12 231 GLY C CA 1
ATOM 5802 C C . GLY C 1 208 ? 7.976 -4.249 18.724 1.00 12.49 231 GLY C C 1
ATOM 5803 O O . GLY C 1 208 ? 8.785 -3.328 18.459 1.00 12.70 231 GLY C O 1
ATOM 5804 N N . PHE C 1 209 ? 8.020 -4.995 19.819 1.00 10.55 232 PHE C N 1
ATOM 5805 C CA . PHE C 1 209 ? 8.884 -4.760 20.932 1.00 11.34 232 PHE C CA 1
ATOM 5806 C C . PHE C 1 209 ? 9.694 -6.044 21.148 1.00 12.58 232 PHE C C 1
ATOM 5807 O O . PHE C 1 209 ? 9.181 -7.157 21.046 1.00 12.97 232 PHE C O 1
ATOM 5815 N N . ILE C 1 210 ? 10.920 -5.894 21.618 1.00 13.17 233 ILE C N 1
ATOM 5816 C CA . ILE C 1 210 ? 11.626 -6.978 22.259 1.00 14.76 233 ILE C CA 1
ATOM 5817 C C . ILE C 1 210 ? 12.170 -6.562 23.600 1.00 14.74 233 ILE C C 1
ATOM 5818 O O . ILE C 1 210 ? 12.672 -5.453 23.769 1.00 15.55 233 ILE C O 1
ATOM 5823 N N . ILE C 1 211 ? 12.061 -7.459 24.544 1.00 13.40 234 ILE C N 1
ATOM 5824 C CA . ILE C 1 211 ? 12.600 -7.252 25.886 1.00 14.84 234 ILE C CA 1
ATOM 5825 C C . ILE C 1 211 ? 13.594 -8.367 26.122 1.00 15.84 234 ILE C C 1
ATOM 5826 O O . ILE C 1 211 ? 13.225 -9.552 26.258 1.00 15.46 234 ILE C O 1
ATOM 5831 N N A SER C 1 212 ? 14.850 -7.973 26.305 0.70 15.08 235 SER C N 1
ATOM 5832 N N B SER C 1 212 ? 14.877 -8.010 26.185 0.30 15.93 235 SER C N 1
ATOM 5833 C CA A SER C 1 212 ? 15.920 -8.923 26.506 0.70 16.22 235 SER C CA 1
ATOM 5834 C CA B SER C 1 212 ? 15.930 -8.991 26.426 0.30 16.23 235 SER C CA 1
ATOM 5835 C C A SER C 1 212 ? 15.845 -9.476 27.924 0.70 15.16 235 SER C C 1
ATOM 5836 C C B SER C 1 212 ? 15.899 -9.454 27.887 0.30 16.58 235 SER C C 1
ATOM 5837 O O A SER C 1 212 ? 15.364 -8.814 28.807 0.70 16.44 235 SER C O 1
ATOM 5838 O O B SER C 1 212 ? 15.401 -8.750 28.753 0.30 17.05 235 SER C O 1
ATOM 5843 N N . LYS C 1 213 ? 16.378 -10.670 28.129 1.00 18.38 236 LYS C N 1
ATOM 5844 C CA . LYS C 1 213 ? 16.472 -11.220 29.460 1.00 18.08 236 LYS C CA 1
ATOM 5845 C C . LYS C 1 213 ? 17.420 -10.405 30.355 1.00 18.08 236 LYS C C 1
ATOM 5846 O O . LYS C 1 213 ? 17.243 -10.394 31.556 1.00 20.42 236 LYS C O 1
ATOM 5852 N N . SER C 1 214 ? 18.258 -9.578 29.746 1.00 19.17 237 SER C N 1
ATOM 5853 C CA . SER C 1 214 ? 19.097 -8.627 30.486 1.00 23.61 237 SER C CA 1
ATOM 5854 C C . SER C 1 214 ? 18.344 -7.391 30.917 1.00 29.28 237 SER C C 1
ATOM 5855 O O . SER C 1 214 ? 18.899 -6.543 31.637 1.00 32.60 237 SER C O 1
ATOM 5858 N N . GLY C 1 215 ? 17.112 -7.260 30.431 1.00 26.59 238 GLY C N 1
ATOM 5859 C CA . GLY C 1 215 ? 16.184 -6.213 30.869 1.00 28.85 238 GLY C CA 1
ATOM 5860 C C . GLY C 1 215 ? 16.088 -5.068 29.868 1.00 27.11 238 GLY C C 1
ATOM 5861 O O . GLY C 1 215 ? 15.208 -4.234 29.957 1.00 34.70 238 GLY C O 1
ATOM 5862 N N . HIS C 1 216 ? 16.906 -5.118 28.837 1.00 23.07 239 HIS C N 1
ATOM 5863 C CA . HIS C 1 216 ? 16.908 -4.058 27.874 1.00 19.74 239 HIS C CA 1
ATOM 5864 C C . HIS C 1 216 ? 15.778 -4.128 26.861 1.00 16.68 239 HIS C C 1
ATOM 5865 O O . HIS C 1 216 ? 15.494 -5.195 26.366 1.00 18.34 239 HIS C O 1
ATOM 5872 N N A LYS C 1 217 ? 15.113 -2.982 26.614 0.70 13.67 240 LYS C N 1
ATOM 5873 N N B LYS C 1 217 ? 15.353 -2.985 26.368 0.30 14.81 240 LYS C N 1
ATOM 5874 C CA A LYS C 1 217 ? 13.952 -2.887 25.681 0.70 14.37 240 LYS C CA 1
ATOM 5875 C CA B LYS C 1 217 ? 14.188 -2.991 25.539 0.30 14.09 240 LYS C CA 1
ATOM 5876 C C A LYS C 1 217 ? 14.264 -2.211 24.330 0.70 16.71 240 LYS C C 1
ATOM 5877 C C B LYS C 1 217 ? 14.443 -2.306 24.231 0.30 15.01 240 LYS C C 1
ATOM 5878 O O A LYS C 1 217 ? 14.872 -1.126 24.299 0.70 16.37 240 LYS C O 1
ATOM 5879 O O B LYS C 1 217 ? 15.340 -1.473 24.072 0.30 12.90 240 LYS C O 1
ATOM 5890 N N . TYR C 1 218 ? 13.738 -2.783 23.234 1.00 14.78 241 TYR C N 1
ATOM 5891 C CA . TYR C 1 218 ? 13.987 -2.341 21.893 1.00 13.84 241 TYR C CA 1
ATOM 5892 C C . TYR C 1 218 ? 12.661 -2.315 21.145 1.00 14.87 241 TYR C C 1
ATOM 5893 O O . TYR C 1 218 ? 11.707 -3.010 21.534 1.00 15.93 241 TYR C O 1
ATOM 5902 N N . VAL C 1 219 ? 12.593 -1.510 20.104 1.00 11.71 242 VAL C N 1
ATOM 5903 C CA . VAL C 1 219 ? 11.514 -1.583 19.167 1.00 12.34 242 VAL C CA 1
ATOM 5904 C C . VAL C 1 219 ? 12.048 -1.915 17.812 1.00 13.28 242 VAL C C 1
ATOM 5905 O O . VAL C 1 219 ? 13.206 -1.589 17.476 1.00 14.10 242 VAL C O 1
ATOM 5909 N N . PHE C 1 220 ? 11.229 -2.550 16.969 1.00 12.63 243 PHE C N 1
ATOM 5910 C CA . PHE C 1 220 ? 11.675 -2.965 15.657 1.00 12.66 243 PHE C CA 1
ATOM 5911 C C . PHE C 1 220 ? 10.533 -2.944 14.645 1.00 13.62 243 PHE C C 1
ATOM 5912 O O . PHE C 1 220 ? 9.314 -2.936 15.009 1.00 12.51 243 PHE C O 1
ATOM 5920 N N . VAL C 1 221 ? 10.915 -2.762 13.392 1.00 13.46 244 VAL C N 1
ATOM 5921 C CA . VAL C 1 221 ? 9.980 -2.835 12.271 1.00 11.79 244 VAL C CA 1
ATOM 5922 C C . VAL C 1 221 ? 10.656 -3.610 11.188 1.00 13.96 244 VAL C C 1
ATOM 5923 O O . VAL C 1 221 ? 11.802 -3.266 10.794 1.00 15.04 244 VAL C O 1
ATOM 5927 N N . SER C 1 222 ? 9.973 -4.589 10.601 1.00 14.22 245 SER C N 1
ATOM 5928 C CA . SER C 1 222 ? 10.350 -5.280 9.393 1.00 13.81 245 SER C CA 1
ATOM 5929 C C . SER C 1 222 ? 9.238 -5.083 8.376 1.00 14.57 245 SER C C 1
ATOM 5930 O O . SER C 1 222 ? 8.069 -5.227 8.699 1.00 15.61 245 SER C O 1
ATOM 5933 N N . ALA C 1 223 ? 9.559 -4.561 7.201 1.00 14.74 246 ALA C N 1
ATOM 5934 C CA . ALA C 1 223 ? 8.523 -4.225 6.237 1.00 14.17 246 ALA C CA 1
ATOM 5935 C C . ALA C 1 223 ? 9.012 -4.387 4.822 1.00 15.45 246 ALA C C 1
ATOM 5936 O O . ALA C 1 223 ? 10.204 -4.347 4.560 1.00 15.75 246 ALA C O 1
ATOM 5938 N N . LEU C 1 224 ? 8.103 -4.680 3.917 1.00 14.74 247 LEU C N 1
ATOM 5939 C CA . LEU C 1 224 ? 8.463 -4.900 2.520 1.00 15.34 247 LEU C CA 1
ATOM 5940 C C . LEU C 1 224 ? 7.300 -4.622 1.591 1.00 16.09 247 LEU C C 1
ATOM 5941 O O . LEU C 1 224 ? 6.147 -4.554 2.016 1.00 14.96 247 LEU C O 1
ATOM 5946 N N . THR C 1 225 ? 7.644 -4.268 0.352 1.00 14.52 248 THR C N 1
ATOM 5947 C CA . THR C 1 225 ? 6.709 -4.200 -0.756 1.00 15.93 248 THR C CA 1
ATOM 5948 C C . THR C 1 225 ? 7.290 -4.961 -1.923 1.00 18.41 248 THR C C 1
ATOM 5949 O O . THR C 1 225 ? 8.453 -4.752 -2.234 1.00 18.75 248 THR C O 1
ATOM 5953 N N . GLY C 1 226 ? 6.548 -5.854 -2.556 1.00 17.76 249 GLY C N 1
ATOM 5954 C CA . GLY C 1 226 ? 7.134 -6.648 -3.644 1.00 18.81 249 GLY C CA 1
ATOM 5955 C C . GLY C 1 226 ? 6.113 -7.481 -4.364 1.00 18.96 249 GLY C C 1
ATOM 5956 O O . GLY C 1 226 ? 4.991 -7.641 -3.882 1.00 19.06 249 GLY C O 1
ATOM 5957 N N . ASN C 1 227 ? 6.500 -7.991 -5.535 1.00 18.49 250 ASN C N 1
ATOM 5958 C CA . ASN C 1 227 ? 5.682 -8.961 -6.274 1.00 19.14 250 ASN C CA 1
ATOM 5959 C C . ASN C 1 227 ? 5.917 -10.346 -5.777 1.00 20.04 250 ASN C C 1
ATOM 5960 O O . ASN C 1 227 ? 6.930 -10.961 -6.070 1.00 25.52 250 ASN C O 1
ATOM 5965 N N . LEU C 1 228 ? 5.003 -10.822 -4.945 1.00 18.82 251 LEU C N 1
ATOM 5966 C CA . LEU C 1 228 ? 5.099 -12.139 -4.366 1.00 19.53 251 LEU C CA 1
ATOM 5967 C C . LEU C 1 228 ? 3.992 -13.043 -4.893 1.00 18.43 251 LEU C C 1
ATOM 5968 O O . LEU C 1 228 ? 3.698 -14.067 -4.332 1.00 21.32 251 LEU C O 1
ATOM 5973 N N . GLY C 1 229 ? 3.409 -12.644 -6.012 1.00 20.07 252 GLY C N 1
ATOM 5974 C CA . GLY C 1 229 ? 2.296 -13.396 -6.630 1.00 18.76 252 GLY C CA 1
ATOM 5975 C C . GLY C 1 229 ? 0.940 -13.054 -6.029 1.00 19.55 252 GLY C C 1
ATOM 5976 O O . GLY C 1 229 ? 0.750 -11.995 -5.441 1.00 19.16 252 GLY C O 1
ATOM 5977 N N . SER C 1 230 ? 0.006 -13.979 -6.178 1.00 17.43 253 SER C N 1
ATOM 5978 C CA . SER C 1 230 ? -1.395 -13.774 -5.823 1.00 18.65 253 SER C CA 1
ATOM 5979 C C . SER C 1 230 ? -1.755 -14.238 -4.402 1.00 17.70 253 SER C C 1
ATOM 5980 O O . SER C 1 230 ? -2.848 -13.974 -3.894 1.00 18.65 253 SER C O 1
ATOM 5983 N N . ASN C 1 231 ? -0.827 -14.928 -3.782 1.00 17.52 254 ASN C N 1
ATOM 5984 C CA . ASN C 1 231 ? -1.043 -15.435 -2.417 1.00 17.91 254 ASN C CA 1
ATOM 5985 C C . ASN C 1 231 ? -0.373 -14.440 -1.468 1.00 16.59 254 ASN C C 1
ATOM 5986 O O . ASN C 1 231 ? 0.829 -14.238 -1.576 1.00 17.75 254 ASN C O 1
ATOM 5991 N N . LEU C 1 232 ? -1.139 -13.866 -0.547 1.00 16.43 255 LEU C N 1
ATOM 5992 C CA . LEU C 1 232 ? -0.610 -12.796 0.326 1.00 14.63 255 LEU C CA 1
ATOM 5993 C C . LEU C 1 232 ? 0.298 -13.325 1.422 1.00 15.66 255 LEU C C 1
ATOM 5994 O O . LEU C 1 232 ? -0.179 -13.835 2.437 1.00 17.38 255 LEU C O 1
ATOM 5999 N N . THR C 1 233 ? 1.597 -13.280 1.183 1.00 15.36 256 THR C N 1
ATOM 6000 C CA . THR C 1 233 ? 2.604 -13.817 2.088 1.00 16.26 256 THR C CA 1
ATOM 6001 C C . THR C 1 233 ? 3.560 -12.757 2.580 1.00 15.76 256 THR C C 1
ATOM 6002 O O . THR C 1 233 ? 4.574 -13.070 3.201 1.00 16.12 256 THR C O 1
ATOM 6006 N N . SER C 1 234 ? 3.293 -11.497 2.251 1.00 14.03 257 SER C N 1
ATOM 6007 C CA . SER C 1 234 ? 4.206 -10.421 2.597 1.00 13.68 257 SER C CA 1
ATOM 6008 C C . SER C 1 234 ? 4.476 -10.333 4.093 1.00 13.31 257 SER C C 1
ATOM 6009 O O . SER C 1 234 ? 5.585 -10.005 4.501 1.00 13.98 257 SER C O 1
ATOM 6012 N N . SER C 1 235 ? 3.474 -10.514 4.946 1.00 13.66 258 SER C N 1
ATOM 6013 C CA . SER C 1 235 ? 3.722 -10.434 6.391 1.00 12.58 258 SER C CA 1
ATOM 6014 C C . SER C 1 235 ? 4.288 -11.725 6.924 1.00 13.05 258 SER C C 1
ATOM 6015 O O . SER C 1 235 ? 5.130 -11.673 7.836 1.00 13.67 258 SER C O 1
ATOM 6018 N N . ILE C 1 236 ? 4.035 -12.841 6.278 1.00 14.74 259 ILE C N 1
ATOM 6019 C CA . ILE C 1 236 ? 4.715 -14.060 6.639 1.00 14.80 259 ILE C CA 1
ATOM 6020 C C . ILE C 1 236 ? 6.221 -13.872 6.446 1.00 15.78 259 ILE C C 1
ATOM 6021 O O . ILE C 1 236 ? 7.046 -14.189 7.323 1.00 15.12 259 ILE C O 1
ATOM 6026 N N . LYS C 1 237 ? 6.602 -13.311 5.311 1.00 15.26 260 LYS C N 1
ATOM 6027 C CA . LYS C 1 237 ? 8.008 -13.073 4.983 1.00 16.21 260 LYS C CA 1
ATOM 6028 C C . LYS C 1 237 ? 8.613 -12.009 5.903 1.00 14.41 260 LYS C C 1
ATOM 6029 O O . LYS C 1 237 ? 9.701 -12.156 6.451 1.00 14.98 260 LYS C O 1
ATOM 6035 N N . ALA C 1 238 ? 7.880 -10.942 6.127 1.00 13.37 261 ALA C N 1
ATOM 6036 C CA . ALA C 1 238 ? 8.404 -9.872 7.005 1.00 13.39 261 ALA C CA 1
ATOM 6037 C C . ALA C 1 238 ? 8.655 -10.427 8.394 1.00 14.16 261 ALA C C 1
ATOM 6038 O O . ALA C 1 238 ? 9.670 -10.059 9.058 1.00 14.34 261 ALA C O 1
ATOM 6040 N N . LYS C 1 239 ? 7.734 -11.267 8.887 1.00 14.15 262 LYS C N 1
ATOM 6041 C CA . LYS C 1 239 ? 7.835 -11.805 10.236 1.00 13.52 262 LYS C CA 1
ATOM 6042 C C . LYS C 1 239 ? 8.972 -12.817 10.335 1.00 14.28 262 LYS C C 1
ATOM 6043 O O . LYS C 1 239 ? 9.805 -12.718 11.251 1.00 13.85 262 LYS C O 1
ATOM 6049 N N . LYS C 1 240 ? 9.073 -13.711 9.359 1.00 13.78 263 LYS C N 1
ATOM 6050 C CA . LYS C 1 240 ? 10.140 -14.656 9.337 1.00 15.69 263 LYS C CA 1
ATOM 6051 C C . LYS C 1 240 ? 11.493 -13.948 9.278 1.00 14.46 263 LYS C C 1
ATOM 6052 O O . LYS C 1 240 ? 12.406 -14.295 10.042 1.00 15.93 263 LYS C O 1
ATOM 6058 N N . ASN C 1 241 ? 11.596 -12.929 8.441 1.00 15.70 264 ASN C N 1
ATOM 6059 C CA . ASN C 1 241 ? 12.821 -12.156 8.316 1.00 16.46 264 ASN C CA 1
ATOM 6060 C C . ASN C 1 241 ? 13.171 -11.470 9.606 1.00 17.05 264 ASN C C 1
ATOM 6061 O O . ASN C 1 241 ? 14.345 -11.511 10.028 1.00 16.30 264 ASN C O 1
ATOM 6066 N N . ALA C 1 242 ? 12.189 -10.906 10.289 1.00 14.58 265 ALA C N 1
ATOM 6067 C CA . ALA C 1 242 ? 12.444 -10.225 11.573 1.00 15.34 265 ALA C CA 1
ATOM 6068 C C . ALA C 1 242 ? 13.015 -11.191 12.557 1.00 15.75 265 ALA C C 1
ATOM 6069 O O . ALA C 1 242 ? 13.989 -10.890 13.265 1.00 16.62 265 ALA C O 1
ATOM 6071 N N . ILE C 1 243 ? 12.395 -12.355 12.687 1.00 16.44 266 ILE C N 1
ATOM 6072 C CA . ILE C 1 243 ? 12.831 -13.349 13.674 1.00 17.51 266 ILE C CA 1
ATOM 6073 C C . ILE C 1 243 ? 14.224 -13.904 13.373 1.00 18.91 266 ILE C C 1
ATOM 6074 O O . ILE C 1 243 ? 15.087 -13.988 14.269 1.00 18.37 266 ILE C O 1
ATOM 6079 N N . THR C 1 244 ? 14.503 -14.153 12.116 1.00 17.12 267 THR C N 1
ATOM 6080 C CA . THR C 1 244 ? 15.847 -14.529 11.679 1.00 18.85 267 THR C CA 1
ATOM 6081 C C . THR C 1 244 ? 16.864 -13.476 12.085 1.00 18.52 267 THR C C 1
ATOM 6082 O O . THR C 1 244 ? 17.856 -13.792 12.750 1.00 19.15 267 THR C O 1
ATOM 6086 N N . ILE C 1 245 ? 16.589 -12.233 11.759 1.00 15.76 268 ILE C N 1
ATOM 6087 C CA . ILE C 1 245 ? 17.502 -11.134 12.087 1.00 17.13 268 ILE C CA 1
ATOM 6088 C C . ILE C 1 245 ? 17.706 -10.984 13.592 1.00 19.81 268 ILE C C 1
ATOM 6089 O O . ILE C 1 245 ? 18.851 -10.901 14.081 1.00 19.54 268 ILE C O 1
ATOM 6094 N N . LEU C 1 246 ? 16.612 -10.984 14.343 1.00 17.13 269 LEU C N 1
ATOM 6095 C CA . LEU C 1 246 ? 16.639 -10.768 15.782 1.00 17.65 269 LEU C CA 1
ATOM 6096 C C . LEU C 1 246 ? 17.417 -11.858 16.471 1.00 19.93 269 LEU C C 1
ATOM 6097 O O . LEU C 1 246 ? 18.222 -11.569 17.392 1.00 20.49 269 LEU C O 1
ATOM 6102 N N . ASN C 1 247 ? 17.231 -13.102 16.042 1.00 20.05 270 ASN C N 1
ATOM 6103 C CA . ASN C 1 247 ? 17.978 -14.210 16.608 1.00 21.41 270 ASN C CA 1
ATOM 6104 C C . ASN C 1 247 ? 19.467 -14.122 16.276 1.00 22.50 270 ASN C C 1
ATOM 6105 O O . ASN C 1 247 ? 20.341 -14.394 17.125 1.00 23.24 270 ASN C O 1
ATOM 6110 N N . THR C 1 248 ? 19.770 -13.578 15.119 1.00 24.58 271 THR C N 1
ATOM 6111 C CA . THR C 1 248 ? 21.155 -13.504 14.697 1.00 28.41 271 THR C CA 1
ATOM 6112 C C . THR C 1 248 ? 21.871 -12.466 15.551 1.00 27.92 271 THR C C 1
ATOM 6113 O O . THR C 1 248 ? 23.024 -12.676 15.971 1.00 29.77 271 THR C O 1
ATOM 6117 N N . LEU C 1 249 ? 21.191 -11.371 15.853 1.00 27.05 272 LEU C N 1
ATOM 6118 C CA . LEU C 1 249 ? 21.777 -10.252 16.593 1.00 28.80 272 LEU C CA 1
ATOM 6119 C C . LEU C 1 249 ? 21.952 -10.577 18.060 1.00 31.10 272 LEU C C 1
ATOM 6120 O O . LEU C 1 249 ? 22.671 -9.881 18.782 1.00 37.34 272 LEU C O 1
ATOM 6125 N N . ASN C 1 250 ? 21.176 -11.552 18.516 1.00 34.63 273 ASN C N 1
ATOM 6126 C CA . ASN C 1 250 ? 21.367 -12.121 19.820 1.00 34.47 273 ASN C CA 1
ATOM 6127 C C . ASN C 1 250 ? 21.208 -11.027 20.873 1.00 36.07 273 ASN C C 1
ATOM 6128 O O . ASN C 1 250 ? 21.935 -10.992 21.876 1.00 41.36 273 ASN C O 1
ATOM 6133 N N . LEU C 1 251 ? 20.296 -10.102 20.593 1.00 39.42 274 LEU C N 1
ATOM 6134 C CA . LEU C 1 251 ? 19.925 -9.037 21.530 1.00 44.40 274 LEU C CA 1
ATOM 6135 C C . LEU C 1 251 ? 18.890 -9.515 22.546 1.00 47.34 274 LEU C C 1
ATOM 6136 O O . LEU C 1 251 ? 18.091 -10.426 22.274 1.00 39.42 274 LEU C O 1
ATOM 6142 N N . THR D 1 2 ? -0.529 -15.896 62.145 1.00 39.02 19 THR D N 1
ATOM 6143 C CA . THR D 1 2 ? -1.684 -14.947 62.068 1.00 38.70 19 THR D CA 1
ATOM 6144 C C . THR D 1 2 ? -2.007 -14.454 60.646 1.00 39.95 19 THR D C 1
ATOM 6145 O O . THR D 1 2 ? -1.169 -13.860 59.951 1.00 26.71 19 THR D O 1
ATOM 6149 N N . ASP D 1 3 ? -3.273 -14.590 60.263 1.00 44.33 20 ASP D N 1
ATOM 6150 C CA . ASP D 1 3 ? -3.761 -14.003 59.015 1.00 42.23 20 ASP D CA 1
ATOM 6151 C C . ASP D 1 3 ? -3.715 -12.478 59.033 1.00 38.06 20 ASP D C 1
ATOM 6152 O O . ASP D 1 3 ? -4.352 -11.834 59.864 1.00 40.40 20 ASP D O 1
ATOM 6157 N N . ILE D 1 4 ? -2.963 -11.896 58.103 1.00 31.91 21 ILE D N 1
ATOM 6158 C CA . ILE D 1 4 ? -2.874 -10.423 57.983 1.00 30.47 21 ILE D CA 1
ATOM 6159 C C . ILE D 1 4 ? -3.563 -9.939 56.699 1.00 33.47 21 ILE D C 1
ATOM 6160 O O . ILE D 1 4 ? -3.272 -8.843 56.199 1.00 34.03 21 ILE D O 1
ATOM 6165 N N . SER D 1 5 ? -4.527 -10.730 56.230 1.00 36.07 22 SER D N 1
ATOM 6166 C CA . SER D 1 5 ? -5.254 -10.436 54.977 1.00 37.37 22 SER D CA 1
ATOM 6167 C C . SER D 1 5 ? -5.773 -8.995 54.887 1.00 42.22 22 SER D C 1
ATOM 6168 O O . SER D 1 5 ? -5.784 -8.388 53.815 1.00 38.41 22 SER D O 1
ATOM 6171 N N . THR D 1 6 ? -6.197 -8.440 56.012 1.00 43.44 23 THR D N 1
ATOM 6172 C CA . THR D 1 6 ? -6.713 -7.074 56.036 1.00 44.92 23 THR D CA 1
ATOM 6173 C C . THR D 1 6 ? -5.759 -6.031 55.464 1.00 44.66 23 THR D C 1
ATOM 6174 O O . THR D 1 6 ? -6.177 -5.114 54.745 1.00 37.02 23 THR D O 1
ATOM 6178 N N . VAL D 1 7 ? -4.487 -6.115 55.846 1.00 37.41 24 VAL D N 1
ATOM 6179 C CA . VAL D 1 7 ? -3.493 -5.154 55.388 1.00 34.34 24 VAL D CA 1
ATOM 6180 C C . VAL D 1 7 ? -2.965 -5.547 53.998 1.00 24.00 24 VAL D C 1
ATOM 6181 O O . VAL D 1 7 ? -2.672 -4.702 53.151 1.00 30.17 24 VAL D O 1
ATOM 6185 N N . ALA D 1 8 ? -2.718 -6.839 53.872 1.00 26.64 25 ALA D N 1
ATOM 6186 C CA . ALA D 1 8 ? -1.965 -7.380 52.768 1.00 24.79 25 ALA D CA 1
ATOM 6187 C C . ALA D 1 8 ? -2.808 -7.466 51.499 1.00 23.55 25 ALA D C 1
ATOM 6188 O O . ALA D 1 8 ? -2.279 -7.372 50.404 1.00 21.36 25 ALA D O 1
ATOM 6190 N N . SER D 1 9 ? -4.112 -7.679 51.649 1.00 27.53 26 SER D N 1
ATOM 6191 C CA . SER D 1 9 ? -4.978 -7.906 50.472 1.00 28.36 26 SER D CA 1
ATOM 6192 C C . SER D 1 9 ? -4.924 -6.775 49.443 1.00 26.80 26 SER D C 1
ATOM 6193 O O . SER D 1 9 ? -4.613 -7.016 48.274 1.00 22.71 26 SER D O 1
ATOM 6196 N N . PRO D 1 10 ? -5.154 -5.518 49.864 1.00 27.97 27 PRO D N 1
ATOM 6197 C CA . PRO D 1 10 ? -5.064 -4.419 48.903 1.00 27.10 27 PRO D CA 1
ATOM 6198 C C . PRO D 1 10 ? -3.705 -4.289 48.261 1.00 25.33 27 PRO D C 1
ATOM 6199 O O . PRO D 1 10 ? -3.600 -3.882 47.106 1.00 27.16 27 PRO D O 1
ATOM 6203 N N . LEU D 1 11 ? -2.658 -4.638 49.025 1.00 23.24 28 LEU D N 1
ATOM 6204 C CA . LEU D 1 11 ? -1.304 -4.527 48.558 1.00 21.18 28 LEU D CA 1
ATOM 6205 C C . LEU D 1 11 ? -0.986 -5.501 47.431 1.00 17.96 28 LEU D C 1
ATOM 6206 O O . LEU D 1 11 ? -0.145 -5.236 46.572 1.00 19.53 28 LEU D O 1
ATOM 6211 N N . PHE D 1 12 ? -1.620 -6.673 47.512 1.00 18.14 29 PHE D N 1
ATOM 6212 C CA . PHE D 1 12 ? -1.398 -7.714 46.507 1.00 19.30 29 PHE D CA 1
ATOM 6213 C C . PHE D 1 12 ? -2.521 -7.849 45.483 1.00 18.18 29 PHE D C 1
ATOM 6214 O O . PHE D 1 12 ? -2.451 -8.677 44.581 1.00 18.83 29 PHE D O 1
ATOM 6222 N N . GLU D 1 13 ? -3.477 -6.936 45.556 1.00 20.20 30 GLU D N 1
ATOM 6223 C CA . GLU D 1 13 ? -4.589 -7.016 44.659 1.00 24.49 30 GLU D CA 1
ATOM 6224 C C . GLU D 1 13 ? -4.081 -6.961 43.233 1.00 20.37 30 GLU D C 1
ATOM 6225 O O . GLU D 1 13 ? -3.165 -6.199 42.891 1.00 21.36 30 GLU D O 1
ATOM 6231 N N . GLY D 1 14 ? -4.568 -7.751 42.194 1.00 22.93 33 GLY D N 1
ATOM 6232 C CA . GLY D 1 14 ? -4.082 -7.727 40.822 1.00 20.79 33 GLY D CA 1
ATOM 6233 C C . GLY D 1 14 ? -2.944 -8.694 40.581 1.00 19.38 33 GLY D C 1
ATOM 6234 O O . GLY D 1 14 ? -2.445 -8.839 39.456 1.00 23.13 33 GLY D O 1
ATOM 6235 N N . THR D 1 15 ? -2.536 -9.356 41.665 1.00 19.92 34 THR D N 1
ATOM 6236 C CA . THR D 1 15 ? -1.496 -10.375 41.618 1.00 16.88 34 THR D CA 1
ATOM 6237 C C . THR D 1 15 ? -1.911 -11.614 42.405 1.00 17.19 34 THR D C 1
ATOM 6238 O O . THR D 1 15 ? -2.835 -11.555 43.223 1.00 19.05 34 THR D O 1
ATOM 6242 N N . GLU D 1 16 ? -1.162 -12.690 42.226 1.00 16.93 35 GLU D N 1
ATOM 6243 C CA A GLU D 1 16 ? -1.167 -13.824 43.138 0.70 18.41 35 GLU D CA 1
ATOM 6244 C CA B GLU D 1 16 ? -1.181 -13.809 43.159 0.30 15.42 35 GLU D CA 1
ATOM 6245 C C . GLU D 1 16 ? 0.004 -13.595 44.087 1.00 15.14 35 GLU D C 1
ATOM 6246 O O . GLU D 1 16 ? 1.123 -13.822 43.683 1.00 14.99 35 GLU D O 1
ATOM 6257 N N . GLY D 1 17 ? -0.276 -13.121 45.301 1.00 15.11 36 GLY D N 1
ATOM 6258 C CA . GLY D 1 17 ? 0.770 -12.640 46.201 1.00 15.27 36 GLY D CA 1
ATOM 6259 C C . GLY D 1 17 ? 0.782 -13.427 47.496 1.00 18.42 36 GLY D C 1
ATOM 6260 O O . GLY D 1 17 ? -0.147 -14.164 47.839 1.00 18.37 36 GLY D O 1
ATOM 6261 N N . CYS D 1 18 ? 1.895 -13.348 48.220 1.00 15.66 37 CYS D N 1
ATOM 6262 C CA . CYS D 1 18 ? 1.989 -13.975 49.526 1.00 14.95 37 CYS D CA 1
ATOM 6263 C C . CYS D 1 18 ? 3.047 -13.333 50.390 1.00 13.81 37 CYS D C 1
ATOM 6264 O O . CYS D 1 18 ? 3.849 -12.538 49.920 1.00 14.69 37 CYS D O 1
ATOM 6267 N N . PHE D 1 19 ? 2.875 -13.472 51.682 1.00 13.27 38 PHE D N 1
ATOM 6268 C CA . PHE D 1 19 ? 3.791 -12.874 52.656 1.00 12.78 38 PHE D CA 1
ATOM 6269 C C . PHE D 1 19 ? 3.894 -13.836 53.815 1.00 14.58 38 PHE D C 1
ATOM 6270 O O . PHE D 1 19 ? 2.906 -14.436 54.242 1.00 15.70 38 PHE D O 1
ATOM 6278 N N . LEU D 1 20 ? 5.115 -14.081 54.243 1.00 12.84 39 LEU D N 1
ATOM 6279 C CA . LEU D 1 20 ? 5.404 -14.915 55.407 1.00 13.61 39 LEU D CA 1
ATOM 6280 C C . LEU D 1 20 ? 6.404 -14.165 56.302 1.00 12.27 39 LEU D C 1
ATOM 6281 O O . LEU D 1 20 ? 7.397 -13.577 55.821 1.00 12.34 39 LEU D O 1
ATOM 6286 N N . LEU D 1 21 ? 6.170 -14.231 57.607 1.00 12.58 40 LEU D N 1
ATOM 6287 C CA . LEU D 1 21 ? 7.107 -13.717 58.603 1.00 12.67 40 LEU D CA 1
ATOM 6288 C C . LEU D 1 21 ? 7.207 -14.713 59.745 1.00 13.79 40 LEU D C 1
ATOM 6289 O O . LEU D 1 21 ? 6.191 -15.085 60.336 1.00 14.32 40 LEU D O 1
ATOM 6294 N N . TYR D 1 22 ? 8.434 -15.144 60.054 1.00 11.81 41 TYR D N 1
ATOM 6295 C CA . TYR D 1 22 ? 8.677 -16.131 61.106 1.00 13.21 41 TYR D CA 1
ATOM 6296 C C . TYR D 1 22 ? 9.738 -15.645 62.049 1.00 13.75 41 TYR D C 1
ATOM 6297 O O . TYR D 1 22 ? 10.687 -15.022 61.640 1.00 13.92 41 TYR D O 1
ATOM 6306 N N . ASP D 1 23 ? 9.573 -15.995 63.328 1.00 14.53 42 ASP D N 1
ATOM 6307 C CA . ASP D 1 23 ? 10.623 -15.737 64.291 1.00 14.25 42 ASP D CA 1
ATOM 6308 C C . ASP D 1 23 ? 11.759 -16.692 63.996 1.00 15.14 42 ASP D C 1
ATOM 6309 O O . ASP D 1 23 ? 11.535 -17.885 63.833 1.00 16.23 42 ASP D O 1
ATOM 6314 N N . ALA D 1 24 ? 12.969 -16.155 63.835 1.00 12.87 43 ALA D N 1
ATOM 6315 C CA . ALA D 1 24 ? 14.078 -16.935 63.358 1.00 14.61 43 ALA D CA 1
ATOM 6316 C C . ALA D 1 24 ? 14.475 -18.003 64.381 1.00 17.03 43 ALA D C 1
ATOM 6317 O O . ALA D 1 24 ? 15.008 -19.069 64.026 1.00 20.03 43 ALA D O 1
ATOM 6319 N N . SER D 1 25 ? 14.315 -17.622 65.703 1.00 17.64 46 SER D N 1
ATOM 6320 C CA . SER D 1 25 ? 14.822 -18.494 66.757 1.00 22.01 46 SER D CA 1
ATOM 6321 C C . SER D 1 25 ? 13.856 -19.616 67.022 1.00 20.93 46 SER D C 1
ATOM 6322 O O . SER D 1 25 ? 14.295 -20.757 67.155 1.00 23.77 46 SER D O 1
ATOM 6325 N N . THR D 1 26 ? 12.561 -19.316 67.100 1.00 17.15 47 THR D N 1
ATOM 6326 C CA . THR D 1 26 ? 11.557 -20.301 67.509 1.00 17.66 47 THR D CA 1
ATOM 6327 C C . THR D 1 26 ? 10.800 -20.906 66.354 1.00 18.24 47 THR D C 1
ATOM 6328 O O . THR D 1 26 ? 10.079 -21.856 66.519 1.00 18.84 47 THR D O 1
ATOM 6332 N N . ASN D 1 27 ? 10.929 -20.320 65.165 1.00 17.30 48 ASN D N 1
ATOM 6333 C CA . ASN D 1 27 ? 10.186 -20.775 63.985 1.00 17.93 48 ASN D CA 1
ATOM 6334 C C . ASN D 1 27 ? 8.688 -20.562 64.107 1.00 17.67 48 ASN D C 1
ATOM 6335 O O . ASN D 1 27 ? 7.914 -21.165 63.366 1.00 18.14 48 ASN D O 1
ATOM 6340 N N . ALA D 1 28 ? 8.271 -19.682 65.004 1.00 17.05 49 ALA D N 1
ATOM 6341 C CA . ALA D 1 28 ? 6.885 -19.301 65.117 1.00 19.40 49 ALA D CA 1
ATOM 6342 C C . ALA D 1 28 ? 6.458 -18.485 63.924 1.00 19.00 49 ALA D C 1
ATOM 6343 O O . ALA D 1 28 ? 7.082 -17.504 63.561 1.00 18.46 49 ALA D O 1
ATOM 6345 N N . GLU D 1 29 ? 5.371 -18.881 63.300 1.00 21.52 50 GLU D N 1
ATOM 6346 C CA . GLU D 1 29 ? 4.743 -18.039 62.303 1.00 21.31 50 GLU D CA 1
ATOM 6347 C C . GLU D 1 29 ? 4.169 -16.815 62.984 1.00 20.55 50 GLU D C 1
ATOM 6348 O O . GLU D 1 29 ? 3.269 -16.912 63.822 1.00 26.50 50 GLU D O 1
ATOM 6354 N N . ILE D 1 30 ? 4.578 -15.644 62.526 1.00 17.40 51 ILE D N 1
ATOM 6355 C CA . ILE D 1 30 ? 4.119 -14.413 63.076 1.00 18.51 51 ILE D CA 1
ATOM 6356 C C . ILE D 1 30 ? 2.998 -13.834 62.204 1.00 19.43 51 ILE D C 1
ATOM 6357 O O . ILE D 1 30 ? 2.013 -13.324 62.712 1.00 22.14 51 ILE D O 1
ATOM 6362 N N . ALA D 1 31 ? 3.169 -13.892 60.879 1.00 17.04 52 ALA D N 1
ATOM 6363 C CA . ALA D 1 31 ? 2.171 -13.331 59.961 1.00 19.36 52 ALA D CA 1
ATOM 6364 C C . ALA D 1 31 ? 2.210 -14.121 58.673 1.00 18.90 52 ALA D C 1
ATOM 6365 O O . ALA D 1 31 ? 3.273 -14.569 58.243 1.00 17.45 52 ALA D O 1
ATOM 6367 N N . GLN D 1 32 ? 1.051 -14.319 58.052 1.00 18.70 53 GLN D N 1
ATOM 6368 C CA . GLN D 1 32 ? 0.973 -15.010 56.799 1.00 19.40 53 GLN D CA 1
ATOM 6369 C C . GLN D 1 32 ? -0.152 -14.421 55.952 1.00 21.42 53 GLN D C 1
ATOM 6370 O O . GLN D 1 32 ? -1.159 -13.921 56.453 1.00 21.05 53 GLN D O 1
ATOM 6376 N N . PHE D 1 33 ? 0.101 -14.398 54.652 1.00 19.02 54 PHE D N 1
ATOM 6377 C CA . PHE D 1 33 ? -0.918 -14.065 53.656 1.00 16.89 54 PHE D CA 1
ATOM 6378 C C . PHE D 1 33 ? -0.791 -15.037 52.504 1.00 19.39 54 PHE D C 1
ATOM 6379 O O . PHE D 1 33 ? 0.299 -15.195 51.955 1.00 17.18 54 PHE D O 1
ATOM 6387 N N . ASN D 1 34 ? -1.884 -15.736 52.182 1.00 18.93 55 ASN D N 1
ATOM 6388 C CA . ASN D 1 34 ? -2.007 -16.641 51.038 1.00 18.94 55 ASN D CA 1
ATOM 6389 C C . ASN D 1 34 ? -1.068 -17.846 51.071 1.00 18.36 55 ASN D C 1
ATOM 6390 O O . ASN D 1 34 ? -0.185 -17.994 50.246 1.00 19.89 55 ASN D O 1
ATOM 6395 N N . LYS D 1 35 ? -1.398 -18.835 51.892 1.00 27.66 56 LYS D N 1
ATOM 6396 C CA . LYS D 1 35 ? -0.564 -20.036 52.014 1.00 26.81 56 LYS D CA 1
ATOM 6397 C C . LYS D 1 35 ? -0.476 -20.862 50.736 1.00 27.85 56 LYS D C 1
ATOM 6398 O O . LYS D 1 35 ? 0.544 -21.482 50.460 1.00 25.50 56 LYS D O 1
ATOM 6404 N N . ALA D 1 36 ? -1.502 -20.831 49.903 1.00 22.24 57 ALA D N 1
ATOM 6405 C CA . ALA D 1 36 ? -1.443 -21.578 48.670 1.00 27.23 57 ALA D CA 1
ATOM 6406 C C . ALA D 1 36 ? -0.308 -21.075 47.766 1.00 20.46 57 ALA D C 1
ATOM 6407 O O . ALA D 1 36 ? 0.408 -21.872 47.175 1.00 21.30 57 ALA D O 1
ATOM 6409 N N . LYS D 1 37 ? -0.157 -19.753 47.670 1.00 19.36 58 LYS D N 1
ATOM 6410 C CA . LYS D 1 37 ? 0.915 -19.142 46.871 1.00 18.67 58 LYS D CA 1
ATOM 6411 C C . LYS D 1 37 ? 2.285 -19.367 47.545 1.00 20.34 58 LYS D C 1
ATOM 6412 O O . LYS D 1 37 ? 3.277 -19.583 46.855 1.00 19.94 58 LYS D O 1
ATOM 6418 N N . CYS D 1 38 ? 2.327 -19.342 48.882 1.00 19.56 59 CYS D N 1
ATOM 6419 C CA . CYS D 1 38 ? 3.549 -19.643 49.641 1.00 18.98 59 CYS D CA 1
ATOM 6420 C C . CYS D 1 38 ? 4.129 -21.038 49.364 1.00 17.34 59 CYS D C 1
ATOM 6421 O O . CYS D 1 38 ? 5.328 -21.269 49.493 1.00 18.37 59 CYS D O 1
ATOM 6424 N N . ALA D 1 39 ? 3.269 -22.023 49.051 1.00 19.69 60 ALA D N 1
ATOM 6425 C CA . ALA D 1 39 ? 3.721 -23.377 48.774 1.00 19.85 60 ALA D CA 1
ATOM 6426 C C . ALA D 1 39 ? 4.191 -23.612 47.324 1.00 19.99 60 ALA D C 1
ATOM 6427 O O . ALA D 1 39 ? 4.742 -24.657 46.999 1.00 25.52 60 ALA D O 1
ATOM 6429 N N . THR D 1 40 ? 3.964 -22.634 46.448 1.00 19.98 61 THR D N 1
ATOM 6430 C CA . THR D 1 40 ? 4.210 -22.830 45.020 1.00 19.64 61 THR D CA 1
ATOM 6431 C C . THR D 1 40 ? 5.682 -22.498 44.711 1.00 18.05 61 THR D C 1
ATOM 6432 O O . THR D 1 40 ? 6.145 -21.391 45.003 1.00 17.63 61 THR D O 1
ATOM 6436 N N . GLN D 1 41 ? 6.417 -23.433 44.115 1.00 18.33 62 GLN D N 1
ATOM 6437 C CA . GLN D 1 41 ? 7.786 -23.191 43.676 1.00 17.78 62 GLN D CA 1
ATOM 6438 C C . GLN D 1 41 ? 7.849 -22.351 42.427 1.00 17.14 62 GLN D C 1
ATOM 6439 O O . GLN D 1 41 ? 7.111 -22.571 41.485 1.00 21.22 62 GLN D O 1
ATOM 6445 N N . MET D 1 42 ? 8.709 -21.328 42.458 1.00 14.73 63 MET D N 1
ATOM 6446 C CA . MET D 1 42 ? 9.055 -20.559 41.267 1.00 15.43 63 MET D CA 1
ATOM 6447 C C . MET D 1 42 ? 10.526 -20.223 41.239 1.00 13.56 63 MET D C 1
ATOM 6448 O O . MET D 1 42 ? 11.235 -20.461 42.205 1.00 12.80 63 MET D O 1
ATOM 6453 N N . ALA D 1 43 ? 10.985 -19.630 40.140 1.00 13.77 64 ALA D N 1
ATOM 6454 C CA . ALA D 1 43 ? 12.395 -19.342 39.995 1.00 12.76 64 ALA D CA 1
ATOM 6455 C C . ALA D 1 43 ? 12.806 -18.318 41.063 1.00 11.87 64 ALA D C 1
ATOM 6456 O O . ALA D 1 43 ? 12.094 -17.355 41.306 1.00 12.79 64 ALA D O 1
ATOM 6458 N N . PRO D 1 44 ? 13.946 -18.532 41.706 1.00 11.48 65 PRO D N 1
ATOM 6459 C CA . PRO D 1 44 ? 14.381 -17.581 42.716 1.00 11.76 65 PRO D CA 1
ATOM 6460 C C . PRO D 1 44 ? 14.860 -16.245 42.098 1.00 11.63 65 PRO D C 1
ATOM 6461 O O . PRO D 1 44 ? 14.954 -15.236 42.811 1.00 11.54 65 PRO D O 1
ATOM 6465 N N . ASP D 1 45 ? 15.260 -16.249 40.848 1.00 11.75 66 ASP D N 1
ATOM 6466 C CA . ASP D 1 45 ? 15.816 -15.080 40.190 1.00 10.24 66 ASP D CA 1
ATOM 6467 C C . ASP D 1 45 ? 16.924 -14.547 41.060 1.00 12.07 66 ASP D C 1
ATOM 6468 O O . ASP D 1 45 ? 17.758 -15.333 41.552 1.00 12.28 66 ASP D O 1
ATOM 6473 N N . SER D 1 46 ? 17.025 -13.240 41.213 1.00 11.37 67 SER D N 1
ATOM 6474 C CA . SER D 1 46 ? 18.206 -12.722 41.872 1.00 11.95 67 SER D CA 1
ATOM 6475 C C . SER D 1 46 ? 18.274 -12.995 43.343 1.00 12.94 67 SER D C 1
ATOM 6476 O O . SER D 1 46 ? 19.329 -12.796 43.960 1.00 13.28 67 SER D O 1
ATOM 6479 N N . THR D 1 47 ? 17.240 -13.554 43.960 1.00 10.59 68 THR D N 1
ATOM 6480 C CA . THR D 1 47 ? 17.367 -14.018 45.338 1.00 11.76 68 THR D CA 1
ATOM 6481 C C . THR D 1 47 ? 18.321 -15.176 45.474 1.00 11.43 68 THR D C 1
ATOM 6482 O O . THR D 1 47 ? 18.838 -15.386 46.560 1.00 11.75 68 THR D O 1
ATOM 6486 N N . PHE D 1 48 ? 18.672 -15.815 44.376 1.00 11.70 69 PHE D N 1
ATOM 6487 C CA . PHE D 1 48 ? 19.675 -16.863 44.422 1.00 11.57 69 PHE D CA 1
ATOM 6488 C C . PHE D 1 48 ? 21.032 -16.271 44.770 1.00 13.44 69 PHE D C 1
ATOM 6489 O O . PHE D 1 48 ? 21.928 -16.999 45.207 1.00 14.20 69 PHE D O 1
ATOM 6497 N N . ASP D 1 49 ? 21.233 -14.982 44.554 1.00 12.10 70 ASP D N 1
ATOM 6498 C CA . ASP D 1 49 ? 22.503 -14.359 44.959 1.00 12.96 70 ASP D CA 1
ATOM 6499 C C . ASP D 1 49 ? 22.798 -14.573 46.431 1.00 13.24 70 ASP D C 1
ATOM 6500 O O . ASP D 1 49 ? 23.959 -14.564 46.822 1.00 14.69 70 ASP D O 1
ATOM 6505 N N . ILE D 1 50 ? 21.784 -14.760 47.275 1.00 12.45 71 ILE D N 1
ATOM 6506 C CA . ILE D 1 50 ? 22.010 -15.075 48.677 1.00 13.04 71 ILE D CA 1
ATOM 6507 C C . ILE D 1 50 ? 22.783 -16.397 48.772 1.00 13.44 71 ILE D C 1
ATOM 6508 O O . ILE D 1 50 ? 23.810 -16.452 49.458 1.00 14.67 71 ILE D O 1
ATOM 6513 N N . ALA D 1 51 ? 22.322 -17.415 48.078 1.00 13.79 72 ALA D N 1
ATOM 6514 C CA . ALA D 1 51 ? 23.026 -18.693 48.062 1.00 13.75 72 ALA D CA 1
ATOM 6515 C C . ALA D 1 51 ? 24.404 -18.531 47.417 1.00 16.26 72 ALA D C 1
ATOM 6516 O O . ALA D 1 51 ? 25.390 -19.083 47.942 1.00 15.98 72 ALA D O 1
ATOM 6518 N N . LEU D 1 52 ? 24.526 -17.792 46.315 1.00 13.66 73 LEU D N 1
ATOM 6519 C CA . LEU D 1 52 ? 25.820 -17.671 45.620 1.00 15.52 73 LEU D CA 1
ATOM 6520 C C . LEU D 1 52 ? 26.823 -16.940 46.500 1.00 16.40 73 LEU D C 1
ATOM 6521 O O . LEU D 1 52 ? 28.025 -17.278 46.492 1.00 18.24 73 LEU D O 1
ATOM 6526 N N . SER D 1 53 ? 26.373 -15.973 47.273 1.00 14.76 74 SER D N 1
ATOM 6527 C CA . SER D 1 53 ? 27.248 -15.236 48.179 1.00 14.83 74 SER D CA 1
ATOM 6528 C C . SER D 1 53 ? 27.811 -16.190 49.248 1.00 17.46 74 SER D C 1
ATOM 6529 O O . SER D 1 53 ? 29.034 -16.155 49.542 1.00 18.47 74 SER D O 1
ATOM 6532 N N . LEU D 1 54 ? 26.948 -17.029 49.834 1.00 16.88 75 LEU D N 1
ATOM 6533 C CA . LEU D 1 54 ? 27.396 -18.038 50.784 1.00 17.41 75 LEU D CA 1
ATOM 6534 C C . LEU D 1 54 ? 28.454 -18.898 50.127 1.00 19.11 75 LEU D C 1
ATOM 6535 O O . LEU D 1 54 ? 29.524 -19.153 50.734 1.00 19.55 75 LEU D O 1
ATOM 6540 N N . MET D 1 55 ? 28.194 -19.374 48.920 1.00 18.11 76 MET D N 1
ATOM 6541 C CA . MET D 1 55 ? 29.162 -20.218 48.217 1.00 20.24 76 MET D CA 1
ATOM 6542 C C . MET D 1 55 ? 30.473 -19.533 47.959 1.00 20.11 76 MET D C 1
ATOM 6543 O O . MET D 1 55 ? 31.541 -20.132 48.181 1.00 21.46 76 MET D O 1
ATOM 6548 N N . ALA D 1 56 ? 30.442 -18.301 47.491 1.00 20.05 77 ALA D N 1
ATOM 6549 C CA . ALA D 1 56 ? 31.636 -17.615 47.050 1.00 20.64 77 ALA D CA 1
ATOM 6550 C C . ALA D 1 56 ? 32.525 -17.285 48.255 1.00 22.54 77 ALA D C 1
ATOM 6551 O O . ALA D 1 56 ? 33.747 -17.404 48.161 1.00 23.72 77 ALA D O 1
ATOM 6553 N N . PHE D 1 57 ? 31.934 -16.899 49.385 1.00 19.65 78 PHE D N 1
ATOM 6554 C CA . PHE D 1 57 ? 32.726 -16.620 50.578 1.00 19.78 78 PHE D CA 1
ATOM 6555 C C . PHE D 1 57 ? 33.235 -17.946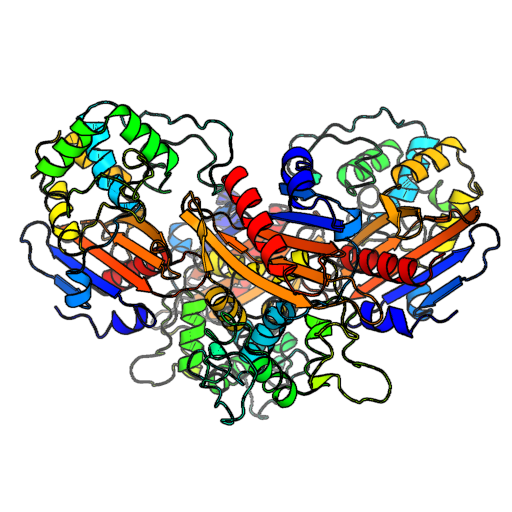 51.146 1.00 22.97 78 PHE D C 1
ATOM 6556 O O . PHE D 1 57 ? 34.407 -18.065 51.575 1.00 25.66 78 PHE D O 1
ATOM 6564 N N . ASP D 1 58 ? 32.413 -18.978 51.109 1.00 19.88 79 ASP D N 1
ATOM 6565 C CA . ASP D 1 58 ? 32.810 -20.261 51.695 1.00 22.78 79 ASP D CA 1
ATOM 6566 C C . ASP D 1 58 ? 33.995 -20.829 50.920 1.00 26.14 79 ASP D C 1
ATOM 6567 O O . ASP D 1 58 ? 34.901 -21.445 51.505 1.00 27.95 79 ASP D O 1
ATOM 6572 N N . ALA D 1 59 ? 33.939 -20.723 49.597 1.00 27.17 80 ALA D N 1
ATOM 6573 C CA . ALA D 1 59 ? 34.987 -21.254 48.709 1.00 28.58 80 ALA D CA 1
ATOM 6574 C C . ALA D 1 59 ? 36.192 -20.326 48.643 1.00 27.35 80 ALA D C 1
ATOM 6575 O O . ALA D 1 59 ? 37.161 -20.598 47.913 1.00 29.86 80 ALA D O 1
ATOM 6577 N N . GLU D 1 60 ? 36.108 -19.210 49.349 1.00 25.14 81 GLU D N 1
ATOM 6578 C CA . GLU D 1 60 ? 37.162 -18.220 49.428 1.00 26.81 81 GLU D CA 1
ATOM 6579 C C . GLU D 1 60 ? 37.623 -17.731 48.063 1.00 31.26 81 GLU D C 1
ATOM 6580 O O . GLU D 1 60 ? 38.772 -17.320 47.898 1.00 35.36 81 GLU D O 1
ATOM 6586 N N . ILE D 1 61 ? 36.693 -17.628 47.117 1.00 26.02 82 ILE D N 1
ATOM 6587 C CA . ILE D 1 61 ? 36.994 -16.934 4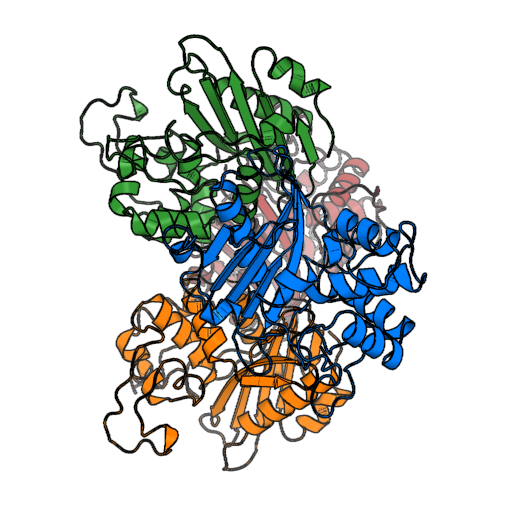5.855 1.00 25.98 82 ILE D CA 1
ATOM 6588 C C . ILE D 1 61 ? 36.711 -15.441 45.863 1.00 24.65 82 ILE D C 1
ATOM 6589 O O . ILE D 1 61 ? 37.134 -14.709 44.972 1.00 29.67 82 ILE D O 1
ATOM 6594 N N . ILE D 1 62 ? 36.006 -14.959 46.880 1.00 23.47 83 ILE D N 1
ATOM 6595 C CA . ILE D 1 62 ? 35.886 -13.552 47.096 1.00 22.13 83 ILE D CA 1
ATOM 6596 C C . ILE D 1 62 ? 36.130 -13.281 48.593 1.00 23.31 83 ILE D C 1
ATOM 6597 O O . ILE D 1 62 ? 35.888 -14.181 49.386 1.00 27.40 83 ILE D O 1
ATOM 6602 N N . ASP D 1 63 ? 36.395 -12.054 48.888 1.00 24.43 85 ASP D N 1
ATOM 6603 C CA . ASP D 1 63 ? 36.233 -11.394 50.206 1.00 24.97 85 ASP D CA 1
ATOM 6604 C C . ASP D 1 63 ? 35.654 -9.992 50.096 1.00 23.64 85 ASP D C 1
ATOM 6605 O O . ASP D 1 63 ? 35.309 -9.542 49.000 1.00 23.21 85 ASP D O 1
ATOM 6610 N N . GLN D 1 64 ? 35.530 -9.272 51.219 1.00 21.45 86 GLN D N 1
ATOM 6611 C CA . GLN D 1 64 ? 34.835 -8.003 51.173 1.00 25.01 86 GLN D CA 1
ATOM 6612 C C . GLN D 1 64 ? 35.599 -6.958 50.404 1.00 25.20 86 GLN D C 1
ATOM 6613 O O . GLN D 1 64 ? 35.010 -5.973 49.950 1.00 26.63 86 GLN D O 1
ATOM 6619 N N . LYS D 1 65 ? 36.867 -7.280 50.121 1.00 31.78 87 LYS D N 1
ATOM 6620 C CA A LYS D 1 65 ? 37.787 -6.379 49.426 0.70 33.38 87 LYS D CA 1
ATOM 6621 C CA B LYS D 1 65 ? 37.766 -6.366 49.421 0.30 29.43 87 LYS D CA 1
ATOM 6622 C C . LYS D 1 65 ? 37.742 -6.580 47.901 1.00 32.18 87 LYS D C 1
ATOM 6623 O O . LYS D 1 65 ? 38.259 -5.763 47.139 1.00 30.33 87 LYS D O 1
ATOM 6634 N N . THR D 1 66 ? 37.132 -7.675 47.458 1.00 27.93 88 THR D N 1
ATOM 6635 C CA . THR D 1 66 ? 37.078 -7.997 46.021 1.00 25.42 88 THR D CA 1
ATOM 6636 C C . THR D 1 66 ? 36.437 -6.886 45.197 1.00 24.02 88 THR D C 1
ATOM 6637 O O . THR D 1 66 ? 35.450 -6.272 45.600 1.00 24.20 88 THR D O 1
ATOM 6641 N N . ILE D 1 67 ? 37.068 -6.541 44.068 1.00 25.32 89 ILE D N 1
ATOM 6642 C CA . ILE D 1 67 ? 36.455 -5.675 43.078 1.00 25.43 89 ILE D CA 1
ATOM 6643 C C . ILE D 1 67 ? 36.237 -6.520 41.824 1.00 27.17 89 ILE D C 1
ATOM 6644 O O . ILE D 1 67 ? 37.179 -7.109 41.276 1.00 28.32 89 ILE D O 1
ATOM 6649 N N . PHE D 1 68 ? 34.971 -6.633 41.427 1.00 22.51 90 PHE D N 1
ATOM 6650 C CA . PHE D 1 68 ? 34.614 -7.253 40.175 1.00 20.04 90 PHE D CA 1
ATOM 6651 C C . PHE D 1 68 ? 34.790 -6.200 39.093 1.00 17.32 90 PHE D C 1
ATOM 6652 O O . PHE D 1 68 ? 34.213 -5.104 39.136 1.00 19.31 90 PHE D O 1
ATOM 6660 N N . LYS D 1 69 ? 35.538 -6.592 38.052 1.00 17.57 91 LYS D N 1
ATOM 6661 C CA . LYS D 1 69 ? 35.975 -5.661 37.039 1.00 18.78 91 LYS D CA 1
ATOM 6662 C C . LYS D 1 69 ? 35.046 -5.761 35.842 1.00 16.63 91 LYS D C 1
ATOM 6663 O O . LYS D 1 69 ? 34.943 -6.830 35.250 1.00 18.27 91 LYS D O 1
ATOM 6669 N N . TRP D 1 70 ? 34.409 -4.657 35.483 1.00 16.37 92 TRP D N 1
ATOM 6670 C CA . TRP D 1 70 ? 33.472 -4.591 34.401 1.00 17.36 92 TRP D CA 1
ATOM 6671 C C . TRP D 1 70 ? 34.279 -4.649 33.091 1.00 19.47 92 TRP D C 1
ATOM 6672 O O . TRP D 1 70 ? 35.387 -4.062 32.977 1.00 20.13 92 TRP D O 1
ATOM 6683 N N . ASP D 1 71 ? 33.727 -5.344 32.120 1.00 18.29 93 ASP D N 1
ATOM 6684 C CA . ASP D 1 71 ? 34.382 -5.538 30.827 1.00 17.70 93 ASP D CA 1
ATOM 6685 C C . ASP D 1 71 ? 34.081 -4.424 29.823 1.00 19.04 93 ASP D C 1
ATOM 6686 O O . ASP D 1 71 ? 34.416 -4.567 28.645 1.00 17.45 93 ASP D O 1
ATOM 6691 N N . LYS D 1 72 ? 33.476 -3.324 30.279 1.00 18.02 94 LYS D N 1
ATOM 6692 C CA . LYS D 1 72 ? 33.192 -2.121 29.460 1.00 19.87 94 LYS D CA 1
ATOM 6693 C C . LYS D 1 72 ? 32.062 -2.237 28.466 1.00 20.19 94 LYS D C 1
ATOM 6694 O O . LYS D 1 72 ? 31.784 -1.272 27.732 1.00 24.19 94 LYS D O 1
ATOM 6700 N N . THR D 1 73 ? 31.363 -3.355 28.449 1.00 20.98 95 THR D N 1
ATOM 6701 C CA . THR D 1 73 ? 30.285 -3.526 27.495 1.00 23.93 95 THR D CA 1
ATOM 6702 C C . THR D 1 73 ? 28.940 -3.457 28.220 1.00 21.69 95 THR D C 1
ATOM 6703 O O . THR D 1 73 ? 28.830 -3.806 29.401 1.00 23.95 95 THR D O 1
ATOM 6707 N N . PRO D 1 74 ? 27.935 -2.876 27.559 1.00 23.88 96 PRO D N 1
ATOM 6708 C CA . PRO D 1 74 ? 26.619 -2.728 28.195 1.00 23.79 96 PRO D CA 1
ATOM 6709 C C . PRO D 1 74 ? 26.055 -4.076 28.665 1.00 21.17 96 PRO D C 1
ATOM 6710 O O . PRO D 1 74 ? 26.016 -5.035 27.900 1.00 21.40 96 PRO D O 1
ATOM 6714 N N . LYS D 1 7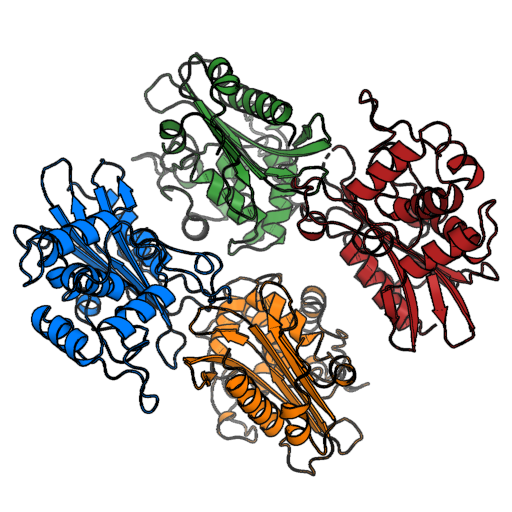5 ? 25.475 -4.092 29.877 1.00 20.89 97 LYS D N 1
ATOM 6715 C CA . LYS D 1 75 ? 25.035 -5.344 30.502 1.00 21.47 97 LYS D CA 1
ATOM 6716 C C . LYS D 1 75 ? 23.515 -5.425 30.619 1.00 23.20 97 LYS D C 1
ATOM 6717 O O . LYS D 1 75 ? 22.967 -6.480 31.011 1.00 22.94 97 LYS D O 1
ATOM 6723 N N . GLY D 1 76 ? 22.858 -4.290 30.396 1.00 24.09 98 GLY D N 1
ATOM 6724 C CA . GLY D 1 76 ? 21.390 -4.260 30.232 1.00 26.93 98 GLY D CA 1
ATOM 6725 C C . GLY D 1 76 ? 20.705 -3.207 31.074 1.00 27.31 98 GLY D C 1
ATOM 6726 O O . GLY D 1 76 ? 19.658 -2.672 30.695 1.00 28.04 98 GLY D O 1
ATOM 6727 N N . MET D 1 77 ? 21.370 -2.862 32.165 1.00 29.34 99 MET D N 1
ATOM 6728 C CA A MET D 1 77 ? 20.910 -1.864 33.113 0.70 32.62 99 MET D CA 1
ATOM 6729 C CA B MET D 1 77 ? 20.912 -1.833 33.086 0.30 30.06 99 MET D CA 1
ATOM 6730 C C . MET D 1 77 ? 22.088 -0.935 33.402 1.00 28.80 99 MET D C 1
ATOM 6731 O O . MET D 1 77 ? 23.186 -1.406 33.669 1.00 25.95 99 MET D O 1
ATOM 6740 N N . GLU D 1 78 ? 21.864 0.373 33.421 1.00 28.24 100 GLU D N 1
ATOM 6741 C CA . GLU D 1 78 ? 22.956 1.293 33.676 1.00 28.27 100 GLU D CA 1
ATOM 6742 C C . GLU D 1 78 ? 23.717 1.062 34.994 1.00 25.47 100 GLU D C 1
ATOM 6743 O O . GLU D 1 78 ? 24.921 1.196 35.057 1.00 24.15 100 GLU D O 1
ATOM 6749 N N . ILE D 1 79 ? 23.028 0.631 36.046 1.00 22.94 101 ILE D N 1
ATOM 6750 C CA . ILE D 1 79 ? 23.703 0.433 37.313 1.00 23.33 101 ILE D CA 1
ATOM 6751 C C . ILE D 1 79 ? 24.662 -0.792 37.270 1.00 20.13 101 ILE D C 1
ATOM 6752 O O . ILE D 1 79 ? 25.603 -0.878 38.051 1.00 20.66 101 ILE D O 1
ATOM 6757 N N . TRP D 1 80 ? 24.435 -1.661 36.294 1.00 19.64 102 TRP D N 1
ATOM 6758 C CA . TRP D 1 80 ? 25.308 -2.824 36.083 1.00 19.45 102 TRP D CA 1
ATOM 6759 C C . TRP D 1 80 ? 26.597 -2.484 35.355 1.00 21.75 102 TRP D C 1
ATOM 6760 O O . TRP D 1 80 ? 27.564 -3.251 35.406 1.00 20.40 102 TRP D O 1
ATOM 6771 N N . ASN D 1 81 ? 26.610 -1.342 34.669 1.00 21.03 103 ASN D N 1
ATOM 6772 C CA . ASN D 1 81 ? 27.693 -0.977 33.745 1.00 20.64 103 ASN D CA 1
ATOM 6773 C C . ASN D 1 81 ? 28.806 -0.246 34.494 1.00 19.02 103 ASN D C 1
ATOM 6774 O O . ASN D 1 81 ? 29.166 0.895 34.187 1.00 22.38 103 ASN D O 1
ATOM 6779 N N . SER D 1 82 ? 29.413 -0.917 35.450 1.00 17.71 104 SER D N 1
ATOM 6780 C CA . SER D 1 82 ? 30.501 -0.423 36.245 1.00 17.29 104 SER D CA 1
ATOM 6781 C C . SER D 1 82 ? 31.201 -1.538 37.020 1.00 20.81 104 SER D C 1
ATOM 6782 O O . SER D 1 82 ? 30.675 -2.654 37.139 1.00 18.26 104 SER D O 1
ATOM 6785 N N . ASN D 1 83 ? 32.335 -1.250 37.648 1.00 21.00 105 ASN D N 1
ATOM 6786 C CA . ASN D 1 83 ? 32.908 -2.207 38.588 1.00 20.24 105 ASN D CA 1
ATOM 6787 C C . ASN D 1 83 ? 31.982 -2.327 39.821 1.00 17.55 105 ASN D C 1
ATOM 6788 O O . ASN D 1 83 ? 31.143 -1.439 40.052 1.00 19.75 105 ASN D O 1
ATOM 6793 N N . HIS D 1 84 ? 32.150 -3.415 40.556 1.00 19.82 106 HIS D N 1
ATOM 6794 C CA . HIS D 1 84 ? 31.301 -3.749 41.703 1.00 18.12 106 HIS D CA 1
ATOM 6795 C C . HIS D 1 84 ? 32.088 -4.402 42.808 1.00 18.32 106 HIS D C 1
ATOM 6796 O O . HIS D 1 84 ? 33.184 -4.931 42.622 1.00 20.58 106 HIS D O 1
ATOM 6803 N N . THR D 1 85 ? 31.497 -4.372 44.001 1.00 21.25 107 THR D N 1
ATOM 6804 C CA . THR D 1 85 ? 32.019 -5.075 45.148 1.00 19.69 107 THR D CA 1
ATOM 6805 C C . THR D 1 85 ? 30.988 -6.148 45.568 1.00 18.05 107 THR D C 1
ATOM 6806 O O . THR D 1 85 ? 29.875 -6.146 45.047 1.00 17.31 107 THR D O 1
ATOM 6810 N N . PRO D 1 86 ? 31.359 -7.052 46.469 1.00 19.26 108 PRO D N 1
ATOM 6811 C CA . PRO D 1 86 ? 30.334 -7.976 46.957 1.00 18.63 108 PRO D CA 1
ATOM 6812 C C . PRO D 1 86 ? 29.107 -7.268 47.556 1.00 20.42 108 PRO D C 1
ATOM 6813 O O . PRO D 1 86 ? 27.990 -7.742 47.348 1.00 17.81 108 PRO D O 1
ATOM 6817 N N . LYS D 1 87 ? 29.283 -6.101 48.159 1.00 20.46 109 LYS D N 1
ATOM 6818 C CA . LYS D 1 87 ? 28.171 -5.304 48.648 1.00 17.75 109 LYS D CA 1
ATOM 6819 C C . LYS D 1 87 ? 27.327 -4.772 47.507 1.00 20.49 109 LYS D C 1
ATOM 6820 O O . LYS D 1 87 ? 26.115 -4.877 47.539 1.00 19.57 109 LYS D O 1
ATOM 6826 N N . THR D 1 88 ? 27.909 -4.110 46.498 1.00 18.55 110 THR D N 1
ATOM 6827 C CA . THR D 1 88 ? 27.023 -3.509 45.482 1.00 19.26 110 THR D CA 1
ATOM 6828 C C . THR D 1 88 ? 26.437 -4.552 44.509 1.00 14.83 110 THR D C 1
ATOM 6829 O O . THR D 1 88 ? 25.369 -4.378 43.940 1.00 16.81 110 THR D O 1
ATOM 6833 N N . TRP D 1 89 ? 27.166 -5.647 44.391 1.00 16.72 111 TRP D N 1
ATOM 6834 C CA . TRP D 1 89 ? 26.675 -6.841 43.703 1.00 14.86 111 TRP D CA 1
ATOM 6835 C C . TRP D 1 89 ? 25.332 -7.287 44.307 1.00 14.12 111 TRP D C 1
ATOM 6836 O O . TRP D 1 89 ? 24.339 -7.404 43.595 1.00 15.66 111 TRP D O 1
ATOM 6847 N N . MET D 1 90 ? 25.311 -7.406 45.633 1.00 16.77 112 MET D N 1
ATOM 6848 C CA A MET D 1 90 ? 24.095 -7.777 46.356 0.50 17.49 112 MET D CA 1
ATOM 6849 C CA B MET D 1 90 ? 24.092 -7.796 46.349 0.50 16.05 112 MET D CA 1
ATOM 6850 C C . MET D 1 90 ? 23.037 -6.710 46.226 1.00 17.94 112 MET D C 1
ATOM 6851 O O . MET D 1 90 ? 21.916 -6.992 45.856 1.00 19.57 112 MET D O 1
ATOM 6860 N N . GLN D 1 91 ? 23.432 -5.464 46.464 1.00 19.66 113 GLN D N 1
ATOM 6861 C CA . GLN D 1 91 ? 22.510 -4.340 46.451 1.00 20.79 113 GLN D CA 1
ATOM 6862 C C . GLN D 1 91 ? 21.772 -4.187 45.134 1.00 20.68 113 GLN D C 1
ATOM 6863 O O . GLN D 1 91 ? 20.559 -3.946 45.097 1.00 22.29 113 GLN D O 1
ATOM 6869 N N . PHE D 1 92 ? 22.510 -4.259 44.031 1.00 17.41 114 PHE D N 1
ATOM 6870 C CA . PHE D 1 92 ? 21.967 -3.984 42.723 1.00 19.21 114 PHE D CA 1
ATOM 6871 C C . PHE D 1 92 ? 21.724 -5.196 41.855 1.00 17.78 114 PHE D C 1
ATOM 6872 O O . PHE D 1 92 ? 21.422 -5.070 40.689 1.00 19.62 114 PHE D O 1
ATOM 6880 N N . SER D 1 93 ? 21.848 -6.380 42.460 1.00 17.24 115 SER D N 1
ATOM 6881 C CA . SER D 1 93 ? 21.571 -7.633 41.745 1.00 16.55 115 SER D CA 1
ATOM 6882 C C . SER D 1 93 ? 22.315 -7.604 40.405 1.00 14.15 115 SER D C 1
ATOM 6883 O O . SER D 1 93 ? 21.732 -7.856 39.359 1.00 15.26 115 SER D O 1
ATOM 6886 N N . VAL D 1 94 ? 23.653 -7.558 40.526 1.00 14.63 116 VAL D N 1
ATOM 6887 C CA . VAL D 1 94 ? 24.469 -7.454 39.318 1.00 15.31 116 VAL D CA 1
ATOM 6888 C C . VAL D 1 94 ? 24.671 -8.867 38.723 1.00 12.97 116 VAL D C 1
ATOM 6889 O O . VAL D 1 94 ? 25.526 -9.637 39.156 1.00 14.65 116 VAL D O 1
ATOM 6893 N N . VAL D 1 95 ? 23.859 -9.197 37.738 1.00 14.65 117 VAL D N 1
ATOM 6894 C CA . VAL D 1 95 ? 23.813 -10.537 37.168 1.00 15.70 117 VAL D CA 1
ATOM 6895 C C . VAL D 1 95 ? 25.156 -10.985 36.640 1.00 13.47 117 VAL D C 1
ATOM 6896 O O . VAL D 1 95 ? 25.587 -12.118 36.886 1.00 14.65 117 VAL D O 1
ATOM 6900 N N . TRP D 1 96 ? 25.924 -10.075 36.025 1.00 14.45 118 TRP D N 1
ATOM 6901 C CA . TRP D 1 96 ? 27.144 -10.547 35.406 1.00 14.94 118 TRP D CA 1
ATOM 6902 C C . TRP D 1 96 ? 28.188 -10.931 36.454 1.00 13.16 118 TRP D C 1
ATOM 6903 O O . TRP D 1 96 ? 29.036 -11.798 36.205 1.00 14.84 118 TRP D O 1
ATOM 6914 N N . VAL D 1 97 ? 28.072 -10.365 37.643 1.00 13.00 119 VAL D N 1
ATOM 6915 C CA . VAL D 1 97 ? 28.915 -10.760 38.748 1.00 14.53 119 VAL D CA 1
ATOM 6916 C C . VAL D 1 97 ? 28.512 -12.165 39.250 1.00 14.46 119 VAL D C 1
ATOM 6917 O O . VAL D 1 97 ? 29.363 -13.044 39.442 1.00 14.47 119 VAL D O 1
ATOM 6921 N N . SER D 1 98 ? 27.195 -12.431 39.349 1.00 12.61 120 SER D N 1
ATOM 6922 C CA . SER D 1 98 ? 26.700 -13.743 39.757 1.00 13.52 120 SER D CA 1
ATOM 6923 C C . SER D 1 98 ? 27.215 -14.779 38.778 1.00 13.24 120 SER D C 1
ATOM 6924 O O . SER D 1 98 ? 27.624 -15.876 39.190 1.00 14.65 120 SER D O 1
ATOM 6927 N N . GLN D 1 99 ? 27.236 -14.457 37.492 1.00 14.07 121 GLN D N 1
ATOM 6928 C CA . GLN D 1 99 ? 27.681 -15.390 36.442 1.00 15.52 121 GLN D CA 1
ATOM 6929 C C . GLN D 1 99 ? 29.191 -15.624 36.464 1.00 16.21 121 GLN D C 1
ATOM 6930 O O . GLN D 1 99 ? 29.679 -16.731 36.210 1.00 17.66 121 GLN D O 1
ATOM 6936 N N . GLU D 1 100 ? 29.920 -14.583 36.813 1.00 15.64 122 GLU D N 1
ATOM 6937 C CA . GLU D 1 100 ? 31.364 -14.703 37.027 1.00 19.23 122 GLU D CA 1
ATOM 6938 C C . GLU D 1 100 ? 31.626 -15.628 38.198 1.00 18.50 122 GLU D C 1
ATOM 6939 O O . GLU D 1 100 ? 32.491 -16.503 38.153 1.00 18.77 122 GLU D O 1
ATOM 6945 N N . ILE D 1 101 ? 30.839 -15.475 39.258 1.00 16.11 123 ILE D N 1
ATOM 6946 C CA . ILE D 1 101 ? 30.920 -16.359 40.408 1.00 17.45 123 ILE D CA 1
ATOM 6947 C C . ILE D 1 101 ? 30.596 -17.816 40.091 1.00 16.78 123 ILE D C 1
ATOM 6948 O O . ILE D 1 101 ? 31.369 -18.719 40.503 1.00 18.55 123 ILE D O 1
ATOM 6953 N N . THR D 1 102 ? 29.504 -18.117 39.375 1.00 15.99 124 THR D N 1
ATOM 6954 C CA . THR D 1 102 ? 29.170 -19.501 39.138 1.00 18.02 124 THR D CA 1
ATOM 6955 C C . THR D 1 102 ? 30.202 -20.162 38.238 1.00 20.86 124 THR D C 1
ATOM 6956 O O . THR D 1 102 ? 30.520 -21.347 38.387 1.00 20.27 124 THR D O 1
ATOM 6960 N N . GLN D 1 103 ? 30.699 -19.425 37.262 1.00 20.55 125 GLN D N 1
ATOM 6961 C CA . GLN D 1 103 ? 31.756 -19.963 36.417 1.00 22.04 125 GLN D CA 1
ATOM 6962 C C . GLN D 1 103 ? 33.025 -20.268 37.227 1.00 21.50 125 GLN D C 1
ATOM 6963 O O . GLN D 1 103 ? 33.634 -21.327 37.009 1.00 24.14 125 GLN D O 1
ATOM 6969 N N . LYS D 1 104 ? 33.351 -19.437 38.208 1.00 21.62 126 LYS D N 1
ATOM 6970 C CA . LYS D 1 104 ? 34.547 -19.665 39.066 1.00 21.25 126 LYS D CA 1
ATOM 6971 C C . LYS D 1 104 ? 34.348 -20.871 39.982 1.00 27.84 126 LYS D C 1
ATOM 6972 O O . LYS D 1 104 ? 35.294 -21.641 40.214 1.00 25.59 126 LYS D O 1
ATOM 6978 N N . ILE D 1 105 ? 33.139 -21.034 40.532 1.00 23.04 127 ILE D N 1
ATOM 6979 C CA . ILE D 1 105 ? 32.859 -22.168 41.405 1.00 26.56 127 ILE D CA 1
ATOM 6980 C C . ILE D 1 105 ? 32.769 -23.468 40.643 1.00 26.10 127 ILE D C 1
ATOM 6981 O O . ILE D 1 105 ? 33.380 -24.477 41.052 1.00 29.86 127 ILE D O 1
ATOM 6986 N N . GLY D 1 106 ? 31.986 -23.484 39.571 1.00 24.66 128 GLY D N 1
ATOM 6987 C CA . GLY D 1 106 ? 31.820 -24.641 38.716 1.00 25.76 128 GLY D CA 1
ATOM 6988 C C . GLY D 1 106 ? 30.580 -25.481 39.018 1.00 22.98 128 GLY D C 1
ATOM 6989 O O . GLY D 1 106 ? 30.085 -25.461 40.145 1.00 24.12 128 GLY D O 1
ATOM 6990 N N . LEU D 1 107 ? 30.077 -26.180 38.015 1.00 25.00 129 LEU D N 1
ATOM 6991 C CA . LEU D 1 107 ? 28.763 -26.814 38.047 1.00 25.26 129 LEU D CA 1
ATOM 6992 C C . LEU D 1 107 ? 28.564 -27.888 39.126 1.00 27.27 129 LEU D C 1
ATOM 6993 O O . LEU D 1 107 ? 27.561 -27.889 39.860 1.00 22.95 129 LEU D O 1
ATOM 6998 N N . ASN D 1 108 ? 29.412 -28.904 39.130 1.00 25.78 130 ASN D N 1
ATOM 6999 C CA . ASN D 1 108 ? 29.173 -30.015 40.034 1.00 24.13 130 ASN D CA 1
ATOM 7000 C C . ASN D 1 108 ? 29.355 -29.566 41.495 1.00 20.33 130 ASN D C 1
ATOM 7001 O O . ASN D 1 108 ? 28.589 -29.966 42.353 1.00 23.19 130 ASN D O 1
ATOM 7006 N N . LYS D 1 109 ? 30.241 -28.609 41.724 1.00 23.47 131 LYS D N 1
ATOM 7007 C CA . LYS D 1 109 ? 30.374 -27.965 43.036 1.00 22.01 131 LYS D CA 1
ATOM 7008 C C . LYS D 1 109 ? 29.155 -27.066 43.474 1.00 22.57 131 LYS D C 1
ATOM 7009 O O . LYS D 1 109 ? 28.687 -27.083 44.637 1.00 20.77 131 LYS D O 1
ATOM 7015 N N . ILE D 1 110 ? 28.612 -26.293 42.543 1.00 22.52 132 ILE D N 1
ATOM 7016 C CA . ILE D 1 110 ? 27.346 -25.614 42.835 1.00 22.45 132 ILE D CA 1
ATOM 7017 C C . ILE D 1 110 ? 26.297 -26.659 43.219 1.00 19.85 132 ILE D C 1
ATOM 7018 O O . ILE D 1 110 ? 25.574 -26.491 44.201 1.00 18.33 132 ILE D O 1
ATOM 7023 N N . LYS D 1 111 ? 26.246 -27.770 42.484 1.00 21.82 133 LYS D N 1
ATOM 7024 C CA . LYS D 1 111 ? 25.284 -28.815 42.756 1.00 21.17 133 LYS D CA 1
ATOM 7025 C C . LYS D 1 111 ? 25.454 -29.435 44.137 1.00 20.08 133 LYS D C 1
ATOM 7026 O O . LYS D 1 111 ? 24.477 -29.726 44.830 1.00 18.61 133 LYS D O 1
ATOM 7032 N N . ASN D 1 112 ? 26.693 -29.518 44.581 1.00 19.97 134 ASN D N 1
ATOM 7033 C CA A ASN D 1 112 ? 26.963 -30.010 45.916 0.50 21.62 134 ASN D CA 1
ATOM 7034 C CA B ASN D 1 112 ? 27.025 -29.991 45.918 0.50 23.75 134 ASN D CA 1
ATOM 7035 C C . ASN D 1 112 ? 26.537 -29.032 47.006 1.00 20.66 134 ASN D C 1
ATOM 7036 O O . ASN D 1 112 ? 25.904 -29.441 47.981 1.00 20.84 134 ASN D O 1
ATOM 7045 N N . TYR D 1 113 ? 26.719 -27.731 46.772 1.00 20.87 135 TYR D N 1
ATOM 7046 C CA . TYR D 1 113 ? 26.176 -26.713 47.680 1.00 20.60 135 TYR D CA 1
ATOM 7047 C C . TYR D 1 113 ? 24.621 -26.692 47.714 1.00 17.48 135 TYR D C 1
ATOM 7048 O O . TYR D 1 113 ? 24.001 -26.582 48.782 1.00 18.13 135 TYR D O 1
ATOM 7057 N N . LEU D 1 114 ? 24.010 -26.906 46.576 1.00 15.67 136 LEU D N 1
ATOM 7058 C CA . LEU D 1 114 ? 22.559 -26.974 46.489 1.00 17.45 136 LEU D CA 1
ATOM 7059 C C . LEU D 1 114 ? 22.019 -28.142 47.311 1.00 17.12 136 LEU D C 1
ATOM 7060 O O . LEU D 1 114 ? 21.042 -27.993 48.033 1.00 16.66 136 LEU D O 1
ATOM 7065 N N . LYS D 1 115 ? 22.717 -29.278 47.289 1.00 19.32 137 LYS D N 1
ATOM 7066 C CA . LYS D 1 115 ? 22.259 -30.416 48.065 1.00 18.09 137 LYS D CA 1
ATOM 7067 C C . LYS D 1 115 ? 22.472 -30.132 49.553 1.00 17.54 137 LYS D C 1
ATOM 7068 O O . LYS D 1 115 ? 21.607 -30.423 50.375 1.00 17.92 137 LYS D O 1
ATOM 7074 N N . ASP D 1 116 ? 23.622 -29.559 49.892 1.00 17.68 138 ASP D N 1
ATOM 7075 C CA . ASP D 1 116 ? 23.938 -29.146 51.249 1.00 21.56 138 ASP D CA 1
ATOM 7076 C C . ASP D 1 116 ? 22.897 -28.169 51.811 1.00 22.33 138 ASP D C 1
ATOM 7077 O O . ASP D 1 116 ? 22.615 -28.158 53.027 1.00 20.83 138 ASP D O 1
ATOM 7082 N N . PHE D 1 117 ? 22.452 -27.256 50.951 1.00 20.07 139 PHE D N 1
ATOM 7083 C CA . PHE D 1 117 ? 21.488 -26.218 51.339 1.00 20.18 139 PHE D CA 1
ATOM 7084 C C . PHE D 1 117 ? 20.058 -26.749 51.264 1.00 19.42 139 PHE D C 1
ATOM 7085 O O . PHE D 1 117 ? 19.129 -26.012 51.602 1.00 19.87 139 PHE D O 1
ATOM 7093 N N . ASP D 1 118 ? 19.862 -27.954 50.703 1.00 16.63 140 ASP D N 1
ATOM 7094 C CA . ASP D 1 118 ? 18.565 -28.549 50.472 1.00 16.63 140 ASP D CA 1
ATOM 7095 C C . ASP D 1 118 ? 17.651 -27.549 49.743 1.00 16.80 140 ASP D C 1
ATOM 7096 O O . ASP D 1 118 ? 16.463 -27.451 50.049 1.00 17.53 140 ASP D O 1
ATOM 7101 N N . TYR D 1 119 ? 18.182 -26.965 48.678 1.00 16.63 141 TYR D N 1
ATOM 7102 C CA . TYR D 1 119 ? 17.603 -25.736 48.075 1.00 14.90 141 TYR D CA 1
ATOM 7103 C C . TYR D 1 119 ? 16.612 -26.090 46.960 1.00 13.30 141 TYR D C 1
ATOM 7104 O O . TYR D 1 119 ? 17.038 -26.431 45.849 1.00 16.05 141 TYR D O 1
ATOM 7113 N N . GLY D 1 120 ? 15.321 -25.890 47.188 1.00 15.53 142 GLY D N 1
ATOM 7114 C CA . GLY D 1 120 ? 14.311 -26.019 46.148 1.00 14.93 142 GLY D CA 1
ATOM 7115 C C . GLY D 1 120 ? 14.355 -27.345 45.414 1.00 15.25 142 GLY D C 1
ATOM 7116 O O . GLY D 1 120 ? 14.524 -28.405 46.054 1.00 16.63 142 GLY D O 1
ATOM 7117 N N . ASN D 1 121 ? 14.200 -27.308 44.105 1.00 15.87 143 ASN D N 1
ATOM 7118 C CA . ASN D 1 121 ? 14.239 -28.543 43.293 1.00 17.49 143 ASN D CA 1
ATOM 7119 C C . ASN D 1 121 ? 15.655 -28.930 42.885 1.00 20.52 143 ASN D C 1
ATOM 7120 O O . ASN D 1 121 ? 15.820 -29.927 42.166 1.00 20.57 143 ASN D O 1
ATOM 7125 N N . GLN D 1 122 ? 16.665 -28.145 43.279 1.00 18.53 144 GLN D N 1
ATOM 7126 C CA . GLN D 1 122 ? 18.068 -28.385 42.983 1.00 19.12 144 GLN D CA 1
ATOM 7127 C C . GLN D 1 122 ? 18.343 -28.626 41.487 1.00 20.20 144 GLN D C 1
ATOM 7128 O O . GLN D 1 122 ? 19.358 -29.195 41.133 1.00 24.05 144 GLN D O 1
ATOM 7134 N N . ASP D 1 123 ? 17.467 -28.126 40.621 1.00 17.54 145 ASP D N 1
ATOM 7135 C CA . ASP D 1 123 ? 17.610 -28.333 39.183 1.00 18.05 145 ASP D CA 1
ATOM 7136 C C . ASP D 1 123 ? 18.404 -27.197 38.552 1.00 18.91 145 ASP D C 1
ATOM 7137 O O . ASP D 1 123 ? 17.859 -26.107 38.295 1.00 18.52 145 ASP D O 1
ATOM 7142 N N . PHE D 1 124 ? 19.687 -27.441 38.319 1.00 20.13 146 PHE D N 1
ATOM 7143 C CA . PHE D 1 124 ? 20.610 -26.464 37.732 1.00 18.01 146 PHE D CA 1
ATOM 7144 C C . PHE D 1 124 ? 20.933 -26.791 36.280 1.00 18.63 146 PHE D C 1
ATOM 7145 O O . PHE D 1 124 ? 21.902 -26.267 35.730 1.00 21.15 146 PHE D O 1
ATOM 7153 N N . SER D 1 125 ? 19.998 -27.437 35.620 1.00 19.13 147 SER D N 1
ATOM 7154 C CA . SER D 1 125 ? 20.206 -27.824 34.226 1.00 23.31 147 SER D CA 1
ATOM 7155 C C . SER D 1 125 ? 20.046 -26.675 33.229 1.00 23.79 147 SER D C 1
ATOM 7156 O O . SER D 1 125 ? 20.594 -26.722 32.108 1.00 25.07 147 SER D O 1
ATOM 7159 N N . GLY D 1 126 ? 19.396 -25.600 33.648 1.00 21.57 148 GLY D N 1
ATOM 7160 C CA . GLY D 1 126 ? 19.097 -24.520 32.717 1.00 23.00 148 GLY D CA 1
ATOM 7161 C C . GLY D 1 126 ? 17.986 -24.815 31.735 1.00 24.00 148 GLY D C 1
ATOM 7162 O O . GLY D 1 126 ? 17.073 -25.596 32.004 1.00 27.38 148 GLY D O 1
ATOM 7163 N N . ASP D 1 127 ? 18.052 -24.136 30.594 1.00 25.82 149 ASP D N 1
ATOM 7164 C CA . ASP D 1 127 ? 16.976 -24.151 29.614 1.00 28.20 149 ASP D CA 1
ATOM 7165 C C . ASP D 1 127 ? 17.116 -25.376 28.730 1.00 32.79 149 ASP D C 1
ATOM 7166 O O . ASP D 1 127 ? 18.232 -25.780 28.389 1.00 28.77 149 ASP D O 1
ATOM 7171 N N . LYS D 1 128 ? 15.972 -25.911 28.307 1.00 44.91 150 LYS D N 1
ATOM 7172 C CA . LYS D 1 128 ? 15.929 -27.061 27.403 1.00 50.14 150 LYS D CA 1
ATOM 7173 C C . LYS D 1 128 ? 16.719 -26.741 26.149 1.00 49.94 150 LYS D C 1
ATOM 7174 O O . LYS D 1 128 ? 16.516 -25.698 25.532 1.00 57.32 150 LYS D O 1
ATOM 7176 N N . GLU D 1 129 ? 17.673 -27.607 25.827 1.00 54.87 151 GLU D N 1
ATOM 7177 C CA . GLU D 1 129 ? 18.454 -27.481 24.601 1.00 59.94 151 GLU D CA 1
ATOM 7178 C C . GLU D 1 129 ? 19.151 -26.123 24.496 1.00 59.19 151 GLU D C 1
ATOM 7179 O O . GLU D 1 129 ? 19.097 -25.484 23.446 1.00 71.29 151 GLU D O 1
ATOM 7181 N N . ARG D 1 130 ? 19.792 -25.682 25.581 1.00 49.39 152 ARG D N 1
ATOM 7182 C CA . ARG D 1 130 ? 20.680 -24.512 25.535 1.00 49.11 152 ARG D CA 1
ATOM 7183 C C . ARG D 1 130 ? 22.028 -24.734 26.249 1.00 44.72 152 ARG D C 1
ATOM 7184 O O . ARG D 1 130 ? 22.975 -23.968 26.047 1.00 49.68 152 ARG D O 1
ATOM 7192 N N . ASN D 1 131 ? 22.100 -25.758 27.095 1.00 40.74 153 ASN D N 1
ATOM 7193 C CA . ASN D 1 131 ? 23.307 -26.046 27.883 1.00 43.92 153 ASN D CA 1
ATOM 7194 C C . ASN D 1 131 ? 23.856 -24.811 28.623 1.00 40.99 153 ASN D C 1
ATOM 7195 O O . ASN D 1 131 ? 25.069 -24.548 28.639 1.00 39.22 153 ASN D O 1
ATOM 7200 N N . ASN D 1 132 ? 22.966 -24.088 29.293 1.00 27.57 154 ASN D N 1
ATOM 7201 C CA . ASN D 1 132 ? 23.331 -22.799 29.858 1.00 23.52 154 ASN D CA 1
ATOM 7202 C C . ASN D 1 132 ? 23.049 -22.720 31.364 1.00 22.72 154 ASN D C 1
ATOM 7203 O O . ASN D 1 132 ? 22.967 -21.613 31.930 1.00 21.66 154 ASN D O 1
ATOM 7208 N N . GLY D 1 133 ? 22.891 -23.868 32.002 1.00 21.90 155 GLY D N 1
ATOM 7209 C CA . GLY D 1 133 ? 22.541 -23.882 33.411 1.00 21.01 155 GLY D CA 1
ATOM 7210 C C . GLY D 1 133 ? 23.541 -23.127 34.262 1.00 22.38 155 GLY D C 1
ATOM 7211 O O . GLY D 1 133 ? 23.160 -22.392 35.196 1.00 21.59 155 GLY D O 1
ATOM 7212 N N . LEU D 1 134 ? 24.820 -23.213 33.918 1.00 20.68 156 LEU D N 1
ATOM 7213 C CA . LEU D 1 134 ? 25.855 -22.640 34.748 1.00 22.30 156 LEU D CA 1
ATOM 7214 C C . LEU D 1 134 ? 25.716 -21.137 34.906 1.00 19.16 156 LEU D C 1
ATOM 7215 O O . LEU D 1 134 ? 26.015 -20.616 35.968 1.00 22.38 156 LEU D O 1
ATOM 7220 N N . THR D 1 135 ? 25.171 -20.471 33.893 1.00 21.39 157 THR D N 1
ATOM 7221 C CA . THR D 1 135 ? 24.994 -19.032 33.950 1.00 20.60 157 THR D CA 1
ATOM 7222 C C . THR D 1 135 ? 23.531 -18.527 33.874 1.00 19.24 157 THR D C 1
ATOM 7223 O O . THR D 1 135 ? 23.292 -17.317 33.951 1.00 17.40 157 THR D O 1
ATOM 7227 N N . GLU D 1 136 ? 22.559 -19.425 33.790 1.00 17.69 158 GLU D N 1
ATOM 7228 C CA . GLU D 1 136 ? 21.154 -19.024 33.681 1.00 18.15 158 GLU D CA 1
ATOM 7229 C C . GLU D 1 136 ? 20.196 -19.808 34.584 1.00 14.62 158 GLU D C 1
ATOM 7230 O O . GLU D 1 136 ? 19.025 -19.507 34.595 1.00 15.67 158 GLU D O 1
ATOM 7236 N N . ALA D 1 137 ? 20.626 -20.888 35.229 1.00 15.49 159 ALA D N 1
ATOM 7237 C CA . ALA D 1 137 ? 19.631 -21.821 35.789 1.00 14.79 159 ALA D CA 1
ATOM 7238 C C . ALA D 1 137 ? 18.686 -21.200 36.811 1.00 15.01 159 ALA D C 1
ATOM 7239 O O . ALA D 1 137 ? 17.599 -21.701 37.007 1.00 14.29 159 ALA D O 1
ATOM 7241 N N . TRP D 1 138 ? 19.149 -20.166 37.510 1.00 14.68 160 TRP D N 1
ATOM 7242 C CA . TRP D 1 138 ? 18.390 -19.522 38.587 1.00 13.62 160 TRP D CA 1
ATOM 7243 C C . TRP D 1 138 ? 17.541 -18.340 38.091 1.00 13.78 160 TRP D C 1
ATOM 7244 O O . TRP D 1 138 ? 16.787 -17.782 38.880 1.00 14.06 160 TRP D O 1
ATOM 7255 N N . LEU D 1 139 ? 17.632 -18.034 36.797 1.00 12.85 161 LEU D N 1
ATOM 7256 C CA . LEU D 1 139 ? 16.950 -16.887 36.216 1.00 13.02 161 LEU D CA 1
ATOM 7257 C C . LEU D 1 139 ? 15.829 -17.351 35.306 1.00 14.03 161 LEU D C 1
ATOM 7258 O O . LEU D 1 139 ? 16.032 -17.654 34.136 1.00 15.92 161 LEU D O 1
ATOM 7263 N N . GLU D 1 140 ? 14.656 -17.525 35.899 1.00 13.83 162 GLU D N 1
ATOM 7264 C CA . GLU D 1 140 ? 13.460 -17.950 35.166 1.00 13.59 162 GLU D CA 1
ATOM 7265 C C . GLU D 1 140 ? 13.783 -19.106 34.257 1.00 15.85 162 GLU D C 1
ATOM 7266 O O . GLU D 1 140 ? 13.430 -19.130 33.070 1.00 16.77 162 GLU D O 1
ATOM 7272 N N . SER D 1 141 ? 14.291 -20.143 34.892 1.00 14.28 163 SER D N 1
ATOM 7273 C CA . SER D 1 141 ? 14.793 -21.316 34.196 1.00 16.08 163 SER D CA 1
ATOM 7274 C C . SER D 1 141 ? 14.437 -22.568 35.024 1.00 16.24 163 SER D C 1
ATOM 7275 O O . SER D 1 141 ? 13.323 -22.695 35.547 1.00 18.04 163 SER D O 1
ATOM 7278 N N . SER D 1 142 ? 15.400 -23.445 35.231 1.00 14.13 164 SER D N 1
ATOM 7279 C CA . SER D 1 142 ? 15.097 -24.785 35.725 1.00 15.31 164 SER D CA 1
ATOM 7280 C C . SER D 1 142 ? 14.941 -24.739 37.232 1.00 14.85 164 SER D C 1
ATOM 7281 O O . SER D 1 142 ? 14.135 -25.482 37.767 1.00 16.85 164 SER D O 1
ATOM 7284 N N . LEU D 1 143 ? 15.792 -23.952 37.918 1.00 15.12 165 LEU D N 1
ATOM 7285 C CA . LEU D 1 143 ? 15.802 -23.947 39.392 1.00 15.15 165 LEU D CA 1
ATOM 7286 C C . LEU D 1 143 ? 14.539 -23.263 39.953 1.00 14.85 165 LEU D C 1
ATOM 7287 O O . LEU D 1 143 ? 14.163 -22.181 39.516 1.00 15.65 165 LEU D O 1
ATOM 7292 N N . LYS D 1 144 ? 13.887 -23.923 40.900 1.00 13.09 166 LYS D N 1
ATOM 7293 C CA A LYS D 1 144 ? 12.662 -23.415 41.515 0.50 14.84 166 LYS D CA 1
ATOM 7294 C CA B LYS D 1 144 ? 12.674 -23.397 41.515 0.50 14.66 166 LYS D CA 1
ATOM 7295 C C . LYS D 1 144 ? 12.667 -23.658 43.015 1.00 14.48 166 LYS D C 1
ATOM 7296 O O . LYS D 1 144 ? 13.182 -24.667 43.474 1.00 14.75 166 LYS D O 1
ATOM 7307 N N . ILE D 1 145 ? 12.054 -22.751 43.753 1.00 12.67 167 ILE D N 1
ATOM 7308 C CA . ILE D 1 145 ? 11.959 -22.807 45.183 1.00 13.03 167 ILE D CA 1
ATOM 7309 C C . ILE D 1 145 ? 10.707 -22.072 45.624 1.00 13.20 167 ILE D C 1
ATOM 7310 O O . ILE D 1 145 ? 10.305 -21.105 44.965 1.00 12.80 167 ILE D O 1
ATOM 7315 N N . SER D 1 146 ? 10.043 -22.510 46.695 1.00 13.25 168 SER D N 1
ATOM 7316 C CA . SER D 1 146 ? 8.837 -21.864 47.161 1.00 12.83 168 SER D CA 1
ATOM 7317 C C . SER D 1 146 ? 9.172 -20.777 48.174 1.00 11.97 168 SER D C 1
ATOM 7318 O O . SER D 1 146 ? 10.197 -20.837 48.853 1.00 11.91 168 SER D O 1
ATOM 7321 N N . PRO D 1 147 ? 8.211 -19.869 48.407 1.00 12.19 169 PRO D N 1
ATOM 7322 C CA . PRO D 1 147 ? 8.354 -18.949 49.521 1.00 13.52 169 PRO D CA 1
ATOM 7323 C C . PRO D 1 147 ? 8.552 -19.627 50.877 1.00 12.19 169 PRO D C 1
ATOM 7324 O O . PRO D 1 147 ? 9.408 -19.221 51.678 1.00 12.69 169 PRO D O 1
ATOM 7328 N N . GLU D 1 148 ? 7.814 -20.703 51.142 1.00 13.45 170 GLU D N 1
ATOM 7329 C CA A GLU D 1 148 ? 7.995 -21.393 52.404 0.50 14.97 170 GLU D CA 1
ATOM 7330 C CA B GLU D 1 148 ? 7.942 -21.521 52.341 0.50 16.07 170 GLU D CA 1
ATOM 7331 C C . GLU D 1 148 ? 9.376 -22.019 52.510 1.00 12.51 170 GLU D C 1
ATOM 7332 O O . GLU D 1 148 ? 10.012 -21.940 53.566 1.00 13.82 170 GLU D O 1
ATOM 7343 N N . GLU D 1 149 ? 9.932 -22.526 51.416 1.00 12.26 171 GLU D N 1
ATOM 7344 C CA . GLU D 1 149 ? 11.295 -23.066 51.433 1.00 13.43 171 GLU D CA 1
ATOM 7345 C C . GLU D 1 149 ? 12.320 -21.954 51.624 1.00 12.89 171 GLU D C 1
ATOM 7346 O O . GLU D 1 149 ? 13.355 -22.120 52.248 1.00 14.49 171 GLU D O 1
ATOM 7352 N N . GLN D 1 150 ? 12.074 -20.793 51.013 1.00 12.08 172 GLN D N 1
ATOM 7353 C CA . GLN D 1 150 ? 12.974 -19.651 51.178 1.00 13.39 172 GLN D CA 1
ATOM 7354 C C . GLN D 1 150 ? 12.982 -19.160 52.607 1.00 12.46 172 GLN D C 1
ATOM 7355 O O . GLN D 1 150 ? 14.046 -18.871 53.132 1.00 12.38 172 GLN D O 1
ATOM 7361 N N . ILE D 1 151 ? 11.832 -19.158 53.302 1.00 11.86 173 ILE D N 1
ATOM 7362 C CA . ILE D 1 151 ? 11.811 -18.854 54.733 1.00 12.53 173 ILE D CA 1
ATOM 7363 C C . ILE D 1 151 ? 12.762 -19.776 55.485 1.00 12.67 173 ILE D C 1
ATOM 7364 O O . ILE D 1 151 ? 13.537 -19.326 56.334 1.00 12.27 173 ILE D O 1
ATOM 7369 N N . GLN D 1 152 ? 12.673 -21.078 55.224 1.00 13.86 174 GLN D N 1
ATOM 7370 C CA . GLN D 1 152 ? 13.497 -22.011 56.001 1.00 14.97 174 GLN D CA 1
ATOM 7371 C C . GLN D 1 152 ? 14.950 -21.973 55.626 1.00 13.76 174 GLN D C 1
ATOM 7372 O O . GLN D 1 152 ? 15.822 -22.118 56.465 1.00 13.34 174 GLN D O 1
ATOM 7378 N N . PHE D 1 153 ? 15.263 -21.629 54.374 1.00 12.92 175 PHE D N 1
ATOM 7379 C CA . PHE D 1 153 ? 16.640 -21.382 53.980 1.00 14.21 175 PHE D CA 1
ATOM 7380 C C . PHE D 1 153 ? 17.182 -20.180 54.728 1.00 13.80 175 PHE D C 1
ATOM 7381 O O . PHE D 1 153 ? 18.281 -20.167 55.274 1.00 14.26 175 PHE D O 1
ATOM 7389 N N . LEU D 1 154 ? 16.421 -19.098 54.706 1.00 12.29 176 LEU D N 1
ATOM 7390 C CA . LEU D 1 154 ? 16.839 -17.898 55.449 1.00 12.55 176 LEU D CA 1
ATOM 7391 C C . LEU D 1 154 ? 17.059 -18.193 56.937 1.00 12.95 176 LEU D C 1
ATOM 7392 O O . LEU D 1 154 ? 18.008 -17.699 57.569 1.00 12.55 176 LEU D O 1
ATOM 7397 N N . ARG D 1 155 ? 16.185 -19.003 57.505 1.00 14.03 177 ARG D N 1
ATOM 7398 C CA . ARG D 1 155 ? 16.292 -19.338 58.918 1.00 17.01 177 ARG D CA 1
ATOM 7399 C C . ARG D 1 155 ? 17.568 -20.150 59.183 1.00 15.42 177 ARG D C 1
ATOM 7400 O O . ARG D 1 155 ? 18.303 -19.822 60.115 1.00 15.92 177 ARG D O 1
ATOM 7408 N N . LYS D 1 156 ? 17.912 -21.083 58.307 1.00 15.00 178 LYS D N 1
ATOM 7409 C CA . LYS D 1 156 ? 19.199 -21.803 58.420 1.00 17.97 178 LYS D CA 1
ATOM 7410 C C . LYS D 1 156 ? 20.368 -20.853 58.368 1.00 18.13 178 LYS D C 1
ATOM 7411 O O . LYS D 1 156 ? 21.411 -21.054 59.032 1.00 19.26 178 LYS D O 1
ATOM 7417 N N . ILE D 1 157 ? 20.299 -19.856 57.506 1.00 16.92 179 ILE D N 1
ATOM 7418 C CA . ILE D 1 157 ? 21.390 -18.941 57.360 1.00 16.28 179 ILE D CA 1
ATOM 7419 C C . ILE D 1 157 ? 21.655 -18.200 58.666 1.00 17.02 179 ILE D C 1
ATOM 7420 O O . ILE D 1 157 ? 22.754 -18.285 59.243 1.00 18.90 179 ILE D O 1
ATOM 7425 N N . ILE D 1 158 ? 20.631 -17.549 59.211 1.00 16.04 180 ILE D N 1
ATOM 7426 C CA . ILE D 1 158 ? 20.854 -16.680 60.362 1.00 18.85 180 ILE D CA 1
ATOM 7427 C C . ILE D 1 158 ? 21.140 -17.511 61.624 1.00 18.70 180 ILE D C 1
ATOM 7428 O O . ILE D 1 158 ? 21.860 -17.079 62.514 1.00 20.53 180 ILE D O 1
ATOM 7433 N N . ASN D 1 159 ? 20.702 -18.755 61.642 1.00 17.50 181 ASN D N 1
ATOM 7434 C CA . ASN D 1 159 ? 20.994 -19.641 62.767 1.00 22.19 181 ASN D CA 1
ATOM 7435 C C . ASN D 1 159 ? 22.265 -20.461 62.551 1.00 23.29 181 ASN D C 1
ATOM 7436 O O . ASN D 1 159 ? 22.574 -21.346 63.346 1.00 23.82 181 ASN D O 1
ATOM 7441 N N . HIS D 1 160 ? 22.986 -20.187 61.469 1.00 23.12 182 HIS D N 1
ATOM 7442 C CA . HIS D 1 160 ? 24.232 -20.895 61.156 1.00 25.41 182 HIS D CA 1
ATOM 7443 C C . HIS D 1 160 ? 24.088 -22.415 61.020 1.00 25.05 182 HIS D C 1
ATOM 7444 O O . HIS D 1 160 ? 25.049 -23.165 61.207 1.00 28.89 182 HIS D O 1
ATOM 7451 N N . ASN D 1 161 ? 22.921 -22.873 60.625 1.00 20.27 183 ASN D N 1
ATOM 7452 C CA . ASN D 1 161 ? 22.616 -24.264 60.404 1.00 22.40 183 ASN D CA 1
ATOM 7453 C C . ASN D 1 161 ? 22.852 -24.624 58.915 1.00 20.75 183 ASN D C 1
ATOM 7454 O O . ASN D 1 161 ? 22.001 -25.236 58.270 1.00 25.06 183 ASN D O 1
ATOM 7459 N N . LEU D 1 162 ? 24.017 -24.243 58.389 1.00 20.76 184 LEU D N 1
ATOM 7460 C CA . LEU D 1 162 ? 24.477 -24.707 57.084 1.00 24.05 184 LEU D CA 1
ATOM 7461 C C . LEU D 1 162 ? 25.937 -25.059 57.216 1.00 24.95 184 LEU D C 1
ATOM 7462 O O . LEU D 1 162 ? 26.648 -24.425 57.992 1.00 24.72 184 LEU D O 1
ATOM 7467 N N . PRO D 1 163 ? 26.417 -25.969 56.345 1.00 22.25 185 PRO D N 1
ATOM 7468 C CA . PRO D 1 163 ? 27.803 -26.419 56.490 1.00 29.19 185 PRO D CA 1
ATOM 7469 C C . PRO D 1 163 ? 28.742 -25.522 55.690 1.00 28.13 185 PRO D C 1
ATOM 7470 O O . PRO D 1 163 ? 29.343 -25.962 54.719 1.00 28.67 185 PRO D O 1
ATOM 7474 N N . VAL D 1 164 ? 28.747 -24.235 56.022 1.00 22.98 186 VAL D N 1
ATOM 7475 C CA . VAL D 1 164 ? 29.663 -23.279 55.433 1.00 25.18 186 VAL D CA 1
ATOM 7476 C C . VAL D 1 164 ? 30.311 -22.466 56.545 1.00 21.70 186 VAL D C 1
ATOM 7477 O O . VAL D 1 164 ? 29.817 -22.447 57.677 1.00 24.99 186 VAL D O 1
ATOM 7481 N N . LYS D 1 165 ? 31.314 -21.678 56.190 1.00 22.44 187 LYS D N 1
ATOM 7482 C CA A LYS D 1 165 ? 32.004 -20.812 57.150 0.50 24.63 187 LYS D CA 1
ATOM 7483 C CA B LYS D 1 165 ? 31.994 -20.840 57.168 0.50 25.25 187 LYS D CA 1
ATOM 7484 C C . LYS D 1 165 ? 31.038 -19.851 57.838 1.00 27.67 187 LYS D C 1
ATOM 7485 O O . LYS D 1 165 ? 30.212 -19.209 57.183 1.00 24.01 187 LYS D O 1
ATOM 7496 N N . ASN D 1 166 ? 31.185 -19.688 59.146 1.00 27.11 188 ASN D N 1
ATOM 7497 C CA . ASN D 1 166 ? 30.416 -18.683 59.855 1.00 24.52 188 ASN D CA 1
ATOM 7498 C C . ASN D 1 166 ? 30.546 -17.299 59.235 1.00 24.97 188 ASN D C 1
ATOM 7499 O O . ASN D 1 166 ? 29.565 -16.554 59.118 1.00 22.37 188 ASN D O 1
ATOM 7504 N N . SER D 1 167 ? 31.754 -16.958 58.823 1.00 24.09 189 SER D N 1
ATOM 7505 C CA . SER D 1 167 ? 31.997 -15.674 58.221 1.00 23.28 189 SER D CA 1
ATOM 7506 C C . SER D 1 167 ? 31.259 -15.514 56.866 1.00 19.70 189 SER D C 1
ATOM 7507 O O . SER D 1 167 ? 30.989 -14.390 56.445 1.00 21.67 189 SER D O 1
ATOM 7510 N N . ALA D 1 168 ? 31.173 -16.596 56.110 1.00 21.92 190 ALA D N 1
ATOM 7511 C CA . ALA D 1 168 ? 30.450 -16.566 54.831 1.00 18.91 190 ALA D CA 1
ATOM 7512 C C . ALA D 1 168 ? 28.987 -16.187 55.063 1.00 18.50 190 ALA D C 1
ATOM 7513 O O . ALA D 1 168 ? 28.461 -15.309 54.379 1.00 18.52 190 ALA D O 1
ATOM 7515 N N . ILE D 1 169 ? 28.393 -16.746 56.108 1.00 17.02 191 ILE D N 1
ATOM 7516 C CA . ILE D 1 169 ? 27.062 -16.316 56.539 1.00 18.01 191 ILE D CA 1
ATOM 7517 C C . ILE D 1 169 ? 26.991 -14.862 56.928 1.00 17.65 191 ILE D C 1
ATOM 7518 O O . ILE D 1 169 ? 26.176 -14.102 56.425 1.00 18.74 191 ILE D O 1
ATOM 7523 N N . GLU D 1 170 ? 27.843 -14.427 57.840 1.00 19.43 192 GLU D N 1
ATOM 7524 C CA . GLU D 1 170 ? 27.644 -13.082 58.343 1.00 19.00 192 GLU D CA 1
ATOM 7525 C C . GLU D 1 170 ? 28.091 -11.960 57.391 1.00 16.20 192 GLU D C 1
ATOM 7526 O O . GLU D 1 170 ? 27.486 -10.891 57.311 1.00 19.24 192 GLU D O 1
ATOM 7532 N N . ASN D 1 171 ? 29.080 -12.246 56.542 1.00 20.23 193 ASN D N 1
ATOM 7533 C CA . ASN D 1 171 ? 29.378 -11.330 55.463 1.00 19.03 193 ASN D CA 1
ATOM 7534 C C . ASN D 1 171 ? 28.207 -11.187 54.462 1.00 16.20 193 ASN D C 1
ATOM 7535 O O . ASN D 1 171 ? 27.984 -10.119 53.945 1.00 17.59 193 ASN D O 1
ATOM 7540 N N . THR D 1 172 ? 27.533 -12.295 54.173 1.00 17.37 194 THR D N 1
ATOM 7541 C CA . THR D 1 172 ? 26.391 -12.262 53.250 1.00 16.34 194 THR D CA 1
ATOM 7542 C C . THR D 1 172 ? 25.219 -11.481 53.832 1.00 15.64 194 THR D C 1
ATOM 7543 O O . THR D 1 172 ? 24.685 -10.575 53.213 1.00 15.46 194 THR D O 1
ATOM 7547 N N . ILE D 1 173 ? 24.917 -11.747 55.111 1.00 16.66 195 ILE D N 1
ATOM 7548 C CA . ILE D 1 173 ? 23.909 -10.971 55.798 1.00 15.79 195 ILE D CA 1
ATOM 7549 C C . ILE D 1 173 ? 24.248 -9.474 55.826 1.00 14.98 195 ILE D C 1
ATOM 7550 O O . ILE D 1 173 ? 23.402 -8.624 55.565 1.00 15.58 195 ILE D O 1
ATOM 7555 N N . GLU D 1 174 ? 25.497 -9.128 56.194 1.00 16.64 196 GLU D N 1
ATOM 7556 C CA . GLU D 1 174 ? 25.884 -7.749 56.244 1.00 16.02 196 GLU D CA 1
ATOM 7557 C C . GLU D 1 174 ? 25.642 -7.016 54.915 1.00 15.56 196 GLU D C 1
ATOM 7558 O O . GLU D 1 174 ? 25.157 -5.899 54.862 1.00 15.14 196 GLU D O 1
ATOM 7564 N N . ASN D 1 175 ? 25.948 -7.743 53.835 1.00 16.35 197 ASN D N 1
ATOM 7565 C CA . ASN D 1 175 ? 25.855 -7.197 52.512 1.00 15.71 197 ASN D CA 1
ATOM 7566 C C . ASN D 1 175 ? 24.423 -7.069 51.999 1.00 16.18 197 ASN D C 1
ATOM 7567 O O . ASN D 1 175 ? 24.202 -6.351 51.032 1.00 16.63 197 ASN D O 1
ATOM 7572 N N . MET D 1 176 ? 23.492 -7.690 52.734 1.00 15.17 198 MET D N 1
ATOM 7573 C CA . MET D 1 176 ? 22.051 -7.489 52.527 1.00 15.57 198 MET D CA 1
ATOM 7574 C C . MET D 1 176 ? 21.448 -6.327 53.308 1.00 14.28 198 MET D C 1
ATOM 7575 O O . MET D 1 176 ? 20.304 -5.982 53.131 1.00 13.78 198 MET D O 1
ATOM 7580 N N . TYR D 1 177 ? 22.201 -5.719 54.227 1.00 14.81 199 TYR D N 1
ATOM 7581 C CA . TYR D 1 177 ? 21.607 -4.631 54.986 1.00 14.09 199 TYR D CA 1
ATOM 7582 C C . TYR D 1 177 ? 21.115 -3.516 54.078 1.00 13.97 199 TYR D C 1
ATOM 7583 O O . TYR D 1 177 ? 21.866 -3.031 53.231 1.00 17.84 199 TYR D O 1
ATOM 7592 N N . LEU D 1 178 ? 19.913 -3.031 54.311 1.00 13.31 200 LEU D N 1
ATOM 7593 C CA . LEU D 1 178 ? 19.320 -1.984 53.504 1.00 14.51 200 LEU D CA 1
ATOM 7594 C C . LEU D 1 178 ? 19.058 -0.687 54.278 1.00 17.01 200 LEU D C 1
ATOM 7595 O O . LEU D 1 178 ? 19.366 0.404 53.806 1.00 18.73 200 LEU D O 1
ATOM 7600 N N . GLN D 1 179 ? 18.436 -0.788 55.418 1.00 15.18 201 GLN D N 1
ATOM 7601 C CA . GLN D 1 179 ? 17.970 0.400 56.141 1.00 17.68 201 GLN D CA 1
ATOM 7602 C C . GLN D 1 179 ? 17.383 -0.037 57.465 1.00 16.96 201 GLN D C 1
ATOM 7603 O O . GLN D 1 179 ? 17.165 -1.230 57.685 1.00 15.42 201 GLN D O 1
ATOM 7609 N N . ASP D 1 180 ? 17.051 0.896 58.328 1.00 15.83 202 ASP D N 1
ATOM 7610 C CA . ASP D 1 180 ? 16.151 0.657 59.432 1.00 16.02 202 ASP D CA 1
ATOM 7611 C C . ASP D 1 180 ? 14.706 1.041 59.080 1.00 18.27 202 ASP D C 1
ATOM 7612 O O . ASP D 1 180 ? 14.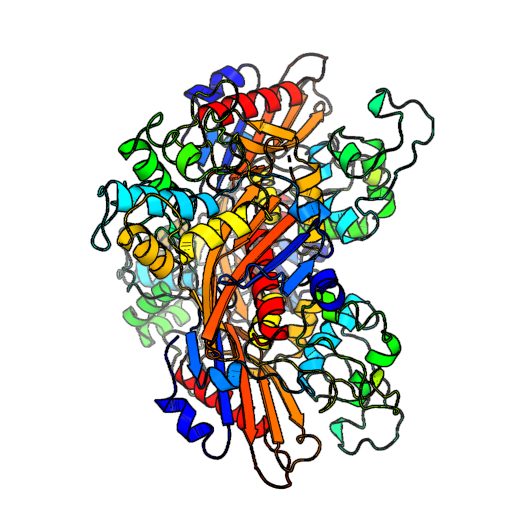486 1.984 58.293 1.00 22.91 202 ASP D O 1
ATOM 7617 N N . LEU D 1 181 ? 13.757 0.362 59.706 1.00 18.49 203 LEU D N 1
ATOM 7618 C CA . LEU D 1 181 ? 12.336 0.655 59.564 1.00 21.85 203 LEU D CA 1
ATOM 7619 C C . LEU D 1 181 ? 11.910 1.667 60.613 1.00 22.53 203 LEU D C 1
ATOM 7620 O O . LEU D 1 181 ? 12.746 2.194 61.346 1.00 22.69 203 LEU D O 1
ATOM 7625 N N . ASP D 1 182 ? 10.622 1.935 60.712 1.00 23.26 204 ASP D N 1
ATOM 7626 C CA . ASP D 1 182 ? 10.133 3.110 61.470 1.00 26.55 204 ASP D CA 1
ATOM 7627 C C . ASP D 1 182 ? 10.506 3.065 62.940 1.00 31.75 204 ASP D C 1
ATOM 7628 O O . ASP D 1 182 ? 10.803 4.108 63.547 1.00 35.53 204 ASP D O 1
ATOM 7633 N N . ASN D 1 183 ? 10.511 1.868 63.513 1.00 27.13 205 ASN D N 1
ATOM 7634 C CA . ASN D 1 183 ? 10.719 1.709 64.973 1.00 26.88 205 ASN D CA 1
ATOM 7635 C C . ASN D 1 183 ? 12.120 1.186 65.281 1.00 25.12 205 ASN D C 1
ATOM 7636 O O . ASN D 1 183 ? 12.333 0.487 66.280 1.00 28.19 205 ASN D O 1
ATOM 7641 N N . SER D 1 184 ? 13.055 1.490 64.387 1.00 24.92 206 SER D N 1
ATOM 7642 C CA . SER D 1 184 ? 14.466 1.140 64.537 1.00 24.18 206 SER D CA 1
ATOM 7643 C C . SER D 1 184 ? 14.808 -0.322 64.216 1.00 24.16 206 SER D C 1
ATOM 7644 O O . SER D 1 184 ? 15.984 -0.721 64.277 1.00 24.16 206 SER D O 1
ATOM 7647 N N . THR D 1 185 ? 13.789 -1.107 63.884 1.00 19.26 207 THR D N 1
ATOM 7648 C CA . THR D 1 185 ? 14.014 -2.476 63.420 1.00 19.71 207 THR D CA 1
ATOM 7649 C C . THR D 1 185 ? 14.846 -2.436 62.142 1.00 17.81 207 THR D C 1
ATOM 7650 O O . THR D 1 185 ? 14.725 -1.508 61.345 1.00 22.04 207 THR D O 1
ATOM 7654 N N . LYS D 1 186 ? 15.796 -3.342 62.037 1.00 15.11 208 LYS D N 1
ATOM 7655 C CA . LYS D 1 186 ? 16.771 -3.330 60.977 1.00 14.21 208 LYS D CA 1
ATOM 7656 C C . LYS D 1 186 ? 16.365 -4.272 59.870 1.00 15.07 208 LYS D C 1
ATOM 7657 O O . LYS D 1 186 ? 16.079 -5.414 60.167 1.00 14.25 208 LYS D O 1
ATOM 7663 N N . LEU D 1 187 ? 16.541 -3.856 58.625 1.00 13.28 209 LEU D N 1
ATOM 7664 C CA . LEU D 1 187 ? 16.069 -4.583 57.459 1.00 13.42 209 LEU D CA 1
ATOM 7665 C C . LEU D 1 187 ? 17.257 -4.997 56.643 1.00 12.16 209 LEU D C 1
ATOM 7666 O O . LEU D 1 187 ? 18.001 -4.146 56.129 1.00 13.49 209 LEU D O 1
ATOM 7671 N N . TYR D 1 188 ? 17.359 -6.296 56.395 1.00 12.85 210 TYR D N 1
ATOM 7672 C CA . TYR D 1 188 ? 18.330 -6.901 55.548 1.00 12.07 210 TYR D CA 1
ATOM 7673 C C . TYR D 1 188 ? 17.529 -7.637 54.489 1.00 14.72 210 TYR D C 1
ATOM 7674 O O . TYR D 1 188 ? 16.790 -8.533 54.817 1.00 16.66 210 TYR D O 1
ATOM 7683 N N . GLY D 1 189 ? 17.667 -7.261 53.243 1.00 13.48 211 GLY D N 1
ATOM 7684 C CA . GLY D 1 189 ? 16.768 -7.777 52.235 1.00 13.83 211 GLY D CA 1
ATOM 7685 C C . GLY D 1 189 ? 17.454 -7.970 50.911 1.00 13.73 211 GLY D C 1
ATOM 7686 O O . GLY D 1 189 ? 18.456 -7.385 50.611 1.00 16.30 211 GLY D O 1
ATOM 7687 N N . LYS D 1 190 ? 16.717 -8.614 50.025 1.00 14.03 212 LYS D N 1
ATOM 7688 C CA . LYS D 1 190 ? 17.164 -8.928 48.671 1.00 12.86 212 LYS D CA 1
ATOM 7689 C C . LYS D 1 190 ? 15.937 -9.095 47.782 1.00 12.85 212 LYS D C 1
ATOM 7690 O O . LYS D 1 190 ? 14.979 -9.824 48.119 1.00 13.33 212 LYS D O 1
ATOM 7696 N N . THR D 1 191 ? 15.987 -8.434 46.640 1.00 12.13 213 THR D N 1
ATOM 7697 C CA . THR D 1 191 ? 14.982 -8.581 45.629 1.00 12.65 213 THR D CA 1
ATOM 7698 C C . THR D 1 191 ? 15.383 -9.574 44.563 1.00 11.51 213 THR D C 1
ATOM 7699 O O . THR D 1 191 ? 16.530 -9.910 44.359 1.00 12.77 213 THR D O 1
ATOM 7703 N N . GLY D 1 192 ? 14.366 -9.989 43.818 1.00 10.78 214 GLY D N 1
ATOM 7704 C CA . GLY D 1 192 ? 14.551 -10.653 42.545 1.00 11.97 214 GLY D CA 1
ATOM 7705 C C . GLY D 1 192 ? 13.296 -10.652 41.721 1.00 11.55 214 GLY D C 1
ATOM 7706 O O . GLY D 1 192 ? 12.221 -10.581 42.265 1.00 12.71 214 GLY D O 1
ATOM 7707 N N . ALA D 1 193 ? 13.461 -10.663 40.414 1.00 11.28 215 ALA D N 1
ATOM 7708 C CA . ALA D 1 193 ? 12.332 -10.607 39.535 1.00 12.28 215 ALA D CA 1
ATOM 7709 C C . ALA D 1 193 ? 12.683 -11.095 38.172 1.00 12.33 215 ALA D C 1
ATOM 7710 O O . ALA D 1 193 ? 13.817 -11.070 37.750 1.00 14.22 215 ALA D O 1
ATOM 7712 N N . GLY D 1 194 ? 11.660 -11.485 37.424 1.00 11.56 216 GLY D N 1
ATOM 7713 C CA . GLY D 1 194 ? 11.828 -11.932 36.053 1.00 12.83 216 GLY D CA 1
ATOM 7714 C C . GLY D 1 194 ? 10.480 -12.212 35.435 1.00 13.31 216 GLY D C 1
ATOM 7715 O O . GLY D 1 194 ? 9.482 -12.219 36.141 1.00 14.32 216 GLY D O 1
ATOM 7716 N N . PHE D 1 195 ? 10.486 -12.463 34.142 1.00 12.15 217 PHE D N 1
ATOM 7717 C CA . PHE D 1 195 ? 9.302 -12.869 33.438 1.00 12.87 217 PHE D CA 1
ATOM 7718 C C . PHE D 1 195 ? 9.264 -14.392 33.370 1.00 13.65 217 PHE D C 1
ATOM 7719 O O . PHE D 1 195 ? 10.270 -15.032 33.052 1.00 13.20 217 PHE D O 1
ATOM 7727 N N . THR D 1 196 ? 8.094 -14.928 33.567 1.00 13.90 219 THR D N 1
ATOM 7728 C CA . THR D 1 196 ? 7.917 -16.371 33.376 1.00 13.74 219 THR D CA 1
ATOM 7729 C C . THR D 1 196 ? 8.249 -16.757 31.915 1.00 14.96 219 THR D C 1
ATOM 7730 O O . THR D 1 196 ? 7.806 -16.109 30.956 1.00 13.78 219 THR D O 1
ATOM 7734 N N . ALA D 1 197 ? 9.087 -17.763 31.744 1.00 13.72 220 ALA D N 1
ATOM 7735 C CA . ALA D 1 197 ? 9.497 -18.185 30.426 1.00 14.40 220 ALA D CA 1
ATOM 7736 C C . ALA D 1 197 ? 8.279 -18.461 29.551 1.00 14.17 220 ALA D C 1
ATOM 7737 O O . ALA D 1 197 ? 7.321 -19.104 29.970 1.00 15.10 220 ALA D O 1
ATOM 7739 N N . ASN D 1 198 ? 8.326 -17.946 28.325 1.00 14.38 221 ASN D N 1
ATOM 7740 C CA . ASN D 1 198 ? 7.294 -18.236 27.337 1.00 14.51 221 ASN D CA 1
ATOM 7741 C C . ASN D 1 198 ? 5.922 -17.673 27.680 1.00 13.77 221 ASN D C 1
ATOM 7742 O O . ASN D 1 198 ? 4.950 -17.967 26.997 1.00 15.37 221 ASN D O 1
ATOM 7747 N N . ARG D 1 199 ? 5.849 -16.752 28.644 1.00 13.26 222 ARG D N 1
ATOM 7748 C CA B ARG D 1 199 ? 4.613 -16.098 29.031 0.27 13.01 222 ARG D CA 1
ATOM 7749 C CA C ARG D 1 199 ? 4.625 -16.107 29.083 0.72 12.41 222 ARG D CA 1
ATOM 7750 C C . ARG D 1 199 ? 4.829 -14.608 29.309 1.00 13.33 222 ARG D C 1
ATOM 7751 O O . ARG D 1 199 ? 5.973 -14.145 29.332 1.00 14.81 222 ARG D O 1
ATOM 7766 N N . THR D 1 200 ? 3.741 -13.905 29.608 1.00 12.76 223 THR D N 1
ATOM 7767 C CA . THR D 1 200 ? 3.793 -12.481 29.918 1.00 12.16 223 THR D CA 1
ATOM 7768 C C . THR D 1 200 ? 3.933 -12.204 31.393 1.00 13.96 223 THR D C 1
ATOM 7769 O O . THR D 1 200 ? 4.205 -11.089 31.774 1.00 13.14 223 THR D O 1
ATOM 7773 N N . LEU D 1 201 ? 3.662 -13.192 32.231 1.00 13.90 224 LEU D N 1
ATOM 7774 C CA . LEU D 1 201 ? 3.650 -12.976 33.671 1.00 15.07 224 LEU D CA 1
ATOM 7775 C C . LEU D 1 201 ? 5.006 -12.580 34.214 1.00 14.82 224 LEU D C 1
ATOM 7776 O O . LEU D 1 201 ? 6.023 -13.042 33.679 1.00 16.57 224 LEU D O 1
ATOM 7781 N N . GLN D 1 202 ? 4.987 -11.789 35.295 1.00 15.73 225 GLN D N 1
ATOM 7782 C CA . GLN D 1 202 ? 6.181 -11.394 36.060 1.00 16.16 225 GLN D CA 1
ATOM 7783 C C . GLN D 1 202 ? 6.090 -12.103 37.423 1.00 14.71 225 GLN D C 1
ATOM 7784 O O . GLN D 1 202 ? 5.006 -12.253 38.026 1.00 14.78 225 GLN D O 1
ATOM 7790 N N . ASN D 1 203 ? 7.270 -12.470 37.930 1.00 14.65 226 ASN D N 1
ATOM 7791 C CA . ASN D 1 203 ? 7.444 -12.964 39.300 1.00 14.05 226 ASN D CA 1
ATOM 7792 C C . ASN D 1 203 ? 8.354 -12.022 40.072 1.00 12.31 226 ASN D C 1
ATOM 7793 O O . ASN D 1 203 ? 9.302 -11.510 39.498 1.00 13.09 226 ASN D O 1
ATOM 7798 N N . GLY D 1 204 ? 8.037 -11.716 41.319 1.00 11.42 227 GLY D N 1
ATOM 7799 C CA . GLY D 1 204 ? 8.916 -10.893 42.113 1.00 11.88 227 GLY D CA 1
ATOM 7800 C C . GLY D 1 204 ? 9.004 -11.404 43.525 1.00 12.10 227 GLY D C 1
ATOM 7801 O O . GLY D 1 204 ? 8.062 -11.952 44.080 1.00 12.04 227 GLY D O 1
ATOM 7802 N N . TRP D 1 205 ? 10.175 -11.133 44.099 1.00 10.59 228 TRP D N 1
ATOM 7803 C CA . TRP D 1 205 ? 10.539 -11.475 45.462 1.00 11.11 228 TRP D CA 1
ATOM 7804 C C . TRP D 1 205 ? 11.114 -10.287 46.224 1.00 10.12 228 TRP D C 1
ATOM 7805 O O . TRP D 1 205 ? 11.880 -9.521 45.618 1.00 10.64 228 TRP D O 1
ATOM 7816 N N . PHE D 1 206 ? 10.850 -10.209 47.514 1.00 9.94 229 PHE D N 1
ATOM 7817 C CA . PHE D 1 206 ? 11.686 -9.450 48.418 1.00 9.94 229 PHE D CA 1
ATOM 7818 C C . PHE D 1 206 ? 11.719 -10.245 49.708 1.00 11.33 229 PHE D C 1
ATOM 7819 O O . PHE D 1 206 ? 10.660 -10.530 50.264 1.00 11.15 229 PHE D O 1
ATOM 7827 N N . GLU D 1 207 ? 12.918 -10.601 50.182 1.00 10.50 230 GLU D N 1
ATOM 7828 C CA . GLU D 1 207 ? 13.024 -11.476 51.314 1.00 9.94 230 GLU D CA 1
ATOM 7829 C C . GLU D 1 207 ? 14.253 -11.143 52.125 1.00 11.21 230 GLU D C 1
ATOM 7830 O O . GLU D 1 207 ? 15.177 -10.510 51.638 1.00 11.56 230 GLU D O 1
ATOM 7836 N N . GLY D 1 208 ? 14.306 -11.652 53.341 1.00 11.43 231 GLY D N 1
ATOM 7837 C CA . GLY D 1 208 ? 15.466 -11.448 54.186 1.00 10.45 231 GLY D CA 1
ATOM 7838 C C . GLY D 1 208 ? 15.135 -11.505 55.644 1.00 11.02 231 GLY D C 1
ATOM 7839 O O . GLY D 1 208 ? 14.403 -12.387 56.096 1.00 11.60 231 GLY D O 1
ATOM 7840 N N . PHE D 1 209 ? 15.800 -10.631 56.400 1.00 11.54 232 PHE D N 1
ATOM 7841 C CA . PHE D 1 209 ? 15.875 -10.704 57.844 1.00 12.26 232 PHE D CA 1
ATOM 7842 C C . PHE D 1 209 ? 15.428 -9.383 58.428 1.00 11.55 232 PHE D C 1
ATOM 7843 O O . PHE D 1 209 ? 15.717 -8.333 57.843 1.00 12.26 232 PHE D O 1
ATOM 7851 N N . ILE D 1 210 ? 14.836 -9.404 59.617 1.00 12.80 233 ILE D N 1
ATOM 7852 C CA . ILE D 1 210 ? 14.671 -8.201 60.427 1.00 14.00 233 ILE D CA 1
ATOM 7853 C C . ILE D 1 210 ? 15.199 -8.440 61.811 1.00 14.13 233 ILE D C 1
ATOM 7854 O O . ILE D 1 210 ? 15.059 -9.535 62.354 1.00 13.37 233 ILE D O 1
ATOM 7859 N N . ILE D 1 211 ? 15.858 -7.436 62.369 1.00 14.71 234 ILE D N 1
ATOM 7860 C CA . ILE D 1 211 ? 16.407 -7.525 63.708 1.00 14.19 234 ILE D CA 1
ATOM 7861 C C . ILE D 1 211 ? 15.800 -6.359 64.474 1.00 14.84 234 ILE D C 1
ATOM 7862 O O . ILE D 1 211 ? 15.951 -5.200 64.112 1.00 17.54 234 ILE D O 1
ATOM 7867 N N . SER D 1 212 ? 15.008 -6.692 65.477 1.00 15.59 235 SER D N 1
ATOM 7868 C CA . SER D 1 212 ? 14.279 -5.720 66.275 1.00 15.23 235 SER D CA 1
ATOM 7869 C C . SER D 1 212 ? 15.116 -5.284 67.477 1.00 16.76 235 SER D C 1
ATOM 7870 O O . SER D 1 212 ? 15.877 -6.081 68.041 1.00 14.82 235 SER D O 1
ATOM 7873 N N . LYS D 1 213 ? 14.924 -4.023 67.876 1.00 16.63 236 LYS D N 1
ATOM 7874 C CA . LYS D 1 213 ? 15.520 -3.514 69.116 1.00 18.59 236 LYS D CA 1
ATOM 7875 C C . LYS D 1 213 ? 14.946 -4.244 70.341 1.00 18.79 236 LYS D C 1
ATOM 7876 O O . LYS D 1 213 ? 15.527 -4.216 71.432 1.00 20.72 236 LYS D O 1
ATOM 7882 N N . SER D 1 214 ? 13.835 -4.929 70.159 1.00 17.11 237 SER D N 1
ATOM 7883 C CA . SER D 1 214 ? 13.255 -5.798 71.187 1.00 19.30 237 SER D CA 1
ATOM 7884 C C . SER D 1 214 ? 14.159 -6.996 71.499 1.00 17.71 237 SER D C 1
ATOM 7885 O O . SER D 1 214 ? 13.949 -7.718 72.478 1.00 18.77 237 SER D O 1
ATOM 7888 N N . GLY D 1 215 ? 15.032 -7.334 70.557 1.00 16.24 238 GLY D N 1
ATOM 7889 C CA . GLY D 1 215 ? 15.927 -8.475 70.626 1.00 17.42 238 GLY D CA 1
ATOM 7890 C C . GLY D 1 215 ? 15.600 -9.554 69.629 1.00 16.40 238 GLY D C 1
ATOM 7891 O O . GLY D 1 215 ? 16.478 -10.322 69.267 1.00 16.77 238 GLY D O 1
ATOM 7892 N N . HIS D 1 216 ? 14.333 -9.632 69.226 1.00 16.05 239 HIS D N 1
ATOM 7893 C CA . HIS D 1 216 ? 13.888 -10.687 68.330 1.00 17.58 239 HIS D CA 1
ATOM 7894 C C . HIS D 1 216 ? 14.451 -10.514 66.929 1.00 14.56 239 HIS D C 1
ATOM 7895 O O . HIS D 1 216 ? 14.637 -9.411 66.457 1.00 15.31 239 HIS D O 1
ATOM 7902 N N . LYS D 1 217 ? 14.706 -11.627 66.278 1.00 14.59 240 LYS D N 1
ATOM 7903 C CA . LYS D 1 217 ? 15.086 -11.671 64.884 1.00 15.99 240 LYS D CA 1
ATOM 7904 C C . LYS D 1 217 ? 14.086 -12.497 64.121 1.00 13.13 240 LYS D C 1
ATOM 7905 O O . LYS D 1 217 ? 13.588 -13.522 64.622 1.00 13.79 240 LYS D O 1
ATOM 7911 N N . TYR D 1 218 ? 13.799 -12.066 62.907 1.00 13.41 241 TYR D N 1
ATOM 7912 C CA . TYR D 1 218 ? 12.804 -12.700 62.056 1.00 13.23 241 TYR D CA 1
ATOM 7913 C C . TYR D 1 218 ? 13.358 -12.898 60.650 1.00 11.12 241 TYR D C 1
ATOM 7914 O O . TYR D 1 218 ? 14.234 -12.187 60.172 1.00 13.48 241 TYR D O 1
ATOM 7923 N N . VAL D 1 219 ? 12.722 -13.838 59.965 1.00 12.08 242 VAL D N 1
ATOM 7924 C CA . VAL D 1 219 ? 12.911 -14.006 58.519 1.00 11.18 242 VAL D CA 1
ATOM 7925 C C . VAL D 1 219 ? 11.582 -13.739 57.810 1.00 11.12 242 VAL D C 1
ATOM 7926 O O . VAL D 1 219 ? 10.514 -13.953 58.368 1.00 12.24 242 VAL D O 1
ATOM 7930 N N . PHE D 1 220 ? 11.644 -13.212 56.606 1.00 12.00 243 PHE D N 1
ATOM 7931 C CA . PHE D 1 220 ? 10.397 -12.907 55.882 1.00 11.37 243 PHE D CA 1
ATOM 7932 C C . PHE D 1 220 ? 10.571 -13.116 54.411 1.00 10.87 243 PHE D C 1
ATOM 7933 O O . PHE D 1 220 ? 11.694 -13.054 53.874 1.00 10.76 243 PHE D O 1
ATOM 7941 N N . VAL D 1 221 ? 9.451 -13.357 53.747 1.00 10.70 244 VAL D N 1
ATOM 7942 C CA . VAL D 1 221 ? 9.386 -13.451 52.306 1.00 11.49 244 VAL D CA 1
ATOM 7943 C C . VAL D 1 221 ? 8.103 -12.808 51.799 1.00 11.83 244 VAL D C 1
ATOM 7944 O O . VAL D 1 221 ? 7.047 -13.006 52.355 1.00 12.74 244 VAL D O 1
ATOM 7948 N N . SER D 1 222 ? 8.266 -11.886 50.860 1.00 11.05 245 SER D N 1
ATOM 7949 C CA . SER D 1 222 ? 7.170 -11.280 50.120 1.00 11.43 245 SER D CA 1
ATOM 7950 C C . SER D 1 222 ? 7.339 -11.667 48.673 1.00 11.52 245 SER D C 1
ATOM 7951 O O . SER D 1 222 ? 8.419 -11.515 48.087 1.00 11.57 245 SER D O 1
ATOM 7954 N N . ALA D 1 223 ? 6.335 -12.294 48.066 1.00 11.36 246 ALA D N 1
ATOM 7955 C CA . ALA D 1 223 ? 6.511 -12.793 46.691 1.00 11.73 246 ALA D CA 1
ATOM 7956 C C . ALA D 1 223 ? 5.212 -12.709 45.924 1.00 13.29 246 ALA D C 1
ATOM 7957 O O . ALA D 1 223 ? 4.136 -12.805 46.547 1.00 13.26 246 ALA D O 1
ATOM 7959 N N . LEU D 1 224 ? 5.279 -12.559 44.611 1.00 11.50 247 LEU D N 1
ATOM 7960 C CA . LEU D 1 224 ? 4.060 -12.434 43.823 1.00 12.29 247 LEU D CA 1
ATOM 7961 C C . LEU D 1 224 ? 4.316 -12.739 42.382 1.00 13.04 247 LEU D C 1
ATOM 7962 O O . LEU D 1 224 ? 5.470 -12.850 41.916 1.00 12.95 247 LEU D O 1
ATOM 7967 N N . THR D 1 225 ? 3.225 -13.160 41.701 1.00 12.31 248 THR D N 1
ATOM 7968 C CA . THR D 1 225 ? 3.215 -13.441 40.289 1.00 14.03 248 THR D CA 1
ATOM 7969 C C . THR D 1 225 ? 1.999 -12.777 39.690 1.00 13.16 248 THR D C 1
ATOM 7970 O O . THR D 1 225 ? 0.931 -12.780 40.306 1.00 15.05 248 THR D O 1
ATOM 7974 N N . GLY D 1 226 ? 2.172 -12.094 38.581 1.00 13.50 249 GLY D N 1
ATOM 7975 C CA . GLY D 1 226 ? 1.009 -11.442 37.972 1.00 14.91 249 GLY D CA 1
ATOM 7976 C C . GLY D 1 226 ? 1.326 -10.812 36.643 1.00 16.13 249 GLY D C 1
ATOM 7977 O O . GLY D 1 226 ? 2.477 -10.809 36.196 1.00 16.37 249 GLY D O 1
ATOM 7978 N N . ASN D 1 227 ? 0.268 -10.400 35.952 1.00 14.59 250 ASN D N 1
ATOM 7979 C CA . ASN D 1 227 ? 0.412 -9.609 34.734 1.00 15.63 250 ASN D CA 1
ATOM 7980 C C . ASN D 1 227 ? 0.509 -8.128 35.080 1.00 18.45 250 ASN D C 1
ATOM 7981 O O . ASN D 1 227 ? -0.471 -7.483 35.459 1.00 20.96 250 ASN D O 1
ATOM 7986 N N . LEU D 1 228 ? 1.730 -7.647 35.160 1.00 15.89 251 LEU D N 1
ATOM 7987 C CA . LEU D 1 228 ? 1.980 -6.270 35.546 1.00 16.14 251 LEU D CA 1
ATOM 7988 C C . LEU D 1 228 ? 2.542 -5.457 34.405 1.00 16.19 251 LEU D C 1
ATOM 7989 O O . LEU D 1 228 ? 3.118 -4.390 34.596 1.00 17.46 251 LEU D O 1
ATOM 7994 N N . GLY D 1 229 ? 2.429 -6.012 33.206 1.00 15.20 252 GLY D N 1
ATOM 7995 C CA . GLY D 1 229 ? 2.921 -5.340 32.023 1.00 13.39 252 GLY D CA 1
ATOM 7996 C C . GLY D 1 229 ? 4.330 -5.702 31.673 1.00 14.95 252 GLY D C 1
ATOM 7997 O O . GLY D 1 229 ? 4.818 -6.740 32.087 1.00 15.96 252 GLY D O 1
ATOM 7998 N N . SER D 1 230 ? 4.974 -4.831 30.910 1.00 15.25 253 SER D N 1
ATOM 7999 C CA . SER D 1 230 ? 6.242 -5.115 30.292 1.00 15.43 253 SER D CA 1
ATOM 8000 C C . SER D 1 230 ? 7.418 -4.483 31.025 1.00 17.25 253 SER D C 1
ATOM 8001 O O . SER D 1 230 ? 8.564 -4.728 30.667 1.00 17.57 253 SER D O 1
ATOM 8004 N N . ASN D 1 231 ? 7.102 -3.720 32.056 1.00 19.01 254 ASN D N 1
ATOM 8005 C CA A ASN D 1 231 ? 8.106 -3.196 32.972 0.40 20.91 254 ASN D CA 1
ATOM 8006 C CA B ASN D 1 231 ? 8.088 -3.134 32.963 0.60 21.53 254 ASN D CA 1
ATOM 8007 C C . ASN D 1 231 ? 8.152 -4.037 34.203 1.00 18.97 254 ASN D C 1
ATOM 8008 O O . ASN D 1 231 ? 7.127 -4.362 34.800 1.00 25.04 254 ASN D O 1
ATOM 8017 N N . LEU D 1 232 ? 9.328 -4.531 34.497 1.00 20.12 255 LEU D N 1
ATOM 8018 C CA . LEU D 1 232 ? 9.495 -5.439 35.555 1.00 17.88 255 LEU D CA 1
ATOM 8019 C C . LEU D 1 232 ? 9.451 -4.698 36.915 1.00 20.69 255 LEU D C 1
ATOM 8020 O O . LEU D 1 232 ? 10.463 -4.124 37.335 1.00 24.70 255 LEU D O 1
ATOM 8025 N N . THR D 1 233 ? 8.290 -4.706 37.565 1.00 17.45 256 THR D N 1
ATOM 8026 C CA . THR D 1 233 ? 8.031 -3.971 38.784 1.00 18.13 256 THR D CA 1
ATOM 8027 C C . THR D 1 233 ? 7.608 -4.884 39.938 1.00 17.35 256 THR D C 1
ATOM 8028 O O . THR D 1 233 ? 7.264 -4.422 41.014 1.00 16.12 256 THR D O 1
ATOM 8032 N N . SER D 1 234 ? 7.579 -6.190 39.680 1.00 16.16 257 SER D N 1
ATOM 8033 C CA . SER D 1 234 ? 7.115 -7.187 40.627 1.00 17.09 257 SER D CA 1
ATOM 8034 C C . SER D 1 234 ? 7.921 -7.188 41.953 1.00 14.03 257 SER D C 1
ATOM 8035 O O . SER D 1 234 ? 7.322 -7.316 43.020 1.00 15.63 257 SER D O 1
ATOM 8038 N N . SER D 1 235 ? 9.209 -6.961 41.859 1.00 15.34 258 SER D N 1
ATOM 8039 C CA . SER D 1 235 ? 10.015 -6.910 43.079 1.00 15.10 258 SER D CA 1
ATOM 8040 C C . SER D 1 235 ? 9.972 -5.555 43.765 1.00 16.02 258 SER D C 1
ATOM 8041 O O . SER D 1 235 ? 9.945 -5.485 44.989 1.00 14.84 258 SER D O 1
ATOM 8044 N N . ILE D 1 236 ? 9.765 -4.497 42.988 1.00 16.16 259 ILE D N 1
ATOM 8045 C CA . ILE D 1 236 ? 9.475 -3.186 43.561 1.00 15.36 259 ILE D CA 1
ATOM 8046 C C . ILE D 1 236 ? 8.200 -3.283 44.407 1.00 15.25 259 ILE D C 1
ATOM 8047 O O . ILE D 1 236 ? 8.174 -2.868 45.549 1.00 13.74 259 ILE D O 1
ATOM 8052 N N . LYS D 1 237 ? 7.152 -3.911 43.854 1.00 13.16 260 LYS D N 1
ATOM 8053 C CA . LYS D 1 237 ? 5.909 -4.120 44.554 1.00 13.97 260 LYS D CA 1
ATOM 8054 C C . LYS D 1 237 ? 6.054 -5.080 45.744 1.00 12.86 260 LYS D C 1
ATOM 8055 O O . LYS D 1 237 ? 5.588 -4.777 46.812 1.00 13.48 260 LYS D O 1
ATOM 8061 N N . ALA D 1 238 ? 6.775 -6.189 45.552 1.00 13.52 261 ALA D N 1
ATOM 8062 C CA . ALA D 1 238 ? 6.982 -7.130 46.677 1.00 13.54 261 ALA D CA 1
ATOM 8063 C C . ALA D 1 238 ? 7.711 -6.484 47.857 1.00 12.29 261 ALA D C 1
ATOM 8064 O O . ALA D 1 238 ? 7.312 -6.650 48.998 1.00 12.51 261 ALA D O 1
ATOM 8066 N N . LYS D 1 239 ? 8.660 -5.602 47.516 1.00 11.92 262 LYS D N 1
ATOM 8067 C CA . LYS D 1 239 ? 9.472 -4.917 48.500 1.00 12.91 262 LYS D CA 1
ATOM 8068 C C . LYS D 1 239 ? 8.622 -3.854 49.210 1.00 13.91 262 LYS D C 1
ATOM 8069 O O . LYS D 1 239 ? 8.599 -3.758 50.447 1.00 14.42 262 LYS D O 1
ATOM 8075 N N . LYS D 1 240 ? 7.905 -3.036 48.425 1.00 14.76 263 LYS D N 1
ATOM 8076 C CA . LYS D 1 240 ? 7.000 -2.058 49.033 1.00 15.27 263 LYS D CA 1
ATOM 8077 C C . LYS D 1 240 ? 6.031 -2.702 49.984 1.00 14.90 263 LYS D C 1
ATOM 8078 O O . LYS D 1 240 ? 5.772 -2.223 51.082 1.00 15.49 263 LYS D O 1
ATOM 8084 N N . ASN D 1 241 ? 5.419 -3.777 49.513 1.00 16.27 264 ASN D N 1
ATOM 8085 C CA . ASN D 1 241 ? 4.462 -4.480 50.303 1.00 15.52 264 ASN D CA 1
ATOM 8086 C C . ASN D 1 241 ? 5.019 -5.048 51.619 1.00 13.66 264 ASN D C 1
ATOM 8087 O O . ASN D 1 241 ? 4.405 -4.915 52.674 1.00 14.55 264 ASN D O 1
ATOM 8092 N N . ALA D 1 242 ? 6.252 -5.577 51.558 1.00 13.67 265 ALA D N 1
ATOM 8093 C CA . ALA D 1 242 ? 6.891 -6.105 52.745 1.00 14.45 265 ALA D CA 1
ATOM 8094 C C . ALA D 1 242 ? 7.098 -4.974 53.745 1.00 14.63 265 ALA D C 1
ATOM 8095 O O . ALA D 1 242 ? 6.784 -5.112 54.927 1.00 14.80 265 ALA D O 1
ATOM 8097 N N . ILE D 1 243 ? 7.643 -3.869 53.260 1.00 14.29 266 ILE D N 1
ATOM 8098 C CA . ILE D 1 243 ? 7.994 -2.792 54.191 1.00 16.21 266 ILE D CA 1
ATOM 8099 C C . ILE D 1 243 ? 6.719 -2.194 54.793 1.00 14.85 266 ILE D C 1
ATOM 8100 O O . ILE D 1 243 ? 6.643 -1.919 55.986 1.00 15.44 266 ILE D O 1
ATOM 8105 N N . THR D 1 244 ? 5.676 -2.069 53.985 1.00 15.98 267 THR D N 1
ATOM 8106 C CA . THR D 1 244 ? 4.372 -1.611 54.496 1.00 17.42 267 THR D CA 1
ATOM 8107 C C . THR D 1 244 ? 3.849 -2.504 55.599 1.00 18.13 267 THR D C 1
ATOM 8108 O O . THR D 1 244 ? 3.398 -2.053 56.658 1.00 18.11 267 THR D O 1
ATOM 8112 N N . ILE D 1 245 ? 3.861 -3.804 55.342 1.00 16.75 268 ILE D N 1
ATOM 8113 C CA . ILE D 1 245 ? 3.375 -4.765 56.318 1.00 17.28 268 ILE D CA 1
ATOM 8114 C C . ILE D 1 245 ? 4.228 -4.713 57.584 1.00 16.00 268 ILE D C 1
ATOM 8115 O O . ILE D 1 245 ? 3.711 -4.714 58.706 1.00 18.09 268 ILE D O 1
ATOM 8120 N N . LEU D 1 246 ? 5.538 -4.773 57.409 1.00 14.99 269 LEU D N 1
ATOM 8121 C CA . LEU D 1 246 ? 6.446 -4.797 58.558 1.00 17.17 269 LEU D CA 1
ATOM 8122 C C . LEU D 1 246 ? 6.331 -3.590 59.449 1.00 17.26 269 LEU D C 1
ATOM 8123 O O . LEU D 1 246 ? 6.303 -3.742 60.672 1.00 18.49 269 LEU D O 1
ATOM 8128 N N . ASN D 1 247 ? 6.169 -2.416 58.856 1.00 17.66 270 ASN D N 1
ATOM 8129 C CA . ASN D 1 247 ? 5.885 -1.202 59.652 1.00 19.46 270 ASN D CA 1
ATOM 8130 C C . ASN D 1 247 ? 4.544 -1.264 60.399 1.00 21.53 270 ASN D C 1
ATOM 8131 O O . ASN D 1 247 ? 4.469 -0.803 61.523 1.00 27.78 270 ASN D O 1
ATOM 8136 N N . THR D 1 248 ? 3.533 -1.937 59.862 1.00 20.71 271 THR D N 1
ATOM 8137 C CA . THR D 1 248 ? 2.249 -2.095 60.548 1.00 22.42 271 THR D CA 1
ATOM 8138 C C . THR D 1 248 ? 2.323 -3.017 61.748 1.00 24.90 271 THR D C 1
ATOM 8139 O O . THR D 1 248 ? 1.550 -2.890 62.693 1.00 23.48 271 THR D O 1
ATOM 8143 N N . LEU D 1 249 ? 3.286 -3.921 61.747 1.00 26.60 272 LEU D N 1
ATOM 8144 C CA . LEU D 1 249 ? 3.354 -4.935 62.775 1.00 26.34 272 LEU D CA 1
ATOM 8145 C C . LEU D 1 249 ? 4.173 -4.446 63.932 1.00 29.12 272 LEU D C 1
ATOM 8146 O O . LEU D 1 249 ? 4.059 -4.935 65.055 1.00 34.09 272 LEU D O 1
ATOM 8151 N N . ASN D 1 250 ? 5.075 -3.534 63.633 1.00 30.88 273 ASN D N 1
ATOM 8152 C CA . ASN D 1 250 ? 5.741 -2.813 64.658 1.00 35.77 273 ASN D CA 1
ATOM 8153 C C . ASN D 1 250 ? 6.454 -3.839 65.516 1.00 38.74 273 ASN D C 1
ATOM 8154 O O . ASN D 1 250 ? 6.247 -3.906 66.731 1.00 38.41 273 ASN D O 1
ATOM 8159 N N . LEU D 1 251 ? 7.190 -4.714 64.828 1.00 36.93 274 LEU D N 1
ATOM 8160 C CA . LEU D 1 251 ? 7.988 -5.771 65.450 1.00 40.31 274 LEU D CA 1
ATOM 8161 C C . LEU D 1 251 ? 9.393 -5.261 65.738 1.00 44.58 274 LEU D C 1
ATOM 8162 O O . LEU D 1 251 ? 9.997 -5.599 66.769 1.00 42.69 274 LEU D O 1
#

Foldseek 3Di:
DEPCVQQVVLQPQWAKKKWKAFLPPRHTDYIYHVVQQQDKFQPFLVCVLLLLLVCVQVPVADQPDKAAAPQDDDPDPLLRGIDGSLSCQVVVNLVVSLVSLVVCDDVNVLVSCVQLVAAPSDQQWAPPPSCSSRPCRHLTPGIHGNNSVQVSQSCLVVVVTPGDVVSSVVSQVSQWDAAADQRWTDRWGKGKDAHPPDQKIKIKIWHKTQDPVGTIMTMIIMIIHRPDDDTCRNVSSVVSVSVVVNVDDD/DPEPCVQQVVLQPQWFKKKWKAFLPPRHTDYIYDVVQQQDKFQCALVCLLLLLLLCVQVVVADQPDWADAPQDDPPDVLLNDIDGSLSCQVVVNLVVQLVSLVVCDDVNLLVSCVQLVFAPSDQCWDPPPSCSSRPCRALTPGIDGNVSVQVSQSCLVVVVGPGDVCSSVVSQVSQWDDAADQRWTDRWGKGKHAHPPDQKMKIKIWHWIQGPVRTIMTMIIIIIHRPDDDTCRNVSSVVSVSSVCNVVND/DDEPCVQQVVLQPQWQKKKWKAFLVPRHTDYIYRVVQQQDKFFCALVCLLLLLLLCVQVVVADQPDKADAPCDDDPDVLLNDIDGSLSCQVVSNLVVSLVSLVVCDDVNLLVSCVQLVFAPSDQCWAPPPSCSSRPCRHLTPGIDGNNSVQVSQSCLVVVVTPGDVVSSVVSQVSQWDDAAPQRWTDRWGKGKDAHPPDQKMKIKIWHKIAGPVGTIMTMIIIIIHRPDDDICRNVSSVVSVNSVCVVVVD/DEPCVQQVVLQPQWQKKKWKAFLPPRDTDYIDRVVQQPDKFQCFLVCLLLLLLVCVQVPVADQPDKAAAPQDDDPDPLLRGIDGSLVCQVVVNLVVSLVSLVVCDDVNVLVSCVQLVAAPSDQCWAPPPSCSSRPCRHLTPGIHGNNSVQVSQSCLVVVVTPGDVCSSVVSQVSQWDAAADQRKTDRWGKGKDANPPDQKIKIKIWHKIADPVGIIMTMIIIIIHRPDDDTCRHVSSVVSVSSVVNVVSD

B-factor: mean 21.89, std 9.79, range [9.05, 103.93]

Solvent-accessible surface area: 41074 Å² total; per-residue (Å²): 97,98,24,45,123,56,0,50,84,42,4,116,53,27,93,1,0,0,0,0,20,10,2,89,93,62,44,50,61,0,24,26,40,87,78,16,0,70,66,69,16,2,0,0,12,1,0,3,0,0,0,0,0,0,0,13,26,28,131,56,14,82,54,179,34,118,8,139,49,78,133,65,116,51,21,84,144,74,21,22,45,70,8,47,0,84,40,0,4,104,71,14,0,26,25,0,1,37,80,3,0,108,145,19,21,66,119,104,0,88,79,15,0,143,63,2,101,2,17,62,60,56,4,77,9,40,93,188,52,153,36,6,55,32,34,0,1,19,26,14,16,0,79,1,4,0,45,64,1,0,58,6,0,44,62,0,22,51,60,98,14,90,16,86,99,63,0,0,82,37,0,10,93,8,4,90,57,72,62,10,125,69,43,0,71,0,25,5,6,36,3,26,10,26,31,49,100,133,23,32,0,7,0,0,0,0,0,0,0,48,6,170,70,54,93,96,10,0,0,0,0,0,0,23,6,68,52,15,4,93,65,42,0,17,116,32,0,60,49,4,0,36,62,0,0,46,77,39,158,18,76,87,83,10,39,127,61,0,52,85,39,3,138,64,20,107,1,0,0,0,0,19,12,1,80,95,62,45,40,58,0,21,23,41,89,81,21,0,68,68,70,13,0,0,0,15,1,0,2,0,0,0,0,0,0,0,9,31,25,126,54,15,77,51,172,40,88,23,136,65,83,170,63,118,62,73,97,150,76,43,31,40,71,8,42,0,68,40,0,4,80,84,20,0,31,25,0,1,46,97,3,0,96,145,18,21,64,118,93,0,92,84,16,0,92,71,1,60,1,16,62,66,56,4,79,11,44,101,118,150,156,12,8,51,49,54,0,1,41,37,13,17,0,74,0,3,0,38,67,1,0,56,5,0,35,56,0,6,48,46,72,10,71,6,84,30,59,0,0,30,36,0,1,26,2,1,26,63,67,21,12,123,52,30,3,7,0,4,3,6,38,3,29,9,82,25,67,157,151,96,31,0,4,0,0,0,0,0,0,1,3,9,74,34,43,52,42,25,0,0,0,0,0,0,20,5,91,52,49,111,106,69,39,0,17,115,55,0,60,139,4,0,36,50,0,4,45,78,51,104,39,82,86,92,9,44,125,51,0,55,81,46,4,140,65,23,105,1,0,0,0,0,19,11,0,87,97,63,46,34,56,0,20,24,38,83,81,17,0,69,64,63,13,2,0,1,15,1,0,3,1,0,0,0,0,0,0,4,32,25,132,48,11,80,55,178,40,91,13,128,60,84,167,66,120,61,80,99,149,68,53,33,39,73,6,45,0,68,40,0,4,82,84,21,0,32,23,0,1,37,78,4,0,102,138,16,18,80,121,102,0,100,79,15,0,86,49,0,84,0,16,59,57,55,6,79,7,50,188,181,167,155,22,8,56,42,55,0,1,43,41,16,16,0,83,0,4,0,39,65,1,0,52,3,0,34,60,0,8,44,47,102,10,55,4,60,45,58,0,0,22,36,0,1,24,3,2,29,64,68,21,12,90,35,32,0,8,0,4,3,6,37,3,28,9,81,31,63,156,158,100,23,0,7,0,0,0,0,0,0,1,5,13,72,42,47,55,32,23,0,0,0,0,0,0,24,5,93,52,49,111,106,67,38,0,17,102,52,0,59,118,5,0,34,54,1,2,45,79,50,102,48,96,96,13,45,125,49,0,55,80,32,3,106,63,20,112,2,0,0,0,0,23,9,1,82,98,53,46,59,51,0,26,24,48,89,80,21,0,72,66,77,15,1,0,0,12,1,0,3,0,0,0,0,0,0,0,13,27,26,130,52,14,64,58,174,34,118,8,140,51,80,133,69,116,52,16,101,142,66,28,23,44,71,9,47,0,85,39,0,3,101,68,16,0,26,22,0,1,36,80,2,0,108,145,16,21,74,105,100,0,86,88,19,0,140,67,1,101,2,17,61,58,56,6,78,9,34,100,109,116,153,28,6,52,31,36,0,1,20,23,14,16,0,65,1,6,0,46,66,1,0,57,7,0,63,56,0,21,66,60,102,15,89,19,78,100,62,0,0,78,36,0,8,92,8,3,90,59,70,63,15,126,58,46,1,72,0,23,5,6,36,3,24,9,25,33,51,101,134,23,30,0,7,0,0,0,0,0,0,0,48,8,169,79,53,94,86,12,0,0,0,0,0,0,21,6,71,49,13,3,54,71,51,0,16,116,55,0,60,98,1,0,34,51,2,4,47,81,46,104,44